Protein AF-K0KM14-F1 (afdb_monomer_lite)

Organism: Wickerhamomyces ciferrii (strain ATCC 14091 / BCRC 22168 / CBS 111 / JCM 3599 / NBRC 0793 / NRRL Y-1031 F-60-10) (NCBI:txid1206466)

InterPro domains:
  IPR007751 Domain of unknown function DUF676, lipase-like [PF05057] (347-532)
  IPR029058 Alpha/Beta hydrolase fold [G3DSA:3.40.50.1820] (356-553)
  IPR029058 Alpha/Beta hydrolase fold [SSF53474] (406-535)
  IPR032675 Leucine-rich repeat domain superfamily [G3DSA:3.80.10.10] (2-355)
  IPR044294 Lipase-like [PTHR12482] (131-798)

Radius of gyration: 39.97 Å; chains: 1; bounding box: 88×56×120 Å

Secondary structure (DSSP, 8-state):
--GGGS-HHHHHHHHHS-TTTTHHHHHHHHH-HHHHHHHHHHEEEEESSS-GGGS-TTTGGGTTSEEEEGGG--HHHHHHHHHH-SEEEEEEE-TT--HHHHHHHHHHHHHHHHHHHHTT-EEEEEEE-S-SSS-HHHHHHGGG---TTEEEEESS--EEEEETTGGGGTT-EEEESS--EEEE--S-----EEE-TT--EEEE-HHHHHHHHHS----TT-BSHHHHHH-B-S---EEEEESB--HHHHTT-TT-SEEEEE---S-SEEE-TT-TT--EEEEES-TT--EEETTTSS-TT--EEE-TT-TT---S-----TT--EEE-TT---SS----S--EEEEEEE-SSTTTTHHHHHHHHHH--S-SSEEEEE--STTTTTGGGG-HHHHHHHHHHHHHHHHHHHHHTS---EEEEEEEEETHHHHHHHHHHHHHHHHTGGGTSEEEEEEEES--TT-----SGGGHHHHHHHHHHSHHHHHHHTT-STT-HHHHTTSHHHHHHHHTSSEEEEEEESSS--SS-HHHHTT-SB-HHHH-GGGEE-----TT--SPPEEETTEEE---B--TTT-EEPPTT--PPPPPHHHHHHHHHHHHIIIIIHHHHHHHHHHHHHHHHHHHHHHHHHPPPPPHHHHHHHHTT-S-HHHHHHHH----------TTHHHHHHHHHHHHHHHHHHTT--GGG--SPPPHHHHHHHHHHTT---------EE---TTSHHHHHHHHHHHHBS--GGGSHHHHTSPBP---HHHHHHHHHHTTS--EEEEE---SSSHHHHTTTTT-TTTS-HHHHHHHHHHHHHHHHHHHHTT-

pLDDT: mean 72.98, std 17.27, range [27.62, 97.75]

Sequence (828 aa):
MKLTDLPTEILVDGIFNRFDSLHTYKALSQTCHKFKDLLSESLLVIHNDDSKSTVSQRLFDLNNLNHVNICKISLESLLQMIQKYHFFIFNLNIDDLETQVLHNQIKMLKIILKCLQTHQVHHTVYVNAKDFSSNPLIRFLLPKLNSSFTEFYFPLVSKIEGFDDLRLLDNTNCYFSQLKEMTIGSLSFQLFNLKAPKLKILNQSEVILKRVITESVSTTRITSTKFLDNLKCSKLEVLEVIGGIEKSTLDRFKSLQVLRIYADNNSQSINIEQLSSLKELVISKCSKLEHIVGLGNSNSTLEHIDISNNKNYNKTTMGNFPSLKRLNLSNTKISTYPEIQSSERLLVNVEGCASHLHAIEETIHDTIQDSAEKIVTIRPKSSALFKTYDGIEIVGQRMLLEVLHEVQRLLQDDGIAVSKISFVGYSLGGLISRYMIGELEKLGFFDTVEPQYFTTFASPHLGVFFFKPWFSLLNFLGSSILGLVGKELFIKDQGKILVRLSEGEYFKGLERFQKRYIFANIRHDRSVNFYTAFLTNKNPFDKHWDQLDLKFEFDEDLLSTYTVRGIDVKPKIVNLETSTFREKDYKPPKTSWTSRFKYAGVLVLVCFILPIWIPLIFTASTIGSITSYFIVRTYKGPDIDALRELANNKKRVIDYEEAHGADDITEEHEPLQERLEDATGEALENVINVGHYSPSTDSTPPTACESVKEKLLGKTKAVVKEAPKILILKSKVDQLYKYLNAKFLDPDVEQYEIFQKTDALPLNHERIGILNNLNQLTWNKFAVYVNVLNAHDGIIARKGLKKSTVKGVATVYFWGELINREIRESYK

Foldseek 3Di:
DPPVPDPPCCVCCQLPNDVPPNPPCVCVLVPPPPVLVVCQQAEEEEEADPPPPLCPPSCVSNPSHHYDYLVPDDPVNLVVVLVGYQEYEYAYEQPDDDPVSLVVSLVSVLSSLVVCQVVLGAYEYEYADQDQQPGVSNVSCLQRNQDLRYEYEAERHQEAPQRLVLLSQQNYEYEYARHAEYEHNYQNNAHYQYAYANHAYYHYDPVVVCCQAVHPDDSAPGDCARVLVSYHYNAHAEDADEEDHDPVSVLVHLNYQEDAYEQHQDDCEAECLSNQNHQEYHYALHANHAYYHNQQPRNQNHQYYAHEQHANHEDQERHDHNNHNAYHHHNYDYPDDYPDQEAAAEEEEFELALLQLVQLVVLLVVQQPPFSYHYDYDRQHLSPDLSPLLALQSSLLSSLLVVLQVCLCCCPVVVHHHAEYEYEAAASRLSSVLNSLLLCLVLCLCVRHQYAEYEYELYQLLADDDQDPVCVVVLVCQLPLSAVHSCQSSLNDPVVSSLVSLDDSSLVSVQRYPAYAFEAALDLAQSRHRCRRQLHLFRLCPPQVQFKPWDQDDPPNLFFFWQAVNDTDTARFTQLAPIATHDPPDDQPDDDPVVVVVVVVVVCCCVPVCVVLVVVLSVVSNVSNVVSVVCSVPDDRDDSVVSSCSSSSNDHPVRRCVVPDVPDPDPDDDPPSSVVVCVSVVVVLLVSLSVPDDPSNVPPDDDPVVVVVVVVVVPDPDDDPDDTDRPDPVPCNVVSVVVQCVRQKLHPSCVGNSRVPTDGHPDDPSSVSSSVSVSVHIHRGTHGHQPDSNVSSQLSQSVHSNPHDPNNSNNSSSVSNVVSVSSVVVVD

Structure (mmCIF, N/CA/C/O backbone):
data_AF-K0KM14-F1
#
_entry.id   AF-K0KM14-F1
#
loop_
_atom_site.group_PDB
_atom_site.id
_atom_site.type_symbol
_atom_site.label_atom_id
_atom_site.label_alt_id
_atom_site.label_comp_id
_atom_site.label_asym_id
_atom_site.label_entity_id
_atom_site.label_seq_id
_atom_site.pdbx_PDB_ins_code
_atom_site.Cartn_x
_atom_site.Cartn_y
_atom_site.Cartn_z
_atom_site.occupancy
_atom_site.B_iso_or_equiv
_atom_site.auth_seq_id
_atom_site.auth_comp_id
_atom_site.auth_asym_id
_atom_site.auth_atom_id
_atom_site.pdbx_PDB_model_num
ATOM 1 N N . MET A 1 1 ? -41.895 -17.163 62.015 1.00 36.69 1 MET A N 1
ATOM 2 C CA . MET A 1 1 ? -40.926 -16.096 61.697 1.00 36.69 1 MET A CA 1
ATOM 3 C C . MET A 1 1 ? -41.531 -14.784 62.141 1.00 36.69 1 MET A C 1
ATOM 5 O O . MET A 1 1 ? -42.667 -14.523 61.756 1.00 36.69 1 MET A O 1
ATOM 9 N N . LYS A 1 2 ? -40.841 -14.000 62.976 1.00 35.16 2 LYS A N 1
ATOM 10 C CA . LYS A 1 2 ? -41.211 -12.587 63.124 1.00 35.16 2 LYS A CA 1
ATOM 11 C C . LYS A 1 2 ? -40.915 -11.904 61.784 1.00 35.16 2 LYS A C 1
ATOM 13 O O . LYS A 1 2 ? -40.019 -12.345 61.068 1.00 35.16 2 LYS A O 1
ATOM 18 N N . LEU A 1 3 ? -41.664 -10.862 61.414 1.00 39.75 3 LEU A N 1
ATOM 19 C CA . LEU A 1 3 ? -41.417 -10.142 60.152 1.00 39.75 3 LEU A CA 1
ATOM 20 C C . LEU A 1 3 ? -39.990 -9.564 60.092 1.00 39.75 3 LEU A C 1
ATOM 22 O O . LEU A 1 3 ? -39.422 -9.441 59.017 1.00 39.75 3 LEU A O 1
ATOM 26 N N . THR A 1 4 ? -39.409 -9.294 61.263 1.00 37.28 4 THR A N 1
ATOM 27 C CA . THR A 1 4 ? -38.016 -8.882 61.483 1.00 37.28 4 THR A CA 1
ATOM 28 C C . THR A 1 4 ? -36.977 -9.932 61.086 1.00 37.28 4 THR A C 1
ATOM 30 O O . THR A 1 4 ? -35.810 -9.591 60.946 1.00 37.28 4 THR A O 1
ATOM 33 N N . ASP A 1 5 ? -37.384 -11.195 60.924 1.00 37.03 5 ASP A N 1
ATOM 34 C CA . ASP A 1 5 ? -36.493 -12.321 60.613 1.00 37.03 5 ASP A CA 1
ATOM 35 C C . ASP A 1 5 ? -36.514 -12.678 59.114 1.00 37.03 5 ASP A C 1
ATOM 37 O O . ASP A 1 5 ? -35.754 -13.537 58.666 1.00 37.03 5 ASP A O 1
ATOM 41 N N . LEU A 1 6 ? -37.415 -12.067 58.334 1.00 41.00 6 LEU A N 1
ATOM 42 C CA . LEU A 1 6 ? -37.431 -12.203 56.881 1.00 41.00 6 LEU A CA 1
ATOM 43 C C . LEU A 1 6 ? -36.361 -11.265 56.304 1.00 41.00 6 LEU A C 1
ATOM 45 O O . LEU A 1 6 ? -36.401 -10.071 56.600 1.00 41.00 6 LEU A O 1
ATOM 49 N N . PRO A 1 7 ? -35.428 -11.762 55.468 1.00 40.25 7 PRO A N 1
ATOM 50 C CA . PRO A 1 7 ? -34.504 -10.901 54.739 1.00 40.25 7 PRO A CA 1
ATOM 51 C C . PRO A 1 7 ? -35.288 -9.791 54.032 1.00 40.25 7 PRO A C 1
ATOM 53 O O . PRO A 1 7 ? -36.333 -10.073 53.439 1.00 40.25 7 PRO A O 1
ATOM 56 N N . THR A 1 8 ? -34.794 -8.550 54.057 1.00 42.72 8 THR A N 1
ATOM 57 C CA . THR A 1 8 ? -35.383 -7.417 53.314 1.00 42.72 8 THR A CA 1
ATOM 58 C C . THR A 1 8 ? -35.615 -7.789 51.846 1.00 42.72 8 THR A C 1
ATOM 60 O O . THR A 1 8 ? -36.647 -7.452 51.274 1.00 42.72 8 THR A O 1
ATOM 63 N N . GLU A 1 9 ? -34.736 -8.629 51.292 1.00 39.75 9 GLU A N 1
ATOM 64 C CA . GLU A 1 9 ? -34.871 -9.250 49.975 1.00 39.75 9 GLU A CA 1
ATOM 65 C C . GLU A 1 9 ? -36.171 -10.044 49.791 1.00 39.75 9 GLU A C 1
ATOM 67 O O . GLU A 1 9 ? -36.697 -10.031 48.697 1.00 39.75 9 GLU A O 1
ATOM 72 N N . ILE A 1 10 ? -36.740 -10.705 50.805 1.00 41.72 10 ILE A N 1
ATOM 73 C CA . ILE A 1 10 ? -38.002 -11.465 50.694 1.00 41.72 10 ILE A CA 1
ATOM 74 C C . ILE A 1 10 ? -39.228 -10.554 50.844 1.00 41.72 10 ILE A C 1
ATOM 76 O O . ILE A 1 10 ? -40.222 -10.748 50.143 1.00 41.72 10 ILE A O 1
ATOM 80 N N . LEU A 1 11 ? -39.165 -9.544 51.717 1.00 47.75 11 LEU A N 1
ATOM 81 C CA . LEU A 1 11 ? -40.222 -8.532 51.853 1.00 47.75 11 LEU A CA 1
ATOM 82 C C . LEU A 1 11 ? -40.317 -7.661 50.591 1.00 47.75 11 LEU A C 1
ATOM 84 O O . LEU A 1 11 ? -41.416 -7.383 50.120 1.00 47.75 11 LEU A O 1
ATOM 88 N N . VAL A 1 12 ? -39.178 -7.307 49.992 1.00 45.66 12 VAL A N 1
ATOM 89 C CA . VAL A 1 12 ? -39.095 -6.491 48.776 1.00 45.66 12 VAL A CA 1
ATOM 90 C C . VAL A 1 12 ? -39.169 -7.342 47.499 1.00 45.66 12 VAL A C 1
ATOM 92 O O . VAL A 1 12 ? -39.902 -6.950 46.600 1.00 45.66 12 VAL A O 1
ATOM 95 N N . ASP A 1 13 ? -38.555 -8.533 47.383 1.00 42.00 13 ASP A N 1
ATOM 96 C CA . ASP A 1 13 ? -38.775 -9.424 46.215 1.00 42.00 13 ASP A CA 1
ATOM 97 C C . ASP A 1 13 ? -40.209 -9.987 46.199 1.00 42.00 13 ASP A C 1
ATOM 99 O O . ASP A 1 13 ? -40.751 -10.217 45.117 1.00 42.00 13 ASP A O 1
ATOM 103 N N . GLY A 1 14 ? -40.857 -10.166 47.358 1.00 45.12 14 GLY A N 1
ATOM 104 C CA . GLY A 1 14 ? -42.267 -10.562 47.459 1.00 45.12 14 GLY A CA 1
ATOM 105 C C . GLY A 1 14 ? -43.248 -9.465 47.029 1.00 45.12 14 GLY A C 1
ATOM 106 O O . GLY A 1 14 ? -44.286 -9.777 46.445 1.00 45.12 14 GLY A O 1
ATOM 107 N N . ILE A 1 15 ? -42.906 -8.192 47.268 1.00 47.69 15 ILE A N 1
ATOM 108 C CA . ILE A 1 15 ? -43.714 -7.028 46.866 1.00 47.69 15 ILE A CA 1
ATOM 109 C C . ILE A 1 15 ? -43.354 -6.542 45.446 1.00 47.69 15 ILE A C 1
ATOM 111 O O . ILE A 1 15 ? -44.234 -6.089 44.716 1.00 47.69 15 ILE A O 1
ATOM 115 N N . PHE A 1 16 ? -42.097 -6.675 45.010 1.00 48.31 16 PHE A N 1
ATOM 116 C CA . PHE A 1 16 ? -41.593 -6.052 43.780 1.00 48.31 16 PHE A CA 1
ATOM 117 C C . PHE A 1 16 ? -40.904 -6.985 42.767 1.00 48.31 16 PHE A C 1
ATOM 119 O O . PHE A 1 16 ? -40.764 -6.550 41.625 1.00 48.31 16 PHE A O 1
ATOM 126 N N . ASN A 1 17 ? -40.489 -8.231 43.074 1.00 37.66 17 ASN A N 1
ATOM 127 C CA . ASN A 1 17 ? -39.576 -8.971 42.175 1.00 37.66 17 ASN A CA 1
ATOM 128 C C . ASN A 1 17 ? -39.643 -10.519 42.145 1.00 37.66 17 ASN A C 1
ATOM 130 O O . ASN A 1 17 ? -38.647 -11.214 42.349 1.00 37.66 17 ASN A O 1
ATOM 134 N N . ARG A 1 18 ? -40.779 -11.061 41.682 1.00 37.12 18 ARG A N 1
ATOM 135 C CA . ARG A 1 18 ? -40.884 -12.370 40.985 1.00 37.12 18 ARG A CA 1
ATOM 136 C C . ARG A 1 18 ? -42.172 -12.446 40.143 1.00 37.12 18 ARG A C 1
ATOM 138 O O . ARG A 1 18 ? -42.988 -13.340 40.328 1.00 37.12 18 ARG A O 1
ATOM 145 N N . PHE A 1 19 ? -42.406 -11.533 39.202 1.00 43.47 19 PHE A N 1
ATOM 146 C CA . PHE A 1 19 ? -43.684 -11.545 38.464 1.00 43.47 19 PHE A CA 1
ATOM 147 C C . PHE A 1 19 ? -43.863 -12.625 37.383 1.00 43.47 19 PHE A C 1
ATOM 149 O O . PHE A 1 19 ? -44.911 -12.634 36.755 1.00 43.47 19 PHE A O 1
ATOM 156 N N . ASP A 1 20 ? -42.954 -13.603 37.288 1.00 34.31 20 ASP A N 1
ATOM 157 C CA . ASP A 1 20 ? -43.219 -14.872 36.582 1.00 34.31 20 ASP A CA 1
ATOM 158 C C . ASP A 1 20 ? -43.201 -16.115 37.506 1.00 34.31 20 ASP A C 1
ATOM 160 O O . ASP A 1 20 ? -43.510 -17.213 37.059 1.00 34.31 20 ASP A O 1
ATOM 164 N N . SER A 1 21 ? -42.884 -15.988 38.811 1.00 34.34 21 SER A N 1
ATOM 165 C CA . SER A 1 21 ? -42.892 -17.143 39.746 1.00 34.34 21 SER A CA 1
ATOM 166 C C . SER A 1 21 ? -43.533 -16.899 41.123 1.00 34.34 21 SER A C 1
ATOM 168 O O . SER A 1 21 ? -43.406 -17.732 42.016 1.00 34.34 21 SER A O 1
ATOM 170 N N . LEU A 1 22 ? -44.287 -15.807 41.306 1.00 36.41 22 LEU A N 1
ATOM 171 C CA . LEU A 1 22 ? -45.042 -15.495 42.534 1.00 36.41 22 LEU A CA 1
ATOM 172 C C . LEU A 1 22 ? -46.498 -15.989 42.540 1.00 36.41 22 LEU A C 1
ATOM 174 O O . LEU A 1 22 ? -47.352 -15.404 43.211 1.00 36.41 22 LEU A O 1
ATOM 178 N N . HIS A 1 23 ? -46.790 -17.120 41.892 1.00 39.62 23 HIS A N 1
ATOM 179 C CA . HIS A 1 23 ? -48.065 -17.808 42.135 1.00 39.62 23 HIS A CA 1
ATOM 180 C C . HIS A 1 23 ? -48.260 -18.127 43.636 1.00 39.62 23 HIS A C 1
ATOM 182 O O . HIS A 1 23 ? -49.387 -18.140 44.123 1.00 39.62 23 HIS A O 1
ATOM 188 N N . THR A 1 24 ? -47.164 -18.285 44.389 1.00 37.06 24 THR A N 1
ATOM 189 C CA . THR A 1 24 ? -47.169 -18.707 45.796 1.00 37.06 24 THR A CA 1
ATOM 190 C C . THR A 1 24 ? -47.498 -17.598 46.810 1.00 37.06 24 THR A C 1
ATOM 192 O O . THR A 1 24 ? -48.103 -17.907 47.832 1.00 37.06 24 THR A O 1
ATOM 195 N N . TYR A 1 25 ? -47.174 -16.316 46.562 1.00 42.03 25 TYR A N 1
ATOM 196 C CA . TYR A 1 25 ? -47.447 -15.236 47.543 1.00 42.03 25 TYR A CA 1
ATOM 197 C C . TYR A 1 25 ? -48.511 -14.218 47.125 1.00 42.03 25 TYR A C 1
ATOM 199 O O . TYR A 1 25 ? -49.064 -13.544 47.995 1.00 42.03 25 TYR A O 1
ATOM 207 N N . LYS A 1 26 ? -48.883 -14.155 45.838 1.00 42.16 26 LYS A N 1
ATOM 208 C CA . LYS A 1 26 ? -50.104 -13.447 45.423 1.00 42.16 26 LYS A CA 1
ATOM 209 C C . LYS A 1 26 ? -51.330 -14.059 46.113 1.00 42.16 26 LYS A C 1
ATOM 211 O O . LYS A 1 26 ? -52.177 -13.330 46.615 1.00 42.16 26 LYS A O 1
ATOM 216 N N . ALA A 1 27 ? -51.322 -15.386 46.272 1.00 43.28 27 ALA A N 1
ATOM 217 C CA . ALA A 1 27 ? -52.250 -16.111 47.129 1.00 43.28 27 ALA A CA 1
ATOM 218 C C . ALA A 1 27 ? -52.143 -15.674 48.605 1.00 43.28 27 ALA A C 1
ATOM 220 O O . ALA A 1 27 ? -53.150 -15.312 49.193 1.00 43.28 27 ALA A O 1
ATOM 221 N N . LEU A 1 28 ? -50.955 -15.610 49.220 1.00 44.66 28 LEU A N 1
ATOM 222 C CA . LEU A 1 28 ? -50.823 -15.219 50.639 1.00 44.66 28 LEU A CA 1
ATOM 223 C C . LEU A 1 28 ? -51.323 -13.792 50.945 1.00 44.66 28 LEU A C 1
ATOM 225 O O . LEU A 1 28 ? -52.019 -13.596 51.937 1.00 44.66 28 LEU A O 1
ATOM 229 N N . SER A 1 29 ? -50.994 -12.814 50.093 1.00 49.03 29 SER A N 1
ATOM 230 C CA . SER A 1 29 ? -51.419 -11.409 50.239 1.00 49.03 29 SER A CA 1
ATOM 231 C C . SER A 1 29 ? -52.930 -11.234 50.047 1.00 49.03 29 SER A C 1
ATOM 233 O O . SER A 1 29 ? -53.578 -10.511 50.802 1.00 49.03 29 SER A O 1
ATOM 235 N N . GLN A 1 30 ? -53.514 -11.951 49.079 1.00 50.41 30 GLN A N 1
ATOM 236 C CA . GLN A 1 30 ? -54.956 -11.922 48.823 1.00 50.41 30 GLN A CA 1
ATOM 237 C C . GLN A 1 30 ? -55.769 -12.718 49.859 1.00 50.41 30 GLN A C 1
ATOM 239 O O . GLN A 1 30 ? -56.950 -12.436 50.033 1.00 50.41 30 GLN A O 1
ATOM 244 N N . THR A 1 31 ? -55.156 -13.676 50.567 1.00 46.78 31 THR A N 1
ATOM 245 C CA . THR A 1 31 ? -55.880 -14.610 51.455 1.00 46.78 31 THR A CA 1
ATOM 246 C C . THR A 1 31 ? -55.653 -14.347 52.954 1.00 46.78 31 THR A C 1
ATOM 248 O O . THR A 1 31 ? -56.410 -14.856 53.776 1.00 46.78 31 THR A O 1
ATOM 251 N N . CYS A 1 32 ? -54.647 -13.556 53.357 1.00 54.69 32 CYS A N 1
ATOM 252 C CA . CYS A 1 32 ? -54.275 -13.394 54.769 1.00 54.69 32 CYS A CA 1
ATOM 253 C C . CYS A 1 32 ? -54.325 -11.930 55.244 1.00 54.69 32 CYS A C 1
ATOM 255 O O . CYS A 1 32 ? -53.323 -11.216 55.215 1.00 54.69 32 CYS A O 1
ATOM 257 N N . HIS A 1 33 ? -55.483 -11.494 55.759 1.00 59.41 33 HIS A N 1
ATOM 258 C CA . HIS A 1 33 ? -55.679 -10.149 56.331 1.00 59.41 33 HIS A CA 1
ATOM 259 C C . HIS A 1 33 ? -54.610 -9.761 57.369 1.00 59.41 33 HIS A C 1
ATOM 261 O O . HIS A 1 33 ? -54.078 -8.658 57.308 1.00 59.41 33 HIS A O 1
ATOM 267 N N . LYS A 1 34 ? -54.186 -10.704 58.227 1.00 57.66 34 LYS A N 1
ATOM 268 C CA . LYS A 1 34 ? -53.115 -10.485 59.219 1.00 57.66 34 LYS A CA 1
ATOM 269 C C . LYS A 1 34 ? -51.776 -10.071 58.605 1.00 57.66 34 LYS A C 1
ATOM 271 O O . LYS A 1 34 ? -51.034 -9.324 59.225 1.00 57.66 34 LYS A O 1
ATOM 276 N N . PHE A 1 35 ? -51.443 -10.563 57.412 1.00 59.97 35 PHE A N 1
ATOM 277 C CA . PHE A 1 35 ? -50.210 -10.176 56.721 1.00 59.97 35 PHE A CA 1
ATOM 278 C C . PHE A 1 35 ? -50.312 -8.750 56.161 1.00 59.97 35 PHE A C 1
ATOM 280 O O . PHE A 1 35 ? -49.341 -7.998 56.195 1.00 59.97 35 PHE A O 1
ATOM 287 N N . LYS A 1 36 ? -51.508 -8.358 55.703 1.00 60.81 36 LYS A N 1
ATOM 288 C CA . LYS A 1 36 ? -51.795 -7.013 55.193 1.00 60.81 36 LYS A CA 1
ATOM 289 C C . LYS A 1 36 ? -51.735 -5.953 56.298 1.00 60.81 36 LYS A C 1
ATOM 291 O O . LYS A 1 36 ? -51.109 -4.914 56.097 1.00 60.81 36 LYS A O 1
ATOM 296 N N . ASP A 1 37 ? -52.320 -6.243 57.459 1.00 65.50 37 ASP A N 1
ATOM 297 C CA . ASP A 1 37 ? -52.296 -5.345 58.620 1.00 65.50 37 ASP A CA 1
ATOM 298 C C . ASP A 1 37 ? -50.857 -5.143 59.113 1.00 65.50 37 ASP A C 1
ATOM 300 O O . ASP A 1 37 ? -50.393 -4.013 59.252 1.00 65.50 37 ASP A O 1
ATOM 304 N N . LEU A 1 38 ? -50.094 -6.232 59.223 1.00 65.00 38 LEU A N 1
ATOM 305 C CA . LEU A 1 38 ? -48.693 -6.208 59.642 1.00 65.00 38 LEU A CA 1
ATOM 306 C C . LEU A 1 38 ? -47.789 -5.398 58.691 1.00 65.00 38 LEU A C 1
ATOM 308 O O . LEU A 1 38 ? -46.889 -4.687 59.144 1.00 65.00 38 LEU A O 1
ATOM 312 N N . LEU A 1 39 ? -48.036 -5.472 57.375 1.00 65.12 39 LEU A N 1
ATOM 313 C CA . LEU A 1 39 ? -47.364 -4.622 56.386 1.00 65.12 39 LEU A CA 1
ATOM 314 C C . LEU A 1 39 ? -47.727 -3.144 56.579 1.00 65.12 39 LEU A C 1
ATOM 316 O O . LEU A 1 39 ? -46.837 -2.299 56.539 1.00 65.12 39 LEU A O 1
ATOM 320 N N . SER A 1 40 ? -48.999 -2.824 56.831 1.00 67.69 40 SER A N 1
ATOM 321 C CA . SER A 1 40 ? -49.443 -1.440 57.065 1.00 67.69 40 SER A CA 1
ATOM 322 C C . SER A 1 40 ? -48.898 -0.834 58.365 1.00 67.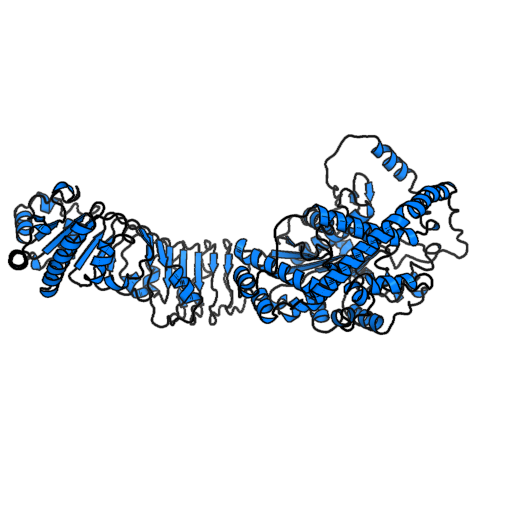69 40 SER A C 1
ATOM 324 O O . SER A 1 40 ? -48.667 0.375 58.433 1.00 67.69 40 SER A O 1
ATOM 326 N N . GLU A 1 41 ? -48.647 -1.668 59.377 1.00 72.62 41 GLU A N 1
ATOM 327 C CA . GLU A 1 41 ? -48.050 -1.271 60.655 1.00 72.62 41 GLU A CA 1
ATOM 328 C C . GLU A 1 41 ? -46.529 -1.095 60.564 1.00 72.62 41 GLU A C 1
ATOM 330 O O . GLU A 1 41 ? -45.966 -0.273 61.284 1.00 72.62 41 GLU A O 1
ATOM 335 N N . SER A 1 42 ? -45.862 -1.827 59.665 1.00 69.50 42 SER A N 1
ATOM 336 C CA . SER A 1 42 ? -44.394 -1.879 59.590 1.00 69.50 42 SER A CA 1
ATOM 337 C C . SER A 1 42 ? -43.788 -1.072 58.440 1.00 69.50 42 SER A C 1
ATOM 339 O O . SER A 1 42 ? -42.594 -0.773 58.493 1.00 69.50 42 SER A O 1
ATOM 341 N N . LEU A 1 43 ? -44.570 -0.723 57.413 1.00 72.81 43 LEU A N 1
ATOM 342 C CA . LEU A 1 43 ? -44.087 -0.086 56.189 1.00 72.81 43 LEU A CA 1
ATOM 343 C C . LEU A 1 43 ? -44.805 1.235 55.895 1.00 72.81 43 LEU A C 1
ATOM 345 O O . LEU A 1 43 ? -46.032 1.327 55.949 1.00 72.81 43 LEU A O 1
ATOM 349 N N . LEU A 1 44 ? -44.025 2.247 55.513 1.00 80.69 44 LEU A N 1
ATOM 350 C CA . LEU A 1 44 ? -44.526 3.557 55.111 1.00 80.69 44 LEU A CA 1
ATOM 351 C C . LEU A 1 44 ? -44.097 3.914 53.685 1.00 80.69 44 LEU A C 1
ATOM 353 O O . LEU A 1 44 ? -42.926 3.786 53.329 1.00 80.69 44 LEU A O 1
ATOM 357 N N . VAL A 1 45 ? -45.029 4.455 52.897 1.00 76.56 45 VAL A N 1
ATOM 358 C CA . VAL A 1 45 ? -44.750 5.004 51.566 1.00 76.56 45 VAL A CA 1
ATOM 359 C C . VAL A 1 45 ? -44.684 6.534 51.616 1.00 76.56 45 VAL A C 1
ATOM 361 O O . VAL A 1 45 ? -45.646 7.206 51.988 1.00 76.56 45 VAL A O 1
ATOM 364 N N . ILE A 1 46 ? -43.560 7.102 51.191 1.00 80.25 46 ILE A N 1
ATOM 365 C CA . ILE A 1 46 ? -43.348 8.544 51.055 1.00 80.25 46 ILE A CA 1
ATOM 366 C C . ILE A 1 46 ? -43.371 8.902 49.569 1.00 80.25 46 ILE A C 1
ATOM 368 O O . ILE A 1 46 ? -42.652 8.298 48.778 1.00 80.25 46 ILE A O 1
ATOM 372 N N . HIS A 1 47 ? -44.181 9.885 49.183 1.00 79.00 47 HIS A N 1
ATOM 373 C CA . HIS A 1 47 ? -44.322 10.324 47.790 1.00 79.00 47 HIS A CA 1
ATOM 374 C C . HIS A 1 47 ? -44.068 11.830 47.641 1.00 79.00 47 HIS A C 1
ATOM 376 O O . HIS A 1 47 ? -44.211 12.583 48.604 1.00 79.00 47 HIS A O 1
ATOM 382 N N . ASN A 1 48 ? -43.659 12.279 46.453 1.00 74.44 48 ASN A N 1
ATOM 383 C CA . ASN A 1 48 ? -43.308 13.683 46.180 1.00 74.44 48 ASN A CA 1
ATOM 384 C C . ASN A 1 48 ? -44.352 14.466 45.362 1.00 74.44 48 ASN A C 1
ATOM 386 O O . ASN A 1 48 ? -44.156 15.651 45.107 1.00 74.44 48 ASN A O 1
ATOM 390 N N . ASP A 1 49 ? -45.459 13.832 44.991 1.00 70.88 49 ASP A N 1
ATOM 391 C CA . ASP A 1 49 ? -46.592 14.440 44.286 1.00 70.88 49 ASP A CA 1
ATOM 392 C C . ASP A 1 49 ? -47.881 14.204 45.096 1.00 70.88 49 ASP A C 1
ATOM 394 O O . ASP A 1 49 ? -48.022 13.165 45.733 1.00 70.88 49 ASP A O 1
ATOM 398 N N . ASP A 1 50 ? -48.822 15.149 45.117 1.00 60.53 50 ASP A N 1
ATOM 399 C CA . ASP A 1 50 ? -50.135 14.970 45.758 1.00 60.53 50 ASP A CA 1
ATOM 400 C C . ASP A 1 50 ? -51.042 13.986 44.994 1.00 60.53 50 ASP A C 1
ATOM 402 O O . ASP A 1 50 ? -52.038 13.502 45.545 1.00 60.53 50 ASP A O 1
ATOM 406 N N . SER A 1 51 ? -50.687 13.629 43.756 1.00 54.78 51 SER A N 1
ATOM 407 C CA . SER A 1 51 ? -51.384 12.594 43.003 1.00 54.78 51 SER A CA 1
ATOM 408 C C . SER A 1 51 ? -51.142 11.202 43.619 1.00 54.78 51 SER A C 1
ATOM 410 O O . SER A 1 51 ? -50.118 10.550 43.427 1.00 54.78 51 SER A O 1
ATOM 412 N N . LYS A 1 52 ? -52.140 10.667 44.340 1.00 51.00 52 LYS A N 1
ATOM 413 C CA . LYS A 1 52 ? -52.154 9.234 44.717 1.00 51.00 52 LYS A CA 1
ATOM 414 C C . LYS A 1 52 ? -52.068 8.307 43.487 1.00 51.00 52 LYS A C 1
ATOM 416 O O . LYS A 1 52 ? -51.762 7.129 43.634 1.00 51.00 52 LYS A O 1
ATOM 421 N N . SER A 1 53 ? -52.337 8.828 42.284 1.00 43.38 53 SER A N 1
ATOM 422 C CA . SER A 1 53 ? -52.435 8.099 41.014 1.00 43.38 53 SER A CA 1
ATOM 423 C C . SER A 1 53 ? -51.105 7.747 40.343 1.00 43.38 53 SER A C 1
ATOM 425 O O . SER A 1 53 ? -51.113 6.944 39.414 1.00 43.38 53 SER A O 1
ATOM 427 N N . THR A 1 54 ? -49.974 8.325 40.763 1.00 45.31 54 THR A N 1
ATOM 428 C CA . THR A 1 54 ? -48.643 8.023 40.185 1.00 45.31 54 THR A CA 1
ATOM 429 C C . THR A 1 54 ? -47.898 6.912 40.925 1.00 45.31 54 THR A C 1
ATOM 431 O O . THR A 1 54 ? -46.858 6.430 40.471 1.00 45.31 54 THR A O 1
ATOM 434 N N . VAL A 1 55 ? -48.459 6.421 42.032 1.00 49.00 55 VAL A N 1
ATOM 435 C CA . VAL A 1 55 ? -48.151 5.089 42.558 1.00 49.00 55 VAL A CA 1
ATOM 436 C C . VAL A 1 55 ? -48.533 4.103 41.455 1.00 49.00 55 VAL A C 1
ATOM 438 O O . VAL A 1 55 ? -49.710 4.000 41.123 1.00 49.00 55 VAL A O 1
ATOM 441 N N . SER A 1 56 ? -47.540 3.475 40.808 1.00 48.56 56 SER A N 1
ATOM 442 C CA . SER A 1 56 ? -47.763 2.693 39.582 1.00 48.56 56 SER A CA 1
ATOM 443 C C . SER A 1 56 ? -49.000 1.792 39.707 1.00 48.56 56 SER A C 1
ATOM 445 O O . SER A 1 56 ? -49.250 1.245 40.781 1.00 48.56 56 SER A O 1
ATOM 447 N N . GLN A 1 57 ? -49.738 1.553 38.617 1.00 46.16 57 GLN A N 1
ATOM 448 C CA . GLN A 1 57 ? -50.866 0.600 38.598 1.00 46.16 57 GLN A CA 1
ATOM 449 C C . GLN A 1 57 ? -50.513 -0.801 39.160 1.00 46.16 57 GLN A C 1
ATOM 451 O O . GLN A 1 57 ? -51.412 -1.585 39.437 1.00 46.16 57 GLN A O 1
ATOM 456 N N . ARG A 1 58 ? -49.224 -1.128 39.365 1.00 44.97 58 ARG A N 1
ATOM 457 C CA . ARG A 1 58 ? -48.743 -2.360 40.019 1.00 44.97 58 ARG A CA 1
ATOM 458 C C . ARG A 1 58 ? -48.639 -2.279 41.550 1.00 44.97 58 ARG A C 1
ATOM 460 O O . ARG A 1 58 ? -48.668 -3.314 42.198 1.00 44.97 58 ARG A O 1
ATOM 467 N N . LEU A 1 59 ? -48.539 -1.081 42.127 1.00 47.47 59 LEU A N 1
ATOM 468 C CA . LEU A 1 59 ? -48.621 -0.822 43.573 1.00 47.47 59 LEU A CA 1
ATOM 469 C C . LEU A 1 59 ? -50.075 -0.634 44.055 1.00 47.47 59 LEU A C 1
ATOM 471 O O . LEU A 1 59 ? -50.318 -0.551 45.254 1.00 47.47 59 LEU A O 1
ATOM 475 N N . PHE A 1 60 ? -51.043 -0.597 43.133 1.00 41.94 60 PHE A N 1
ATOM 476 C CA . PHE A 1 60 ? -52.472 -0.374 43.400 1.00 41.94 60 PHE A CA 1
ATOM 477 C C . PHE A 1 60 ? -53.106 -1.434 44.324 1.00 41.94 60 PHE A C 1
ATOM 479 O O . PHE A 1 60 ? -54.060 -1.136 45.042 1.00 41.94 60 PHE A O 1
ATOM 486 N N . ASP A 1 61 ? -52.533 -2.642 44.386 1.00 49.16 61 ASP A N 1
ATOM 487 C CA . ASP A 1 61 ? -52.960 -3.702 45.316 1.00 49.16 61 ASP A CA 1
ATOM 488 C C . ASP A 1 61 ? -52.622 -3.381 46.795 1.00 49.16 61 ASP A C 1
ATOM 490 O O . ASP A 1 61 ? -53.105 -4.050 47.715 1.00 49.16 61 ASP A O 1
ATOM 494 N N . LEU A 1 62 ? -51.839 -2.321 47.046 1.00 50.25 62 LEU A N 1
ATOM 495 C CA . LEU A 1 62 ? -51.371 -1.876 48.363 1.00 50.25 62 LEU A CA 1
ATOM 496 C C . LEU A 1 62 ? -51.986 -0.546 48.841 1.00 50.25 62 LEU A C 1
ATOM 498 O O . LEU A 1 62 ? -51.456 0.062 49.766 1.00 50.25 62 LEU A O 1
ATOM 502 N N . ASN A 1 63 ? -53.144 -0.131 48.312 1.00 52.31 63 ASN A N 1
ATOM 503 C CA . ASN A 1 63 ? -53.894 1.071 48.747 1.00 52.31 63 ASN A CA 1
ATOM 504 C C . ASN A 1 63 ? -54.192 1.171 50.266 1.00 52.31 63 ASN A C 1
ATOM 506 O O . ASN A 1 63 ? -54.659 2.208 50.731 1.00 52.31 63 ASN A O 1
ATOM 510 N N . ASN A 1 64 ? -53.938 0.108 51.035 1.00 57.06 64 ASN A N 1
ATOM 511 C CA . ASN A 1 64 ? -54.097 0.061 52.490 1.00 57.06 64 ASN A CA 1
ATOM 512 C C . ASN A 1 64 ? -52.812 0.421 53.263 1.00 57.06 64 ASN A C 1
ATOM 514 O O . ASN A 1 64 ? -52.831 0.404 54.491 1.00 57.06 64 ASN A O 1
ATOM 518 N N . LEU A 1 65 ? -51.691 0.688 52.585 1.00 66.25 65 LEU A N 1
ATOM 519 C CA . LEU A 1 65 ? -50.468 1.147 53.241 1.00 66.25 65 LEU A CA 1
ATOM 520 C C . LEU A 1 65 ? -50.590 2.612 53.666 1.00 66.25 65 LEU A C 1
ATOM 522 O O . LEU A 1 65 ? -51.356 3.391 53.103 1.00 66.25 65 LEU A O 1
ATOM 526 N N . ASN A 1 66 ? -49.806 3.003 54.667 1.00 75.69 66 ASN A N 1
ATOM 527 C CA . ASN A 1 66 ? -49.747 4.393 55.097 1.00 75.69 66 ASN A CA 1
ATOM 528 C C . ASN A 1 66 ? -48.928 5.219 54.088 1.00 75.69 66 ASN A C 1
ATOM 530 O O . ASN A 1 66 ? -47.799 4.855 53.752 1.00 75.69 66 ASN A O 1
ATOM 534 N N . HIS A 1 67 ? -49.495 6.337 53.622 1.00 78.38 67 HIS A N 1
ATOM 535 C CA . HIS A 1 67 ? -48.877 7.242 52.647 1.00 78.38 67 HIS A CA 1
ATOM 536 C C . HIS A 1 67 ? -48.702 8.645 53.222 1.00 78.38 67 HIS A C 1
ATOM 538 O O . HIS A 1 67 ? -49.623 9.179 53.844 1.00 78.38 67 HIS A O 1
ATOM 544 N N . VAL A 1 68 ? -47.549 9.266 52.971 1.00 82.75 68 VAL A N 1
ATOM 545 C CA . VAL A 1 68 ? -47.286 10.658 53.356 1.00 82.75 68 VAL A CA 1
ATOM 546 C C . VAL A 1 68 ? -46.580 11.405 52.224 1.00 82.75 68 VAL A C 1
ATOM 548 O O . VAL A 1 68 ? -45.596 10.922 51.663 1.00 82.75 68 VAL A O 1
ATOM 551 N N . ASN A 1 69 ? -47.057 12.613 51.912 1.00 80.12 69 ASN A N 1
ATOM 552 C CA . ASN A 1 69 ? -46.366 13.507 50.984 1.00 80.12 69 ASN A CA 1
ATOM 553 C C . ASN A 1 69 ? -45.129 14.103 51.673 1.00 80.12 69 ASN A C 1
ATOM 555 O O . ASN A 1 69 ? -45.241 14.661 52.766 1.00 80.12 69 ASN A O 1
ATOM 559 N N . ILE A 1 70 ? -43.971 14.039 51.016 1.00 80.62 70 ILE A N 1
ATOM 560 C CA . ILE A 1 70 ? -42.689 14.537 51.522 1.00 80.62 70 ILE A CA 1
ATOM 561 C C . ILE A 1 70 ? -42.732 16.008 51.962 1.00 80.62 70 ILE A C 1
ATOM 563 O O . ILE A 1 70 ? -42.082 16.373 52.938 1.00 80.62 70 ILE A O 1
ATOM 567 N N . CYS A 1 71 ? -43.538 16.843 51.299 1.00 75.50 71 CYS A N 1
ATOM 568 C CA . CYS A 1 71 ? -43.695 18.261 51.629 1.00 75.50 71 CYS A CA 1
ATOM 569 C C . CYS A 1 71 ? -44.465 18.499 52.939 1.00 75.50 71 CYS A C 1
ATOM 571 O O . CYS A 1 71 ? -44.424 19.603 53.473 1.00 75.50 71 CYS A O 1
ATOM 573 N N . LYS A 1 72 ? -45.179 17.488 53.451 1.00 80.50 72 LYS A N 1
ATOM 574 C CA . LYS A 1 72 ? -46.009 17.575 54.666 1.00 80.50 72 LYS A CA 1
ATOM 575 C C . LYS A 1 72 ? -45.298 17.025 55.910 1.00 80.50 72 LYS A C 1
ATOM 577 O O . LYS A 1 72 ? -45.878 17.027 56.990 1.00 80.50 72 LYS A O 1
ATOM 582 N N . ILE A 1 73 ? -44.059 16.548 55.773 1.00 82.88 73 ILE A N 1
ATOM 583 C CA . ILE A 1 73 ? -43.294 15.942 56.868 1.00 82.88 73 ILE A CA 1
ATOM 584 C C . ILE A 1 73 ? -42.546 17.037 57.639 1.00 82.88 73 ILE A C 1
ATOM 586 O O . ILE A 1 73 ? -41.649 17.677 57.095 1.00 82.88 73 ILE A O 1
ATOM 590 N N . SER A 1 74 ? -42.873 17.230 58.920 1.00 81.75 74 SER A N 1
ATOM 591 C CA . SER A 1 74 ? -42.044 18.023 59.840 1.00 81.75 74 SER A CA 1
ATOM 592 C C . SER A 1 74 ? -40.903 17.180 60.427 1.00 81.75 74 SER A C 1
ATOM 594 O O . SER A 1 74 ? -40.968 15.950 60.431 1.00 81.75 74 SER A O 1
ATOM 596 N N . LEU A 1 75 ? -39.858 17.828 60.959 1.00 75.12 75 LEU A N 1
ATOM 597 C CA . LEU A 1 75 ? -38.725 17.132 61.591 1.00 75.12 75 LEU A CA 1
ATOM 598 C C . LEU A 1 75 ? -39.165 16.270 62.792 1.00 75.12 75 LEU A C 1
ATOM 600 O O . LEU A 1 75 ? -38.662 15.169 62.994 1.00 75.12 75 LEU A O 1
ATOM 604 N N . GLU A 1 76 ? -40.131 16.764 63.564 1.00 79.50 76 GLU A N 1
ATOM 605 C CA . GLU A 1 76 ? -40.707 16.062 64.714 1.00 79.50 76 GLU A CA 1
ATOM 606 C C . GLU A 1 76 ? -41.546 14.852 64.276 1.00 79.50 76 GLU A C 1
ATOM 608 O O . GLU A 1 76 ? -41.384 13.756 64.813 1.00 79.50 76 GLU A O 1
ATOM 613 N N . SER A 1 77 ? -42.360 15.016 63.223 1.00 83.19 77 SER A N 1
ATOM 614 C CA . SER A 1 77 ? -43.135 13.914 62.632 1.00 83.19 77 SER A CA 1
ATOM 615 C C . SER A 1 77 ? -42.219 12.817 62.091 1.00 83.19 77 SER A C 1
ATOM 617 O O . SER A 1 77 ? -42.495 11.635 62.271 1.00 83.19 77 SER A O 1
ATOM 619 N N . LEU A 1 78 ? -41.095 13.193 61.472 1.00 81.81 78 LEU A N 1
ATOM 620 C CA . LEU A 1 78 ? -40.107 12.251 60.950 1.00 81.81 78 LEU A CA 1
ATOM 621 C C . LEU A 1 78 ? -39.536 11.340 62.048 1.00 81.81 78 LEU A C 1
ATOM 623 O O . LEU A 1 78 ? -39.436 10.134 61.836 1.00 81.81 78 LEU A O 1
ATOM 627 N N . LEU A 1 79 ? -39.188 11.887 63.217 1.00 80.56 79 LEU A N 1
ATOM 628 C CA . LEU A 1 79 ? -38.655 11.090 64.330 1.00 80.56 79 LEU A CA 1
ATOM 629 C C . LEU A 1 79 ? -39.688 10.082 64.852 1.00 80.56 79 LEU A C 1
ATOM 631 O O . LEU A 1 79 ? -39.349 8.920 65.070 1.00 80.56 79 LEU A O 1
ATOM 635 N N . GLN A 1 80 ? -40.953 10.491 64.973 1.00 83.25 80 GLN A N 1
ATOM 636 C CA . GLN A 1 80 ? -42.046 9.588 65.355 1.00 83.25 80 GLN A CA 1
ATOM 637 C C . GLN A 1 80 ? -42.275 8.494 64.302 1.00 83.25 80 GLN A C 1
ATOM 639 O O . GLN A 1 80 ? -42.493 7.331 64.640 1.00 83.25 80 GLN A O 1
ATOM 644 N N . MET A 1 81 ? -42.190 8.843 63.015 1.00 84.31 81 MET A N 1
ATOM 645 C CA . MET A 1 81 ? -42.340 7.892 61.912 1.00 84.31 81 MET A CA 1
ATOM 646 C C . MET A 1 81 ? -41.216 6.849 61.908 1.00 84.31 81 MET A C 1
ATOM 648 O O . MET A 1 81 ? -41.506 5.672 61.723 1.00 84.31 81 MET A O 1
ATOM 652 N N . ILE A 1 82 ? -39.964 7.251 62.159 1.00 81.88 82 ILE A N 1
ATOM 653 C CA . ILE A 1 82 ? -38.804 6.342 62.249 1.00 81.88 82 ILE A CA 1
ATOM 654 C C . ILE A 1 82 ? -38.927 5.375 63.433 1.00 81.88 82 ILE A C 1
ATOM 656 O O . ILE A 1 82 ? -38.512 4.228 63.325 1.00 81.88 82 ILE A O 1
ATOM 660 N N . GLN A 1 83 ? -39.519 5.807 64.549 1.00 81.25 83 GLN A N 1
ATOM 661 C CA . GLN A 1 83 ? -39.782 4.923 65.691 1.00 81.25 83 GLN A CA 1
ATOM 662 C C . GLN A 1 83 ? -40.935 3.943 65.433 1.00 81.25 83 GLN A C 1
ATOM 664 O O . GLN A 1 83 ? -40.971 2.869 66.029 1.00 81.25 83 GLN A O 1
ATOM 669 N N . LYS A 1 84 ? -41.889 4.315 64.569 1.00 82.56 84 LYS A N 1
ATOM 670 C CA . LYS A 1 84 ? -43.092 3.525 64.282 1.00 82.56 84 LYS A CA 1
ATOM 671 C C . LYS A 1 84 ? -42.880 2.477 63.186 1.00 82.56 84 LYS A C 1
ATOM 673 O O . LYS A 1 84 ? -43.352 1.353 63.330 1.00 82.56 84 LYS A O 1
ATOM 678 N N . TYR A 1 85 ? -42.228 2.844 62.085 1.00 80.69 85 TYR A N 1
ATOM 679 C CA . TYR A 1 85 ? -42.099 1.994 60.899 1.00 80.69 85 TYR A CA 1
ATOM 680 C C . TYR A 1 85 ? -40.688 1.420 60.766 1.00 80.69 85 TYR A C 1
ATOM 682 O O . TYR A 1 85 ? -39.699 2.099 61.022 1.00 80.69 85 TYR A O 1
ATOM 690 N N . HIS A 1 86 ? -40.603 0.175 60.302 1.00 71.12 86 HIS A N 1
ATOM 691 C CA . HIS A 1 86 ? -39.345 -0.552 60.111 1.00 71.12 86 HIS A CA 1
ATOM 692 C C . HIS A 1 86 ? -38.826 -0.462 58.668 1.00 71.12 86 HIS A C 1
ATOM 694 O O . HIS A 1 86 ? -37.633 -0.646 58.436 1.00 71.12 86 HIS A O 1
ATOM 700 N N . PHE A 1 87 ? -39.708 -0.178 57.703 1.00 70.19 87 PHE A N 1
ATOM 701 C CA . PHE A 1 87 ? -39.378 -0.081 56.281 1.00 70.19 87 PHE A CA 1
ATOM 702 C C . PHE A 1 87 ? -39.989 1.171 55.653 1.00 70.19 87 PHE A C 1
ATOM 704 O O . PHE A 1 87 ? -41.138 1.527 55.923 1.00 70.19 87 PHE A O 1
ATOM 711 N N . PHE A 1 88 ? -39.235 1.811 54.761 1.00 75.88 88 PHE A N 1
ATOM 712 C CA . PHE A 1 88 ? -39.674 3.013 54.053 1.00 75.88 88 PHE A CA 1
ATOM 713 C C . PHE A 1 88 ? -39.544 2.829 52.543 1.00 75.88 88 PHE A C 1
ATOM 715 O O . PHE A 1 88 ? -38.490 2.421 52.059 1.00 75.88 88 PHE A O 1
ATOM 722 N N . ILE A 1 89 ? -40.595 3.166 51.794 1.00 73.88 89 ILE A N 1
ATOM 723 C CA . ILE A 1 89 ? -40.580 3.209 50.328 1.00 73.88 89 ILE A CA 1
ATOM 724 C C . ILE A 1 89 ? -40.720 4.658 49.880 1.00 73.88 89 ILE A C 1
ATOM 726 O O . ILE A 1 89 ? -41.741 5.290 50.133 1.00 73.88 89 ILE A O 1
ATOM 730 N N . PHE A 1 90 ? -39.731 5.176 49.163 1.00 75.81 90 PHE A N 1
ATOM 731 C CA . PHE A 1 90 ? -39.808 6.488 48.527 1.00 75.81 90 PHE A CA 1
ATOM 732 C C . PHE A 1 90 ? -40.275 6.313 47.088 1.00 75.81 90 PHE A C 1
ATOM 734 O O . PHE A 1 90 ? -39.511 5.813 46.274 1.00 75.81 90 PHE A O 1
ATOM 741 N N . ASN A 1 91 ? -41.506 6.706 46.768 1.00 74.88 91 ASN A N 1
ATOM 742 C CA . ASN A 1 91 ? -42.012 6.735 45.398 1.00 74.88 91 ASN A CA 1
ATOM 743 C C . ASN A 1 91 ? -41.822 8.137 44.811 1.00 74.88 91 ASN A C 1
ATOM 745 O O . ASN A 1 91 ? -42.603 9.045 45.100 1.00 74.88 91 ASN A O 1
ATOM 749 N N . LEU A 1 92 ? -40.763 8.310 44.024 1.00 75.44 92 LEU A N 1
ATOM 750 C CA . LEU A 1 92 ? -40.384 9.594 43.447 1.00 75.44 92 LEU A CA 1
ATOM 751 C C . LEU A 1 92 ? -40.772 9.636 41.968 1.00 75.44 92 LEU A C 1
ATOM 753 O O . LEU A 1 92 ? -40.211 8.892 41.162 1.00 75.44 92 LEU A O 1
ATOM 757 N N . ASN A 1 93 ? -41.702 10.522 41.611 1.00 73.25 93 ASN A N 1
ATOM 758 C CA . ASN A 1 93 ? -42.007 10.868 40.223 1.00 73.25 93 ASN A CA 1
ATOM 759 C C . ASN A 1 93 ? -41.202 12.108 39.820 1.00 73.25 93 ASN A C 1
ATOM 761 O O . ASN A 1 93 ? -41.263 13.109 40.533 1.00 73.25 93 ASN A O 1
ATOM 765 N N . ILE A 1 94 ? -40.408 12.036 38.746 1.00 68.00 94 ILE A N 1
ATOM 766 C CA . ILE A 1 94 ? -39.376 13.054 38.463 1.00 68.00 94 ILE A CA 1
ATOM 767 C C . ILE A 1 94 ? -39.531 13.715 37.087 1.00 68.00 94 ILE A C 1
ATOM 769 O O . ILE A 1 94 ? -38.965 14.782 36.871 1.00 68.00 94 ILE A O 1
ATOM 773 N N . ASP A 1 95 ? -40.318 13.141 36.178 1.00 60.31 95 ASP A N 1
ATOM 774 C CA . ASP A 1 95 ? -40.371 13.607 34.786 1.00 60.31 95 ASP A CA 1
ATOM 775 C C . ASP A 1 95 ? -41.073 14.989 34.611 1.00 60.31 95 ASP A C 1
ATOM 777 O O . ASP A 1 95 ? -40.898 15.599 33.562 1.00 60.31 95 ASP A O 1
ATOM 781 N N . ASP A 1 96 ? -41.759 15.540 35.635 1.00 55.78 96 ASP A N 1
ATOM 782 C CA . ASP A 1 96 ? -42.616 16.751 35.527 1.00 55.78 96 ASP A CA 1
ATOM 783 C C . ASP A 1 96 ? -42.400 17.851 36.613 1.00 55.78 96 ASP A C 1
ATOM 785 O O . ASP A 1 96 ? -43.292 18.657 36.878 1.00 55.78 96 ASP A O 1
ATOM 789 N N . LEU A 1 97 ? -41.250 17.911 37.303 1.00 58.41 97 LEU A N 1
ATOM 790 C CA . LEU A 1 97 ? -41.046 18.852 38.431 1.00 58.41 97 LEU A CA 1
ATOM 791 C C . LEU A 1 97 ? -40.369 20.183 38.047 1.00 58.41 97 LEU A C 1
ATOM 793 O O . LEU A 1 97 ? -39.259 20.196 37.519 1.00 58.41 97 LEU A O 1
ATOM 797 N N . GLU A 1 98 ? -40.974 21.315 38.435 1.00 57.34 98 GLU A N 1
ATOM 798 C CA . GLU A 1 98 ? -40.347 22.647 38.371 1.00 57.34 98 GLU A CA 1
ATOM 799 C C . GLU A 1 98 ? -39.110 22.756 39.294 1.00 57.34 98 GLU A C 1
ATOM 801 O O . GLU A 1 98 ? -39.115 22.318 40.451 1.00 57.34 98 GLU A O 1
ATOM 806 N N . THR A 1 99 ? -38.050 23.418 38.813 1.00 57.69 99 THR A N 1
ATOM 807 C CA . THR A 1 99 ? -36.707 23.481 39.431 1.00 57.69 99 THR A CA 1
ATOM 808 C C . THR A 1 99 ? -36.697 23.937 40.900 1.00 57.69 99 THR A C 1
ATOM 810 O O . THR A 1 99 ? -35.871 23.483 41.695 1.00 57.69 99 THR A O 1
ATOM 813 N N . GLN A 1 100 ? -37.611 24.828 41.296 1.00 56.31 100 GLN A N 1
ATOM 814 C CA . GLN A 1 100 ? -37.658 25.392 42.651 1.00 56.31 100 GLN A CA 1
ATOM 815 C C . GLN A 1 100 ? -38.368 24.473 43.661 1.00 56.31 100 GLN A C 1
ATOM 817 O O . GLN A 1 100 ? -37.912 24.344 44.801 1.00 56.31 100 GLN A O 1
ATOM 822 N N . VAL A 1 101 ? -39.433 23.782 43.237 1.00 61.91 101 VAL A N 1
ATOM 823 C CA . VAL A 1 101 ? -40.125 22.752 44.036 1.00 61.91 101 VAL A CA 1
ATOM 824 C C . VAL A 1 101 ? -39.186 21.573 44.283 1.00 61.91 101 VAL A C 1
ATOM 826 O O . VAL A 1 101 ? -39.059 21.097 45.417 1.00 61.91 101 VAL A O 1
ATOM 829 N N . LEU A 1 102 ? -38.434 21.191 43.246 1.00 66.00 102 LEU A N 1
ATOM 830 C CA . LEU A 1 102 ? -37.430 20.138 43.305 1.00 66.00 102 LEU A CA 1
ATOM 831 C C . LEU A 1 102 ? -36.393 20.401 44.409 1.00 66.00 102 LEU A C 1
ATOM 833 O O . LEU A 1 102 ? -36.083 19.490 45.169 1.00 66.00 102 LEU A O 1
ATOM 837 N N . HIS A 1 103 ? -35.910 21.642 44.577 1.00 67.38 103 HIS A N 1
ATOM 838 C CA . HIS A 1 103 ? -34.879 21.992 45.573 1.00 67.38 103 HIS A CA 1
ATOM 839 C C . HIS A 1 103 ? -35.324 21.818 47.034 1.00 67.38 103 HIS A C 1
ATOM 841 O O . HIS A 1 103 ? -34.543 21.360 47.875 1.00 67.38 103 HIS A O 1
ATOM 847 N N . ASN A 1 104 ? -36.572 22.160 47.363 1.00 69.62 104 ASN A N 1
ATOM 848 C CA . ASN A 1 104 ? -37.092 22.014 48.728 1.00 69.62 104 ASN A CA 1
ATOM 849 C C . ASN A 1 104 ? -37.391 20.550 49.067 1.00 69.62 104 ASN A C 1
ATOM 851 O O . ASN A 1 104 ? -37.002 20.077 50.139 1.00 69.62 104 ASN A O 1
ATOM 855 N N . GLN A 1 105 ? -37.992 19.813 48.130 1.00 72.25 105 GLN A N 1
ATOM 856 C CA . GLN A 1 105 ? -38.200 18.369 48.260 1.00 72.25 105 GLN A CA 1
ATOM 857 C C . GLN A 1 105 ? -36.870 17.632 48.417 1.00 72.25 105 GLN A C 1
ATOM 859 O O . GLN A 1 105 ? -36.720 16.796 49.302 1.00 72.25 105 GLN A O 1
ATOM 864 N N . ILE A 1 106 ? -35.863 18.026 47.639 1.00 71.69 106 ILE A N 1
ATOM 865 C CA . ILE A 1 106 ? -34.481 17.568 47.753 1.00 71.69 106 ILE A CA 1
ATOM 866 C C . ILE A 1 106 ? -33.917 17.774 49.169 1.00 71.69 106 ILE A C 1
ATOM 868 O O . ILE A 1 106 ? -33.273 16.874 49.714 1.00 71.69 106 ILE A O 1
ATOM 872 N N . LYS A 1 107 ? -34.098 18.959 49.770 1.00 74.75 107 LYS A N 1
ATOM 873 C CA . LYS A 1 107 ? -33.583 19.252 51.120 1.00 74.75 107 LYS A CA 1
ATOM 874 C C . LYS A 1 107 ? -34.239 18.357 52.167 1.00 74.75 107 LYS A C 1
ATOM 876 O O . LYS A 1 107 ? -33.526 17.795 52.992 1.00 74.75 107 LYS A O 1
ATOM 881 N N . MET A 1 108 ? -35.556 18.191 52.098 1.00 76.62 108 MET A N 1
ATOM 882 C CA . MET A 1 108 ? -36.285 17.304 53.006 1.00 76.62 108 MET A CA 1
ATOM 883 C C . MET A 1 108 ? -35.880 15.845 52.819 1.00 76.62 108 MET A C 1
ATOM 885 O O . MET A 1 108 ? -35.573 15.164 53.794 1.00 76.62 108 MET A O 1
ATOM 889 N N . LEU A 1 109 ? -35.768 15.390 51.572 1.00 76.56 109 LEU A N 1
ATOM 890 C CA . LEU A 1 109 ? -35.344 14.036 51.237 1.00 76.56 109 LEU A CA 1
ATOM 891 C C . LEU A 1 109 ? -33.951 13.719 51.802 1.00 76.56 109 LEU A C 1
ATOM 893 O O . LEU A 1 109 ? -33.753 12.640 52.351 1.00 76.56 109 LEU A O 1
ATOM 897 N N . LYS A 1 110 ? -33.009 14.676 51.784 1.00 75.19 110 LYS A N 1
ATOM 898 C CA . LYS A 1 110 ? -31.711 14.507 52.467 1.00 75.19 110 LYS A CA 1
ATOM 899 C C . LYS A 1 110 ? -31.851 14.268 53.959 1.00 75.19 110 LYS A C 1
ATOM 901 O O . LYS A 1 110 ? -31.156 13.412 54.491 1.00 75.19 110 LYS A O 1
ATOM 906 N N . ILE A 1 111 ? -32.655 15.090 54.631 1.00 79.88 111 ILE A N 1
ATOM 907 C CA . ILE A 1 111 ? -32.805 15.034 56.086 1.00 79.88 111 ILE A CA 1
ATOM 908 C C . ILE A 1 111 ? -33.388 13.674 56.460 1.00 79.88 111 ILE A C 1
ATOM 910 O O . ILE A 1 111 ? -32.819 12.972 57.291 1.00 79.88 111 ILE A O 1
ATOM 914 N N . ILE A 1 112 ? -34.450 13.267 55.762 1.00 80.19 112 ILE A N 1
ATOM 915 C CA . ILE A 1 112 ? -35.112 11.977 55.956 1.00 80.19 112 ILE A CA 1
ATOM 916 C C . ILE A 1 112 ? -34.125 10.825 55.754 1.00 80.19 112 ILE A C 1
ATOM 918 O O . ILE A 1 112 ? -33.958 9.993 56.643 1.00 80.19 112 ILE A O 1
ATOM 922 N N . LEU A 1 113 ? -33.427 10.794 54.617 1.00 77.38 113 LEU A N 1
ATOM 923 C CA . LEU A 1 113 ? -32.519 9.695 54.291 1.00 77.38 113 LEU A CA 1
ATOM 924 C C . LEU A 1 113 ? -31.312 9.648 55.236 1.00 77.38 113 LEU A C 1
ATOM 926 O O . LEU A 1 113 ? -30.916 8.568 55.670 1.00 77.38 113 LEU A O 1
ATOM 930 N N . LYS A 1 114 ? -30.776 10.803 55.650 1.00 78.69 114 LYS A N 1
ATOM 931 C CA . LYS A 1 114 ? -29.691 10.857 56.637 1.00 78.69 114 LYS A CA 1
ATOM 932 C C . LYS A 1 114 ? -30.142 10.372 58.016 1.00 78.69 114 LYS A C 1
ATOM 934 O O . LYS A 1 114 ? -29.369 9.700 58.703 1.00 78.69 114 LYS A O 1
ATOM 939 N N . CYS A 1 115 ? -31.376 10.677 58.414 1.00 80.12 115 CYS A N 1
ATOM 940 C CA . CYS A 1 115 ? -31.962 10.160 59.646 1.00 80.12 115 CYS A CA 1
ATOM 941 C C . CYS A 1 115 ? -32.139 8.636 59.584 1.00 80.12 115 CYS A C 1
ATOM 943 O O . CYS A 1 115 ? -31.702 7.959 60.513 1.00 80.12 115 CYS A O 1
ATOM 945 N N . LEU A 1 116 ? -32.690 8.095 58.491 1.00 79.88 116 LEU A N 1
ATOM 946 C CA . LEU A 1 116 ? -32.870 6.647 58.303 1.00 79.88 116 LEU A CA 1
ATOM 947 C C . LEU A 1 116 ? -31.539 5.890 58.331 1.00 79.88 116 LEU A C 1
ATOM 949 O O . LEU A 1 116 ? -31.416 4.888 59.031 1.00 79.88 116 LEU A O 1
ATOM 953 N N . GLN A 1 117 ? -30.518 6.406 57.642 1.00 78.12 117 GLN A N 1
ATOM 954 C CA . GLN A 1 117 ? -29.176 5.817 57.640 1.00 78.12 117 GLN A CA 1
ATOM 955 C C . GLN A 1 117 ? -28.526 5.828 59.029 1.00 78.12 117 GLN A C 1
ATOM 957 O O . GLN A 1 117 ? -27.941 4.828 59.433 1.00 78.12 117 GLN A O 1
ATOM 962 N N . THR A 1 118 ? -28.640 6.936 59.774 1.00 81.88 118 THR A N 1
ATOM 963 C CA . THR A 1 118 ? -28.113 7.033 61.151 1.00 81.88 118 THR A CA 1
ATOM 964 C C . THR A 1 118 ? -28.746 5.987 62.076 1.00 81.88 118 THR A C 1
ATOM 966 O O . THR A 1 118 ? -28.071 5.472 62.960 1.00 81.88 118 THR A O 1
ATOM 969 N N . HIS A 1 119 ? -30.011 5.634 61.838 1.00 79.00 119 HIS A N 1
ATOM 970 C CA . HIS A 1 119 ? -30.747 4.626 62.606 1.00 79.00 119 HIS A CA 1
ATOM 971 C C . HIS A 1 119 ? -30.700 3.217 61.985 1.00 79.00 119 HIS A C 1
ATOM 973 O O . HIS A 1 119 ? -31.392 2.332 62.474 1.00 79.00 119 HIS A O 1
ATOM 979 N N . GLN A 1 120 ? -29.903 2.996 60.928 1.00 78.69 120 GLN A N 1
ATOM 980 C CA . GLN A 1 120 ? -29.771 1.701 60.236 1.00 78.69 120 GLN A CA 1
ATOM 981 C C . GLN A 1 120 ? -31.109 1.117 59.740 1.00 78.69 120 GLN A C 1
ATOM 983 O O . GLN A 1 120 ? -31.305 -0.096 59.699 1.00 78.69 120 GLN A O 1
ATOM 988 N N . VAL A 1 121 ? -32.049 1.985 59.357 1.00 75.06 121 VAL A N 1
ATOM 989 C CA . VAL A 1 121 ? -33.376 1.572 58.889 1.00 75.06 121 VAL A CA 1
ATOM 990 C C . VAL A 1 121 ? -33.336 1.265 57.394 1.00 75.06 121 VAL A C 1
ATOM 992 O O . VAL A 1 121 ? -32.907 2.098 56.585 1.00 75.06 121 VAL A O 1
ATOM 995 N N . HIS A 1 122 ? -33.825 0.081 57.019 1.00 70.50 122 HIS A N 1
ATOM 996 C CA . HIS A 1 122 ? -33.925 -0.334 55.623 1.00 70.50 122 HIS A CA 1
ATOM 997 C C . HIS A 1 122 ? -34.934 0.521 54.856 1.00 70.50 122 HIS A C 1
ATOM 999 O O . HIS A 1 122 ? -36.064 0.749 55.298 1.00 70.50 122 HIS A O 1
ATOM 1005 N N . HIS A 1 123 ? -34.535 0.979 53.674 1.00 74.69 123 HIS A N 1
ATOM 1006 C CA . HIS A 1 123 ? -35.400 1.779 52.823 1.00 74.69 123 HIS A CA 1
ATOM 1007 C C . HIS A 1 123 ? -35.140 1.539 51.339 1.00 74.69 123 HIS A C 1
ATOM 1009 O O . HIS A 1 123 ? -34.002 1.394 50.890 1.00 74.69 123 HIS A O 1
ATOM 1015 N N . THR A 1 124 ? -36.226 1.553 50.574 1.00 74.44 124 THR A N 1
ATOM 1016 C CA . THR A 1 124 ? -36.221 1.373 49.127 1.00 74.44 124 THR A CA 1
ATOM 1017 C C . THR A 1 124 ? -36.622 2.679 48.459 1.00 74.44 124 THR A C 1
ATOM 1019 O O . THR A 1 124 ? -37.645 3.279 48.788 1.00 74.44 124 THR A O 1
ATOM 1022 N N . VAL A 1 125 ? -35.836 3.128 47.491 1.00 74.94 125 VAL A N 1
ATOM 1023 C CA . VAL A 1 125 ? -36.123 4.309 46.682 1.00 74.94 125 VAL A CA 1
ATOM 1024 C C . VAL A 1 125 ? -36.590 3.847 45.307 1.00 74.94 125 VAL A C 1
ATOM 1026 O O . VAL A 1 125 ? -35.807 3.388 44.478 1.00 74.94 125 VAL A O 1
ATOM 1029 N N . TYR A 1 126 ? -37.894 3.954 45.081 1.00 74.62 126 TYR A N 1
ATOM 1030 C CA . TYR A 1 126 ? -38.542 3.733 43.798 1.00 74.62 126 TYR A CA 1
ATOM 1031 C C . TYR A 1 126 ? -38.487 5.026 42.985 1.00 74.62 126 TYR A C 1
ATOM 1033 O O . TYR A 1 126 ? -39.085 6.041 43.347 1.00 74.62 126 TYR A O 1
ATOM 1041 N N . VAL A 1 127 ? -37.761 4.988 41.874 1.00 74.81 127 VAL A N 1
ATOM 1042 C CA . VAL A 1 127 ? -37.523 6.162 41.038 1.00 74.81 127 VAL A CA 1
ATOM 1043 C C . VAL A 1 127 ? -38.236 5.994 39.707 1.00 74.81 127 VAL A C 1
ATOM 1045 O O . VAL A 1 127 ? -37.785 5.249 38.839 1.00 74.81 127 VAL A O 1
ATOM 1048 N N . ASN A 1 128 ? -39.344 6.708 39.527 1.00 73.44 128 ASN A N 1
ATOM 1049 C CA . ASN A 1 128 ? -40.059 6.755 38.261 1.00 73.44 128 ASN A CA 1
ATOM 1050 C C . ASN A 1 128 ? -39.421 7.806 37.342 1.00 73.44 128 ASN A C 1
ATOM 1052 O O . ASN A 1 128 ? -39.889 8.939 37.260 1.00 73.44 128 ASN A O 1
ATOM 1056 N N . ALA A 1 129 ? -38.319 7.424 36.699 1.00 73.38 129 ALA A N 1
ATOM 1057 C CA . ALA A 1 129 ? -37.627 8.239 35.707 1.00 73.38 129 ALA A CA 1
ATOM 1058 C C . ALA A 1 129 ? -37.298 7.398 34.473 1.00 73.38 129 ALA A C 1
ATOM 1060 O O . ALA A 1 129 ? -36.871 6.243 34.597 1.00 73.38 129 ALA A O 1
ATOM 1061 N N . LYS A 1 130 ? -37.487 7.979 33.286 1.00 74.94 130 LYS A N 1
ATOM 1062 C CA . LYS A 1 130 ? -37.086 7.350 32.015 1.00 74.94 130 LYS A CA 1
ATOM 1063 C C . LYS A 1 130 ? -35.603 7.547 31.717 1.00 74.94 130 LYS A C 1
ATOM 1065 O O . LYS A 1 130 ? -34.953 6.615 31.245 1.00 74.94 130 LYS A O 1
ATOM 1070 N N . ASP A 1 131 ? -35.086 8.736 32.010 1.00 76.00 131 ASP A N 1
ATOM 1071 C CA . ASP A 1 131 ? -33.690 9.100 31.785 1.00 76.00 131 ASP A CA 1
ATOM 1072 C C . ASP A 1 131 ? -32.905 9.039 33.100 1.00 76.00 131 ASP A C 1
ATOM 1074 O O . ASP A 1 131 ? -33.216 9.740 34.061 1.00 76.00 131 ASP A O 1
ATOM 1078 N N . PHE A 1 132 ? -31.902 8.163 33.155 1.00 76.62 132 PHE A N 1
ATOM 1079 C CA . PHE A 1 132 ? -31.044 8.002 34.327 1.00 76.62 132 PHE A CA 1
ATOM 1080 C C . PHE A 1 132 ? -29.880 9.000 34.339 1.00 76.62 132 PHE A C 1
ATOM 1082 O O . PHE A 1 132 ? -29.537 9.539 35.391 1.00 76.62 132 PHE A O 1
ATOM 1089 N N . SER A 1 133 ? -29.267 9.253 33.179 1.00 71.44 133 SER A N 1
ATOM 1090 C CA . SER A 1 133 ? -27.996 9.979 33.081 1.00 71.44 133 SER A CA 1
ATOM 1091 C C . SER A 1 133 ? -28.174 11.497 33.139 1.00 71.44 133 SER A C 1
ATOM 1093 O O . SER A 1 133 ? -27.308 12.190 33.687 1.00 71.44 133 SER A O 1
ATOM 1095 N N . SER A 1 134 ? -29.270 12.035 32.594 1.00 68.75 134 SER A N 1
ATOM 1096 C CA . SER A 1 134 ? -29.518 13.486 32.562 1.00 68.75 134 SER A CA 1
ATOM 1097 C C . SER A 1 134 ? -30.316 14.002 33.766 1.00 68.75 134 SER A C 1
ATOM 1099 O O . SER A 1 134 ? -30.331 15.205 34.024 1.00 68.75 134 SER A O 1
ATOM 1101 N N . ASN A 1 135 ? -30.935 13.110 34.547 1.00 70.69 135 ASN A N 1
ATOM 1102 C CA . ASN A 1 135 ? -31.867 13.502 35.597 1.00 70.69 135 ASN A CA 1
ATOM 1103 C C . ASN A 1 135 ? -31.148 14.160 36.801 1.00 70.69 135 ASN A C 1
ATOM 1105 O O . ASN A 1 135 ? -30.363 13.499 37.497 1.00 70.69 135 ASN A O 1
ATOM 1109 N N . PRO A 1 136 ? -31.428 15.446 37.107 1.00 67.06 136 PRO A N 1
ATOM 1110 C CA . PRO A 1 136 ? -30.752 16.181 38.178 1.00 67.06 136 PRO A CA 1
ATOM 1111 C C . PRO A 1 136 ? -30.982 15.582 39.566 1.00 67.06 136 PRO A C 1
ATOM 1113 O O . PRO A 1 136 ? -30.089 15.628 40.412 1.00 67.06 136 PRO A O 1
ATOM 1116 N N . LEU A 1 137 ? -32.163 15.003 39.810 1.00 66.38 137 LEU A N 1
ATOM 1117 C CA . LEU A 1 137 ? -32.486 14.377 41.088 1.00 66.38 137 LEU A CA 1
ATOM 1118 C C . LEU A 1 137 ? -31.695 13.079 41.263 1.00 66.38 137 LEU A C 1
ATOM 1120 O O . LEU A 1 137 ? -31.157 12.851 42.339 1.00 66.38 137 LEU A O 1
ATOM 1124 N N . ILE A 1 138 ? -31.552 12.267 40.214 1.00 70.50 138 ILE A N 1
ATOM 1125 C CA . ILE A 1 138 ? -30.713 11.059 40.244 1.00 70.50 138 ILE A CA 1
ATOM 1126 C C . ILE A 1 138 ? -29.249 11.443 40.490 1.00 70.50 138 ILE A C 1
ATOM 1128 O O . ILE A 1 138 ? -28.648 10.959 41.450 1.00 70.50 138 ILE A O 1
ATOM 1132 N N . ARG A 1 139 ? -28.707 12.408 39.728 1.00 68.50 139 ARG A N 1
ATOM 1133 C CA . ARG A 1 139 ? -27.352 12.958 39.950 1.00 68.50 139 ARG A CA 1
ATOM 1134 C C . ARG A 1 139 ? -27.125 13.443 41.373 1.00 68.50 139 ARG A C 1
ATOM 1136 O O . ARG A 1 139 ? -26.019 13.374 41.893 1.00 68.50 139 ARG A O 1
ATOM 1143 N N . PHE A 1 140 ? -28.176 13.934 42.007 1.00 66.69 140 PHE A N 1
ATOM 1144 C CA . PHE A 1 140 ? -28.117 14.446 43.356 1.00 66.69 140 PHE A CA 1
ATOM 1145 C C . PHE A 1 140 ? -28.280 13.387 44.452 1.00 66.69 140 PHE A C 1
ATOM 1147 O O . PHE A 1 140 ? -27.653 13.494 45.512 1.00 66.69 140 PHE A O 1
ATOM 1154 N N . LEU A 1 141 ? -29.157 12.410 44.224 1.00 65.25 141 LEU A N 1
ATOM 1155 C CA . LEU A 1 141 ? -29.519 11.372 45.182 1.00 65.25 141 LEU A CA 1
ATOM 1156 C C . LEU A 1 141 ? -28.417 10.327 45.309 1.00 65.25 141 LEU A C 1
ATOM 1158 O O . LEU A 1 141 ? -28.021 10.017 46.431 1.00 65.25 141 LEU A O 1
ATOM 1162 N N . LEU A 1 142 ? -27.879 9.843 44.186 1.00 67.81 142 LEU A N 1
ATOM 1163 C CA . LEU A 1 142 ? -26.860 8.790 44.181 1.00 67.81 142 LEU A CA 1
ATOM 1164 C C . LEU A 1 142 ? -25.644 9.130 45.079 1.00 67.81 142 LEU A C 1
ATOM 1166 O O . LEU A 1 142 ? -25.300 8.292 45.912 1.00 67.81 142 LEU A O 1
ATOM 1170 N N . PRO A 1 143 ? -25.061 10.355 45.061 1.00 60.34 143 PRO A N 1
ATOM 1171 C CA . PRO A 1 143 ? -23.941 10.710 45.939 1.00 60.34 143 PRO A CA 1
ATOM 1172 C C . PRO A 1 143 ? -24.183 10.606 47.441 1.00 60.34 143 PRO A C 1
ATOM 1174 O O . PRO A 1 143 ? -23.231 10.500 48.211 1.00 60.34 143 PRO A O 1
ATOM 1177 N N . LYS A 1 144 ? -25.436 10.716 47.885 1.00 61.66 144 LYS A N 1
ATOM 1178 C CA . LYS A 1 144 ? -25.779 10.891 49.306 1.00 61.66 144 LYS A CA 1
ATOM 1179 C C . LYS A 1 144 ? -26.362 9.631 49.928 1.00 61.66 144 LYS A C 1
ATOM 1181 O O . LYS A 1 144 ? -26.669 9.631 51.118 1.00 61.66 144 LYS A O 1
ATOM 1186 N N . LEU A 1 145 ? -26.515 8.575 49.131 1.00 63.84 145 LEU A N 1
ATOM 1187 C CA . LEU A 1 145 ? -27.303 7.392 49.471 1.00 63.84 145 LEU A CA 1
ATOM 1188 C C . LEU A 1 145 ? -26.518 6.088 49.420 1.00 63.84 145 LEU A C 1
ATOM 1190 O O . LEU A 1 145 ? -27.107 5.015 49.431 1.00 63.84 145 LEU A O 1
ATOM 1194 N N . ASN A 1 146 ? -25.191 6.186 49.448 1.00 68.31 146 ASN A N 1
ATOM 1195 C CA . ASN A 1 146 ? -24.314 5.035 49.570 1.00 68.31 146 ASN A CA 1
ATOM 1196 C C . ASN A 1 146 ? -24.438 4.399 50.971 1.00 68.31 146 ASN A C 1
ATOM 1198 O O . ASN A 1 146 ? -23.794 4.843 51.923 1.00 68.31 146 ASN A O 1
ATOM 1202 N N . SER A 1 147 ? -25.305 3.396 51.115 1.00 71.38 147 SER A N 1
ATOM 1203 C CA . SER A 1 147 ? -25.542 2.679 52.370 1.00 71.38 147 SER A CA 1
ATOM 1204 C C . SER A 1 147 ? -26.040 1.262 52.102 1.00 71.38 147 SER A C 1
ATOM 1206 O O . SER A 1 147 ? -26.915 1.067 51.264 1.00 71.38 147 SER A O 1
ATOM 1208 N N . SER A 1 148 ? -25.569 0.298 52.899 1.00 70.56 148 SER A N 1
ATOM 1209 C CA . SER A 1 148 ? -26.036 -1.097 52.882 1.00 70.56 148 SER A CA 1
ATOM 1210 C C . SER A 1 148 ? -27.517 -1.263 53.244 1.00 70.56 148 SER A C 1
ATOM 1212 O O . SER A 1 148 ? -28.082 -2.335 53.046 1.00 70.56 148 SER A O 1
ATOM 1214 N N . PHE A 1 149 ? -28.143 -0.222 53.798 1.00 72.94 149 PHE A N 1
ATOM 1215 C CA . PHE A 1 149 ? -29.564 -0.197 54.153 1.00 72.94 149 PHE A CA 1
ATOM 1216 C C . PHE A 1 149 ? -30.438 0.434 53.057 1.00 72.94 149 PHE A C 1
ATOM 1218 O O . PHE A 1 149 ? -31.656 0.510 53.225 1.00 72.94 149 PHE A O 1
ATOM 1225 N N . THR A 1 150 ? -29.837 0.892 51.953 1.00 74.69 150 THR A N 1
ATOM 1226 C CA . THR A 1 150 ? -30.527 1.553 50.843 1.00 74.69 150 THR A CA 1
ATOM 1227 C C . THR A 1 150 ? -30.611 0.643 49.621 1.00 74.69 150 THR A C 1
ATOM 1229 O O . THR A 1 150 ? -29.604 0.130 49.128 1.00 74.69 150 THR A O 1
ATOM 1232 N N . GLU A 1 151 ? -31.818 0.520 49.075 1.00 76.12 151 GLU A N 1
ATOM 1233 C CA . GLU A 1 151 ? -32.072 -0.165 47.809 1.00 76.12 151 GLU A CA 1
ATOM 1234 C C . GLU A 1 151 ? -32.699 0.795 46.799 1.00 76.12 151 GLU A C 1
ATOM 1236 O O . GLU A 1 151 ? -33.590 1.566 47.146 1.00 76.12 151 GLU A O 1
ATOM 1241 N N . PHE A 1 152 ? -32.281 0.739 45.538 1.00 77.75 152 PHE A N 1
ATOM 1242 C CA . PHE A 1 152 ? -32.878 1.519 44.459 1.00 77.75 152 PHE A CA 1
ATOM 1243 C C . PHE A 1 152 ? -33.631 0.635 43.478 1.00 77.75 152 PHE A C 1
ATOM 1245 O O . PHE A 1 152 ? -33.137 -0.408 43.048 1.00 77.75 152 PHE A O 1
ATOM 1252 N N . TYR A 1 153 ? -34.802 1.104 43.058 1.00 77.31 153 TYR A N 1
ATOM 1253 C CA . TYR A 1 153 ? -35.615 0.459 42.041 1.00 77.31 153 TYR A CA 1
ATOM 1254 C C . TYR A 1 153 ? -35.901 1.426 40.892 1.00 77.31 153 TYR A C 1
ATOM 1256 O O . TYR A 1 153 ? -36.571 2.445 41.068 1.00 77.31 153 TYR A O 1
ATOM 1264 N N . PHE A 1 154 ? -35.423 1.068 39.702 1.00 78.75 154 PHE A N 1
ATOM 1265 C CA . PHE A 1 154 ? -35.586 1.818 38.460 1.00 78.75 154 PHE A CA 1
ATOM 1266 C C . PHE A 1 154 ? -36.425 0.990 37.465 1.00 78.75 154 PHE A C 1
ATOM 1268 O O . PHE A 1 154 ? -35.906 0.120 36.753 1.00 78.75 154 PHE A O 1
ATOM 1275 N N . PRO A 1 155 ? -37.749 1.213 37.404 1.00 73.19 155 PRO A N 1
ATOM 1276 C CA . PRO A 1 155 ? -38.654 0.450 36.557 1.00 73.19 155 PRO A CA 1
ATOM 1277 C C . PRO A 1 155 ? -38.534 0.806 35.086 1.00 73.19 155 PRO A C 1
ATOM 1279 O O . PRO A 1 155 ? -38.703 -0.088 34.272 1.00 73.19 155 PRO A O 1
ATOM 1282 N N . LEU A 1 156 ? -38.313 2.078 34.742 1.00 80.12 156 LEU A N 1
ATOM 1283 C CA . LEU A 1 156 ? -38.460 2.576 33.368 1.00 80.12 156 LEU A CA 1
ATOM 1284 C C . LEU A 1 156 ? -37.131 2.784 32.638 1.00 80.12 156 LEU A C 1
ATOM 1286 O O . LEU A 1 156 ? -37.121 2.863 31.410 1.00 80.12 156 LEU A O 1
ATOM 1290 N N . VAL A 1 157 ? -36.020 2.840 33.374 1.00 83.75 157 VAL A N 1
ATOM 1291 C CA . VAL A 1 157 ? -34.689 3.053 32.801 1.00 83.75 157 VAL A CA 1
ATOM 1292 C C . VAL A 1 157 ? -34.331 1.875 31.900 1.00 83.75 157 VAL A C 1
ATOM 1294 O O . VAL A 1 157 ? -34.242 0.730 32.350 1.00 83.75 157 VAL A O 1
ATOM 1297 N N . SER A 1 158 ? -34.129 2.172 30.617 1.00 88.12 158 SER A N 1
ATOM 1298 C CA . SER A 1 158 ? -33.782 1.183 29.592 1.00 88.12 158 SER A CA 1
ATOM 1299 C C . SER A 1 158 ? -32.326 1.260 29.135 1.00 88.12 158 SER A C 1
ATOM 1301 O O . SER A 1 158 ? -31.790 0.255 28.661 1.00 88.12 158 SER A O 1
ATOM 1303 N N . LYS A 1 159 ? -31.674 2.409 29.335 1.00 88.75 159 LYS A N 1
ATOM 1304 C CA . LYS A 1 159 ? -30.288 2.678 28.952 1.00 88.75 159 LYS A CA 1
ATOM 1305 C C . LYS A 1 159 ? -29.602 3.563 29.996 1.00 88.75 159 LYS A C 1
ATOM 1307 O O . LYS A 1 159 ? -30.236 4.469 30.534 1.00 88.75 159 LYS A O 1
ATOM 1312 N N . ILE A 1 160 ? -28.324 3.299 30.272 1.00 84.44 160 ILE A N 1
ATOM 1313 C CA . ILE A 1 160 ? -27.444 4.154 31.084 1.00 84.44 160 ILE A CA 1
ATOM 1314 C C . ILE A 1 160 ? -26.217 4.502 30.244 1.00 84.44 160 ILE A C 1
ATOM 1316 O O . ILE A 1 160 ? -25.463 3.612 29.857 1.00 84.44 160 ILE A O 1
ATOM 1320 N N . GLU A 1 161 ? -25.998 5.789 29.992 1.00 78.38 161 GLU A N 1
ATOM 1321 C CA . GLU A 1 161 ? -24.858 6.281 29.216 1.00 78.38 161 GLU A CA 1
ATOM 1322 C C . GLU A 1 161 ? -23.844 6.957 30.143 1.00 78.38 161 GLU A C 1
ATOM 1324 O O . GLU A 1 161 ? -24.148 7.992 30.736 1.00 78.38 161 GLU A O 1
ATOM 1329 N N . GLY A 1 162 ? -22.663 6.343 30.286 1.00 65.81 162 GLY A N 1
ATOM 1330 C CA . GLY A 1 162 ? -21.405 6.997 30.664 1.00 65.81 162 GLY A CA 1
ATOM 1331 C C . GLY A 1 162 ? -21.469 7.910 31.885 1.00 65.81 162 GLY A C 1
ATOM 1332 O O . GLY A 1 162 ? -21.035 9.053 31.819 1.00 65.81 162 GLY A O 1
ATOM 1333 N N . PHE A 1 163 ? -22.025 7.434 32.997 1.00 64.00 163 PHE A N 1
ATOM 1334 C CA . PHE A 1 163 ? -22.128 8.238 34.210 1.00 64.00 163 PHE A CA 1
ATOM 1335 C C . PHE A 1 163 ? -20.780 8.229 34.961 1.00 64.00 163 PHE A C 1
ATOM 1337 O O . PHE A 1 163 ? -20.420 7.240 35.604 1.00 64.00 163 PHE A O 1
ATOM 1344 N N . ASP A 1 164 ? -20.010 9.317 34.854 1.00 55.34 164 ASP A N 1
ATOM 1345 C CA . ASP A 1 164 ? -18.638 9.433 35.397 1.00 55.34 164 ASP A CA 1
ATOM 1346 C C . ASP A 1 164 ? -18.559 9.211 36.926 1.00 55.34 164 ASP A C 1
ATOM 1348 O O . ASP A 1 164 ? -17.552 8.724 37.463 1.00 55.34 164 ASP A O 1
ATOM 1352 N N . ASP A 1 165 ? -19.672 9.486 37.610 1.00 55.66 165 ASP A N 1
ATOM 1353 C CA . ASP A 1 165 ? -19.845 9.485 39.064 1.00 55.66 165 ASP A CA 1
ATOM 1354 C C . ASP A 1 165 ? -20.436 8.175 39.637 1.00 55.66 165 ASP A C 1
ATOM 1356 O O . ASP A 1 165 ? -20.866 8.123 40.790 1.00 55.66 165 ASP A O 1
ATOM 1360 N N . LEU A 1 166 ? -20.428 7.066 38.882 1.00 55.69 166 LEU A N 1
ATOM 1361 C CA . LEU A 1 166 ? -20.950 5.762 39.346 1.00 55.69 166 LEU A CA 1
ATOM 1362 C C . LEU A 1 166 ? -20.277 5.212 40.622 1.00 55.69 166 LEU A C 1
ATOM 1364 O O . LEU A 1 166 ? -20.823 4.309 41.255 1.00 55.69 166 LEU A O 1
ATOM 1368 N N . ARG A 1 167 ? -19.138 5.784 41.042 1.00 55.50 167 ARG A N 1
ATOM 1369 C CA . ARG A 1 167 ? -18.430 5.488 42.310 1.00 55.50 167 ARG A CA 1
ATOM 1370 C C . ARG A 1 167 ? -19.330 5.590 43.546 1.00 55.50 167 ARG A C 1
ATOM 1372 O O . ARG A 1 167 ? -19.014 5.085 44.615 1.00 55.50 167 ARG A O 1
ATOM 1379 N N . LEU A 1 168 ? -20.441 6.304 43.425 1.00 55.59 168 LEU A N 1
ATOM 1380 C CA . LEU A 1 168 ? -21.318 6.644 44.535 1.00 55.59 168 LEU A CA 1
ATOM 1381 C C . LEU A 1 168 ? -22.334 5.547 44.880 1.00 55.59 168 LEU A C 1
ATOM 1383 O O . LEU A 1 168 ? -23.015 5.665 45.895 1.00 55.59 168 LEU A O 1
ATOM 1387 N N . LEU A 1 169 ? -22.418 4.476 44.085 1.00 60.56 169 LEU A N 1
ATOM 1388 C CA . LEU A 1 169 ? -23.348 3.366 44.322 1.00 60.56 169 LEU A CA 1
ATOM 1389 C C . LEU A 1 169 ? -22.725 2.158 45.017 1.00 60.56 169 LEU A C 1
ATOM 1391 O O . LEU A 1 169 ? -23.441 1.203 45.303 1.00 60.56 169 LEU A O 1
ATOM 1395 N N . ASP A 1 170 ? -21.432 2.211 45.324 1.00 59.69 170 ASP A N 1
ATOM 1396 C CA . ASP A 1 170 ? -20.599 1.081 45.740 1.00 59.69 170 ASP A CA 1
ATOM 1397 C C . ASP A 1 170 ? -21.116 0.237 46.931 1.00 59.69 170 ASP A C 1
ATOM 1399 O O . ASP A 1 170 ? -20.654 -0.877 47.091 1.00 59.69 170 ASP A O 1
ATOM 1403 N N . ASN A 1 171 ? -22.082 0.672 47.749 1.00 60.22 171 ASN A N 1
ATOM 1404 C CA . ASN A 1 171 ? -22.709 -0.184 48.777 1.00 60.22 171 ASN A CA 1
ATOM 1405 C C . ASN A 1 171 ? -24.238 -0.245 48.685 1.00 60.22 171 ASN A C 1
ATOM 1407 O O . ASN A 1 171 ? -24.902 -0.446 49.699 1.00 60.22 171 ASN A O 1
ATOM 1411 N N . THR A 1 172 ? -24.811 -0.048 47.499 1.00 69.31 172 THR A N 1
ATOM 1412 C CA . THR A 1 172 ? -26.269 -0.029 47.302 1.00 69.31 172 THR A CA 1
ATOM 1413 C C . THR A 1 172 ? -26.733 -1.176 46.414 1.00 69.31 172 THR A C 1
ATOM 1415 O O . THR A 1 172 ? -26.090 -1.519 45.417 1.00 69.31 172 THR A O 1
ATOM 1418 N N . ASN A 1 173 ? -27.877 -1.764 46.761 1.00 75.25 173 ASN A N 1
ATOM 1419 C CA . ASN A 1 173 ? -28.554 -2.723 45.894 1.00 75.25 173 ASN A CA 1
ATOM 1420 C C . ASN A 1 173 ? -29.365 -1.948 44.856 1.00 75.25 173 ASN A C 1
ATOM 1422 O O . ASN A 1 173 ? -30.271 -1.198 45.214 1.00 75.25 173 ASN A O 1
ATOM 1426 N N . CYS A 1 174 ? -29.067 -2.133 43.574 1.00 78.69 174 CYS A N 1
ATOM 1427 C CA . CYS A 1 174 ? -29.792 -1.481 42.492 1.00 78.69 174 CYS A CA 1
ATOM 1428 C C . CYS A 1 174 ? -30.522 -2.512 41.631 1.00 78.69 174 CYS A C 1
ATOM 1430 O O . CYS A 1 174 ? -29.924 -3.456 41.108 1.00 78.69 174 CYS A O 1
ATOM 1432 N N . TYR A 1 175 ? -31.818 -2.295 41.430 1.00 80.56 175 TYR A N 1
ATOM 1433 C CA . TYR A 1 175 ? -32.642 -3.102 40.547 1.00 80.56 175 TYR A CA 1
ATOM 1434 C C . TYR A 1 175 ? -33.139 -2.289 39.356 1.00 80.56 175 TYR A C 1
ATOM 1436 O O . TYR A 1 175 ? -33.835 -1.286 39.519 1.00 80.56 175 TYR A O 1
ATOM 1444 N N . PHE A 1 176 ? -32.854 -2.780 38.153 1.00 83.62 176 PHE A N 1
ATOM 1445 C CA . PHE A 1 176 ? -33.301 -2.171 36.908 1.00 83.62 176 PHE A CA 1
ATOM 1446 C C . PHE A 1 176 ? -34.137 -3.156 36.092 1.00 83.62 176 PHE A C 1
ATOM 1448 O O . PHE A 1 176 ? -33.619 -4.125 35.538 1.00 83.62 176 PHE A O 1
ATOM 1455 N N . SER A 1 177 ? -35.442 -2.901 35.975 1.00 80.06 177 SER A N 1
ATOM 1456 C CA . SER A 1 177 ? -36.367 -3.880 35.379 1.00 80.06 177 SER A CA 1
ATOM 1457 C C . SER A 1 177 ? -36.320 -3.929 33.843 1.00 80.06 177 SER A C 1
ATOM 1459 O O . SER A 1 177 ? -36.583 -4.977 33.245 1.00 80.06 177 SER A O 1
ATOM 1461 N N . GLN A 1 178 ? -36.001 -2.797 33.200 1.00 85.88 178 GLN A N 1
ATOM 1462 C CA . GLN A 1 178 ? -35.999 -2.638 31.738 1.00 85.88 178 GLN A CA 1
ATOM 1463 C C . GLN A 1 178 ? -34.624 -2.324 31.146 1.00 85.88 178 GLN A C 1
ATOM 1465 O O . GLN A 1 178 ? -34.543 -2.144 29.932 1.00 85.88 178 GLN A O 1
ATOM 1470 N N . LEU A 1 179 ? -33.564 -2.275 31.958 1.00 89.88 179 LEU A N 1
ATOM 1471 C CA . LEU A 1 179 ? -32.227 -1.919 31.488 1.00 89.88 179 LEU A CA 1
ATOM 1472 C C . LEU A 1 179 ? -31.725 -2.956 30.485 1.00 89.88 179 LEU A C 1
ATOM 1474 O O . LEU A 1 179 ? -31.631 -4.138 30.810 1.00 89.88 179 LEU A O 1
ATOM 1478 N N . LYS A 1 180 ? -31.430 -2.494 29.269 1.00 93.31 180 LYS A N 1
ATOM 1479 C CA . LYS A 1 180 ? -30.900 -3.286 28.154 1.00 93.31 180 LYS A CA 1
ATOM 1480 C C . LYS A 1 180 ? -29.432 -2.980 27.891 1.00 93.31 180 LYS A C 1
ATOM 1482 O O . LYS A 1 180 ? -28.690 -3.889 27.526 1.00 93.31 180 LYS A O 1
ATOM 1487 N N . GLU A 1 181 ? -29.033 -1.729 28.100 1.00 92.94 181 GLU A N 1
ATOM 1488 C CA . GLU A 1 181 ? -27.712 -1.213 27.749 1.00 92.94 181 GLU A CA 1
ATOM 1489 C C . GLU A 1 181 ? -27.143 -0.368 28.889 1.00 92.94 181 GLU A C 1
ATOM 1491 O O . GLU A 1 181 ? -27.822 0.517 29.413 1.00 92.94 181 GLU A O 1
ATOM 1496 N N . MET A 1 182 ? -25.896 -0.625 29.269 1.00 89.25 182 MET A N 1
ATOM 1497 C CA . MET A 1 182 ? -25.201 0.118 30.313 1.00 89.25 182 MET A CA 1
ATOM 1498 C C . MET A 1 182 ? -23.768 0.420 29.888 1.00 89.25 182 MET A C 1
ATOM 1500 O O . MET A 1 182 ? -23.033 -0.495 29.539 1.00 89.25 182 MET A O 1
ATOM 1504 N N . THR A 1 183 ? -23.360 1.684 29.982 1.00 88.31 183 THR A N 1
ATOM 1505 C CA . THR A 1 183 ? -21.981 2.122 29.738 1.00 88.31 183 THR A CA 1
ATOM 1506 C C . THR A 1 183 ? -21.349 2.628 31.034 1.00 88.31 183 THR A C 1
ATOM 1508 O O . THR A 1 183 ? -21.849 3.574 31.647 1.00 88.31 183 THR A O 1
ATOM 1511 N N . ILE A 1 184 ? -20.234 2.026 31.448 1.00 82.06 184 ILE A N 1
ATOM 1512 C CA . ILE A 1 184 ? -19.502 2.377 32.670 1.00 82.06 184 ILE A CA 1
ATOM 1513 C C . ILE A 1 184 ? -18.551 3.555 32.393 1.00 82.06 184 ILE A C 1
ATOM 1515 O O . ILE A 1 184 ? -17.637 3.460 31.577 1.00 82.06 184 ILE A O 1
ATOM 1519 N N . GLY A 1 185 ? -18.742 4.673 33.101 1.00 75.94 185 GLY A N 1
ATOM 1520 C CA . GLY A 1 185 ? -17.938 5.899 32.961 1.00 75.94 185 GLY A CA 1
ATOM 1521 C C . GLY A 1 185 ? -16.716 6.016 33.883 1.00 75.94 185 GLY A C 1
ATOM 1522 O O . GLY A 1 185 ? -16.009 7.013 33.831 1.00 75.94 185 GLY A O 1
ATOM 1523 N N . SER A 1 186 ? -16.443 5.037 34.754 1.00 73.62 186 SER A N 1
ATOM 1524 C CA . SER A 1 186 ? -15.420 5.165 35.807 1.00 73.62 186 SER A CA 1
ATOM 1525 C C . SER A 1 186 ? -14.470 3.969 35.869 1.00 73.62 186 SER A C 1
ATOM 1527 O O . SER A 1 186 ? -14.871 2.833 35.640 1.00 73.62 186 SER A O 1
ATOM 1529 N N . LEU A 1 187 ? -13.213 4.227 36.248 1.00 68.88 187 LEU A N 1
ATOM 1530 C CA . LEU A 1 187 ? -12.181 3.202 36.483 1.00 68.88 187 LEU A CA 1
ATOM 1531 C C . LEU A 1 187 ? -12.254 2.558 37.878 1.00 68.88 187 LEU A C 1
ATOM 1533 O O . LEU A 1 187 ? -11.644 1.520 38.114 1.00 68.88 187 LEU A O 1
ATOM 1537 N N . SER A 1 188 ? -12.973 3.181 38.813 1.00 63.25 188 SER A N 1
ATOM 1538 C CA . SER A 1 188 ? -13.079 2.752 40.214 1.00 63.25 188 SER A CA 1
ATOM 1539 C C . SER A 1 188 ? -14.468 2.208 40.553 1.00 63.25 188 SER A C 1
ATOM 1541 O O . SER A 1 188 ? -14.961 2.409 41.655 1.00 63.25 188 SER A O 1
ATOM 1543 N N . PHE A 1 189 ? -15.134 1.593 39.584 1.00 66.19 189 PHE A N 1
ATOM 1544 C CA . PHE A 1 189 ? -16.462 1.021 39.746 1.00 66.19 189 PHE A CA 1
ATOM 1545 C C . PHE A 1 189 ? -16.321 -0.419 40.230 1.00 66.19 189 PHE A C 1
ATOM 1547 O O . PHE A 1 189 ? -15.983 -1.292 39.434 1.00 66.19 189 PHE A O 1
ATOM 1554 N N . GLN A 1 190 ? -16.452 -0.661 41.538 1.00 55.69 190 GLN A N 1
ATOM 1555 C CA . GLN A 1 190 ? -16.007 -1.944 42.094 1.00 55.69 190 GLN A CA 1
ATOM 1556 C C . GLN A 1 190 ? -17.011 -2.665 42.996 1.00 55.69 190 GLN A C 1
ATOM 1558 O O . GLN A 1 190 ? -16.774 -3.846 43.261 1.00 55.69 190 GLN A O 1
ATOM 1563 N N . LEU A 1 191 ? -18.092 -2.038 43.492 1.00 52.97 191 LEU A N 1
ATOM 1564 C CA . LEU A 1 191 ? -18.785 -2.629 44.653 1.00 52.97 191 LEU A CA 1
ATOM 1565 C C . LEU A 1 191 ? -20.328 -2.641 44.679 1.00 52.97 191 LEU A C 1
ATOM 1567 O O . LEU A 1 191 ? -20.875 -3.249 45.592 1.00 52.97 191 LEU A O 1
ATOM 1571 N N . PHE A 1 192 ? -21.065 -2.095 43.711 1.00 68.19 192 PHE A N 1
ATOM 1572 C CA . PHE A 1 192 ? -22.543 -2.121 43.777 1.00 68.19 192 PHE A CA 1
ATOM 1573 C C . PHE A 1 192 ? -23.166 -3.427 43.233 1.00 68.19 192 PHE A C 1
ATOM 1575 O O . PHE A 1 192 ? -22.674 -4.039 42.282 1.00 68.19 192 PHE A O 1
ATOM 1582 N N . ASN A 1 193 ? -24.267 -3.865 43.850 1.00 73.44 193 ASN A N 1
ATOM 1583 C CA . ASN A 1 193 ? -24.993 -5.083 43.484 1.00 73.44 193 ASN A CA 1
ATOM 1584 C C . ASN A 1 193 ? -26.083 -4.737 42.463 1.00 73.44 193 ASN A C 1
ATOM 1586 O O . ASN A 1 193 ? -27.059 -4.057 42.794 1.00 73.44 193 ASN A O 1
ATOM 1590 N N . LEU A 1 194 ? -25.905 -5.179 41.215 1.00 81.81 194 LEU A N 1
ATOM 1591 C CA . LEU A 1 194 ? -26.782 -4.830 40.099 1.00 81.81 194 LEU A CA 1
ATOM 1592 C C . LEU A 1 194 ? -27.630 -6.023 39.667 1.00 81.81 194 LEU A C 1
ATOM 1594 O O . LEU A 1 194 ? -27.132 -7.003 39.115 1.00 81.81 194 LEU A O 1
ATOM 1598 N N . LYS A 1 195 ? -28.947 -5.901 39.826 1.00 85.06 195 LYS A N 1
ATOM 1599 C CA . LYS A 1 195 ? -29.921 -6.862 39.299 1.00 85.06 195 LYS A CA 1
ATOM 1600 C C . LYS A 1 195 ? -30.627 -6.237 38.093 1.00 85.06 195 LYS A C 1
ATOM 1602 O O . LYS A 1 195 ? -31.508 -5.393 38.239 1.00 85.06 195 LYS A O 1
ATOM 1607 N N . ALA A 1 196 ? -30.214 -6.655 36.897 1.00 88.19 196 ALA A N 1
ATOM 1608 C CA . ALA A 1 196 ? -30.682 -6.144 35.610 1.00 88.19 196 ALA A CA 1
ATOM 1609 C C . ALA A 1 196 ? -30.996 -7.320 34.660 1.00 88.19 196 ALA A C 1
ATOM 1611 O O . ALA A 1 196 ? -30.182 -7.686 33.810 1.00 88.19 196 ALA A O 1
ATOM 1612 N N . PRO A 1 197 ? -32.171 -7.966 34.794 1.00 85.88 197 PRO A N 1
ATOM 1613 C CA . PRO A 1 197 ? -32.469 -9.217 34.096 1.00 85.88 197 PRO A CA 1
ATOM 1614 C C . PRO A 1 197 ? -32.488 -9.088 32.568 1.00 85.88 197 PRO A C 1
ATOM 1616 O O . PRO A 1 197 ? -32.203 -10.074 31.892 1.00 85.88 197 PRO A O 1
ATOM 1619 N N . LYS A 1 198 ? -32.802 -7.904 32.025 1.00 90.19 198 LYS A N 1
ATOM 1620 C CA . LYS A 1 198 ? -32.883 -7.637 30.576 1.00 90.19 198 LYS A CA 1
ATOM 1621 C C . LYS A 1 198 ? -31.596 -7.065 29.971 1.00 90.19 198 LYS A C 1
ATOM 1623 O O . LYS A 1 198 ? -31.600 -6.747 28.781 1.00 90.19 198 LYS A O 1
ATOM 1628 N N . LEU A 1 199 ? -30.531 -6.932 30.766 1.00 93.50 199 LEU A N 1
ATOM 1629 C CA . LEU A 1 199 ? -29.271 -6.360 30.308 1.00 93.50 199 LEU A CA 1
ATOM 1630 C C . LEU A 1 199 ? -28.648 -7.269 29.246 1.00 93.50 199 LEU A C 1
ATOM 1632 O O . LEU A 1 199 ? -28.433 -8.457 29.493 1.00 93.50 199 LEU A O 1
ATOM 1636 N N . LYS A 1 200 ? -28.372 -6.688 28.079 1.00 95.62 200 LYS A N 1
ATOM 1637 C CA . LYS A 1 200 ? -27.747 -7.347 26.927 1.00 95.62 200 LYS A CA 1
ATOM 1638 C C . LYS A 1 200 ? -26.372 -6.773 26.616 1.00 95.62 200 LYS A C 1
ATOM 1640 O O . LYS A 1 200 ? -25.503 -7.523 26.183 1.00 95.62 200 LYS A O 1
ATOM 1645 N N . ILE A 1 201 ? -26.188 -5.472 26.833 1.00 95.62 201 ILE A N 1
ATOM 1646 C CA . ILE A 1 201 ? -24.975 -4.746 26.459 1.00 95.62 201 ILE A CA 1
ATOM 1647 C C . ILE A 1 201 ? -24.393 -4.071 27.694 1.00 95.62 201 ILE A C 1
ATOM 1649 O O . ILE A 1 201 ? -25.059 -3.250 28.328 1.00 95.62 201 ILE A O 1
ATOM 1653 N N . LEU A 1 202 ? -23.149 -4.413 28.011 1.00 93.06 202 LEU A N 1
ATOM 1654 C CA . LEU A 1 202 ? -22.346 -3.753 29.027 1.00 93.06 202 LEU A CA 1
ATOM 1655 C C . LEU A 1 202 ? -21.068 -3.224 28.372 1.00 93.06 202 LEU A C 1
ATOM 1657 O O . LEU A 1 202 ? -20.219 -4.017 27.975 1.00 93.06 202 LEU A O 1
ATOM 1661 N N . ASN A 1 203 ? -20.955 -1.902 28.270 1.00 91.81 203 ASN A N 1
ATOM 1662 C CA . ASN A 1 203 ? -19.853 -1.204 27.615 1.00 91.81 203 ASN A CA 1
ATOM 1663 C C . ASN A 1 203 ? -19.017 -0.382 28.595 1.00 91.81 203 ASN A C 1
ATOM 1665 O O . ASN A 1 203 ? -19.461 -0.066 29.704 1.00 91.81 203 ASN A O 1
ATOM 1669 N N . GLN A 1 204 ? -17.846 0.056 28.139 1.00 88.12 204 GLN A N 1
ATOM 1670 C CA . GLN A 1 204 ? -17.033 1.045 28.836 1.00 88.12 204 GLN A CA 1
ATOM 1671 C C . GLN A 1 204 ? -17.112 2.393 28.105 1.00 88.12 204 GLN A C 1
ATOM 1673 O O . GLN A 1 204 ? -17.283 2.456 26.892 1.00 88.12 204 GLN A O 1
ATOM 1678 N N . SER A 1 205 ? -17.011 3.501 28.840 1.00 85.25 205 SER A N 1
ATOM 1679 C CA . SER A 1 205 ? -16.972 4.838 28.243 1.00 85.25 205 SER A CA 1
ATOM 1680 C C . SER A 1 205 ? -15.793 4.971 27.284 1.00 85.25 205 SER A C 1
ATOM 1682 O O . SER A 1 205 ? -14.646 4.724 27.663 1.00 85.25 205 SER A O 1
ATOM 1684 N N . GLU A 1 206 ? -16.074 5.432 26.067 1.00 84.12 206 GLU A N 1
ATOM 1685 C CA . GLU A 1 206 ? -15.069 5.682 25.034 1.00 84.12 206 GLU A CA 1
ATOM 1686 C C . GLU A 1 206 ? -14.007 6.687 25.502 1.00 84.12 206 GLU A C 1
ATOM 1688 O O . GLU A 1 206 ? -12.820 6.504 25.245 1.00 84.12 206 GLU A O 1
ATOM 1693 N N . VAL A 1 207 ? -14.406 7.694 26.286 1.00 83.00 207 VAL A N 1
ATOM 1694 C CA . VAL A 1 207 ? -13.486 8.673 26.888 1.00 83.00 207 VAL A CA 1
ATOM 1695 C C . VAL A 1 207 ? -12.485 7.974 27.811 1.00 83.00 207 VAL A C 1
ATOM 1697 O O . VAL A 1 207 ? -11.286 8.251 27.768 1.00 83.00 207 VAL A O 1
ATOM 1700 N N . ILE A 1 208 ? -12.963 7.030 28.626 1.00 81.94 208 ILE A N 1
ATOM 1701 C CA . ILE A 1 208 ? -12.119 6.261 29.545 1.00 81.94 208 ILE A CA 1
ATOM 1702 C C . ILE A 1 208 ? -11.255 5.254 28.788 1.00 81.94 208 ILE A C 1
ATOM 1704 O O . ILE A 1 208 ? -10.081 5.108 29.121 1.00 81.94 208 ILE A O 1
ATOM 1708 N N . LEU A 1 209 ? -11.802 4.585 27.771 1.00 84.75 209 LEU A N 1
ATOM 1709 C CA . LEU A 1 209 ? -11.049 3.673 26.913 1.00 84.75 209 LEU A CA 1
ATOM 1710 C C . LEU A 1 209 ? -9.918 4.406 26.199 1.00 84.75 209 LEU A C 1
ATOM 1712 O O . LEU A 1 209 ? -8.777 3.965 26.298 1.00 84.75 209 LEU A O 1
ATOM 1716 N N . LYS A 1 210 ? -10.195 5.557 25.571 1.00 82.69 210 LYS A N 1
ATOM 1717 C CA . LYS A 1 210 ? -9.178 6.401 24.933 1.00 82.69 210 LYS A CA 1
ATOM 1718 C C . LYS A 1 210 ? -8.089 6.742 25.940 1.00 82.69 210 LYS A C 1
ATOM 1720 O O . LYS A 1 210 ? -6.935 6.422 25.699 1.00 82.69 210 LYS A O 1
ATOM 1725 N N . ARG A 1 211 ? -8.464 7.234 27.124 1.00 81.81 211 ARG A N 1
ATOM 1726 C CA . ARG A 1 211 ? -7.521 7.551 28.202 1.00 81.81 211 ARG A CA 1
ATOM 1727 C C . ARG A 1 211 ? -6.657 6.357 28.617 1.00 81.81 211 ARG A C 1
ATOM 1729 O O . ARG A 1 211 ? -5.446 6.479 28.740 1.00 81.81 211 ARG A O 1
ATOM 1736 N N . VAL A 1 212 ? -7.257 5.188 28.827 1.00 80.81 212 VAL A N 1
ATOM 1737 C CA . VAL A 1 212 ? -6.530 3.984 29.250 1.00 80.81 212 VAL A CA 1
ATOM 1738 C C . VAL A 1 212 ? -5.673 3.406 28.133 1.00 80.81 212 VAL A C 1
ATOM 1740 O O . VAL A 1 212 ? -4.628 2.835 28.430 1.00 80.81 212 VAL A O 1
ATOM 1743 N N . ILE A 1 213 ? -6.062 3.551 26.869 1.00 73.62 213 ILE A N 1
ATOM 1744 C CA . ILE A 1 213 ? -5.315 3.039 25.718 1.00 73.62 213 ILE A CA 1
ATOM 1745 C C . ILE A 1 213 ? -4.167 3.991 25.350 1.00 73.62 213 ILE A C 1
ATOM 1747 O O . ILE A 1 213 ? -3.035 3.519 25.219 1.00 73.62 213 ILE A O 1
ATOM 1751 N N . THR A 1 214 ? -4.402 5.306 25.274 1.00 70.75 214 THR A N 1
ATOM 1752 C CA . THR A 1 214 ? -3.418 6.305 24.816 1.00 70.75 214 THR A CA 1
ATOM 1753 C C . THR A 1 214 ? -2.541 6.874 25.931 1.00 70.75 214 THR A C 1
ATOM 1755 O O . THR A 1 214 ? -1.366 7.134 25.697 1.00 70.75 214 THR A O 1
ATOM 1758 N N . GLU A 1 215 ? -3.054 7.042 27.153 1.00 60.28 215 GLU A N 1
ATOM 1759 C CA . GLU A 1 215 ? -2.283 7.596 28.275 1.00 60.28 215 GLU A CA 1
ATOM 1760 C C . GLU A 1 215 ? -1.665 6.480 29.146 1.00 60.28 215 GLU A C 1
ATOM 1762 O O . GLU A 1 215 ? -2.122 5.330 29.188 1.00 60.28 215 GLU A O 1
ATOM 1767 N N . SER A 1 216 ? -0.594 6.801 29.877 1.00 59.56 216 SER A N 1
ATOM 1768 C CA . SER A 1 216 ? 0.104 5.909 30.818 1.00 59.56 216 SER A CA 1
ATOM 1769 C C . SER A 1 216 ? -0.607 5.812 32.179 1.00 59.56 216 SER A C 1
ATOM 1771 O O . SER A 1 216 ? 0.011 5.892 33.241 1.00 59.56 216 SER A O 1
ATOM 1773 N N . VAL A 1 217 ? -1.931 5.625 32.169 1.00 68.12 217 VAL A N 1
ATOM 1774 C CA . VAL A 1 217 ? -2.718 5.422 33.396 1.00 68.12 217 VAL A CA 1
ATOM 1775 C C . VAL A 1 217 ? -2.436 4.029 33.964 1.00 68.12 217 VAL A C 1
ATOM 1777 O O . VAL A 1 217 ? -2.575 3.019 33.274 1.00 68.12 217 VAL A O 1
ATOM 1780 N N . SER A 1 218 ? -2.056 3.952 35.242 1.00 70.94 218 SER A N 1
ATOM 1781 C CA . SER A 1 218 ? -1.834 2.666 35.916 1.00 70.94 218 SER A CA 1
ATOM 1782 C C . SER A 1 218 ? -3.160 1.937 36.144 1.00 70.94 218 SER A C 1
ATOM 1784 O O . SER A 1 218 ? -3.955 2.333 36.994 1.00 70.94 218 SER A O 1
ATOM 1786 N N . THR A 1 219 ? -3.381 0.836 35.422 1.00 75.81 219 THR A N 1
ATOM 1787 C CA . THR A 1 219 ? -4.539 -0.062 35.606 1.00 75.81 219 THR A CA 1
ATOM 1788 C C . THR A 1 219 ? -4.207 -1.307 36.436 1.00 75.81 219 THR A C 1
ATOM 1790 O O . THR A 1 219 ? -5.017 -2.220 36.543 1.00 75.81 219 THR A O 1
ATOM 1793 N N . THR A 1 220 ? -3.021 -1.358 37.056 1.00 73.12 220 THR A N 1
ATOM 1794 C CA . THR A 1 220 ? -2.506 -2.540 37.785 1.00 73.12 220 THR A CA 1
ATOM 1795 C C . THR A 1 220 ? -3.452 -3.078 38.864 1.00 73.12 220 THR A C 1
ATOM 1797 O O . THR A 1 220 ? -3.493 -4.280 39.099 1.00 73.12 220 THR A O 1
ATOM 1800 N N . ARG A 1 221 ? -4.245 -2.209 39.501 1.00 75.12 221 ARG A N 1
ATOM 1801 C CA . ARG A 1 221 ? -5.199 -2.581 40.563 1.00 75.12 221 ARG A CA 1
ATOM 1802 C C . ARG A 1 221 ? -6.653 -2.697 40.089 1.00 75.12 221 ARG A C 1
ATOM 1804 O O . ARG A 1 221 ? -7.539 -2.900 40.915 1.00 75.12 221 ARG A O 1
ATOM 1811 N N . ILE A 1 222 ? -6.918 -2.527 38.795 1.00 80.06 222 ILE A N 1
ATOM 1812 C CA . ILE A 1 222 ? -8.280 -2.546 38.254 1.00 80.06 222 ILE A CA 1
ATOM 1813 C C . ILE A 1 222 ? -8.661 -3.987 37.905 1.00 80.06 222 ILE A C 1
ATOM 1815 O O . ILE A 1 222 ? -7.961 -4.673 37.160 1.00 80.06 222 ILE A O 1
ATOM 1819 N N . THR A 1 223 ? -9.790 -4.437 38.445 1.00 83.00 223 THR A N 1
ATOM 1820 C CA . THR A 1 223 ? -10.427 -5.714 38.116 1.00 83.00 223 THR A CA 1
ATOM 1821 C C . THR A 1 223 ? -11.926 -5.504 37.971 1.00 83.00 223 THR A C 1
ATOM 1823 O O . THR A 1 223 ? -12.530 -4.762 38.748 1.00 83.00 223 THR A O 1
ATOM 1826 N N . SER A 1 224 ? -12.511 -6.168 36.976 1.00 86.62 224 SER A N 1
ATOM 1827 C CA . SER A 1 224 ? -13.957 -6.171 36.747 1.00 86.62 224 SER A CA 1
ATOM 1828 C C . SER A 1 224 ? -14.650 -7.381 37.386 1.00 86.62 224 SER A C 1
ATOM 1830 O O . SER A 1 224 ? -15.876 -7.398 37.480 1.00 86.62 224 SER A O 1
ATOM 1832 N N . THR A 1 225 ? -13.885 -8.363 37.884 1.00 87.56 225 THR A N 1
ATOM 1833 C CA . THR A 1 225 ? -14.380 -9.617 38.478 1.00 87.56 225 THR A CA 1
ATOM 1834 C C . THR A 1 225 ? -15.453 -9.374 39.534 1.00 87.56 225 THR A C 1
ATOM 1836 O O . THR A 1 225 ? -16.566 -9.872 39.407 1.00 87.56 225 THR A O 1
ATOM 1839 N N . LYS A 1 226 ? -15.159 -8.543 40.541 1.00 84.25 226 LYS A N 1
ATOM 1840 C CA . LYS A 1 226 ? -16.055 -8.339 41.688 1.00 84.25 226 LYS A CA 1
ATOM 1841 C C . LYS A 1 226 ? -17.410 -7.751 41.292 1.00 84.25 226 LYS A C 1
ATOM 1843 O O . LYS A 1 226 ? -18.443 -8.172 41.806 1.00 84.25 226 LYS A O 1
ATOM 1848 N N . PHE A 1 227 ? -17.406 -6.783 40.376 1.00 84.94 227 PHE A N 1
ATOM 1849 C CA . PHE A 1 227 ? -18.641 -6.209 39.855 1.00 84.94 227 PHE A CA 1
ATOM 1850 C C . PHE A 1 227 ? -19.424 -7.250 39.054 1.00 84.94 227 PHE A C 1
ATOM 1852 O O . PHE A 1 227 ? -20.614 -7.452 39.296 1.00 84.94 227 PHE A O 1
ATOM 1859 N N . LEU A 1 228 ? -18.748 -7.934 38.129 1.00 89.12 228 LEU A N 1
ATOM 1860 C CA . LEU A 1 228 ? -19.381 -8.940 37.293 1.00 89.12 228 LEU A CA 1
ATOM 1861 C C . LEU A 1 228 ? -19.970 -10.066 38.144 1.00 89.12 228 LEU A C 1
ATOM 1863 O O . LEU A 1 228 ? -21.097 -10.466 37.878 1.00 89.12 228 LEU A O 1
ATOM 1867 N N . ASP A 1 229 ? -19.299 -10.531 39.198 1.00 88.00 229 ASP A N 1
ATOM 1868 C CA . ASP A 1 229 ? -19.823 -11.556 40.109 1.00 88.00 229 ASP A CA 1
ATOM 1869 C C . ASP A 1 229 ? -21.162 -11.165 40.739 1.00 88.00 229 ASP A C 1
ATOM 1871 O O . ASP A 1 229 ? -22.077 -11.993 40.795 1.00 88.00 229 ASP A O 1
ATOM 1875 N N . ASN A 1 230 ? -21.309 -9.890 41.102 1.00 84.31 230 ASN A N 1
ATOM 1876 C CA . ASN A 1 230 ? -22.538 -9.324 41.651 1.00 84.31 230 ASN A CA 1
ATOM 1877 C C . ASN A 1 230 ? -23.586 -8.958 40.581 1.00 84.31 230 ASN A C 1
ATOM 1879 O O . ASN A 1 230 ? -24.737 -8.682 40.920 1.00 84.31 230 ASN A O 1
ATOM 1883 N N . LEU A 1 231 ? -23.230 -8.968 39.292 1.00 87.56 231 LEU A N 1
ATOM 1884 C CA . LEU A 1 231 ? -24.152 -8.678 38.199 1.00 87.56 231 LEU A CA 1
ATOM 1885 C C . LEU A 1 231 ? -25.112 -9.852 37.965 1.00 87.56 231 LEU A C 1
ATOM 1887 O O . LEU A 1 231 ? -24.734 -10.910 37.460 1.00 87.56 231 LEU A O 1
ATOM 1891 N N . LYS A 1 232 ? -26.396 -9.636 38.253 1.00 86.25 232 LYS A N 1
ATOM 1892 C CA . LYS A 1 232 ? -27.476 -10.588 37.959 1.00 86.25 232 LYS A CA 1
ATOM 1893 C C . LYS A 1 232 ? -28.191 -10.184 36.667 1.00 86.25 232 LYS A C 1
ATOM 1895 O O . LYS A 1 232 ? -29.065 -9.314 36.684 1.00 86.25 232 LYS A O 1
ATOM 1900 N N . CYS A 1 233 ? -27.856 -10.844 35.559 1.00 88.62 233 CYS A N 1
ATOM 1901 C CA . CYS A 1 233 ? -28.525 -10.708 34.258 1.00 88.62 233 CYS A CA 1
ATOM 1902 C C . CYS A 1 233 ? -28.826 -12.087 33.642 1.00 88.62 233 CYS A C 1
ATOM 1904 O O . CYS A 1 233 ? -28.252 -13.089 34.062 1.00 88.62 233 CYS A O 1
ATOM 1906 N N . SER A 1 234 ? -29.768 -12.156 32.691 1.00 79.25 234 SER A N 1
ATOM 1907 C CA . SER A 1 234 ? -30.203 -13.439 32.108 1.00 79.25 234 SER A CA 1
ATOM 1908 C C . SER A 1 234 ? -29.431 -13.848 30.850 1.00 79.25 234 SER A C 1
ATOM 1910 O O . SER A 1 234 ? -29.193 -15.036 30.647 1.00 79.25 234 SER A O 1
ATOM 1912 N N . LYS A 1 235 ? -29.058 -12.886 29.996 1.00 88.56 235 LYS A N 1
ATOM 1913 C CA . LYS A 1 235 ? -28.432 -13.152 28.696 1.00 88.56 235 LYS A CA 1
ATOM 1914 C C . LYS A 1 235 ? -27.616 -11.950 28.213 1.00 88.56 235 LYS A C 1
ATOM 1916 O O . LYS A 1 235 ? -28.113 -11.124 27.451 1.00 88.56 235 LYS A O 1
ATOM 1921 N N . LEU A 1 236 ? -26.367 -11.866 28.661 1.00 94.50 236 LEU A N 1
ATOM 1922 C CA . LEU A 1 236 ? -25.433 -10.838 28.205 1.00 94.50 236 LEU A CA 1
ATOM 1923 C C . LEU A 1 236 ? -24.894 -11.205 26.811 1.00 94.50 236 LEU A C 1
ATOM 1925 O O . LEU A 1 236 ? -24.443 -12.332 26.602 1.00 94.50 236 LEU A O 1
ATOM 1929 N N . GLU A 1 237 ? -24.981 -10.276 25.861 1.00 96.12 237 GLU A N 1
ATOM 1930 C CA . GLU A 1 237 ? -24.564 -10.442 24.459 1.00 96.12 237 GLU A CA 1
ATOM 1931 C C . GLU A 1 237 ? -23.247 -9.696 24.177 1.00 96.12 237 GLU A C 1
ATOM 1933 O O . GLU A 1 237 ? -22.406 -10.206 23.437 1.00 96.12 237 GLU A O 1
ATOM 1938 N N . VAL A 1 238 ? -23.041 -8.534 24.807 1.00 97.00 238 VAL A N 1
ATOM 1939 C CA . VAL A 1 238 ? -21.834 -7.701 24.675 1.00 97.00 238 VAL A CA 1
ATOM 1940 C C . VAL A 1 238 ? -21.256 -7.403 26.055 1.00 97.00 238 VAL A C 1
ATOM 1942 O O . VAL A 1 238 ? -21.977 -6.931 26.939 1.00 97.00 238 VAL A O 1
ATOM 1945 N N . LEU A 1 239 ? -19.958 -7.658 26.218 1.00 95.94 239 LEU A N 1
ATOM 1946 C CA . LEU A 1 239 ? -19.188 -7.333 27.415 1.00 95.94 239 LEU A CA 1
ATOM 1947 C C . LEU A 1 239 ? -17.898 -6.609 27.026 1.00 95.94 239 LEU A C 1
ATOM 1949 O O . LEU A 1 239 ? -17.006 -7.210 26.431 1.00 95.94 239 LEU A O 1
ATOM 1953 N N . GLU A 1 240 ? -17.787 -5.342 27.406 1.00 93.94 240 GLU A N 1
ATOM 1954 C CA . GLU A 1 240 ? -16.593 -4.521 27.237 1.00 93.94 240 GLU A CA 1
ATOM 1955 C C . GLU A 1 240 ? -16.170 -3.915 28.577 1.00 93.94 240 GLU A C 1
ATOM 1957 O O . GLU A 1 240 ? -16.940 -3.204 29.224 1.00 93.94 240 GLU A O 1
ATOM 1962 N N . VAL A 1 241 ? -14.946 -4.229 29.009 1.00 91.50 241 VAL A N 1
ATOM 1963 C CA . VAL A 1 241 ? -14.442 -3.867 30.339 1.00 91.50 241 VAL A CA 1
ATOM 1964 C C . VAL A 1 241 ? -12.948 -3.546 30.352 1.00 91.50 241 VAL A C 1
ATOM 1966 O O . VAL A 1 241 ? -12.192 -3.894 29.442 1.00 91.50 241 VAL A O 1
ATOM 1969 N N . ILE A 1 242 ? -12.517 -2.897 31.437 1.00 89.19 242 ILE A N 1
ATOM 1970 C CA . ILE A 1 242 ? -11.112 -2.613 31.741 1.00 89.19 242 ILE A CA 1
ATOM 1971 C C . ILE A 1 242 ? -10.663 -3.454 32.943 1.00 89.19 242 ILE A C 1
ATOM 1973 O O . ILE A 1 242 ? -11.385 -3.591 33.935 1.00 89.19 242 ILE A O 1
ATOM 1977 N N . GLY A 1 243 ? -9.437 -3.968 32.878 1.00 88.56 243 GLY A N 1
ATOM 1978 C CA . GLY A 1 243 ? -8.826 -4.756 33.944 1.00 88.56 243 GLY A CA 1
ATOM 1979 C C . GLY A 1 243 ? -9.197 -6.239 33.902 1.00 88.56 243 GLY A C 1
ATOM 1980 O O . GLY A 1 243 ? -9.942 -6.695 33.037 1.00 88.56 243 GLY A O 1
ATOM 1981 N N . GLY A 1 244 ? -8.639 -7.003 34.843 1.00 86.69 244 GLY A N 1
ATOM 1982 C CA . GLY A 1 244 ? -8.727 -8.464 34.814 1.00 86.69 244 GLY A CA 1
ATOM 1983 C C . GLY A 1 244 ? -10.091 -9.033 35.193 1.00 86.69 244 GLY A C 1
ATOM 1984 O O . GLY A 1 244 ? -10.799 -8.464 36.036 1.00 86.69 244 GLY A O 1
ATOM 1985 N N . ILE A 1 245 ? -10.415 -10.175 34.578 1.00 90.00 245 ILE A N 1
ATOM 1986 C CA . ILE A 1 245 ? -11.617 -10.981 34.817 1.00 90.00 245 ILE A CA 1
ATOM 1987 C C . ILE A 1 245 ? -11.187 -12.409 35.159 1.00 90.00 245 ILE A C 1
ATOM 1989 O O . ILE A 1 245 ? -10.435 -13.031 34.409 1.00 90.00 245 ILE A O 1
ATOM 1993 N N . GLU A 1 246 ? -11.687 -12.952 36.266 1.00 89.94 246 GLU A N 1
ATOM 1994 C CA . GLU A 1 246 ? -11.455 -14.356 36.603 1.00 89.94 246 GLU A CA 1
ATOM 1995 C C . GLU A 1 246 ? -12.238 -15.299 35.681 1.00 89.94 246 GLU A C 1
ATOM 1997 O O . GLU A 1 246 ? -13.358 -15.013 35.246 1.00 89.94 246 GLU A O 1
ATOM 2002 N N . LYS A 1 247 ? -11.662 -16.477 35.419 1.00 89.38 247 LYS A N 1
ATOM 2003 C CA . LYS A 1 247 ? -12.279 -17.510 34.575 1.00 89.38 247 LYS A CA 1
ATOM 2004 C C . LYS A 1 247 ? -13.683 -17.900 35.058 1.00 89.38 247 LYS A C 1
ATOM 2006 O O . LYS A 1 247 ? -14.610 -17.958 34.256 1.00 89.38 247 LYS A O 1
ATOM 2011 N N . SER A 1 248 ? -13.842 -18.133 36.361 1.00 90.38 248 SER A N 1
ATOM 2012 C CA . SER A 1 248 ? -15.118 -18.497 37.001 1.00 90.38 248 SER A CA 1
ATOM 2013 C C . SER A 1 248 ? -16.230 -17.492 36.694 1.00 90.38 248 SER A C 1
ATOM 2015 O O . SER A 1 248 ? -17.368 -17.883 36.432 1.00 90.38 248 SER A O 1
ATOM 2017 N N . THR A 1 249 ? -15.898 -16.203 36.692 1.00 90.88 249 THR A N 1
ATOM 2018 C CA . THR A 1 249 ? -16.825 -15.113 36.396 1.00 90.88 249 THR A CA 1
ATOM 2019 C C . THR A 1 249 ? -17.214 -15.091 34.923 1.00 90.88 249 THR A C 1
ATOM 2021 O O . THR A 1 249 ? -18.405 -14.968 34.619 1.00 90.88 249 THR A O 1
ATOM 2024 N N . LEU A 1 250 ? -16.235 -15.230 34.019 1.00 91.06 250 LEU A N 1
ATOM 2025 C CA . LEU A 1 250 ? -16.443 -15.195 32.568 1.00 91.06 250 LEU A CA 1
ATOM 2026 C C . LEU A 1 250 ? -17.262 -16.400 32.071 1.00 91.06 250 LEU A C 1
ATOM 2028 O O . LEU A 1 250 ? -18.160 -16.229 31.246 1.00 91.06 250 LEU A O 1
ATOM 2032 N N . ASP A 1 251 ? -17.040 -17.588 32.646 1.00 90.12 251 ASP A N 1
ATOM 2033 C CA . ASP A 1 251 ? -17.733 -18.842 32.301 1.00 90.12 251 ASP A CA 1
ATOM 2034 C C . ASP A 1 251 ? -19.262 -18.788 32.523 1.00 90.12 251 ASP A C 1
ATOM 2036 O O . ASP A 1 251 ? -20.012 -19.603 31.973 1.00 90.12 251 ASP A O 1
ATOM 2040 N N . ARG A 1 252 ? -19.759 -17.812 33.299 1.00 91.12 252 ARG A N 1
ATOM 2041 C CA . ARG A 1 252 ? -21.201 -17.583 33.505 1.00 91.12 252 ARG A CA 1
ATOM 2042 C C . ARG A 1 252 ? -21.883 -16.939 32.295 1.00 91.12 252 ARG A C 1
ATOM 2044 O O . ARG A 1 252 ? -23.094 -17.083 32.141 1.00 91.12 252 ARG A O 1
ATOM 2051 N N . PHE A 1 253 ? -21.138 -16.263 31.420 1.00 91.81 253 PHE A N 1
ATOM 2052 C CA . PHE A 1 253 ? -21.678 -15.473 30.308 1.00 91.81 253 PHE A CA 1
ATOM 2053 C C . PHE A 1 253 ? -21.583 -16.204 28.957 1.00 91.81 253 PHE A C 1
ATOM 2055 O O . PHE A 1 253 ? -21.071 -15.682 27.971 1.00 91.81 253 PHE A O 1
ATOM 2062 N N . LYS A 1 254 ? -22.130 -17.423 28.878 1.00 89.50 254 LYS A N 1
ATOM 2063 C CA . LYS A 1 254 ? -22.043 -18.288 27.679 1.00 89.50 254 LYS A CA 1
ATOM 2064 C C . LYS A 1 254 ? -22.721 -17.727 26.420 1.00 89.50 254 LYS A C 1
ATOM 2066 O O . LYS A 1 254 ? -22.456 -18.201 25.321 1.00 89.50 254 LYS A O 1
ATOM 2071 N N . SER A 1 255 ? -23.613 -16.748 26.574 1.00 91.38 255 SER A N 1
ATOM 2072 C CA . SER A 1 255 ? -24.340 -16.101 25.474 1.00 91.38 255 SER A CA 1
ATOM 2073 C C . SER A 1 255 ? -23.583 -14.953 24.801 1.00 91.38 255 SER A C 1
ATOM 2075 O O . SER A 1 255 ? -24.152 -14.323 23.906 1.00 91.38 255 SER A O 1
ATOM 2077 N N . LEU A 1 256 ? -22.353 -14.656 25.234 1.00 94.56 256 LEU A N 1
ATOM 2078 C CA . LEU A 1 256 ? -21.567 -13.555 24.685 1.00 94.56 256 LEU A CA 1
ATOM 2079 C C . LEU A 1 256 ? -21.283 -13.756 23.196 1.00 94.56 256 LEU A C 1
ATOM 2081 O O . LEU A 1 256 ? -20.820 -14.810 22.764 1.00 94.56 256 LEU A O 1
ATOM 2085 N N . GLN A 1 257 ? -21.543 -12.697 22.436 1.00 94.94 257 GLN A N 1
ATOM 2086 C CA . GLN A 1 257 ? -21.198 -12.560 21.024 1.00 94.94 257 GLN A CA 1
ATOM 2087 C C . GLN A 1 257 ? -20.010 -11.614 20.838 1.00 94.94 257 GLN A C 1
ATOM 2089 O O . GLN A 1 257 ? -19.227 -11.801 19.910 1.00 94.94 257 GLN A O 1
ATOM 2094 N N . VAL A 1 258 ? -19.854 -10.632 21.730 1.00 96.12 258 VAL A N 1
ATOM 2095 C CA . VAL A 1 258 ? -18.760 -9.655 21.716 1.00 96.12 258 VAL A CA 1
ATOM 2096 C C . VAL A 1 258 ? -18.104 -9.623 23.092 1.00 96.12 258 VAL A C 1
ATOM 2098 O O . VAL A 1 258 ? -18.777 -9.379 24.095 1.00 96.12 258 VAL A O 1
ATOM 2101 N N . LEU A 1 259 ? -16.792 -9.850 23.131 1.00 96.12 259 LEU A N 1
ATOM 2102 C CA . LEU A 1 259 ? -15.975 -9.738 24.336 1.00 96.12 259 LEU A CA 1
ATOM 2103 C C . LEU A 1 259 ? -14.815 -8.782 24.077 1.00 96.12 259 LEU A C 1
ATOM 2105 O O . LEU A 1 259 ? -14.000 -9.031 23.191 1.00 96.12 259 LEU A O 1
ATOM 2109 N N . ARG A 1 260 ? -14.716 -7.720 24.876 1.00 96.06 260 ARG A N 1
ATOM 2110 C CA . ARG A 1 260 ? -13.633 -6.740 24.801 1.00 96.06 260 ARG A CA 1
ATOM 2111 C C . ARG A 1 260 ? -13.016 -6.516 26.177 1.00 96.06 260 ARG A C 1
ATOM 2113 O O . ARG A 1 260 ? -13.702 -6.119 27.117 1.00 96.06 260 ARG A O 1
ATOM 2120 N N . ILE A 1 261 ? -11.724 -6.781 26.304 1.00 93.75 261 ILE A N 1
ATOM 2121 C CA . ILE A 1 261 ? -10.962 -6.644 27.544 1.00 93.75 261 ILE A CA 1
ATOM 2122 C C . ILE A 1 261 ? -9.762 -5.748 27.262 1.00 93.75 261 ILE A C 1
ATOM 2124 O O . ILE A 1 261 ? -8.939 -6.038 26.394 1.00 93.75 261 ILE A O 1
ATOM 2128 N N . TYR A 1 262 ? -9.647 -4.660 28.016 1.00 91.94 262 TYR A N 1
ATOM 2129 C CA . TYR A 1 262 ? -8.556 -3.707 27.860 1.00 91.94 262 TYR A CA 1
ATOM 2130 C C . TYR A 1 262 ? -7.728 -3.587 29.137 1.00 91.94 262 TYR A C 1
ATOM 2132 O O . TYR A 1 262 ? -8.259 -3.557 30.248 1.00 91.94 262 TYR A O 1
ATOM 2140 N N . ALA A 1 263 ? -6.415 -3.434 28.972 1.00 88.44 263 ALA A N 1
ATOM 2141 C CA . ALA A 1 263 ? -5.479 -3.080 30.037 1.00 88.44 263 ALA A CA 1
ATOM 2142 C C . ALA A 1 263 ? -5.494 -4.014 31.267 1.00 88.44 263 ALA A C 1
ATOM 2144 O O . ALA A 1 263 ? -5.315 -3.554 32.403 1.00 88.44 263 ALA A O 1
ATOM 2145 N N . ASP A 1 264 ? -5.677 -5.320 31.047 1.00 88.56 264 ASP A N 1
ATOM 2146 C CA . ASP A 1 264 ? -5.494 -6.344 32.077 1.00 88.56 264 ASP A CA 1
ATOM 2147 C C . ASP A 1 264 ? -3.999 -6.586 32.344 1.00 88.56 264 ASP A C 1
ATOM 2149 O O . ASP A 1 264 ? -3.265 -7.164 31.543 1.00 88.56 264 ASP A O 1
ATOM 2153 N N . ASN A 1 265 ? -3.538 -6.130 33.506 1.00 83.12 265 ASN A N 1
ATOM 2154 C CA . ASN A 1 265 ? -2.148 -6.264 33.944 1.00 83.12 265 ASN A CA 1
ATOM 2155 C C . ASN A 1 265 ? -1.954 -7.357 35.007 1.00 83.12 265 ASN A C 1
ATOM 2157 O O . ASN A 1 265 ? -0.902 -7.415 35.654 1.00 83.12 265 ASN A O 1
ATOM 2161 N N . ASN A 1 266 ? -2.966 -8.201 35.211 1.00 82.06 266 ASN A N 1
ATOM 2162 C CA . ASN A 1 266 ? -2.989 -9.214 36.259 1.00 82.06 266 ASN A CA 1
ATOM 2163 C C . ASN A 1 266 ? -3.029 -10.630 35.688 1.00 82.06 266 ASN A C 1
ATOM 2165 O O . ASN A 1 266 ? -2.304 -11.488 36.191 1.00 82.06 266 ASN A O 1
ATOM 2169 N N . SER A 1 267 ? -3.804 -10.864 34.630 1.00 88.75 267 SER A N 1
ATOM 2170 C CA . SER A 1 267 ? -3.987 -12.210 34.086 1.00 88.75 267 SER A CA 1
ATOM 2171 C C . SER A 1 267 ? -2.860 -12.605 33.130 1.00 88.75 267 SER A C 1
ATOM 2173 O O . SER A 1 267 ? -2.572 -11.904 32.162 1.00 88.75 267 SER A O 1
ATOM 2175 N N . GLN A 1 268 ? -2.252 -13.769 33.377 1.00 90.00 268 GLN A N 1
ATOM 2176 C CA . GLN A 1 268 ? -1.329 -14.405 32.425 1.00 90.00 268 GLN A CA 1
ATOM 2177 C C . GLN A 1 268 ? -2.063 -15.129 31.297 1.00 90.00 268 GLN A C 1
ATOM 2179 O O . GLN A 1 268 ? -1.534 -15.286 30.199 1.00 90.00 268 GLN A O 1
ATOM 2184 N N . SER A 1 269 ? -3.294 -15.566 31.556 1.00 89.38 269 SER A N 1
ATOM 2185 C CA . SER A 1 269 ? -4.131 -16.207 30.554 1.00 89.38 269 SER A CA 1
ATOM 2186 C C . SER A 1 269 ? -5.579 -15.773 30.679 1.00 89.38 269 SER A C 1
ATOM 2188 O O . SER A 1 269 ? -6.063 -15.482 31.772 1.00 89.38 269 SER A O 1
ATOM 2190 N N . ILE A 1 270 ? -6.266 -15.744 29.542 1.00 90.38 270 ILE A N 1
ATOM 2191 C CA . ILE A 1 270 ? -7.709 -15.519 29.459 1.00 90.38 270 ILE A CA 1
ATOM 2192 C C . ILE A 1 270 ? -8.313 -16.759 28.805 1.00 90.38 270 ILE A C 1
ATOM 2194 O O . ILE A 1 270 ? -7.846 -17.195 27.752 1.00 90.38 270 ILE A O 1
ATOM 2198 N N . ASN A 1 271 ? -9.320 -17.361 29.439 1.00 89.75 271 ASN A N 1
ATOM 2199 C CA . ASN A 1 271 ? -9.975 -18.567 28.938 1.00 89.75 271 ASN A CA 1
ATOM 2200 C C . ASN A 1 271 ? -11.324 -18.211 28.304 1.00 89.75 271 ASN A C 1
ATOM 2202 O O . ASN A 1 271 ? -12.195 -17.672 28.977 1.00 89.75 271 ASN A O 1
ATOM 2206 N N . ILE A 1 272 ? -11.474 -18.524 27.016 1.00 90.06 272 ILE A N 1
ATOM 2207 C CA . ILE A 1 272 ? -12.690 -18.280 26.227 1.00 90.06 272 ILE A CA 1
ATOM 2208 C C . ILE A 1 272 ? -13.341 -19.578 25.726 1.00 90.06 272 ILE A C 1
ATOM 2210 O O . ILE A 1 272 ? -14.226 -19.540 24.878 1.00 90.06 272 ILE A O 1
ATOM 2214 N N . GLU A 1 273 ? -12.912 -20.734 26.228 1.00 86.56 273 GLU A N 1
ATOM 2215 C CA . GLU A 1 273 ? -13.313 -22.062 25.745 1.00 86.56 273 GLU A CA 1
ATOM 2216 C C . GLU A 1 273 ? -14.822 -22.322 25.886 1.00 86.56 273 GLU A C 1
ATOM 2218 O O . GLU A 1 273 ? -15.424 -23.012 25.069 1.00 86.56 273 GLU A O 1
ATOM 2223 N N . GLN A 1 274 ? -15.463 -21.730 26.897 1.00 86.25 274 GLN A N 1
ATOM 2224 C CA . GLN A 1 274 ? -16.907 -21.855 27.124 1.00 86.25 274 GLN A CA 1
ATOM 2225 C C . GLN A 1 274 ? -17.749 -20.870 26.285 1.00 86.25 274 GLN A C 1
ATOM 2227 O O . GLN A 1 274 ? -18.980 -20.961 26.291 1.00 86.25 274 GLN A O 1
ATOM 2232 N N . LEU A 1 275 ? -17.118 -19.937 25.558 1.00 89.25 275 LEU A N 1
ATOM 2233 C CA . LEU A 1 275 ? -17.777 -18.859 24.806 1.00 89.25 275 LEU A CA 1
ATOM 2234 C C . LEU A 1 275 ? -17.992 -19.241 23.332 1.00 89.25 275 LEU A C 1
ATOM 2236 O O . LEU A 1 275 ? -17.466 -18.615 22.417 1.00 89.25 275 LEU A O 1
ATOM 2240 N N . SER A 1 276 ? -18.799 -20.274 23.097 1.00 85.56 276 SER A N 1
ATOM 2241 C CA . SER A 1 276 ? -19.034 -20.842 21.755 1.00 85.56 276 SER A CA 1
ATOM 2242 C C . SER A 1 276 ? -19.798 -19.934 20.777 1.00 85.56 276 SER A C 1
ATOM 2244 O O . SER A 1 276 ? -19.778 -20.178 19.577 1.00 85.56 276 SER A O 1
ATOM 2246 N N . SER A 1 277 ? -20.491 -18.900 21.267 1.00 88.75 277 SER A N 1
ATOM 2247 C CA . SER A 1 277 ? -21.263 -17.953 20.437 1.00 88.75 277 SER A CA 1
ATOM 2248 C C . SER A 1 277 ? -20.473 -16.702 20.034 1.00 88.75 277 SER A C 1
ATOM 2250 O O . SER A 1 277 ? -21.046 -15.775 19.456 1.00 88.75 277 SER A O 1
ATOM 2252 N N . LEU A 1 278 ? -19.178 -16.653 20.362 1.00 91.69 278 LEU A N 1
ATOM 2253 C CA . LEU A 1 278 ? -18.357 -15.461 20.210 1.00 91.69 278 LEU A CA 1
ATOM 2254 C C . LEU A 1 278 ? -18.073 -15.169 18.729 1.00 91.69 278 LEU A C 1
ATOM 2256 O O . LEU A 1 278 ? -17.614 -16.036 17.982 1.00 91.69 278 LEU A O 1
ATOM 2260 N N . LYS A 1 279 ? -1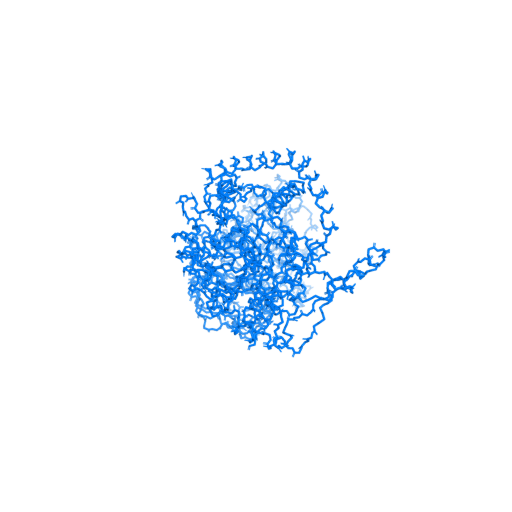8.345 -13.930 18.318 1.00 92.69 279 LYS A N 1
ATOM 2261 C CA . LYS A 1 279 ? -18.087 -13.392 16.975 1.00 92.69 279 LYS A CA 1
ATOM 2262 C C . LYS A 1 279 ? -16.967 -12.362 16.975 1.00 92.69 279 LYS A C 1
ATOM 2264 O O . LYS A 1 279 ? -16.211 -12.286 16.013 1.00 92.69 279 LYS A O 1
ATOM 2269 N N . GLU A 1 280 ? -16.848 -11.592 18.051 1.00 94.06 280 GLU A N 1
ATOM 2270 C CA . GLU A 1 280 ? -15.819 -10.571 18.208 1.00 94.06 280 GLU A CA 1
ATOM 2271 C C . GLU A 1 280 ? -15.071 -10.752 19.527 1.00 94.06 280 GLU A C 1
ATOM 2273 O O . GLU A 1 280 ? -15.678 -10.875 20.594 1.00 94.06 280 GLU A O 1
ATOM 2278 N N . LEU A 1 281 ? -13.743 -10.743 19.432 1.00 93.81 281 LEU A N 1
ATOM 2279 C CA . LEU A 1 281 ? -12.825 -10.807 20.555 1.00 93.81 281 LEU A CA 1
ATOM 2280 C C . LEU A 1 281 ? -11.809 -9.669 20.452 1.00 93.81 281 LEU A C 1
ATOM 2282 O O . LEU A 1 281 ? -11.010 -9.645 19.522 1.00 93.81 281 LEU A O 1
ATOM 2286 N N . VAL A 1 282 ? -11.794 -8.777 21.438 1.00 93.69 282 VAL A N 1
ATOM 2287 C CA . VAL A 1 282 ? -10.764 -7.745 21.598 1.00 93.69 282 VAL A CA 1
ATOM 2288 C C . VAL A 1 282 ? -10.078 -7.951 22.941 1.00 93.69 282 VAL A C 1
ATOM 2290 O O . VAL A 1 282 ? -10.724 -7.938 23.983 1.00 93.69 282 VAL A O 1
ATOM 2293 N N . ILE A 1 283 ? -8.768 -8.151 22.941 1.00 92.12 283 ILE A N 1
ATOM 2294 C CA . ILE A 1 283 ? -7.936 -8.221 24.139 1.00 92.12 283 ILE A CA 1
ATOM 2295 C C . ILE A 1 283 ? -6.718 -7.345 23.877 1.00 92.12 283 ILE A C 1
ATOM 2297 O O . ILE A 1 283 ? -5.804 -7.767 23.180 1.00 92.12 283 ILE A O 1
ATOM 2301 N N . SER A 1 284 ? -6.685 -6.126 24.414 1.00 90.75 284 SER A N 1
ATOM 2302 C CA . SER A 1 284 ? -5.626 -5.162 24.082 1.00 90.75 284 SER A CA 1
ATOM 2303 C C . SER A 1 284 ? -4.962 -4.544 25.310 1.00 90.75 284 SER A C 1
ATOM 2305 O O . SER A 1 284 ? -5.579 -4.387 26.366 1.00 90.75 284 SER A O 1
ATOM 2307 N N . LYS A 1 285 ? -3.678 -4.185 25.179 1.00 87.69 285 LYS A N 1
ATOM 2308 C CA . LYS A 1 285 ? -2.852 -3.556 26.233 1.00 87.69 285 LYS A CA 1
ATOM 2309 C C . LYS A 1 285 ? -2.725 -4.408 27.512 1.00 87.69 285 LYS A C 1
ATOM 2311 O O . LYS A 1 285 ? -2.517 -3.872 28.598 1.00 87.69 285 LYS A O 1
ATOM 2316 N N . CYS A 1 286 ? -2.828 -5.731 27.412 1.00 88.31 286 CYS A N 1
ATOM 2317 C CA . CYS A 1 286 ? -2.742 -6.640 28.555 1.00 88.31 286 CYS A CA 1
ATOM 2318 C C . CYS A 1 286 ? -1.284 -7.068 28.786 1.00 88.31 286 CYS A C 1
ATOM 2320 O O . CYS A 1 286 ? -0.780 -8.007 28.170 1.00 88.31 286 CYS A O 1
ATOM 2322 N N . SER A 1 287 ? -0.558 -6.347 29.650 1.00 82.31 287 SER A N 1
ATOM 2323 C CA . SER A 1 287 ? 0.911 -6.455 29.722 1.00 82.31 287 SER A CA 1
ATOM 2324 C C . SER A 1 287 ? 1.443 -7.816 30.171 1.00 82.31 287 SER A C 1
ATOM 2326 O O . SER A 1 287 ? 2.566 -8.158 29.814 1.00 82.31 287 SER A O 1
ATOM 2328 N N . LYS A 1 288 ? 0.673 -8.594 30.939 1.00 87.69 288 LYS A N 1
ATOM 2329 C CA . LYS A 1 288 ? 1.076 -9.925 31.425 1.00 87.69 288 LYS A CA 1
ATOM 2330 C C . LYS A 1 288 ? 0.489 -11.079 30.623 1.00 87.69 288 LYS A C 1
ATOM 2332 O O . LYS A 1 288 ? 0.802 -12.219 30.934 1.00 87.69 288 LYS A O 1
ATOM 2337 N N . LEU A 1 289 ? -0.352 -10.800 29.630 1.00 89.69 289 LEU A N 1
ATOM 2338 C CA . LEU A 1 289 ? -1.017 -11.847 28.871 1.00 89.69 289 LEU A CA 1
ATOM 2339 C C . LEU A 1 289 ? 0.015 -12.649 28.074 1.00 89.69 289 LEU A C 1
ATOM 2341 O O . LEU A 1 289 ? 0.677 -12.102 27.198 1.00 89.69 289 LEU A O 1
ATOM 2345 N N . GLU A 1 290 ? 0.104 -13.942 28.359 1.00 88.00 290 GLU A N 1
ATOM 2346 C CA . GLU A 1 290 ? 0.992 -14.887 27.684 1.00 88.00 290 GLU A CA 1
ATOM 2347 C C . GLU A 1 290 ? 0.227 -15.706 26.638 1.00 88.00 290 GLU A C 1
ATOM 2349 O O . GLU A 1 290 ? 0.727 -15.926 25.538 1.00 88.00 290 GLU A O 1
ATOM 2354 N N . HIS A 1 291 ? -1.001 -16.139 26.940 1.00 85.06 291 HIS A N 1
ATOM 2355 C CA . HIS A 1 291 ? -1.802 -16.956 26.025 1.00 85.06 291 HIS A CA 1
ATOM 2356 C C . HIS A 1 291 ? -3.314 -16.823 26.264 1.00 85.06 291 HIS A C 1
ATOM 2358 O O . HIS A 1 291 ? -3.770 -16.493 27.356 1.00 85.06 291 HIS A O 1
ATOM 2364 N N . ILE A 1 292 ? -4.114 -17.118 25.234 1.00 88.31 292 ILE A N 1
ATOM 2365 C CA . ILE A 1 292 ? -5.583 -17.182 25.325 1.00 88.31 292 ILE A CA 1
ATOM 2366 C C . ILE A 1 292 ? -6.011 -18.639 25.130 1.00 88.31 292 ILE A C 1
ATOM 2368 O O . ILE A 1 292 ? -5.776 -19.234 24.071 1.00 88.31 292 ILE A O 1
ATOM 2372 N N . VAL A 1 293 ? -6.619 -19.221 26.162 1.00 86.75 293 VAL A N 1
ATOM 2373 C CA . VAL A 1 293 ? -7.080 -20.615 26.174 1.00 86.75 293 VAL A CA 1
ATOM 2374 C C . VAL A 1 293 ? -8.398 -20.720 25.408 1.00 86.75 293 VAL A C 1
ATOM 2376 O O . VAL A 1 293 ? -9.300 -19.914 25.620 1.00 86.75 293 VAL A O 1
ATOM 2379 N N . GLY A 1 294 ? -8.508 -21.702 24.512 1.00 81.38 294 GLY A N 1
ATOM 2380 C CA . GLY A 1 294 ? -9.669 -21.881 23.627 1.00 81.38 294 GLY A CA 1
ATOM 2381 C C . GLY A 1 294 ? -9.589 -21.098 22.309 1.00 81.38 294 GLY A C 1
ATOM 2382 O O . GLY A 1 294 ? -10.353 -21.362 21.387 1.00 81.38 294 GLY A O 1
ATOM 2383 N N . LEU A 1 295 ? -8.625 -20.184 22.150 1.00 81.69 295 LEU A N 1
ATOM 2384 C CA . LEU A 1 295 ? -8.447 -19.449 20.896 1.00 81.69 295 LEU A CA 1
ATOM 2385 C C . LEU A 1 295 ? -7.934 -20.375 19.780 1.00 81.69 295 LEU A C 1
ATOM 2387 O O . LEU A 1 295 ? -6.807 -20.868 19.852 1.00 81.69 295 LEU A O 1
ATOM 2391 N N . GLY A 1 296 ? -8.748 -20.591 18.747 1.00 67.88 296 GLY A N 1
ATOM 2392 C CA . GLY A 1 296 ? -8.437 -21.475 17.615 1.00 67.88 296 GLY A CA 1
ATOM 2393 C C . GLY A 1 296 ? -8.880 -22.935 17.790 1.00 67.88 296 GLY A C 1
ATOM 2394 O O . GLY A 1 296 ? -8.802 -23.695 16.832 1.00 67.88 296 GLY A O 1
ATOM 2395 N N . ASN A 1 297 ? -9.395 -23.316 18.966 1.00 64.31 297 ASN A N 1
ATOM 2396 C CA . ASN A 1 297 ? -10.046 -24.607 19.189 1.00 64.31 297 ASN A CA 1
ATOM 2397 C C . ASN A 1 297 ? -11.559 -24.361 19.285 1.00 64.31 297 ASN A C 1
ATOM 2399 O O . ASN A 1 297 ? -12.027 -23.743 20.236 1.00 64.31 297 ASN A O 1
ATOM 2403 N N . SER A 1 298 ? -12.329 -24.835 18.302 1.00 51.94 298 SER A N 1
ATOM 2404 C CA . SER A 1 298 ? -13.810 -24.847 18.271 1.00 51.94 298 SER A CA 1
ATOM 2405 C C . SER A 1 298 ? -14.594 -23.521 18.148 1.00 51.94 298 SER A C 1
ATOM 2407 O O . SER A 1 298 ? -15.815 -23.581 18.036 1.00 51.94 298 SER A O 1
ATOM 2409 N N . ASN A 1 299 ? -13.958 -22.349 18.021 1.00 57.78 299 ASN A N 1
ATOM 2410 C CA . ASN A 1 299 ? -14.669 -21.081 17.758 1.00 57.78 299 ASN A CA 1
ATOM 2411 C C . ASN A 1 299 ? -14.745 -20.739 16.258 1.00 57.78 299 ASN A C 1
ATOM 2413 O O . ASN A 1 299 ? -14.221 -19.719 15.807 1.00 57.78 299 ASN A O 1
ATOM 2417 N N . SER A 1 300 ? -15.425 -21.583 15.474 1.00 59.97 300 SER A N 1
ATOM 2418 C CA . SER A 1 300 ? -15.614 -21.383 14.026 1.00 59.97 300 SER A CA 1
ATOM 2419 C C . SER A 1 300 ? -16.411 -20.123 13.661 1.00 59.97 300 SER A C 1
ATOM 2421 O O . SER A 1 300 ? -16.501 -19.786 12.485 1.00 59.97 300 SER A O 1
ATOM 2423 N N . THR A 1 301 ? -17.012 -19.446 14.641 1.00 78.75 301 THR A N 1
ATOM 2424 C CA . THR A 1 301 ? -17.860 -18.257 14.472 1.00 78.75 301 THR A CA 1
ATOM 2425 C C . THR A 1 301 ? -17.125 -16.934 14.656 1.00 78.75 301 THR A C 1
ATOM 2427 O O . THR A 1 301 ? -17.745 -15.893 14.462 1.00 78.75 301 THR A O 1
ATOM 2430 N N . LEU A 1 302 ? -15.848 -16.940 15.058 1.00 86.06 302 LEU A N 1
ATOM 2431 C CA . LEU A 1 302 ? -15.092 -15.702 15.249 1.00 86.06 302 LEU A CA 1
ATOM 2432 C C . LEU A 1 302 ? -14.873 -14.996 13.907 1.00 86.06 302 LEU A C 1
ATOM 2434 O O . LEU A 1 302 ? -14.216 -15.526 13.014 1.00 86.06 302 LEU A O 1
ATOM 2438 N N . GLU A 1 303 ? -15.414 -13.786 13.800 1.00 88.00 303 GLU A N 1
ATOM 2439 C CA . GLU A 1 303 ? -15.309 -12.901 12.640 1.00 88.00 303 GLU A CA 1
ATOM 2440 C C . GLU A 1 303 ? -14.264 -11.799 12.867 1.00 88.00 303 GLU A C 1
ATOM 2442 O O . GLU A 1 303 ? -13.641 -11.317 11.919 1.00 88.00 303 GLU A O 1
ATOM 2447 N N . HIS A 1 304 ? -14.044 -11.393 14.119 1.00 87.88 304 HIS A N 1
ATOM 2448 C CA . HIS A 1 304 ? -13.159 -10.286 14.471 1.00 87.88 304 HIS A CA 1
ATOM 2449 C C . HIS A 1 304 ? -12.283 -10.640 15.668 1.00 87.88 304 HIS A C 1
ATOM 2451 O O . HIS A 1 304 ? -12.790 -11.005 16.729 1.00 87.88 304 HIS A O 1
ATOM 2457 N N . ILE A 1 305 ? -10.969 -10.516 15.494 1.00 88.88 305 ILE A N 1
ATOM 2458 C CA . ILE A 1 305 ? -9.980 -10.756 16.543 1.00 88.88 305 ILE A CA 1
ATOM 2459 C C . ILE A 1 305 ? -9.034 -9.556 16.608 1.00 88.88 305 ILE A C 1
ATOM 2461 O O . ILE A 1 305 ? -8.357 -9.244 15.636 1.00 88.88 305 ILE A O 1
ATOM 2465 N N . ASP A 1 306 ? -8.945 -8.909 17.761 1.00 88.56 306 ASP A N 1
ATOM 2466 C CA . ASP A 1 306 ? -7.948 -7.885 18.063 1.00 88.56 306 ASP A CA 1
ATOM 2467 C C . ASP A 1 306 ? -7.178 -8.314 19.312 1.00 88.56 306 ASP A C 1
ATOM 2469 O O . ASP A 1 306 ? -7.739 -8.399 20.400 1.00 88.56 306 ASP A O 1
ATOM 2473 N N . ILE A 1 307 ? -5.896 -8.630 19.151 1.00 88.50 307 ILE A N 1
ATOM 2474 C CA . ILE A 1 307 ? -4.981 -8.983 20.242 1.00 88.50 307 ILE A CA 1
ATOM 2475 C C . ILE A 1 307 ? -3.824 -7.979 20.245 1.00 88.50 307 ILE A C 1
ATOM 2477 O O . ILE A 1 307 ? -2.674 -8.350 20.468 1.00 88.50 307 ILE A O 1
ATOM 2481 N N . SER A 1 308 ? -4.087 -6.708 19.944 1.00 84.88 308 SER A N 1
ATOM 2482 C CA . SER A 1 308 ? -3.057 -5.671 19.831 1.00 84.88 308 SER A CA 1
ATOM 2483 C C . SER A 1 308 ? -2.413 -5.286 21.172 1.00 84.88 308 SER A C 1
ATOM 2485 O O . SER A 1 308 ? -2.995 -5.417 22.245 1.00 84.88 308 SER A O 1
ATOM 2487 N N . ASN A 1 309 ? -1.199 -4.738 21.128 1.00 83.69 309 ASN A N 1
ATOM 2488 C CA . ASN A 1 309 ? -0.486 -4.169 22.276 1.00 83.69 309 ASN A CA 1
ATOM 2489 C C . ASN A 1 309 ? -0.222 -5.157 23.435 1.00 83.69 309 ASN A C 1
ATOM 2491 O O . ASN A 1 309 ? -0.094 -4.736 24.589 1.00 83.69 309 ASN A O 1
ATOM 2495 N N . ASN A 1 310 ? -0.101 -6.458 23.152 1.00 86.12 310 ASN A N 1
ATOM 2496 C CA . ASN A 1 310 ? 0.192 -7.496 24.145 1.00 86.12 310 ASN A CA 1
ATOM 2497 C C . ASN A 1 310 ? 1.645 -7.975 24.013 1.00 86.12 310 ASN A C 1
ATOM 2499 O O . ASN A 1 310 ? 1.956 -8.961 23.348 1.00 86.12 310 ASN A O 1
ATOM 2503 N N . LYS A 1 311 ? 2.571 -7.266 24.665 1.00 80.81 311 LYS A N 1
ATOM 2504 C CA . LYS A 1 311 ? 4.024 -7.464 24.486 1.00 80.81 311 LYS A CA 1
ATOM 2505 C C . LYS A 1 311 ? 4.538 -8.861 24.860 1.00 80.81 311 LYS A C 1
ATOM 2507 O O . LYS A 1 311 ? 5.531 -9.301 24.286 1.00 80.81 311 LYS A O 1
ATOM 2512 N N . ASN A 1 312 ? 3.888 -9.519 25.819 1.00 80.94 312 ASN A N 1
ATOM 2513 C CA . ASN A 1 312 ? 4.305 -10.813 26.369 1.00 80.94 312 ASN A CA 1
ATOM 2514 C C . ASN A 1 312 ? 3.496 -11.998 25.830 1.00 80.94 312 ASN A C 1
ATOM 2516 O O . ASN A 1 312 ? 3.738 -13.131 26.243 1.00 80.94 312 ASN A O 1
ATOM 2520 N N . TYR A 1 313 ? 2.567 -11.753 24.903 1.00 80.94 313 TYR A N 1
ATOM 2521 C CA . TYR A 1 313 ? 1.811 -12.825 24.274 1.00 80.94 313 TYR A CA 1
ATOM 2522 C C . TYR A 1 313 ? 2.779 -13.720 23.500 1.00 80.94 313 TYR A C 1
ATOM 2524 O O . TYR A 1 313 ? 3.641 -13.220 22.785 1.00 80.94 313 TYR A O 1
ATOM 2532 N N . ASN A 1 314 ? 2.683 -15.035 23.669 1.00 65.62 314 ASN A N 1
ATOM 2533 C CA . ASN A 1 314 ? 3.543 -15.992 22.988 1.00 65.62 314 ASN A CA 1
ATOM 2534 C C . ASN A 1 314 ? 2.736 -17.248 22.665 1.00 65.62 314 ASN A C 1
ATOM 2536 O O . ASN A 1 314 ? 2.562 -18.134 23.502 1.00 65.62 314 ASN A O 1
ATOM 2540 N N . LYS A 1 315 ? 2.238 -17.324 21.429 1.00 65.12 315 LYS A N 1
ATOM 2541 C CA . LYS A 1 315 ? 1.624 -18.535 20.889 1.00 65.12 315 LYS A CA 1
ATOM 2542 C C . LYS A 1 315 ? 2.296 -18.896 19.571 1.00 65.12 315 LYS A C 1
ATOM 2544 O O . LYS A 1 315 ? 2.427 -18.055 18.691 1.00 65.12 315 LYS A O 1
ATOM 2549 N N . THR A 1 316 ? 2.693 -20.159 19.460 1.00 47.47 316 THR A N 1
ATOM 2550 C CA . THR A 1 316 ? 3.397 -20.763 18.317 1.00 47.47 316 THR A CA 1
ATOM 2551 C C . THR A 1 316 ? 2.467 -21.238 17.199 1.00 47.47 316 THR A C 1
ATOM 2553 O O . THR A 1 316 ? 2.937 -21.769 16.195 1.00 47.47 316 THR A O 1
ATOM 2556 N N . THR A 1 317 ? 1.149 -21.094 17.357 1.00 50.47 317 THR A N 1
ATOM 2557 C CA . THR A 1 317 ? 0.148 -21.387 16.317 1.00 50.47 317 THR A CA 1
ATOM 2558 C C . THR A 1 317 ? -1.193 -20.783 16.736 1.00 50.47 317 THR A C 1
ATOM 2560 O O . THR A 1 317 ? -1.870 -21.270 17.646 1.00 50.47 317 THR A O 1
ATOM 2563 N N . MET A 1 318 ? -1.581 -19.674 16.112 1.00 59.22 318 MET A N 1
ATOM 2564 C CA . MET A 1 318 ? -2.983 -19.250 16.072 1.00 59.22 318 MET A CA 1
ATOM 2565 C C . MET A 1 318 ? -3.725 -20.302 15.225 1.00 59.22 318 MET A C 1
ATOM 2567 O O . MET A 1 318 ? -3.269 -20.611 14.132 1.00 59.22 318 MET A O 1
ATOM 2571 N N . GLY A 1 319 ? -4.767 -20.947 15.767 1.00 64.12 319 GLY A N 1
ATOM 2572 C CA . GLY A 1 319 ? -5.461 -22.065 15.102 1.00 64.12 319 GLY A CA 1
ATOM 2573 C C . GLY A 1 319 ? -6.182 -21.671 13.802 1.00 64.12 319 GLY A C 1
ATOM 2574 O O . GLY A 1 319 ? -6.009 -20.570 13.294 1.00 64.12 319 GLY A O 1
ATOM 2575 N N . ASN A 1 320 ? -7.018 -22.561 13.262 1.00 65.19 320 ASN A N 1
ATOM 2576 C CA . ASN A 1 320 ? -7.780 -22.288 12.037 1.00 65.19 320 ASN A CA 1
ATOM 2577 C C . ASN A 1 320 ? -9.030 -21.430 12.334 1.00 65.19 320 ASN A C 1
ATOM 2579 O O . ASN A 1 320 ? -9.805 -21.766 13.234 1.00 65.19 320 ASN A O 1
ATOM 2583 N N . PHE A 1 321 ? -9.250 -20.358 11.565 1.00 76.69 321 PHE A N 1
ATOM 2584 C CA . 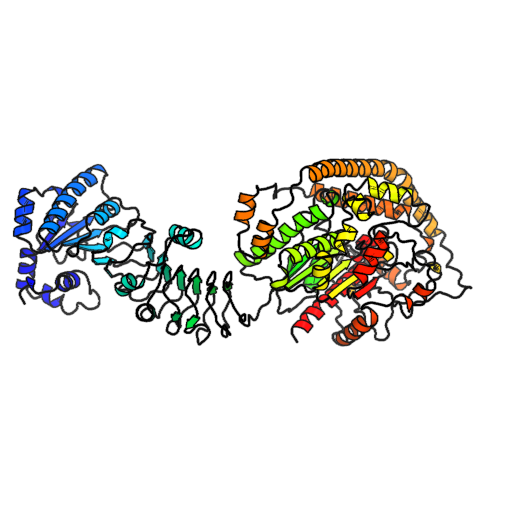PHE A 1 321 ? -10.395 -19.452 11.716 1.00 76.69 321 PHE A CA 1
ATOM 2585 C C . PHE A 1 321 ? -11.161 -19.272 10.389 1.00 76.69 321 PHE A C 1
ATOM 2587 O O . PHE A 1 321 ? -10.931 -18.301 9.670 1.00 76.69 321 PHE A O 1
ATOM 2594 N N . PRO A 1 322 ? -12.115 -20.160 10.061 1.00 70.56 322 PRO A N 1
ATOM 2595 C CA . PRO A 1 322 ? -12.788 -20.151 8.757 1.00 70.56 322 PRO A CA 1
ATOM 2596 C C . PRO A 1 322 ? -13.718 -18.949 8.520 1.00 70.56 322 PRO A C 1
ATOM 2598 O O . PRO A 1 322 ? -14.035 -18.649 7.375 1.00 70.56 322 PRO A O 1
ATOM 2601 N N . SER A 1 323 ? -14.171 -18.266 9.577 1.00 78.75 323 SER A N 1
ATOM 2602 C CA . SER A 1 323 ? -15.087 -17.115 9.477 1.00 78.75 323 SER A CA 1
ATOM 2603 C C . SER A 1 323 ? -14.399 -15.765 9.712 1.00 78.75 323 SER A C 1
ATOM 2605 O O . SER A 1 323 ? -15.086 -14.746 9.797 1.00 78.75 323 SER A O 1
ATOM 2607 N N . LEU A 1 324 ? -13.068 -15.742 9.855 1.00 79.06 324 LEU A N 1
ATOM 2608 C CA . LEU A 1 324 ? -12.326 -14.548 10.255 1.00 79.06 324 LEU A CA 1
ATOM 2609 C C . LEU A 1 324 ? -12.327 -13.499 9.142 1.00 79.06 324 LEU A C 1
ATOM 2611 O O . LEU A 1 324 ? -11.886 -13.759 8.030 1.00 79.06 324 LEU A O 1
ATOM 2615 N N . LYS A 1 325 ? -12.797 -12.297 9.471 1.00 79.88 325 LYS A N 1
ATOM 2616 C CA . LYS A 1 325 ? -12.857 -11.135 8.572 1.00 79.88 325 LYS A CA 1
ATOM 2617 C C . LYS A 1 325 ? -11.867 -10.042 8.952 1.00 79.88 325 LYS A C 1
ATOM 2619 O O . LYS A 1 325 ? -11.420 -9.308 8.087 1.00 79.88 325 LYS A O 1
ATOM 2624 N N . ARG A 1 326 ? -11.570 -9.878 10.246 1.00 75.69 326 ARG A N 1
ATOM 2625 C CA . ARG A 1 326 ? -10.612 -8.873 10.739 1.00 75.69 326 ARG A CA 1
ATOM 2626 C C . ARG A 1 326 ? -9.691 -9.479 11.782 1.00 75.69 326 ARG A C 1
ATOM 2628 O O . ARG A 1 326 ? -10.167 -10.128 12.715 1.00 75.69 326 ARG A O 1
ATOM 2635 N N . LEU A 1 327 ? -8.398 -9.210 11.638 1.00 82.00 327 LEU A N 1
ATOM 2636 C CA . LEU A 1 327 ? -7.361 -9.630 12.568 1.00 82.00 327 LEU A CA 1
ATOM 2637 C C . LEU A 1 327 ? -6.403 -8.467 12.846 1.00 82.00 327 LEU A C 1
ATOM 2639 O O . LEU A 1 327 ? -5.682 -8.034 11.954 1.00 82.00 327 LEU A O 1
ATOM 2643 N N . ASN A 1 328 ? -6.366 -7.982 14.085 1.00 78.25 328 ASN A N 1
ATOM 2644 C CA . ASN A 1 328 ? -5.414 -6.971 14.535 1.00 78.25 328 ASN A CA 1
ATOM 2645 C C . ASN A 1 328 ? -4.436 -7.588 15.540 1.00 78.25 328 ASN A C 1
ATOM 2647 O O . ASN A 1 328 ? -4.823 -8.006 16.628 1.00 78.25 328 ASN A O 1
ATOM 2651 N N . LEU A 1 329 ? -3.157 -7.632 15.172 1.00 80.62 329 LEU A N 1
ATOM 2652 C CA . LEU A 1 329 ? -2.066 -8.162 15.998 1.00 80.62 329 LEU A CA 1
ATOM 2653 C C . LEU A 1 329 ? -0.953 -7.124 16.218 1.00 80.62 329 LEU A C 1
ATOM 2655 O O . LEU A 1 329 ? 0.165 -7.469 16.597 1.00 80.62 329 LEU A O 1
ATOM 2659 N N . SER A 1 330 ? -1.245 -5.846 15.964 1.00 75.69 330 SER A N 1
ATOM 2660 C CA . SER A 1 330 ? -0.275 -4.754 16.086 1.00 75.69 330 SER A CA 1
ATOM 2661 C C . SER A 1 330 ? 0.351 -4.701 17.485 1.00 75.69 330 SER A C 1
ATOM 2663 O O . SER A 1 330 ? -0.328 -4.887 18.491 1.00 75.69 330 SER A O 1
ATOM 2665 N N . ASN A 1 331 ? 1.660 -4.441 17.574 1.00 72.62 331 ASN A N 1
ATOM 2666 C CA . ASN A 1 331 ? 2.404 -4.347 18.843 1.00 72.62 331 ASN A CA 1
ATOM 2667 C C . ASN A 1 331 ? 2.307 -5.587 19.763 1.00 72.62 331 ASN A C 1
ATOM 2669 O O . ASN A 1 331 ? 2.459 -5.470 20.985 1.00 72.62 331 ASN A O 1
ATOM 2673 N N . THR A 1 332 ? 2.098 -6.768 19.183 1.00 75.19 332 THR A N 1
ATOM 2674 C CA . THR A 1 332 ? 2.076 -8.059 19.882 1.00 75.19 332 THR A CA 1
ATOM 2675 C C . THR A 1 332 ? 3.170 -8.955 19.317 1.00 75.19 332 THR A C 1
ATOM 2677 O O . THR A 1 332 ? 3.358 -9.032 18.105 1.00 75.19 332 THR A O 1
ATOM 2680 N N . LYS A 1 333 ? 3.945 -9.609 20.189 1.00 68.19 333 LYS A N 1
ATOM 2681 C CA . LYS A 1 333 ? 5.050 -10.471 19.755 1.00 68.19 333 LYS A CA 1
ATOM 2682 C C . LYS A 1 333 ? 4.478 -11.820 19.328 1.00 68.19 333 LYS A C 1
ATOM 2684 O O . LYS A 1 333 ? 3.971 -12.560 20.156 1.00 68.19 333 LYS A O 1
ATOM 2689 N N . ILE A 1 334 ? 4.530 -12.150 18.044 1.00 65.44 334 ILE A N 1
ATOM 2690 C CA . ILE A 1 334 ? 3.998 -13.421 17.538 1.00 65.44 334 ILE A CA 1
ATOM 2691 C C . ILE A 1 334 ? 5.108 -14.130 16.777 1.00 65.44 334 ILE A C 1
ATOM 2693 O O . ILE A 1 334 ? 5.811 -13.513 15.983 1.00 65.44 334 ILE A O 1
ATOM 2697 N N . SER A 1 335 ? 5.311 -15.412 17.082 1.00 57.19 335 SER A N 1
ATOM 2698 C CA . SER A 1 335 ? 6.343 -16.238 16.448 1.00 57.19 335 SER A CA 1
ATOM 2699 C C . SER A 1 335 ? 5.890 -16.818 15.106 1.00 57.19 335 SER A C 1
ATOM 2701 O O . SER A 1 335 ? 6.731 -17.052 14.245 1.00 57.19 335 SER A O 1
ATOM 2703 N N . THR A 1 336 ? 4.583 -17.006 14.907 1.00 52.19 336 THR A N 1
ATOM 2704 C CA . THR A 1 336 ? 3.975 -17.512 13.667 1.00 52.19 336 THR A CA 1
ATOM 2705 C C . THR A 1 336 ? 2.589 -16.896 13.452 1.00 52.19 336 THR A C 1
ATOM 2707 O O . THR A 1 336 ? 1.727 -16.926 14.334 1.00 52.19 336 THR A O 1
ATOM 2710 N N . TYR A 1 337 ? 2.366 -16.311 12.274 1.00 52.78 337 TYR A N 1
ATOM 2711 C CA . TYR A 1 337 ? 1.065 -15.755 11.896 1.00 52.78 337 TYR A CA 1
ATOM 2712 C C . TYR A 1 337 ? 0.054 -16.883 11.614 1.00 52.78 337 TYR A C 1
ATOM 2714 O O . TYR A 1 337 ? 0.466 -17.954 11.163 1.00 52.78 337 TYR A O 1
ATOM 2722 N N . PRO A 1 338 ? -1.253 -16.689 11.885 1.00 50.00 338 PRO A N 1
ATOM 2723 C CA . PRO A 1 338 ? -2.270 -17.633 11.427 1.00 50.00 338 PRO A CA 1
ATOM 2724 C C . PRO A 1 338 ? -2.235 -17.758 9.901 1.00 50.00 338 PRO A C 1
ATOM 2726 O O . PRO A 1 338 ? -1.950 -16.782 9.208 1.00 50.00 338 PRO A O 1
ATOM 2729 N N . GLU A 1 339 ? -2.570 -18.937 9.379 1.00 40.06 339 GLU A N 1
ATOM 2730 C CA . GLU A 1 339 ? -2.868 -19.112 7.955 1.00 40.06 339 GLU A CA 1
ATOM 2731 C C . GLU A 1 339 ? -4.153 -18.338 7.625 1.00 40.06 339 GLU A C 1
ATOM 2733 O O . GLU A 1 339 ? -5.270 -18.839 7.755 1.00 40.06 339 GLU A O 1
ATOM 2738 N N . ILE A 1 340 ? -4.000 -17.065 7.266 1.00 44.03 340 ILE A N 1
ATOM 2739 C CA . ILE A 1 340 ? -5.085 -16.229 6.758 1.00 44.03 340 ILE A CA 1
ATOM 2740 C C . ILE A 1 340 ? -5.217 -16.572 5.277 1.00 44.03 340 ILE A C 1
ATOM 2742 O O . ILE A 1 340 ? -4.303 -16.315 4.498 1.00 44.03 340 ILE A O 1
ATOM 2746 N N . GLN A 1 341 ? -6.348 -17.152 4.875 1.00 37.84 341 GLN A N 1
ATOM 2747 C CA . GLN A 1 341 ? -6.596 -17.563 3.485 1.00 37.84 341 GLN A CA 1
ATOM 2748 C C . GLN A 1 341 ? -6.761 -16.396 2.485 1.00 37.84 341 GLN A C 1
ATOM 2750 O O . GLN A 1 341 ? -7.140 -16.630 1.342 1.00 37.84 341 GLN A O 1
ATOM 2755 N N . SER A 1 342 ? -6.458 -15.152 2.864 1.00 42.31 342 SER A N 1
ATOM 2756 C CA . SER A 1 342 ? -6.465 -14.010 1.946 1.00 42.31 342 SER A CA 1
ATOM 2757 C C . SER A 1 342 ? -5.288 -13.073 2.220 1.00 42.31 342 SER A C 1
ATOM 2759 O O . SER A 1 342 ? -5.338 -12.235 3.123 1.00 42.31 342 SER A O 1
ATOM 2761 N N . SER A 1 343 ? -4.226 -13.209 1.429 1.00 47.16 343 SER A N 1
ATOM 2762 C CA . SER A 1 343 ? -3.243 -12.149 1.216 1.00 47.16 343 SER A CA 1
ATOM 2763 C C . SER A 1 343 ? -3.852 -11.118 0.262 1.00 47.16 343 SER A C 1
ATOM 2765 O O . SER A 1 343 ? -4.414 -11.485 -0.766 1.00 47.16 343 SER A O 1
ATOM 2767 N N . GLU A 1 344 ? -3.782 -9.826 0.581 1.00 64.75 344 GLU A N 1
ATOM 2768 C CA . GLU A 1 344 ? -4.117 -8.760 -0.374 1.00 64.75 344 GLU A CA 1
ATOM 2769 C C . GLU A 1 344 ? -2.841 -8.070 -0.867 1.00 64.75 344 GLU A C 1
ATOM 2771 O O . GLU A 1 344 ? -1.841 -7.963 -0.140 1.00 64.75 344 GLU A O 1
ATOM 2776 N N . ARG A 1 345 ? -2.864 -7.631 -2.128 1.00 63.75 345 ARG A N 1
ATOM 2777 C CA . ARG A 1 345 ? -1.708 -7.120 -2.866 1.00 63.75 345 ARG A CA 1
ATOM 2778 C C . ARG A 1 345 ? -1.957 -5.688 -3.328 1.00 63.75 345 ARG A C 1
ATOM 2780 O O . ARG A 1 345 ? -2.898 -5.418 -4.069 1.00 63.75 345 ARG A O 1
ATOM 2787 N N . LEU A 1 346 ? -1.069 -4.775 -2.954 1.00 65.12 346 LEU A N 1
ATOM 2788 C CA . LEU A 1 346 ? -1.086 -3.397 -3.433 1.00 65.12 346 LEU A CA 1
ATOM 2789 C C . LEU A 1 346 ? -0.172 -3.252 -4.652 1.00 65.12 346 LEU A C 1
ATOM 2791 O O . LEU A 1 346 ? 1.005 -3.613 -4.628 1.00 65.12 346 LEU A O 1
ATOM 2795 N N . LEU A 1 347 ? -0.700 -2.687 -5.728 1.00 63.41 347 LEU A N 1
ATOM 2796 C CA . LEU A 1 347 ? 0.071 -2.257 -6.880 1.00 63.41 347 LEU A CA 1
ATOM 2797 C C . LEU A 1 347 ? 0.125 -0.729 -6.920 1.00 63.41 347 LEU A C 1
ATOM 2799 O O . LEU A 1 347 ? -0.891 -0.045 -7.017 1.00 63.41 347 LEU A O 1
ATOM 2803 N N . VAL A 1 348 ? 1.340 -0.202 -6.903 1.00 69.12 348 VAL A N 1
ATOM 2804 C CA . VAL A 1 348 ? 1.628 1.223 -6.979 1.00 69.12 348 VAL A CA 1
ATOM 2805 C C . VAL A 1 348 ? 2.006 1.582 -8.414 1.00 69.12 348 VAL A C 1
ATOM 2807 O O . VAL A 1 348 ? 3.062 1.194 -8.918 1.00 69.12 348 VAL A O 1
ATOM 2810 N N . ASN A 1 349 ? 1.137 2.340 -9.078 1.00 66.00 349 ASN A N 1
ATOM 2811 C CA . ASN A 1 349 ? 1.355 2.856 -10.425 1.00 66.00 349 ASN A CA 1
ATOM 2812 C C . ASN A 1 349 ? 1.935 4.271 -10.323 1.00 66.00 349 ASN A C 1
ATOM 2814 O O . ASN A 1 349 ? 1.230 5.202 -9.953 1.00 66.00 349 ASN A O 1
ATOM 2818 N N . VAL A 1 350 ? 3.214 4.444 -10.657 1.00 59.84 350 VAL A N 1
ATOM 2819 C CA . VAL A 1 350 ? 3.968 5.687 -10.444 1.00 59.84 350 VAL A CA 1
ATOM 2820 C C . VAL A 1 350 ? 4.280 6.376 -11.767 1.00 59.84 350 VAL A C 1
ATOM 2822 O O . VAL A 1 350 ? 5.079 5.892 -12.575 1.00 59.84 350 VAL A O 1
ATOM 2825 N N . GLU A 1 351 ? 3.715 7.565 -11.961 1.00 63.81 351 GLU A N 1
ATOM 2826 C CA . GLU A 1 351 ? 4.014 8.408 -13.114 1.00 63.81 351 GLU A CA 1
ATOM 2827 C C . GLU A 1 351 ? 4.017 9.908 -12.776 1.00 63.81 351 GLU A C 1
ATOM 2829 O O . GLU A 1 351 ? 3.404 10.362 -11.811 1.00 63.81 351 GLU A O 1
ATOM 2834 N N . GLY A 1 352 ? 4.711 10.691 -13.611 1.00 46.03 352 GLY A N 1
ATOM 2835 C CA . GLY A 1 352 ? 4.677 12.153 -13.607 1.00 46.03 352 GLY A CA 1
ATOM 2836 C C . GLY A 1 352 ? 3.314 12.796 -13.925 1.00 46.03 352 GLY A C 1
ATOM 2837 O O . GLY A 1 352 ? 3.221 14.008 -13.810 1.00 46.03 352 GLY A O 1
ATOM 2838 N N . CYS A 1 353 ? 2.281 12.026 -14.293 1.00 51.59 353 CYS A N 1
ATOM 2839 C CA . CYS A 1 353 ? 0.875 12.442 -14.368 1.00 51.59 353 CYS A CA 1
ATOM 2840 C C . CYS A 1 353 ? -0.037 11.215 -14.151 1.00 51.59 353 CYS A C 1
ATOM 2842 O O . CYS A 1 353 ? 0.181 10.159 -14.750 1.00 51.59 353 CYS A O 1
ATOM 2844 N N . ALA A 1 354 ? -1.058 11.332 -13.295 1.00 54.78 354 ALA A N 1
ATOM 2845 C CA . ALA A 1 354 ? -1.921 10.215 -12.885 1.00 54.78 354 ALA A CA 1
ATOM 2846 C C . ALA A 1 354 ? -2.852 9.691 -14.004 1.00 54.78 354 ALA A C 1
ATOM 2848 O O . ALA A 1 354 ? -3.390 8.580 -13.906 1.00 54.78 354 ALA A O 1
ATOM 2849 N N . SER A 1 355 ? -3.062 10.465 -15.073 1.00 57.34 355 SER A N 1
ATOM 2850 C CA . SER A 1 355 ? -3.922 10.107 -16.211 1.00 57.34 355 SER A CA 1
ATOM 2851 C C . SER A 1 355 ? -3.279 9.069 -17.146 1.00 57.34 355 SER A C 1
ATOM 2853 O O . SER A 1 355 ? -3.965 8.267 -17.785 1.00 57.34 355 SER A O 1
ATOM 2855 N N . HIS A 1 356 ? -1.953 9.045 -17.200 1.00 65.00 356 HIS A N 1
ATOM 2856 C CA . HIS A 1 356 ? -1.182 8.347 -18.220 1.00 65.00 356 HIS A CA 1
ATOM 2857 C C . HIS A 1 356 ? -1.008 6.831 -17.973 1.00 65.00 356 HIS A C 1
ATOM 2859 O O . HIS A 1 356 ? -0.981 6.061 -18.938 1.00 65.00 356 HIS A O 1
ATOM 2865 N N . LEU A 1 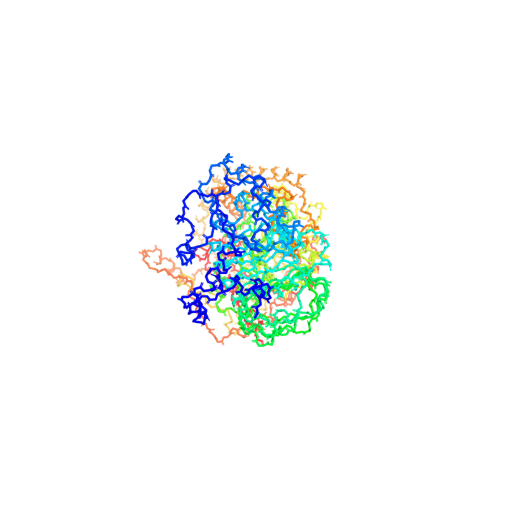357 ? -1.005 6.373 -16.711 1.00 71.25 357 LEU A N 1
ATOM 2866 C CA . LEU A 1 357 ? -1.016 4.940 -16.355 1.00 71.25 357 LEU A CA 1
ATOM 2867 C C . LEU A 1 357 ? -2.421 4.320 -16.337 1.00 71.25 357 LEU A C 1
ATOM 2869 O O . LEU A 1 357 ? -2.584 3.170 -15.930 1.00 71.25 357 LEU A O 1
ATOM 2873 N N . HIS A 1 358 ? -3.451 5.030 -16.803 1.00 77.81 358 HIS A N 1
ATOM 2874 C CA . HIS A 1 358 ? -4.809 4.483 -16.838 1.00 77.81 358 HIS A CA 1
ATOM 2875 C C . HIS A 1 358 ? -4.909 3.209 -17.694 1.00 77.81 358 HIS A C 1
ATOM 2877 O O . HIS A 1 358 ? -5.622 2.278 -17.335 1.00 77.81 358 HIS A O 1
ATOM 2883 N N . ALA A 1 359 ? -4.144 3.126 -18.788 1.00 80.50 359 ALA A N 1
ATOM 2884 C CA . ALA A 1 359 ? -4.088 1.926 -19.623 1.00 80.50 359 ALA A CA 1
ATOM 2885 C C . ALA A 1 359 ? -3.494 0.711 -18.887 1.00 80.50 359 ALA A C 1
ATOM 2887 O O . ALA A 1 359 ? -3.910 -0.415 -19.148 1.00 80.50 359 ALA A O 1
ATOM 2888 N N . ILE A 1 360 ? -2.543 0.930 -17.973 1.00 84.56 360 ILE A N 1
ATOM 2889 C CA . ILE A 1 360 ? -1.951 -0.124 -17.136 1.00 84.56 360 ILE A CA 1
ATOM 2890 C C . ILE A 1 360 ? -2.995 -0.653 -16.162 1.00 84.56 360 ILE A C 1
ATOM 2892 O O . ILE A 1 360 ? -3.211 -1.859 -16.113 1.00 84.56 360 ILE A O 1
ATOM 2896 N N . GLU A 1 361 ? -3.681 0.246 -15.454 1.00 82.50 361 GLU A N 1
ATOM 2897 C CA . GLU A 1 361 ? -4.779 -0.090 -14.541 1.00 82.50 361 GLU A CA 1
ATOM 2898 C C . GLU A 1 361 ? -5.908 -0.853 -15.254 1.00 82.50 361 GLU A C 1
ATOM 2900 O O . GLU A 1 361 ? -6.298 -1.927 -14.803 1.00 82.50 361 GLU A O 1
ATOM 2905 N N . GLU A 1 362 ? -6.374 -0.365 -16.410 1.00 81.56 362 GLU A N 1
ATOM 2906 C CA . GLU A 1 362 ? -7.397 -1.042 -17.225 1.00 81.56 362 GLU A CA 1
ATOM 2907 C C . GLU A 1 362 ? -6.914 -2.435 -17.670 1.00 81.56 362 GLU A C 1
ATOM 2909 O O . GLU A 1 362 ? -7.641 -3.416 -17.540 1.00 81.56 362 GLU A O 1
ATOM 2914 N N . THR A 1 363 ? -5.652 -2.555 -18.098 1.00 81.00 363 THR A N 1
ATOM 2915 C CA . THR A 1 363 ? -5.074 -3.847 -18.504 1.00 81.00 363 THR A CA 1
ATOM 2916 C C . THR A 1 363 ? -4.998 -4.834 -17.344 1.00 81.00 363 THR A C 1
ATOM 2918 O O . THR A 1 363 ? -5.292 -6.005 -17.539 1.00 81.00 363 THR A O 1
ATOM 2921 N N . ILE A 1 364 ? -4.631 -4.392 -16.140 1.00 80.12 364 ILE A N 1
ATOM 2922 C CA . ILE A 1 364 ? -4.600 -5.244 -14.942 1.00 80.12 364 ILE A CA 1
ATOM 2923 C C . ILE A 1 364 ? -5.984 -5.804 -14.636 1.00 80.12 364 ILE A C 1
ATOM 2925 O O . ILE A 1 364 ? -6.117 -7.004 -14.406 1.00 80.12 364 ILE A O 1
ATOM 2929 N N . HIS A 1 365 ? -7.008 -4.948 -14.645 1.00 79.56 365 HIS A N 1
ATOM 2930 C CA . HIS A 1 365 ? -8.383 -5.382 -14.414 1.00 79.56 365 HIS A CA 1
ATOM 2931 C C . HIS A 1 365 ? -8.865 -6.358 -15.493 1.00 79.56 365 HIS A C 1
ATOM 2933 O O . HIS A 1 365 ? -9.586 -7.306 -15.185 1.00 79.56 365 HIS A O 1
ATOM 2939 N N . ASP A 1 366 ? -8.433 -6.162 -16.738 1.00 78.69 366 ASP A N 1
ATOM 2940 C CA . ASP A 1 366 ? -8.781 -7.043 -17.847 1.00 78.69 366 ASP A CA 1
ATOM 2941 C C . ASP A 1 366 ? -8.057 -8.396 -17.783 1.00 78.69 366 ASP A C 1
ATOM 2943 O O . ASP A 1 366 ? -8.676 -9.432 -18.042 1.00 78.69 366 ASP A O 1
ATOM 2947 N N . THR A 1 367 ? -6.754 -8.412 -17.476 1.00 73.62 367 THR A N 1
ATOM 2948 C CA . THR A 1 367 ? -5.927 -9.627 -17.539 1.00 73.62 367 THR A CA 1
ATOM 2949 C C . THR A 1 367 ? -5.982 -10.447 -16.259 1.00 73.62 367 THR A C 1
ATOM 2951 O O . THR A 1 367 ? -5.949 -11.678 -16.332 1.00 73.62 367 THR A O 1
ATOM 2954 N N . ILE A 1 368 ? -6.073 -9.807 -15.092 1.00 73.12 368 ILE A N 1
ATOM 2955 C CA . ILE A 1 368 ? -6.042 -10.480 -13.792 1.00 73.12 368 ILE A CA 1
ATOM 2956 C C . ILE A 1 368 ? -7.468 -10.794 -13.339 1.00 73.12 368 ILE A C 1
ATOM 2958 O O . ILE A 1 368 ? -8.077 -10.086 -12.543 1.00 73.12 368 ILE A O 1
ATOM 2962 N N . GLN A 1 369 ? -7.995 -11.896 -13.872 1.00 60.72 369 GLN A N 1
ATOM 2963 C CA . GLN A 1 369 ? -9.294 -12.460 -13.499 1.00 60.72 369 GLN A CA 1
ATOM 2964 C C . GLN A 1 369 ? -9.097 -13.673 -12.580 1.00 60.72 369 GLN A C 1
ATOM 2966 O O . GLN A 1 369 ? -8.196 -14.490 -12.820 1.00 60.72 369 GLN A O 1
ATOM 2971 N N . ASP A 1 370 ? -9.948 -13.790 -11.557 1.00 58.19 370 ASP A N 1
ATOM 2972 C CA . ASP A 1 370 ? -9.991 -14.905 -10.597 1.00 58.19 370 ASP A CA 1
ATOM 2973 C C . ASP A 1 370 ? -8.687 -15.116 -9.797 1.00 58.19 370 ASP A C 1
ATOM 2975 O O . ASP A 1 370 ? -8.227 -16.242 -9.604 1.00 58.19 370 ASP A O 1
ATOM 2979 N N . SER A 1 371 ? -8.061 -14.026 -9.345 1.00 60.22 371 SER A N 1
ATOM 2980 C CA . SER A 1 371 ? -6.941 -14.078 -8.396 1.00 60.22 371 SER A CA 1
ATOM 2981 C C . SER A 1 371 ? -7.453 -14.334 -6.973 1.00 60.22 371 SER A C 1
ATOM 2983 O O . SER A 1 371 ? -8.453 -13.746 -6.563 1.00 60.22 371 SER A O 1
ATOM 2985 N N . ALA A 1 372 ? -6.758 -15.183 -6.208 1.00 58.88 372 ALA A N 1
ATOM 2986 C CA . ALA A 1 372 ? -7.018 -15.341 -4.773 1.00 58.88 372 ALA A CA 1
ATOM 2987 C C . ALA A 1 372 ? -6.582 -14.097 -3.964 1.00 58.88 372 ALA A C 1
ATOM 2989 O O . ALA A 1 372 ? -7.083 -13.870 -2.867 1.00 58.88 372 ALA A O 1
ATOM 2990 N N . GLU A 1 373 ? -5.694 -13.269 -4.527 1.00 67.25 373 GLU A N 1
ATOM 2991 C CA . GLU A 1 373 ? -5.293 -11.955 -4.015 1.00 67.25 373 GLU A CA 1
ATOM 2992 C C . GLU A 1 373 ? -6.202 -10.881 -4.596 1.00 67.25 373 GLU A C 1
ATOM 2994 O O . GLU A 1 373 ? -6.337 -10.769 -5.821 1.00 67.25 373 GLU A O 1
ATOM 2999 N N . LYS A 1 374 ? -6.742 -10.025 -3.727 1.00 72.38 374 LYS A N 1
ATOM 3000 C CA . LYS A 1 374 ? -7.334 -8.758 -4.146 1.00 72.38 374 LYS A CA 1
ATOM 3001 C C . LYS A 1 374 ? -6.216 -7.780 -4.498 1.00 72.38 374 LYS A C 1
ATOM 3003 O O . LYS A 1 374 ? -5.298 -7.572 -3.706 1.00 72.38 374 LYS A O 1
ATOM 3008 N N . ILE A 1 375 ? -6.301 -7.201 -5.695 1.00 77.69 375 ILE A N 1
ATOM 3009 C CA . ILE A 1 375 ? -5.347 -6.206 -6.187 1.00 77.69 375 ILE A CA 1
ATOM 3010 C C . ILE A 1 375 ? -5.957 -4.823 -6.026 1.00 77.69 375 ILE A C 1
ATOM 3012 O O . ILE A 1 375 ? -7.023 -4.546 -6.576 1.00 77.69 375 ILE A O 1
ATOM 3016 N N . VAL A 1 376 ? -5.260 -3.960 -5.295 1.00 80.12 376 VAL A N 1
ATOM 3017 C CA . VAL A 1 376 ? -5.586 -2.535 -5.194 1.00 80.12 376 VAL A CA 1
ATOM 3018 C C . VAL A 1 376 ? -4.582 -1.748 -6.023 1.00 80.12 376 VAL A C 1
ATOM 3020 O O . VAL A 1 376 ? -3.384 -2.007 -5.937 1.00 80.12 376 VAL A O 1
ATOM 3023 N N . THR A 1 377 ? -5.051 -0.804 -6.835 1.00 80.94 377 THR A N 1
ATOM 3024 C CA . THR A 1 377 ? -4.203 0.101 -7.616 1.00 80.94 377 THR A CA 1
ATOM 3025 C C . THR A 1 377 ? -4.226 1.499 -7.012 1.00 80.94 377 THR A C 1
ATOM 3027 O O . THR A 1 377 ? -5.291 2.048 -6.743 1.00 80.94 377 THR A O 1
ATOM 3030 N N . ILE A 1 378 ? -3.051 2.103 -6.834 1.00 81.31 378 ILE A N 1
ATOM 3031 C CA . ILE A 1 378 ? -2.924 3.531 -6.513 1.00 81.31 378 ILE A CA 1
ATOM 3032 C C . ILE A 1 378 ? -2.232 4.258 -7.662 1.00 81.31 378 ILE A C 1
ATOM 3034 O O . ILE A 1 378 ? -1.227 3.785 -8.195 1.00 81.31 378 ILE A O 1
ATOM 3038 N N . ARG A 1 379 ? -2.775 5.421 -8.028 1.00 77.00 379 ARG A N 1
ATOM 3039 C CA . ARG A 1 379 ? -2.168 6.393 -8.942 1.00 77.00 379 ARG A CA 1
ATOM 3040 C C . ARG A 1 379 ? -1.903 7.674 -8.147 1.00 77.00 379 ARG A C 1
ATOM 3042 O O . ARG A 1 379 ? -2.852 8.438 -7.958 1.00 77.00 379 ARG A O 1
ATOM 3049 N N . PRO A 1 380 ? -0.673 7.887 -7.642 1.00 68.31 380 PRO A N 1
ATOM 3050 C CA . PRO A 1 380 ? -0.355 9.053 -6.832 1.00 68.31 380 PRO A CA 1
ATOM 3051 C C . PRO A 1 380 ? -0.678 10.350 -7.578 1.00 68.31 380 PRO A C 1
ATOM 3053 O O . PRO A 1 380 ? -0.336 10.501 -8.753 1.00 68.31 380 PRO A O 1
ATOM 3056 N N . LYS A 1 381 ? -1.352 11.276 -6.898 1.00 66.50 381 LYS A N 1
ATOM 3057 C CA . LYS A 1 381 ? -1.808 12.563 -7.440 1.00 66.50 381 LYS A CA 1
ATOM 3058 C C . LYS A 1 381 ? -0.795 13.689 -7.208 1.00 66.50 381 LYS A C 1
ATOM 3060 O O . LYS A 1 381 ? -0.889 14.732 -7.853 1.00 66.50 381 LYS A O 1
ATOM 3065 N N . SER A 1 382 ? 0.213 13.490 -6.354 1.00 58.34 382 SER A N 1
ATOM 3066 C CA . SER A 1 382 ? 1.219 14.508 -6.002 1.00 58.34 382 SER A CA 1
ATOM 3067 C C . SER A 1 382 ? 2.188 14.884 -7.127 1.00 58.34 382 SER A C 1
ATOM 3069 O O . SER A 1 382 ? 3.041 15.752 -6.924 1.00 58.34 382 SER A O 1
ATOM 3071 N N . SER A 1 383 ? 2.082 14.266 -8.308 1.00 53.72 383 SER A N 1
ATOM 3072 C CA . SER A 1 383 ? 2.793 14.690 -9.520 1.00 53.72 383 SER A CA 1
ATOM 3073 C C . SER A 1 383 ? 2.080 15.777 -10.330 1.00 53.72 383 SER A C 1
ATOM 3075 O O . SER A 1 383 ? 2.695 16.316 -11.248 1.00 53.72 383 SER A O 1
ATOM 3077 N N . ALA A 1 384 ? 0.836 16.137 -10.000 1.00 50.31 384 ALA A N 1
ATOM 3078 C CA . ALA A 1 384 ? 0.101 17.178 -10.717 1.00 50.31 384 ALA A CA 1
ATOM 3079 C C . ALA A 1 384 ? 0.710 18.579 -10.504 1.00 50.31 384 ALA A C 1
ATOM 3081 O O . ALA A 1 384 ? 1.187 18.889 -9.412 1.00 50.31 384 ALA A O 1
ATOM 3082 N N . LEU A 1 385 ? 0.611 19.450 -11.514 1.00 49.41 385 LEU A N 1
ATOM 3083 C CA . LEU A 1 385 ? 0.841 20.896 -11.427 1.00 49.41 385 LEU A CA 1
ATOM 3084 C C . LEU A 1 385 ? 2.301 21.385 -11.440 1.00 49.41 385 LEU A C 1
ATOM 3086 O O . LEU A 1 385 ? 2.767 21.946 -10.451 1.00 49.41 385 LEU A O 1
ATOM 3090 N N . PHE A 1 386 ? 3.068 21.163 -12.516 1.00 51.59 386 PHE A N 1
ATOM 3091 C CA . PHE A 1 386 ? 4.521 21.473 -12.611 1.00 51.59 386 PHE A CA 1
ATOM 3092 C C . PHE A 1 386 ? 5.402 20.912 -11.464 1.00 51.59 386 PHE A C 1
ATOM 3094 O O . PHE A 1 386 ? 6.622 21.080 -11.487 1.00 51.59 386 PHE A O 1
ATOM 3101 N N . LYS A 1 387 ? 4.829 20.191 -10.490 1.00 56.25 387 LYS A N 1
ATOM 3102 C CA . LYS A 1 387 ? 5.486 19.649 -9.290 1.00 56.25 387 LYS A CA 1
ATOM 3103 C C . LYS A 1 387 ? 6.566 18.624 -9.628 1.00 56.25 387 LYS A C 1
ATOM 3105 O O . LYS A 1 387 ? 7.468 18.405 -8.830 1.00 56.25 387 LYS A O 1
ATOM 3110 N N . THR A 1 388 ? 6.542 18.042 -10.828 1.00 56.38 388 THR A N 1
ATOM 3111 C CA . THR A 1 388 ? 7.615 17.175 -11.346 1.00 56.38 388 THR A CA 1
ATOM 3112 C C . THR A 1 388 ? 8.949 17.902 -11.544 1.00 56.38 388 THR A C 1
ATOM 3114 O O . THR A 1 388 ? 9.995 17.254 -11.577 1.00 56.38 388 THR A O 1
ATOM 3117 N N . TYR A 1 389 ? 8.942 19.238 -11.627 1.00 63.50 389 TYR A N 1
ATOM 3118 C CA . TYR A 1 389 ? 10.151 20.055 -11.746 1.00 63.50 389 TYR A CA 1
ATOM 3119 C C . TYR A 1 389 ? 10.924 20.160 -10.421 1.00 63.50 389 TYR A C 1
ATOM 3121 O O . TYR A 1 389 ? 12.123 20.462 -10.456 1.00 63.50 389 TYR A O 1
ATOM 3129 N N . ASP A 1 390 ? 10.268 19.842 -9.293 1.00 70.81 390 ASP A N 1
ATOM 3130 C CA . ASP A 1 390 ? 10.807 19.917 -7.924 1.00 70.81 390 ASP A CA 1
ATOM 3131 C C . ASP A 1 390 ? 11.902 18.881 -7.643 1.00 70.81 390 ASP A C 1
ATOM 3133 O O . ASP A 1 390 ? 12.551 18.938 -6.604 1.00 70.81 390 ASP A O 1
ATOM 3137 N N . GLY A 1 391 ? 12.146 17.962 -8.579 1.00 80.50 391 GLY A N 1
ATOM 3138 C CA . GLY A 1 391 ? 13.186 16.944 -8.486 1.00 80.50 391 GLY A CA 1
ATOM 3139 C C . GLY A 1 391 ? 12.680 15.601 -7.963 1.00 80.50 391 GLY A C 1
ATOM 3140 O O . GLY A 1 391 ? 11.612 15.488 -7.360 1.00 80.50 391 GLY A O 1
ATOM 3141 N N . ILE A 1 392 ? 13.463 14.557 -8.224 1.00 86.81 392 ILE A N 1
ATOM 3142 C CA . ILE A 1 392 ? 13.109 13.156 -7.959 1.00 86.81 392 ILE A CA 1
ATOM 3143 C C . ILE A 1 392 ? 12.852 12.920 -6.468 1.00 86.81 392 ILE A C 1
ATOM 3145 O O . ILE A 1 392 ? 11.918 12.203 -6.115 1.00 86.81 392 ILE A O 1
ATOM 3149 N N . GLU A 1 393 ? 13.660 13.534 -5.603 1.00 87.75 393 GLU A N 1
ATOM 3150 C CA . GLU A 1 393 ? 13.572 13.372 -4.149 1.00 87.75 393 GLU A CA 1
ATOM 3151 C C . GLU A 1 393 ? 12.270 13.965 -3.589 1.00 87.75 393 GLU A C 1
ATOM 3153 O O . GLU A 1 393 ? 11.520 13.265 -2.914 1.00 87.75 393 GLU A O 1
ATOM 3158 N N . ILE A 1 394 ? 11.942 15.215 -3.932 1.00 84.19 394 ILE A N 1
ATOM 3159 C CA . ILE A 1 394 ? 10.738 15.895 -3.423 1.00 84.19 394 ILE A CA 1
ATOM 3160 C C . ILE A 1 394 ? 9.468 15.208 -3.929 1.00 84.19 394 ILE A C 1
ATOM 3162 O O . ILE A 1 394 ? 8.552 14.931 -3.154 1.00 84.19 394 ILE A O 1
ATOM 3166 N N . VAL A 1 395 ? 9.410 14.896 -5.227 1.00 81.88 395 VAL A N 1
ATOM 3167 C CA . VAL A 1 395 ? 8.253 14.197 -5.806 1.00 81.88 395 VAL A CA 1
ATOM 3168 C C . VAL A 1 395 ? 8.111 12.808 -5.190 1.00 81.88 395 VAL A C 1
ATOM 3170 O O . VAL A 1 395 ? 7.005 12.400 -4.839 1.00 81.88 395 VAL A O 1
ATOM 3173 N N . GLY A 1 396 ? 9.227 12.102 -5.001 1.00 86.19 396 GLY A N 1
ATOM 3174 C CA . GLY A 1 396 ? 9.246 10.794 -4.365 1.00 86.19 396 GLY A CA 1
ATOM 3175 C C . GLY A 1 396 ? 8.779 10.817 -2.914 1.00 86.19 396 GLY A C 1
ATOM 3176 O O . GLY A 1 396 ? 8.031 9.929 -2.528 1.00 86.19 396 GLY A O 1
ATOM 3177 N N . GLN A 1 397 ? 9.131 11.835 -2.128 1.00 85.50 397 GLN A N 1
ATOM 3178 C CA . GLN A 1 397 ? 8.651 11.977 -0.748 1.00 85.50 397 GLN A CA 1
ATOM 3179 C C . GLN A 1 397 ? 7.139 12.217 -0.679 1.00 85.50 397 GLN A C 1
ATOM 3181 O O . GLN A 1 397 ? 6.458 11.592 0.132 1.00 85.50 397 GLN A O 1
ATOM 3186 N N . ARG A 1 398 ? 6.592 13.067 -1.558 1.00 82.69 398 ARG A N 1
ATOM 3187 C CA . ARG A 1 398 ? 5.139 13.304 -1.620 1.00 82.69 398 ARG A CA 1
ATOM 3188 C C . ARG A 1 398 ? 4.374 12.040 -2.022 1.00 82.69 398 ARG A C 1
ATOM 3190 O O . ARG A 1 398 ? 3.388 11.688 -1.386 1.00 82.69 398 ARG A O 1
ATOM 3197 N N . MET A 1 399 ? 4.859 11.321 -3.034 1.00 83.50 399 MET A N 1
ATOM 3198 C CA . MET A 1 399 ? 4.238 10.061 -3.455 1.00 83.50 399 MET A CA 1
ATOM 3199 C C . MET A 1 399 ? 4.391 8.950 -2.414 1.00 83.50 399 MET A C 1
ATOM 3201 O O . MET A 1 399 ? 3.476 8.152 -2.244 1.00 83.50 399 MET A O 1
ATOM 3205 N N . LEU A 1 400 ? 5.520 8.898 -1.701 1.00 86.56 400 LEU A N 1
ATOM 3206 C CA . LEU A 1 400 ? 5.727 7.954 -0.605 1.00 86.56 400 LEU A CA 1
ATOM 3207 C C . LEU A 1 400 ? 4.666 8.144 0.482 1.00 86.56 400 LEU A C 1
ATOM 3209 O O . LEU A 1 400 ? 4.100 7.159 0.947 1.00 86.56 400 LEU A O 1
ATOM 3213 N N . LEU A 1 401 ? 4.376 9.396 0.848 1.00 84.69 401 LEU A N 1
ATOM 3214 C CA . LEU A 1 401 ? 3.312 9.721 1.797 1.00 84.69 401 LEU A CA 1
ATOM 3215 C C . LEU A 1 401 ? 1.955 9.215 1.307 1.00 84.69 401 LEU A C 1
ATOM 3217 O O . LEU A 1 401 ? 1.280 8.520 2.055 1.00 84.69 401 LEU A O 1
ATOM 3221 N N . GLU A 1 402 ? 1.589 9.466 0.047 1.00 83.50 402 GLU A N 1
ATOM 3222 C CA . GLU A 1 402 ? 0.339 8.939 -0.523 1.00 83.50 402 GLU A CA 1
ATOM 3223 C C . GLU A 1 402 ? 0.261 7.409 -0.476 1.00 83.50 402 GLU A C 1
ATOM 3225 O O . GLU A 1 402 ? -0.779 6.854 -0.130 1.00 83.50 402 GLU A O 1
ATOM 3230 N N . VAL A 1 403 ? 1.357 6.715 -0.801 1.00 86.44 403 VAL A N 1
ATOM 3231 C CA . VAL A 1 403 ? 1.409 5.247 -0.747 1.00 86.44 403 VAL A CA 1
ATOM 3232 C C . VAL A 1 403 ? 1.205 4.755 0.681 1.00 86.44 403 VAL A C 1
ATOM 3234 O O . VAL A 1 403 ? 0.405 3.850 0.903 1.00 86.44 403 VAL A O 1
ATOM 3237 N N . LEU A 1 404 ? 1.901 5.344 1.655 1.00 86.00 404 LEU A N 1
ATOM 3238 C CA . LEU A 1 404 ? 1.765 4.947 3.055 1.00 86.00 404 LEU A CA 1
ATOM 3239 C C . LEU A 1 404 ? 0.379 5.301 3.620 1.00 86.00 404 LEU A C 1
ATOM 3241 O O . LEU A 1 404 ? -0.186 4.507 4.371 1.00 86.00 404 LEU A O 1
ATOM 3245 N N . HIS A 1 405 ? -0.198 6.439 3.220 1.00 83.25 405 HIS A N 1
ATOM 3246 C CA . HIS A 1 405 ? -1.571 6.817 3.559 1.00 83.25 405 HIS A CA 1
ATOM 3247 C C . HIS A 1 405 ? -2.573 5.805 3.011 1.00 83.25 405 HIS A C 1
ATOM 3249 O O . HIS A 1 405 ? -3.453 5.370 3.746 1.00 83.25 405 HIS A O 1
ATOM 3255 N N . GLU A 1 406 ? -2.425 5.375 1.758 1.00 82.38 406 GLU A N 1
ATOM 3256 C CA . GLU A 1 406 ? -3.335 4.396 1.166 1.00 82.38 406 GLU A CA 1
ATOM 3257 C C . GLU A 1 406 ? -3.192 3.017 1.814 1.00 82.38 406 GLU A C 1
ATOM 3259 O O . GLU A 1 406 ? -4.199 2.386 2.127 1.00 82.38 406 GLU A O 1
ATOM 3264 N N . VAL A 1 407 ? -1.964 2.564 2.099 1.00 83.50 407 VAL A N 1
ATOM 3265 C CA . VAL A 1 407 ? -1.728 1.326 2.869 1.00 83.50 407 VAL A CA 1
ATOM 3266 C C . VAL A 1 407 ? -2.462 1.381 4.209 1.00 83.50 407 VAL A C 1
ATOM 3268 O O . VAL A 1 407 ? -3.099 0.409 4.619 1.00 83.50 407 VAL A O 1
ATOM 3271 N N . GLN A 1 408 ? -2.404 2.525 4.885 1.00 79.88 408 GLN A N 1
ATOM 3272 C CA . GLN A 1 408 ? -3.059 2.710 6.166 1.00 79.88 408 GLN A CA 1
ATOM 3273 C C . GLN A 1 408 ? -4.585 2.804 6.056 1.00 79.88 408 GLN A C 1
ATOM 3275 O O . GLN A 1 408 ? -5.281 2.186 6.862 1.00 79.88 408 GLN A O 1
ATOM 3280 N N . ARG A 1 409 ? -5.106 3.543 5.073 1.00 81.81 409 ARG A N 1
ATOM 3281 C CA . ARG A 1 409 ? -6.542 3.672 4.789 1.00 81.81 409 ARG A CA 1
ATOM 3282 C C . ARG A 1 409 ? -7.156 2.307 4.496 1.00 81.81 409 ARG A C 1
ATOM 3284 O O . ARG A 1 409 ? -8.167 1.949 5.094 1.00 81.81 409 ARG A O 1
ATOM 3291 N N . LEU A 1 410 ? -6.499 1.511 3.650 1.00 76.38 410 LEU A N 1
ATOM 3292 C CA . LEU A 1 410 ? -6.893 0.132 3.362 1.00 76.38 410 LEU A CA 1
ATOM 3293 C C . LEU A 1 410 ? -6.995 -0.688 4.650 1.00 76.38 410 LEU A C 1
ATOM 3295 O O . LEU A 1 410 ? -8.003 -1.353 4.878 1.00 76.38 410 LEU A O 1
ATOM 3299 N N . LEU A 1 411 ? -6.002 -0.588 5.533 1.00 73.81 411 LEU A N 1
ATOM 3300 C CA . LEU A 1 411 ? -6.008 -1.327 6.792 1.00 73.81 411 LEU A CA 1
ATOM 3301 C C . LEU A 1 411 ? -7.097 -0.855 7.767 1.00 73.81 411 LEU A C 1
ATOM 3303 O O . LEU A 1 411 ? -7.729 -1.684 8.420 1.00 73.81 411 LEU A O 1
ATOM 3307 N N . GLN A 1 412 ? -7.299 0.455 7.902 1.00 72.12 412 GLN A N 1
ATOM 3308 C CA . GLN A 1 412 ? -8.170 1.043 8.925 1.00 72.12 412 GLN A CA 1
ATOM 3309 C C . GLN A 1 412 ? -9.640 1.070 8.518 1.00 72.12 412 GLN A C 1
ATOM 3311 O O . GLN A 1 412 ? -10.493 0.673 9.315 1.00 72.12 412 GLN A O 1
ATOM 3316 N N . ASP A 1 413 ? -9.920 1.509 7.295 1.00 73.50 413 ASP A N 1
ATOM 3317 C CA . ASP A 1 413 ? -11.281 1.749 6.821 1.00 73.50 413 ASP A CA 1
ATOM 3318 C C . ASP A 1 413 ? -11.858 0.487 6.178 1.00 73.50 413 ASP A C 1
ATOM 3320 O O . ASP A 1 413 ? -12.986 0.089 6.475 1.00 73.50 413 ASP A O 1
ATOM 3324 N N . ASP A 1 414 ? -11.052 -0.184 5.349 1.00 65.81 414 ASP A N 1
ATOM 3325 C CA . ASP A 1 414 ? -11.490 -1.356 4.586 1.00 65.81 414 ASP A CA 1
ATOM 3326 C C . ASP A 1 414 ? -11.146 -2.687 5.285 1.00 65.81 414 ASP A C 1
ATOM 3328 O O . ASP A 1 414 ? -11.634 -3.745 4.883 1.00 65.81 414 ASP A O 1
ATOM 3332 N N . GLY A 1 415 ? -10.335 -2.659 6.352 1.00 64.44 415 GLY A N 1
ATOM 3333 C CA . GLY A 1 415 ? -9.880 -3.857 7.071 1.00 64.44 415 GLY A CA 1
ATOM 3334 C C . GLY A 1 415 ? -8.867 -4.707 6.293 1.00 64.44 415 GLY A C 1
ATOM 3335 O O . GLY A 1 415 ? -8.699 -5.888 6.597 1.00 64.44 415 GLY A O 1
ATOM 3336 N N . ILE A 1 416 ? -8.216 -4.118 5.290 1.00 70.88 416 ILE A N 1
ATOM 3337 C CA . ILE A 1 416 ? -7.334 -4.765 4.318 1.00 70.88 416 ILE A CA 1
ATOM 3338 C C . ILE A 1 416 ? -5.873 -4.606 4.737 1.00 70.88 416 ILE A C 1
ATOM 3340 O O . ILE A 1 416 ? -5.300 -3.519 4.672 1.00 70.88 416 ILE A O 1
ATOM 3344 N N . ALA A 1 417 ? -5.230 -5.708 5.118 1.00 77.12 417 ALA A N 1
ATOM 3345 C CA . ALA A 1 417 ? -3.792 -5.718 5.358 1.00 77.12 417 ALA A CA 1
ATOM 3346 C C . ALA A 1 417 ? -3.028 -5.928 4.043 1.00 77.12 417 ALA A C 1
ATOM 3348 O O . ALA A 1 417 ? -3.094 -6.998 3.434 1.00 77.12 417 ALA A O 1
ATOM 3349 N N . VAL A 1 418 ? -2.265 -4.916 3.625 1.00 82.94 418 VAL A N 1
ATOM 3350 C CA . VAL A 1 418 ? -1.364 -5.027 2.472 1.00 82.94 418 VAL A CA 1
ATOM 3351 C C . VAL A 1 418 ? -0.213 -5.963 2.830 1.00 82.94 418 VAL A C 1
ATOM 3353 O O . VAL A 1 418 ? 0.610 -5.645 3.681 1.00 82.94 418 VAL A O 1
ATOM 3356 N N . SER A 1 419 ? -0.157 -7.119 2.173 1.00 83.00 419 SER A N 1
ATOM 3357 C CA . SER A 1 419 ? 0.877 -8.142 2.403 1.00 83.00 419 SER A CA 1
ATOM 3358 C C . SER A 1 419 ? 1.972 -8.135 1.339 1.00 83.00 419 SER A C 1
ATOM 3360 O O . SER A 1 419 ? 3.098 -8.556 1.591 1.00 83.00 419 SER A O 1
ATOM 3362 N N . LYS A 1 420 ? 1.644 -7.632 0.146 1.00 88.00 420 LYS A N 1
ATOM 3363 C CA . LYS A 1 420 ? 2.520 -7.592 -1.023 1.00 88.00 420 LYS A CA 1
ATOM 3364 C C . LYS A 1 420 ? 2.448 -6.228 -1.682 1.00 88.00 420 LYS A C 1
ATOM 3366 O O . LYS A 1 420 ? 1.364 -5.652 -1.771 1.00 88.00 420 LYS A O 1
ATOM 3371 N N . ILE A 1 421 ? 3.576 -5.751 -2.203 1.00 92.19 421 ILE A N 1
ATOM 3372 C CA . ILE A 1 421 ? 3.647 -4.482 -2.934 1.00 92.19 421 ILE A CA 1
ATOM 3373 C C . ILE A 1 421 ? 4.360 -4.631 -4.276 1.00 92.19 421 ILE A C 1
ATOM 3375 O O . ILE A 1 421 ? 5.228 -5.482 -4.472 1.00 92.19 421 ILE A O 1
ATOM 3379 N N . SER A 1 422 ? 3.967 -3.835 -5.263 1.00 93.12 422 SER A N 1
ATOM 3380 C CA . SER A 1 422 ? 4.602 -3.788 -6.582 1.00 93.12 422 SER A CA 1
ATOM 3381 C C . SER A 1 422 ? 4.617 -2.375 -7.126 1.00 93.12 422 SER A C 1
ATOM 3383 O O . SER A 1 422 ? 3.730 -1.596 -6.805 1.00 93.12 422 SER A O 1
ATOM 3385 N N . PHE A 1 423 ? 5.605 -2.062 -7.957 1.00 94.19 423 PHE A N 1
ATOM 3386 C CA . PHE A 1 423 ? 5.800 -0.733 -8.528 1.00 94.19 423 PHE A CA 1
ATOM 3387 C C . PHE A 1 423 ? 5.853 -0.809 -10.052 1.00 94.19 423 PHE A C 1
ATOM 3389 O O . PHE A 1 423 ? 6.588 -1.623 -10.618 1.00 94.19 423 PHE A O 1
ATOM 3396 N N . VAL A 1 424 ? 5.102 0.067 -10.714 1.00 92.88 424 VAL A N 1
ATOM 3397 C CA . VAL A 1 424 ? 5.156 0.270 -12.166 1.00 92.88 424 VAL A CA 1
ATOM 3398 C C . VAL A 1 424 ? 5.518 1.719 -12.431 1.00 92.88 424 VAL A C 1
ATOM 3400 O O . VAL A 1 424 ? 4.738 2.615 -12.130 1.00 92.88 424 VAL A O 1
ATOM 3403 N N . GLY A 1 425 ? 6.706 1.949 -12.981 1.00 90.88 425 GLY A N 1
ATOM 3404 C CA . GLY A 1 425 ? 7.192 3.275 -13.335 1.00 90.88 425 GLY A CA 1
ATOM 3405 C C . GLY A 1 425 ? 7.197 3.500 -14.842 1.00 90.88 425 GLY A C 1
ATOM 3406 O O . GLY A 1 425 ? 7.694 2.664 -15.594 1.00 90.88 425 GLY A O 1
ATOM 3407 N N . TYR A 1 426 ? 6.719 4.654 -15.297 1.00 89.31 426 TYR A N 1
ATOM 3408 C CA . TYR A 1 426 ? 6.917 5.106 -16.677 1.00 89.31 426 TYR A CA 1
ATOM 3409 C C . TYR A 1 426 ? 7.755 6.380 -16.716 1.00 89.31 426 TYR A C 1
ATOM 3411 O O . TYR A 1 426 ? 7.532 7.304 -15.931 1.00 89.31 426 TYR A O 1
ATOM 3419 N N . SER A 1 427 ? 8.732 6.434 -17.628 1.00 87.75 427 SER A N 1
ATOM 3420 C CA . SER A 1 427 ? 9.604 7.600 -17.801 1.00 87.75 427 SER A CA 1
ATOM 3421 C C . SER A 1 427 ? 10.259 8.006 -16.469 1.00 87.75 427 SER A C 1
ATOM 3423 O O . SER A 1 427 ? 10.839 7.146 -15.792 1.00 87.75 427 SER A O 1
ATOM 3425 N N . LEU A 1 428 ? 10.145 9.274 -16.055 1.00 85.81 428 LEU A N 1
ATOM 3426 C CA . LEU A 1 428 ? 10.598 9.777 -14.750 1.00 85.81 428 LEU A CA 1
ATOM 3427 C C . LEU A 1 428 ? 10.042 8.968 -13.560 1.00 85.81 428 LEU A C 1
ATOM 3429 O O . LEU A 1 428 ? 10.740 8.792 -12.561 1.00 85.81 428 LEU A O 1
ATOM 3433 N N . GLY A 1 429 ? 8.834 8.410 -13.678 1.00 86.19 429 GLY A N 1
ATOM 3434 C CA . GLY A 1 429 ? 8.182 7.605 -12.642 1.00 86.19 429 GLY A CA 1
ATOM 3435 C C . GLY A 1 429 ? 8.982 6.371 -12.216 1.00 86.19 429 GLY A C 1
ATOM 3436 O O . GLY A 1 429 ? 8.925 5.977 -11.054 1.00 86.19 429 GLY A O 1
ATOM 3437 N N . GLY A 1 430 ? 9.807 5.799 -13.101 1.00 91.38 430 GLY A N 1
ATOM 3438 C CA . GLY A 1 430 ? 10.718 4.707 -12.731 1.00 91.38 430 GLY A CA 1
ATOM 3439 C C . GLY A 1 430 ? 11.844 5.146 -11.791 1.00 91.38 430 GLY A C 1
ATOM 3440 O O . GLY A 1 430 ? 12.238 4.391 -10.905 1.00 91.38 430 GLY A O 1
ATOM 3441 N N . LEU A 1 431 ? 12.332 6.382 -11.934 1.00 93.44 431 LEU A N 1
ATOM 3442 C CA . LEU A 1 431 ? 13.344 6.956 -11.042 1.00 93.44 431 LEU A CA 1
ATOM 3443 C C . LEU A 1 431 ? 12.735 7.356 -9.695 1.00 93.44 431 LEU A C 1
ATOM 3445 O O . LEU A 1 431 ? 13.317 7.070 -8.652 1.00 93.44 431 LEU A O 1
ATOM 3449 N N . ILE A 1 432 ? 11.535 7.941 -9.721 1.00 91.44 432 ILE A N 1
ATOM 3450 C CA . ILE A 1 432 ? 10.764 8.263 -8.513 1.00 91.44 432 ILE A CA 1
ATOM 3451 C C . ILE A 1 432 ? 10.423 6.982 -7.735 1.00 91.44 432 ILE A C 1
ATOM 3453 O O . ILE A 1 432 ? 10.583 6.931 -6.519 1.00 91.44 432 ILE A O 1
ATOM 3457 N N . SER A 1 433 ? 10.046 5.905 -8.430 1.00 93.81 433 SER A N 1
ATOM 3458 C CA . SER A 1 433 ? 9.817 4.596 -7.806 1.00 93.81 433 SER A CA 1
ATOM 3459 C C . SER A 1 433 ? 11.070 4.064 -7.115 1.00 93.81 433 SER A C 1
ATOM 3461 O O . SER A 1 433 ? 10.987 3.616 -5.980 1.00 93.81 433 SER A O 1
ATOM 3463 N N . ARG A 1 434 ? 12.247 4.153 -7.754 1.00 96.00 434 ARG A N 1
ATOM 3464 C CA . ARG A 1 434 ? 13.523 3.749 -7.133 1.00 96.00 434 ARG A CA 1
ATOM 3465 C C . ARG A 1 434 ? 13.834 4.556 -5.875 1.00 96.00 434 ARG A C 1
ATOM 3467 O O . ARG A 1 434 ? 14.339 3.986 -4.912 1.00 96.00 434 ARG A O 1
ATOM 3474 N N . TYR A 1 435 ? 13.515 5.851 -5.873 1.00 94.75 435 TYR A N 1
ATOM 3475 C CA . TYR A 1 435 ? 13.626 6.681 -4.676 1.00 94.75 435 TYR A CA 1
ATOM 3476 C C . TYR A 1 435 ? 12.724 6.156 -3.551 1.00 94.75 435 TYR A C 1
ATOM 3478 O O . TYR A 1 435 ? 13.224 5.825 -2.479 1.00 94.75 435 TYR A O 1
ATOM 3486 N N . MET A 1 436 ? 11.423 5.992 -3.819 1.00 93.88 436 MET A N 1
ATOM 3487 C CA . MET A 1 436 ? 10.465 5.488 -2.827 1.00 93.88 436 MET A CA 1
ATOM 3488 C C . MET A 1 436 ? 10.841 4.106 -2.299 1.00 93.88 436 MET A C 1
ATOM 3490 O O . MET A 1 436 ? 10.760 3.873 -1.102 1.00 93.88 436 MET A O 1
ATOM 3494 N N . ILE A 1 437 ? 11.292 3.204 -3.171 1.00 96.69 437 ILE A N 1
ATOM 3495 C CA . ILE A 1 437 ? 11.746 1.861 -2.798 1.00 96.69 437 ILE A CA 1
ATOM 3496 C C . ILE A 1 437 ? 12.882 1.929 -1.771 1.00 96.69 437 ILE A C 1
ATOM 3498 O O . ILE A 1 437 ? 12.846 1.209 -0.777 1.00 96.69 437 ILE A O 1
ATOM 3502 N N . GLY A 1 438 ? 13.868 2.805 -1.971 1.00 96.19 438 GLY A N 1
ATOM 3503 C CA . GLY A 1 438 ? 14.950 2.958 -0.999 1.00 96.19 438 GLY A CA 1
ATOM 3504 C C . GLY A 1 438 ? 14.511 3.604 0.309 1.00 96.19 438 GLY A C 1
ATOM 3505 O O . GLY A 1 438 ? 15.025 3.240 1.361 1.00 96.19 438 GLY A O 1
ATOM 3506 N N . GLU A 1 439 ? 13.555 4.535 0.276 1.00 94.19 439 GLU A N 1
ATOM 3507 C CA . GLU A 1 439 ? 12.970 5.073 1.509 1.00 94.19 439 GLU A CA 1
ATOM 3508 C C . GLU A 1 439 ? 12.165 4.007 2.264 1.00 94.19 439 GLU A C 1
ATOM 3510 O O . GLU A 1 439 ? 12.348 3.846 3.466 1.00 94.19 439 GLU A O 1
ATOM 3515 N N . LEU A 1 440 ? 11.346 3.207 1.577 1.00 93.56 440 LEU A N 1
ATOM 3516 C CA . LEU A 1 440 ? 10.606 2.097 2.188 1.00 93.56 440 LEU A CA 1
ATOM 3517 C C . LEU A 1 440 ? 11.541 1.071 2.843 1.00 93.56 440 LEU A C 1
ATOM 3519 O O . LEU A 1 440 ? 11.253 0.605 3.947 1.00 93.56 440 LEU A O 1
ATOM 3523 N N . GLU A 1 441 ? 12.681 0.774 2.214 1.00 94.00 441 GLU A N 1
ATOM 3524 C CA . GLU A 1 441 ? 13.717 -0.075 2.810 1.00 94.00 441 GLU A CA 1
ATOM 3525 C C . GLU A 1 441 ? 14.295 0.552 4.091 1.00 94.00 441 GLU A C 1
ATOM 3527 O O . GLU A 1 441 ? 14.318 -0.098 5.135 1.00 94.00 441 GLU A O 1
ATOM 3532 N N . LYS A 1 442 ? 14.657 1.845 4.083 1.00 92.00 442 LYS A N 1
ATOM 3533 C CA . LYS A 1 442 ? 15.138 2.556 5.293 1.00 92.00 442 LYS A CA 1
ATOM 3534 C C . LYS A 1 442 ? 14.122 2.552 6.439 1.00 92.00 442 LYS A C 1
ATOM 3536 O O . LYS A 1 442 ? 14.496 2.565 7.621 1.00 92.00 442 LYS A O 1
ATOM 3541 N N . LEU A 1 443 ? 12.834 2.588 6.102 1.00 88.56 443 LEU A N 1
ATOM 3542 C CA . LEU A 1 443 ? 11.737 2.579 7.066 1.00 88.56 443 LEU A CA 1
ATOM 3543 C C . LEU A 1 443 ? 11.471 1.181 7.653 1.00 88.56 443 LEU A C 1
ATOM 3545 O O . LEU A 1 443 ? 10.774 1.095 8.665 1.00 88.56 443 LEU A O 1
ATOM 3549 N N . GLY A 1 444 ? 12.047 0.116 7.080 1.00 87.50 444 GLY A N 1
ATOM 3550 C CA . GLY A 1 444 ? 11.776 -1.276 7.459 1.00 87.50 444 GLY A CA 1
ATOM 3551 C C . GLY A 1 444 ? 10.428 -1.789 6.942 1.00 87.50 444 GLY A C 1
ATOM 3552 O O . GLY A 1 444 ? 9.908 -2.787 7.433 1.00 87.50 444 GLY A O 1
ATOM 3553 N N . PHE A 1 445 ? 9.830 -1.110 5.957 1.00 87.50 445 PHE A N 1
ATOM 3554 C CA . PHE A 1 445 ? 8.505 -1.461 5.436 1.00 87.50 445 PHE A CA 1
ATOM 3555 C C . PHE A 1 445 ? 8.494 -2.853 4.788 1.00 87.50 445 PHE A C 1
ATOM 3557 O O . PHE A 1 445 ? 7.562 -3.635 4.982 1.00 87.50 445 PHE A O 1
ATOM 3564 N N . PHE A 1 446 ? 9.569 -3.201 4.076 1.00 89.12 446 PHE A N 1
ATOM 3565 C CA . PHE A 1 446 ? 9.697 -4.496 3.403 1.00 89.12 446 PHE A CA 1
ATOM 3566 C C . PHE A 1 446 ? 9.938 -5.684 4.351 1.00 89.12 446 PHE A C 1
ATOM 3568 O O . PHE A 1 446 ? 10.025 -6.824 3.898 1.00 89.12 446 PHE A O 1
ATOM 3575 N N . ASP A 1 447 ? 10.015 -5.452 5.666 1.00 87.19 447 ASP A N 1
ATOM 3576 C CA . ASP A 1 447 ? 10.079 -6.528 6.662 1.00 87.19 447 ASP A CA 1
ATOM 3577 C C . ASP A 1 447 ? 8.699 -7.121 6.969 1.00 87.19 447 ASP A C 1
ATOM 3579 O O . ASP A 1 447 ? 8.602 -8.237 7.481 1.00 87.19 447 ASP A O 1
ATOM 3583 N N . THR A 1 448 ? 7.630 -6.385 6.652 1.00 81.19 448 THR A N 1
ATOM 3584 C CA . THR A 1 448 ? 6.240 -6.831 6.833 1.00 81.19 448 THR A CA 1
ATOM 3585 C C . THR A 1 448 ? 5.482 -6.959 5.516 1.00 81.19 448 THR A C 1
ATOM 3587 O O . THR A 1 448 ? 4.579 -7.788 5.424 1.00 81.19 448 THR A O 1
ATOM 3590 N N . VAL A 1 449 ? 5.862 -6.184 4.496 1.00 86.19 449 VAL A N 1
ATOM 3591 C CA . VAL A 1 449 ? 5.235 -6.198 3.170 1.00 86.19 449 VAL A CA 1
ATOM 3592 C C . VAL A 1 449 ? 6.210 -6.734 2.134 1.00 86.19 449 VAL A C 1
ATOM 3594 O O . VAL A 1 449 ? 7.277 -6.170 1.920 1.00 86.19 449 VAL A O 1
ATOM 3597 N N . GLU A 1 450 ? 5.835 -7.800 1.437 1.00 89.50 450 GLU A N 1
ATOM 3598 C CA . GLU A 1 450 ? 6.715 -8.471 0.488 1.00 89.50 450 GLU A CA 1
ATOM 3599 C C . GLU A 1 450 ? 6.770 -7.729 -0.870 1.00 89.50 450 GLU A C 1
ATOM 3601 O O . GLU A 1 450 ? 5.751 -7.625 -1.568 1.00 89.50 450 GLU A O 1
ATOM 3606 N N . PRO A 1 451 ? 7.938 -7.225 -1.309 1.00 94.06 451 PRO A N 1
ATOM 3607 C CA . PRO A 1 451 ? 8.082 -6.611 -2.626 1.00 94.06 451 PRO A CA 1
ATOM 3608 C C . PRO A 1 451 ? 8.094 -7.673 -3.738 1.00 94.06 451 PRO A C 1
ATOM 3610 O O . PRO A 1 451 ? 8.957 -8.545 -3.798 1.00 94.06 451 PRO A O 1
ATOM 3613 N N . GLN A 1 452 ? 7.135 -7.593 -4.659 1.00 90.69 452 GLN A N 1
ATOM 3614 C CA . GLN A 1 452 ? 6.939 -8.597 -5.711 1.00 90.69 452 GLN A CA 1
ATOM 3615 C C . GLN A 1 452 ? 7.568 -8.165 -7.042 1.00 90.69 452 GLN A C 1
ATOM 3617 O O . GLN A 1 452 ? 8.594 -8.709 -7.448 1.00 90.69 452 GLN A O 1
ATOM 3622 N N . TYR A 1 453 ? 6.974 -7.181 -7.733 1.00 92.06 453 TYR A N 1
ATOM 3623 C CA . TYR A 1 453 ? 7.404 -6.781 -9.078 1.00 92.06 453 TYR A CA 1
ATOM 3624 C C . TYR A 1 453 ? 7.771 -5.301 -9.153 1.00 92.06 453 TYR A C 1
ATOM 3626 O O . TYR A 1 453 ? 7.013 -4.441 -8.703 1.00 92.06 453 TYR A O 1
ATOM 3634 N N . PHE A 1 454 ? 8.907 -5.012 -9.784 1.00 96.06 454 PHE A N 1
ATOM 3635 C CA . PHE A 1 454 ? 9.300 -3.668 -10.199 1.00 96.06 454 PHE A CA 1
ATOM 3636 C C . PHE A 1 454 ? 9.365 -3.610 -11.726 1.00 96.06 454 PHE A C 1
ATOM 3638 O O . PHE A 1 454 ? 10.247 -4.211 -12.334 1.00 96.06 454 PHE A O 1
ATOM 3645 N N . THR A 1 455 ? 8.430 -2.911 -12.367 1.00 95.56 455 THR A N 1
ATOM 3646 C CA . THR A 1 455 ? 8.400 -2.751 -13.829 1.00 95.56 455 THR A CA 1
ATOM 3647 C C . THR A 1 455 ? 8.727 -1.320 -14.216 1.00 95.56 455 THR A C 1
ATOM 3649 O O . THR A 1 455 ? 8.191 -0.385 -13.628 1.00 95.56 455 THR A O 1
ATOM 3652 N N . THR A 1 456 ? 9.544 -1.142 -15.254 1.00 95.88 456 THR A N 1
ATOM 3653 C CA . THR A 1 456 ? 9.760 0.169 -15.872 1.00 95.88 456 THR A CA 1
ATOM 3654 C C . THR A 1 456 ? 9.499 0.177 -17.370 1.00 95.88 456 THR A C 1
ATOM 3656 O O . THR A 1 456 ? 9.959 -0.703 -18.098 1.00 95.88 456 THR A O 1
ATOM 3659 N N . PHE A 1 457 ? 8.793 1.209 -17.827 1.00 94.00 457 PHE A N 1
ATOM 3660 C CA . PHE A 1 457 ? 8.548 1.507 -19.234 1.00 94.00 457 PHE A CA 1
ATOM 3661 C C . PHE A 1 457 ? 9.269 2.796 -19.608 1.00 94.00 457 PHE A C 1
ATOM 3663 O O . PHE A 1 457 ? 8.998 3.847 -19.030 1.00 94.00 457 PHE A O 1
ATOM 3670 N N . ALA A 1 458 ? 10.186 2.718 -20.575 1.00 92.69 458 ALA A N 1
ATOM 3671 C CA . ALA A 1 458 ? 10.918 3.880 -21.082 1.00 92.69 458 ALA A CA 1
ATOM 3672 C C . ALA A 1 458 ? 11.509 4.779 -19.972 1.00 92.69 458 ALA A C 1
ATOM 3674 O O . ALA A 1 458 ? 11.464 5.999 -20.076 1.00 92.69 458 ALA A O 1
ATOM 3675 N N . SER A 1 459 ? 12.045 4.201 -18.891 1.00 94.38 459 SER A N 1
ATOM 3676 C CA . SER A 1 459 ? 12.624 4.970 -17.778 1.00 94.38 459 SER A CA 1
ATOM 3677 C C . SER A 1 459 ? 14.118 5.244 -17.985 1.00 94.38 459 SER A C 1
ATOM 3679 O O . SER A 1 459 ? 14.863 4.308 -18.268 1.00 94.38 459 SER A O 1
ATOM 3681 N N . PRO A 1 460 ? 14.606 6.489 -17.823 1.00 94.69 460 PRO A N 1
ATOM 3682 C CA . PRO A 1 460 ? 16.001 6.840 -18.085 1.00 94.69 460 PRO A CA 1
ATOM 3683 C C . PRO A 1 460 ? 16.910 6.456 -16.905 1.00 94.69 460 PRO A C 1
ATOM 3685 O O . PRO A 1 460 ? 17.390 7.321 -16.174 1.00 94.69 460 PRO A O 1
ATOM 3688 N N . HIS A 1 461 ? 17.162 5.159 -16.700 1.00 96.19 461 HIS A N 1
ATOM 3689 C CA . HIS A 1 461 ? 17.915 4.659 -15.538 1.00 96.19 461 HIS A CA 1
ATOM 3690 C C . HIS A 1 461 ? 19.349 5.195 -15.432 1.00 96.19 461 HIS A C 1
ATOM 3692 O O . HIS A 1 461 ? 19.843 5.352 -14.318 1.00 96.19 461 HIS A O 1
ATOM 3698 N N . LEU A 1 462 ? 19.993 5.506 -16.564 1.00 95.56 462 LEU A N 1
ATOM 3699 C CA . LEU A 1 462 ? 21.329 6.125 -16.660 1.00 95.56 462 LEU A CA 1
ATOM 3700 C C . LEU A 1 462 ? 21.255 7.650 -16.884 1.00 95.56 462 LEU A C 1
ATOM 3702 O O . LEU A 1 462 ? 22.219 8.278 -17.341 1.00 95.56 462 LEU A O 1
ATOM 3706 N N . GLY A 1 463 ? 20.086 8.247 -16.654 1.00 91.38 463 GLY A N 1
ATOM 3707 C CA . GLY A 1 463 ? 19.789 9.624 -17.024 1.00 91.38 463 GLY A CA 1
ATOM 3708 C C . GLY A 1 463 ? 19.668 9.827 -18.536 1.00 91.38 463 GLY A C 1
ATOM 3709 O O . GLY A 1 463 ? 19.634 8.877 -19.326 1.00 91.38 463 GLY A O 1
ATOM 3710 N N . VAL A 1 464 ? 19.615 11.093 -18.944 1.00 86.94 464 VAL A N 1
ATOM 3711 C CA . VAL A 1 464 ? 19.486 11.525 -20.339 1.00 86.94 464 VAL A CA 1
ATOM 3712 C C . VAL A 1 464 ? 20.811 12.112 -20.816 1.00 86.94 464 VAL A C 1
ATOM 3714 O O . VAL A 1 464 ? 21.458 12.895 -20.116 1.00 86.94 464 VAL A O 1
ATOM 3717 N N . PHE A 1 465 ? 21.247 11.702 -22.006 1.00 83.88 465 PHE A N 1
ATOM 3718 C CA . PHE A 1 465 ? 22.345 12.334 -22.729 1.00 83.88 465 PHE A CA 1
ATOM 3719 C C . PHE A 1 465 ? 22.241 12.040 -24.228 1.00 83.88 465 PHE A C 1
ATOM 3721 O O . PHE A 1 465 ? 22.010 10.900 -24.640 1.00 83.88 465 PHE A O 1
ATOM 3728 N N . PHE A 1 466 ? 22.442 13.063 -25.058 1.00 81.38 466 PH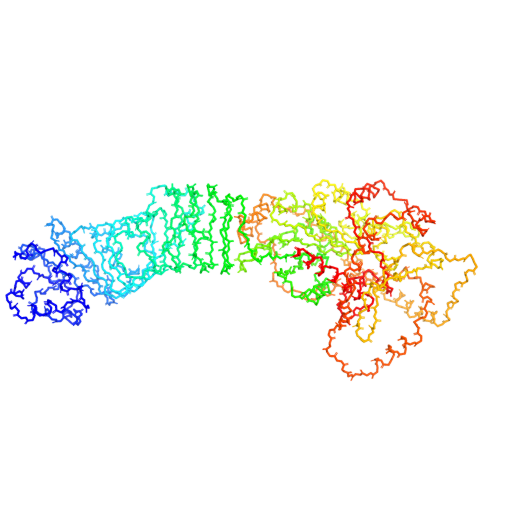E A N 1
ATOM 3729 C CA . PHE A 1 466 ? 22.480 12.924 -26.509 1.00 81.38 466 PHE A CA 1
ATOM 3730 C C . PHE A 1 466 ? 23.929 12.935 -27.003 1.00 81.38 466 PHE A C 1
ATOM 3732 O O . PHE A 1 466 ? 24.601 13.963 -26.962 1.00 81.38 466 PHE A O 1
ATOM 3739 N N . PHE A 1 467 ? 24.405 11.796 -27.510 1.00 79.00 467 PHE A N 1
ATOM 3740 C CA . PHE A 1 467 ? 25.800 11.620 -27.944 1.00 79.00 467 PHE A CA 1
ATOM 3741 C C . PHE A 1 467 ? 26.123 12.195 -29.333 1.00 79.00 467 PHE A C 1
ATOM 3743 O O . PHE A 1 467 ? 27.286 12.246 -29.726 1.00 79.00 467 PHE A O 1
ATOM 3750 N N . LYS A 1 468 ? 25.118 12.625 -30.105 1.00 76.56 468 LYS A N 1
ATOM 3751 C CA . LYS A 1 468 ? 25.332 13.169 -31.455 1.00 76.56 468 LYS A CA 1
ATOM 3752 C C . LYS A 1 468 ? 25.736 14.656 -31.382 1.00 76.56 468 LYS A C 1
ATOM 3754 O O . LYS A 1 468 ? 25.023 15.423 -30.733 1.00 76.56 468 LYS A O 1
ATOM 3759 N N . PRO A 1 469 ? 26.800 15.099 -32.090 1.00 67.12 469 PRO A N 1
ATOM 3760 C CA . PRO A 1 469 ? 27.327 16.468 -31.989 1.00 67.12 469 PRO A CA 1
ATOM 3761 C C . PRO A 1 469 ? 26.300 17.586 -32.236 1.00 67.12 469 PRO A C 1
ATOM 3763 O O . PRO A 1 469 ? 26.289 18.586 -31.522 1.00 67.12 469 PRO A O 1
ATOM 3766 N N . TRP A 1 470 ? 25.382 17.396 -33.191 1.00 66.50 470 TRP A N 1
ATOM 3767 C CA . TRP A 1 470 ? 24.336 18.379 -33.520 1.00 66.50 470 TRP A CA 1
ATOM 3768 C C . TRP A 1 470 ? 23.252 18.546 -32.437 1.00 66.50 470 TRP A C 1
ATOM 3770 O O . TRP A 1 470 ? 22.434 19.456 -32.536 1.00 66.50 470 TRP A O 1
ATOM 3780 N N . PHE A 1 471 ? 23.250 17.717 -31.385 1.00 69.31 471 PHE A N 1
ATOM 3781 C CA . PHE A 1 471 ? 22.311 17.803 -30.256 1.00 69.31 471 PHE A CA 1
ATOM 3782 C C . PHE A 1 471 ? 22.920 18.431 -28.996 1.00 69.31 471 PHE A C 1
ATOM 3784 O O . PHE A 1 471 ? 22.294 18.425 -27.938 1.00 69.31 471 PHE A O 1
ATOM 3791 N N . SER A 1 472 ? 24.109 19.033 -29.099 1.00 66.56 472 SER A N 1
ATOM 3792 C CA . SER A 1 472 ? 24.759 19.738 -27.984 1.00 66.56 472 SER A CA 1
ATOM 3793 C C . SER A 1 472 ? 23.861 20.818 -27.355 1.00 66.56 472 SER A C 1
ATOM 3795 O O . SER A 1 472 ? 23.774 20.926 -26.132 1.00 66.56 472 SER A O 1
ATOM 3797 N N . LEU A 1 473 ? 23.092 21.543 -28.179 1.00 63.69 473 LEU A N 1
ATOM 3798 C CA . LEU A 1 473 ? 22.128 22.537 -27.700 1.00 63.69 473 LEU A CA 1
ATOM 3799 C C . LEU A 1 473 ? 21.002 21.901 -26.867 1.00 63.69 473 LEU A C 1
ATOM 3801 O O . LEU A 1 473 ? 20.609 22.465 -25.854 1.00 63.69 473 LEU A O 1
ATOM 3805 N N . LEU A 1 474 ? 20.530 20.703 -27.221 1.00 69.06 474 LEU A N 1
ATOM 3806 C CA . LEU A 1 474 ? 19.506 19.987 -26.448 1.00 69.06 474 LEU A CA 1
ATOM 3807 C C . LEU A 1 474 ? 20.050 19.487 -25.107 1.00 69.06 474 LEU A C 1
ATOM 3809 O O . LEU A 1 474 ? 19.351 19.570 -24.102 1.00 69.06 474 LEU A O 1
ATOM 3813 N N . ASN A 1 475 ? 21.313 19.047 -25.063 1.00 75.62 475 ASN A N 1
ATOM 3814 C CA . ASN A 1 475 ? 21.984 18.699 -23.806 1.00 75.62 475 ASN A CA 1
ATOM 3815 C C . ASN A 1 475 ? 22.139 19.911 -22.871 1.00 75.62 475 ASN A C 1
ATOM 3817 O O . ASN A 1 475 ? 22.135 19.765 -21.648 1.00 75.62 475 ASN A O 1
ATOM 3821 N N . PHE A 1 476 ? 22.309 21.109 -23.435 1.00 69.81 476 PHE A N 1
ATOM 3822 C CA . PHE A 1 476 ? 22.369 22.350 -22.669 1.00 69.81 476 PHE A CA 1
ATOM 3823 C C . PHE A 1 476 ? 20.978 22.779 -22.181 1.00 69.81 476 PHE A C 1
ATOM 3825 O O . PHE A 1 476 ? 20.783 22.972 -20.977 1.00 69.81 476 PHE A O 1
ATOM 3832 N N . LEU A 1 477 ? 20.008 22.863 -23.097 1.00 65.19 477 LEU A N 1
ATOM 3833 C CA . LEU A 1 477 ? 18.637 23.294 -22.819 1.00 65.19 477 LEU A CA 1
ATOM 3834 C C . LEU A 1 477 ? 17.927 22.342 -21.844 1.00 65.19 477 LEU A C 1
ATOM 3836 O O . LEU A 1 477 ? 17.378 22.802 -20.846 1.00 65.19 477 LEU A O 1
ATOM 3840 N N . GLY A 1 478 ? 18.018 21.026 -22.058 1.00 67.38 478 GLY A N 1
ATOM 3841 C CA . GLY A 1 478 ? 17.390 20.018 -21.196 1.00 67.38 478 GLY A CA 1
ATOM 3842 C C . GLY A 1 478 ? 17.881 20.063 -19.747 1.00 67.38 478 GLY A C 1
ATOM 3843 O O . GLY A 1 478 ? 17.087 19.917 -18.823 1.00 67.38 478 GLY A O 1
ATOM 3844 N N . SER A 1 479 ? 19.164 20.367 -19.527 1.00 70.94 479 SER A N 1
ATOM 3845 C CA . SER A 1 479 ? 19.714 20.505 -18.171 1.00 70.94 479 SER A CA 1
ATOM 3846 C C . SER A 1 479 ? 19.415 21.841 -17.479 1.00 70.94 479 SER A C 1
ATOM 3848 O O . SER A 1 479 ? 19.703 21.978 -16.292 1.00 70.94 479 SER A O 1
ATOM 3850 N N . SER A 1 480 ? 18.893 22.831 -18.212 1.00 62.78 480 SER A N 1
ATOM 3851 C CA . SER A 1 480 ? 18.777 24.217 -17.730 1.00 62.78 480 SER A CA 1
ATOM 3852 C C . SER A 1 480 ? 17.335 24.731 -17.659 1.00 62.78 480 SER A C 1
ATOM 3854 O O . SER A 1 480 ? 17.081 25.669 -16.913 1.00 62.78 480 SER A O 1
ATOM 3856 N N . ILE A 1 481 ? 16.404 24.145 -18.424 1.00 60.38 481 ILE A N 1
ATOM 3857 C CA . ILE A 1 481 ? 15.022 24.648 -18.595 1.00 60.38 481 ILE A CA 1
ATOM 3858 C C . ILE A 1 481 ? 13.968 23.754 -17.919 1.00 60.38 481 ILE A C 1
ATOM 3860 O O . ILE A 1 481 ? 12.822 24.166 -17.756 1.00 60.38 481 ILE A O 1
ATOM 3864 N N . LEU A 1 482 ? 14.353 22.553 -17.482 1.00 65.06 482 LEU A N 1
ATOM 3865 C CA . LEU A 1 482 ? 13.474 21.596 -16.800 1.00 65.06 482 LEU A CA 1
ATOM 3866 C C . LEU A 1 482 ? 13.661 21.619 -15.270 1.00 65.06 482 LEU A C 1
ATOM 3868 O O . LEU A 1 482 ? 13.690 20.569 -14.641 1.00 65.06 482 LEU A O 1
ATOM 3872 N N . GLY A 1 483 ? 13.864 22.791 -14.657 1.00 73.69 483 GLY A N 1
ATOM 3873 C CA . GLY A 1 483 ? 13.991 22.906 -13.194 1.00 73.69 483 GLY A CA 1
ATOM 3874 C C . GLY A 1 483 ? 15.117 22.061 -12.570 1.00 73.69 483 GLY A C 1
ATOM 3875 O O . GLY A 1 483 ? 16.210 21.935 -13.137 1.00 73.69 483 GLY A O 1
ATOM 3876 N N . LEU A 1 484 ? 14.872 21.506 -11.374 1.00 78.25 484 LEU A N 1
ATOM 3877 C CA . LEU A 1 484 ? 15.821 20.618 -10.690 1.00 78.25 484 LEU A CA 1
ATOM 3878 C C . LEU A 1 484 ? 15.898 19.252 -11.384 1.00 78.25 484 LEU A C 1
ATOM 3880 O O . LEU A 1 484 ? 17.003 18.761 -11.619 1.00 78.25 484 LEU A O 1
ATOM 3884 N N . VAL A 1 485 ? 14.760 18.696 -11.810 1.00 79.62 485 VAL A N 1
ATOM 3885 C CA . VAL A 1 485 ? 14.712 17.380 -12.471 1.00 79.62 485 VAL A CA 1
ATOM 3886 C C . VAL A 1 485 ? 15.550 17.331 -13.752 1.00 79.62 485 VAL A C 1
ATOM 3888 O O . VAL A 1 485 ? 16.214 16.334 -14.024 1.00 79.62 485 VAL A O 1
ATOM 3891 N N . GLY A 1 486 ? 15.623 18.425 -14.515 1.00 80.69 486 GLY A N 1
ATOM 3892 C CA . GLY A 1 486 ? 16.522 18.538 -15.665 1.00 80.69 486 GLY A CA 1
ATOM 3893 C C . GLY A 1 486 ? 17.994 18.408 -15.280 1.00 80.69 486 GLY A C 1
ATOM 3894 O O . GLY A 1 486 ? 18.765 17.726 -15.955 1.00 80.69 486 GLY A O 1
ATOM 3895 N N . LYS A 1 487 ? 18.407 19.023 -14.169 1.00 83.88 487 LYS A N 1
ATOM 3896 C CA . LYS A 1 487 ? 19.781 18.887 -13.666 1.00 83.88 487 LYS A CA 1
ATOM 3897 C C . LYS A 1 487 ? 20.049 17.457 -13.210 1.00 83.88 487 LYS A C 1
ATOM 3899 O O . LYS A 1 487 ? 21.094 16.918 -13.560 1.00 83.88 487 LYS A O 1
ATOM 3904 N N . GLU A 1 488 ? 19.109 16.837 -12.508 1.00 88.00 488 GLU A N 1
ATOM 3905 C CA . GLU A 1 488 ? 19.215 15.459 -12.016 1.00 88.00 488 GLU A CA 1
ATOM 3906 C C . GLU A 1 488 ? 19.274 14.432 -13.158 1.00 88.00 488 GLU A C 1
ATOM 3908 O O . GLU A 1 488 ? 20.187 13.608 -13.203 1.00 88.00 488 GLU A O 1
ATOM 3913 N N . LEU A 1 489 ? 18.377 14.529 -14.149 1.00 87.94 489 LEU A N 1
ATOM 3914 C CA . LEU A 1 489 ? 18.345 13.648 -15.325 1.00 87.94 489 LEU A CA 1
ATOM 3915 C C . LEU A 1 489 ? 19.639 13.716 -16.141 1.00 87.94 489 LEU A C 1
ATOM 3917 O O . LEU A 1 489 ? 20.087 12.704 -16.681 1.00 87.94 489 LEU A O 1
ATOM 3921 N N . PHE A 1 490 ? 20.259 14.892 -16.238 1.00 89.19 490 PHE A N 1
ATOM 3922 C CA . PHE A 1 490 ? 21.541 15.059 -16.924 1.00 89.19 490 PHE A CA 1
ATOM 3923 C C . PHE A 1 490 ? 22.761 14.794 -16.021 1.00 89.19 490 PHE A C 1
ATOM 3925 O O . PHE A 1 490 ? 23.889 14.845 -16.524 1.00 89.19 490 PHE A O 1
ATOM 3932 N N . ILE A 1 491 ? 22.556 14.461 -14.738 1.00 90.06 491 ILE A N 1
ATOM 3933 C CA . ILE A 1 491 ? 23.594 14.230 -13.714 1.00 90.06 491 ILE A CA 1
ATOM 3934 C C . ILE A 1 491 ? 24.473 15.481 -13.517 1.00 90.06 491 ILE A C 1
ATOM 3936 O O . ILE A 1 491 ? 25.700 15.424 -13.422 1.00 90.06 491 ILE A O 1
ATOM 3940 N N . LYS A 1 492 ? 23.846 16.658 -13.505 1.00 86.94 492 LYS A N 1
ATOM 3941 C CA . LYS A 1 492 ? 24.471 17.966 -13.242 1.00 86.94 492 LYS A CA 1
ATOM 3942 C C . LYS A 1 492 ? 24.060 18.560 -11.893 1.00 86.94 492 LYS A C 1
ATOM 3944 O O . LYS A 1 492 ? 24.510 19.651 -11.549 1.00 86.94 492 LYS A O 1
ATOM 3949 N N . ASP A 1 493 ? 23.202 17.878 -11.147 1.00 89.38 493 ASP A N 1
ATOM 3950 C CA . ASP A 1 493 ? 22.844 18.237 -9.783 1.00 89.38 493 ASP A CA 1
ATOM 3951 C C . ASP A 1 493 ? 24.019 17.992 -8.818 1.00 89.38 493 ASP A C 1
ATOM 3953 O O . ASP A 1 493 ? 24.882 17.142 -9.051 1.00 89.38 493 ASP A O 1
ATOM 3957 N N . GLN A 1 494 ? 24.069 18.761 -7.727 1.00 82.38 494 GLN A N 1
ATOM 3958 C CA . GLN A 1 494 ? 25.132 18.628 -6.723 1.00 82.38 494 GLN A CA 1
ATOM 3959 C C . GLN A 1 494 ? 25.006 17.327 -5.919 1.00 82.38 494 GLN A C 1
ATOM 3961 O O . GLN A 1 494 ? 26.018 16.717 -5.591 1.00 82.38 494 GLN A O 1
ATOM 3966 N N . GLY A 1 495 ? 23.773 16.896 -5.628 1.00 83.25 495 GLY A N 1
ATOM 3967 C CA . GLY A 1 495 ? 23.485 15.700 -4.831 1.00 83.25 495 GLY A CA 1
ATOM 3968 C C . GLY A 1 495 ? 23.622 14.376 -5.587 1.00 83.25 495 GLY A C 1
ATOM 3969 O O . GLY A 1 495 ? 23.440 13.322 -4.975 1.00 83.25 495 GLY A O 1
ATOM 3970 N N . LYS A 1 496 ? 23.905 14.428 -6.897 1.00 92.00 496 LYS A N 1
ATOM 3971 C CA . LYS A 1 496 ? 24.042 13.296 -7.824 1.00 92.00 496 LYS A CA 1
ATOM 3972 C C . LYS A 1 496 ? 22.998 12.207 -7.568 1.00 92.00 496 LYS A C 1
ATOM 3974 O O . LYS A 1 496 ? 23.342 11.032 -7.441 1.00 92.00 496 LYS A O 1
ATOM 3979 N N . ILE A 1 497 ? 21.722 12.591 -7.467 1.00 93.88 497 ILE A N 1
ATOM 3980 C CA . ILE A 1 497 ? 20.643 11.691 -7.022 1.00 93.88 497 ILE A CA 1
ATOM 3981 C C . ILE A 1 497 ? 20.611 10.382 -7.820 1.00 93.88 497 ILE A C 1
ATOM 3983 O O . ILE A 1 497 ? 20.486 9.323 -7.219 1.00 93.88 497 ILE A O 1
ATOM 3987 N N . LEU A 1 498 ? 20.824 10.406 -9.141 1.00 94.69 498 LEU A N 1
ATOM 3988 C CA . LEU A 1 498 ? 20.816 9.179 -9.952 1.00 94.69 498 LEU A CA 1
ATOM 3989 C C . LEU A 1 498 ? 21.904 8.172 -9.557 1.00 94.69 498 LEU A C 1
ATOM 3991 O O . LEU A 1 498 ? 21.668 6.968 -9.646 1.00 94.69 498 LEU A O 1
ATOM 3995 N N . VAL A 1 499 ? 23.063 8.657 -9.100 1.00 96.19 499 VAL A N 1
ATOM 3996 C CA . VAL A 1 499 ? 24.130 7.807 -8.553 1.00 96.19 499 VAL A CA 1
ATOM 3997 C C . VAL A 1 499 ? 23.679 7.226 -7.215 1.00 96.19 499 VAL A C 1
ATOM 3999 O O . VAL A 1 499 ? 23.701 6.007 -7.055 1.00 96.19 499 VAL A O 1
ATOM 4002 N N . ARG A 1 500 ? 23.141 8.066 -6.313 1.00 96.12 500 ARG A N 1
ATOM 4003 C CA . ARG A 1 500 ? 22.597 7.626 -5.012 1.00 96.12 500 ARG A CA 1
ATOM 4004 C C . ARG A 1 500 ? 21.523 6.547 -5.163 1.00 96.12 500 ARG A C 1
ATOM 4006 O O . ARG A 1 500 ? 21.537 5.572 -4.425 1.00 96.12 500 ARG A O 1
ATOM 4013 N N . LEU A 1 501 ? 20.633 6.675 -6.150 1.00 96.94 501 LEU A N 1
ATOM 4014 C CA . LEU A 1 501 ? 19.578 5.692 -6.431 1.00 96.94 501 LEU A CA 1
ATOM 4015 C C . LEU A 1 501 ? 20.108 4.329 -6.905 1.00 96.94 501 LEU A C 1
ATOM 4017 O O . LEU A 1 501 ? 19.316 3.405 -7.093 1.00 96.94 501 LEU A O 1
ATOM 4021 N N . SER A 1 502 ? 21.401 4.206 -7.206 1.00 97.06 502 SER A N 1
ATOM 4022 C CA . SER A 1 502 ? 22.047 2.943 -7.587 1.00 97.06 502 SER A CA 1
ATOM 4023 C C . SER A 1 502 ? 22.840 2.300 -6.447 1.00 97.06 502 SER A C 1
ATOM 4025 O O . SER A 1 502 ? 23.449 1.261 -6.660 1.00 97.06 502 SER A O 1
ATOM 4027 N N . GLU A 1 503 ? 22.839 2.897 -5.253 1.00 95.88 503 GLU A N 1
ATOM 4028 C CA . GLU A 1 503 ? 23.705 2.516 -4.134 1.00 95.88 503 GLU A CA 1
ATOM 4029 C C . GLU A 1 503 ? 22.919 2.409 -2.815 1.00 95.88 503 GLU A C 1
ATOM 4031 O O . GLU A 1 503 ? 21.791 2.894 -2.685 1.00 95.88 503 GLU A O 1
ATOM 4036 N N . GLY A 1 504 ? 23.531 1.775 -1.808 1.00 96.44 504 GLY A N 1
ATOM 4037 C CA . GLY A 1 504 ? 23.015 1.730 -0.437 1.00 96.44 504 GLY A CA 1
ATOM 4038 C C . GLY A 1 504 ? 21.603 1.147 -0.327 1.00 96.44 504 GLY A C 1
ATOM 4039 O O . GLY A 1 504 ? 21.289 0.132 -0.941 1.00 96.44 504 GLY A O 1
ATOM 4040 N N . GLU A 1 505 ? 20.746 1.794 0.462 1.00 95.38 505 GLU A N 1
ATOM 4041 C CA . GLU A 1 505 ? 19.374 1.328 0.723 1.00 95.38 505 GLU A CA 1
ATOM 4042 C C . GLU A 1 505 ? 18.471 1.373 -0.519 1.00 95.38 505 GLU A C 1
ATOM 4044 O O . GLU A 1 505 ? 17.566 0.557 -0.650 1.00 95.38 505 GLU A O 1
ATOM 4049 N N . TYR A 1 506 ? 18.745 2.259 -1.484 1.00 96.62 506 TYR A N 1
ATOM 4050 C CA . TYR A 1 506 ? 18.009 2.275 -2.755 1.00 96.62 506 TYR A CA 1
ATOM 4051 C C . TYR A 1 506 ? 18.314 1.036 -3.596 1.00 96.62 506 TYR A C 1
ATOM 4053 O O . TYR A 1 506 ? 17.413 0.467 -4.210 1.00 96.62 506 TYR A O 1
ATOM 4061 N N . PHE A 1 507 ? 19.576 0.598 -3.596 1.00 97.56 507 PHE A N 1
ATOM 4062 C CA . PHE A 1 507 ? 19.976 -0.652 -4.231 1.00 97.56 507 PHE A CA 1
ATOM 4063 C C . PHE A 1 507 ? 19.388 -1.863 -3.499 1.00 97.56 507 PHE A C 1
ATOM 4065 O O . PHE A 1 507 ? 18.748 -2.696 -4.134 1.00 97.56 507 PHE A O 1
ATOM 4072 N N . LYS A 1 508 ? 19.541 -1.929 -2.169 1.00 97.38 508 LYS A N 1
ATOM 4073 C CA . LYS A 1 508 ? 19.026 -3.037 -1.345 1.00 97.38 508 LYS A CA 1
ATOM 4074 C C . LYS A 1 508 ? 17.512 -3.186 -1.458 1.00 97.38 508 LYS A C 1
ATOM 4076 O O . LYS A 1 508 ? 17.025 -4.274 -1.737 1.00 97.38 508 LYS A O 1
ATOM 4081 N N . GLY A 1 509 ? 16.760 -2.093 -1.330 1.00 97.06 509 GLY A N 1
ATOM 4082 C CA . GLY A 1 509 ? 15.308 -2.124 -1.495 1.00 97.06 509 GLY A CA 1
ATOM 4083 C C . GLY A 1 509 ? 14.904 -2.647 -2.874 1.00 97.06 509 GLY A C 1
ATOM 4084 O O . GLY A 1 509 ? 13.976 -3.444 -2.994 1.00 97.06 509 GLY A O 1
ATOM 4085 N N . LEU A 1 510 ? 15.637 -2.255 -3.924 1.00 97.31 510 LEU A N 1
ATOM 4086 C CA . LEU A 1 510 ? 15.398 -2.733 -5.283 1.00 97.31 510 LEU A CA 1
ATOM 4087 C C . LEU A 1 510 ? 15.760 -4.216 -5.459 1.00 97.31 510 LEU A C 1
ATOM 4089 O O . LEU A 1 510 ? 15.078 -4.910 -6.212 1.00 97.31 510 LEU A O 1
ATOM 4093 N N . GLU A 1 511 ? 16.791 -4.704 -4.766 1.00 97.44 511 GLU A N 1
ATOM 4094 C CA . GLU A 1 511 ? 17.214 -6.110 -4.731 1.00 97.44 511 GLU A CA 1
ATOM 4095 C C . GLU A 1 511 ? 16.128 -7.027 -4.151 1.00 97.44 511 GLU A C 1
ATOM 4097 O O . GLU A 1 511 ? 15.907 -8.113 -4.690 1.00 97.44 511 GLU A O 1
ATOM 4102 N N . ARG A 1 512 ? 15.376 -6.566 -3.137 1.00 96.19 512 ARG A N 1
ATOM 4103 C CA . ARG A 1 512 ? 14.330 -7.368 -2.471 1.00 96.19 512 ARG A CA 1
ATOM 4104 C C . ARG A 1 512 ? 13.171 -7.771 -3.382 1.00 96.19 512 ARG A C 1
ATOM 4106 O O . ARG A 1 512 ? 12.502 -8.757 -3.090 1.00 96.19 512 ARG A O 1
ATOM 4113 N N . PHE A 1 513 ? 12.923 -7.046 -4.475 1.00 95.94 513 PHE A N 1
ATOM 4114 C CA . PHE A 1 513 ? 11.858 -7.404 -5.415 1.00 95.94 513 PHE A CA 1
ATOM 4115 C C . PHE A 1 513 ? 12.107 -8.785 -6.024 1.00 95.94 513 PHE A C 1
ATOM 4117 O O . PHE A 1 513 ? 13.186 -9.047 -6.558 1.00 95.94 513 PHE A O 1
ATOM 4124 N N . GLN A 1 514 ? 11.093 -9.650 -6.014 1.00 91.19 514 GLN A N 1
ATOM 4125 C CA . GLN A 1 514 ? 11.207 -10.974 -6.627 1.00 91.19 514 GLN A CA 1
ATOM 4126 C C . GLN A 1 514 ? 11.583 -10.885 -8.111 1.00 91.19 514 GLN A C 1
ATOM 4128 O O . GLN A 1 514 ? 12.439 -11.632 -8.587 1.00 91.19 514 GLN A O 1
ATOM 4133 N N . LYS A 1 515 ? 10.947 -9.967 -8.855 1.00 91.38 515 LYS A N 1
ATOM 4134 C CA . LYS A 1 515 ? 11.220 -9.764 -10.283 1.00 91.38 515 LYS A CA 1
ATOM 4135 C C . LYS A 1 515 ? 11.274 -8.293 -10.661 1.00 91.38 515 LYS A C 1
ATOM 4137 O O . LYS A 1 515 ? 10.491 -7.465 -10.196 1.00 91.38 515 LYS A O 1
ATOM 4142 N N . ARG A 1 516 ? 12.197 -7.985 -11.569 1.00 95.06 516 ARG A N 1
ATOM 4143 C CA . ARG A 1 516 ? 12.379 -6.661 -12.159 1.00 95.06 516 ARG A CA 1
ATOM 4144 C C . ARG A 1 516 ? 12.228 -6.754 -13.675 1.00 95.06 516 ARG A C 1
ATOM 4146 O O . ARG A 1 516 ? 12.866 -7.603 -14.295 1.00 95.06 516 ARG A O 1
ATOM 4153 N N . TYR A 1 517 ? 11.401 -5.896 -14.266 1.00 94.88 517 TYR A N 1
ATOM 4154 C CA . TYR A 1 517 ? 11.096 -5.885 -15.697 1.00 94.88 517 TYR A CA 1
ATOM 4155 C C . TYR A 1 517 ? 11.427 -4.527 -16.322 1.00 94.88 517 TYR A C 1
ATOM 4157 O O . TYR A 1 517 ? 11.094 -3.471 -15.780 1.00 94.88 517 TYR A O 1
ATOM 4165 N N . ILE A 1 518 ? 12.054 -4.553 -17.494 1.00 96.44 518 ILE A N 1
ATOM 4166 C CA . ILE A 1 518 ? 12.381 -3.374 -18.296 1.00 96.44 518 ILE A CA 1
ATOM 4167 C C . ILE A 1 518 ? 11.733 -3.509 -19.665 1.00 96.44 518 ILE A C 1
ATOM 4169 O O . ILE A 1 518 ? 11.959 -4.490 -20.367 1.00 96.44 518 ILE A O 1
ATOM 4173 N N . PHE A 1 519 ? 11.006 -2.478 -20.078 1.00 95.75 519 PHE A N 1
ATOM 4174 C CA . PHE A 1 519 ? 10.506 -2.318 -21.436 1.00 95.75 519 PHE A CA 1
ATOM 4175 C C . PHE A 1 519 ? 11.170 -1.091 -22.058 1.00 95.75 519 PHE A C 1
ATOM 4177 O O . PHE A 1 519 ? 10.854 0.053 -21.719 1.00 95.75 519 PHE A O 1
ATOM 4184 N N . ALA A 1 520 ? 12.111 -1.338 -22.969 1.00 95.25 520 ALA A N 1
ATOM 4185 C CA . ALA A 1 520 ? 12.857 -0.301 -23.667 1.00 95.25 520 ALA A CA 1
ATOM 4186 C C . ALA A 1 520 ? 12.476 -0.294 -25.143 1.00 95.25 520 ALA A C 1
ATOM 4188 O O . ALA A 1 520 ? 12.650 -1.286 -25.857 1.00 95.25 520 ALA A O 1
ATOM 4189 N N . ASN A 1 521 ? 11.969 0.839 -25.618 1.00 93.38 521 ASN A N 1
ATOM 4190 C CA . ASN A 1 521 ? 11.629 0.972 -27.019 1.00 93.38 521 ASN A CA 1
ATOM 4191 C C . ASN A 1 521 ? 12.903 1.174 -27.858 1.00 93.38 521 ASN A C 1
ATOM 4193 O O . ASN A 1 521 ? 13.722 2.049 -27.579 1.00 93.38 521 ASN A O 1
ATOM 4197 N N . ILE A 1 522 ? 13.079 0.359 -28.896 1.00 90.88 522 ILE A N 1
ATOM 4198 C CA . ILE A 1 522 ? 14.321 0.316 -29.681 1.00 90.88 522 ILE A CA 1
ATOM 4199 C C . ILE A 1 522 ? 14.479 1.509 -30.626 1.00 90.88 522 ILE A C 1
ATOM 4201 O O . ILE A 1 522 ? 15.577 1.786 -31.107 1.00 90.88 522 ILE A O 1
ATOM 4205 N N . ARG A 1 523 ? 13.380 2.201 -30.956 1.00 84.38 523 ARG A N 1
ATOM 4206 C CA . ARG A 1 523 ? 13.382 3.226 -32.001 1.00 84.38 523 ARG A CA 1
ATOM 4207 C C . ARG A 1 523 ? 12.289 4.267 -31.803 1.00 84.38 523 ARG A C 1
ATOM 4209 O O . ARG A 1 523 ? 11.172 3.932 -31.440 1.00 84.38 523 ARG A O 1
ATOM 4216 N N . HIS A 1 524 ? 12.603 5.519 -32.132 1.00 76.62 524 HIS A N 1
ATOM 4217 C CA . HIS A 1 524 ? 11.701 6.679 -32.055 1.00 76.62 524 HIS A CA 1
ATOM 4218 C C . HIS A 1 524 ? 11.293 7.114 -30.640 1.00 76.62 524 HIS A C 1
ATOM 4220 O O . HIS A 1 524 ? 10.575 8.105 -30.522 1.00 76.62 524 HIS A O 1
ATOM 4226 N N . ASP A 1 525 ? 11.788 6.462 -29.584 1.00 82.56 525 ASP A N 1
ATOM 4227 C CA . ASP A 1 525 ? 11.812 7.074 -28.255 1.00 82.56 525 ASP A CA 1
ATOM 4228 C C . ASP A 1 525 ? 13.019 8.010 -28.172 1.00 82.56 525 ASP A C 1
ATOM 4230 O O . ASP A 1 525 ? 14.172 7.583 -28.253 1.00 82.56 525 ASP A O 1
ATOM 4234 N N . ARG A 1 526 ? 12.731 9.309 -28.133 1.00 73.31 526 ARG A N 1
ATOM 4235 C CA . ARG A 1 526 ? 13.736 10.374 -28.194 1.00 73.31 526 ARG A CA 1
ATOM 4236 C C . ARG A 1 526 ? 13.927 11.075 -26.863 1.00 73.31 526 ARG A C 1
ATOM 4238 O O . ARG A 1 526 ? 14.958 11.710 -26.669 1.00 73.31 526 ARG A O 1
ATOM 4245 N N . SER A 1 527 ? 12.951 10.952 -25.971 1.00 74.88 527 SER A N 1
ATOM 4246 C CA . SER A 1 527 ? 13.043 11.437 -24.600 1.00 74.88 527 SER A CA 1
ATOM 4247 C C . SER A 1 527 ? 13.920 10.491 -23.786 1.00 74.88 527 SER A C 1
ATOM 4249 O O . SER A 1 527 ? 14.792 10.936 -23.040 1.00 74.88 527 SER A O 1
ATOM 4251 N N . VAL A 1 528 ? 13.753 9.180 -23.996 1.00 86.50 528 VAL A N 1
ATOM 4252 C CA . VAL A 1 528 ? 14.503 8.142 -23.296 1.00 86.50 528 VAL A CA 1
ATOM 4253 C C . VAL A 1 528 ? 15.085 7.157 -24.304 1.00 86.50 528 VAL A C 1
ATOM 4255 O O . VAL A 1 528 ? 14.448 6.211 -24.758 1.00 86.50 528 VAL A O 1
ATOM 4258 N N . ASN A 1 529 ? 16.350 7.386 -24.657 1.00 89.31 529 ASN A N 1
ATOM 4259 C CA . ASN A 1 529 ? 17.065 6.532 -25.600 1.00 89.31 529 ASN A CA 1
ATOM 4260 C C . ASN A 1 529 ? 17.183 5.084 -25.089 1.00 89.31 529 ASN A C 1
ATOM 4262 O O . ASN A 1 529 ? 17.381 4.840 -23.898 1.00 89.31 529 ASN A O 1
ATOM 4266 N N . PHE A 1 530 ? 17.193 4.129 -26.022 1.00 92.69 530 PHE A N 1
ATOM 4267 C CA . PHE A 1 530 ? 17.270 2.694 -25.729 1.00 92.69 530 PHE A CA 1
ATOM 4268 C C . PHE A 1 530 ? 18.349 2.320 -24.696 1.00 92.69 530 PHE A C 1
ATOM 4270 O O . PHE A 1 530 ? 18.057 1.583 -23.765 1.00 92.69 530 PHE A O 1
ATOM 4277 N N . TYR A 1 531 ? 19.570 2.860 -24.806 1.00 93.25 531 TYR A N 1
ATOM 4278 C CA . TYR A 1 531 ? 20.686 2.476 -23.927 1.00 93.25 531 TYR A CA 1
ATOM 4279 C C . TYR A 1 531 ? 20.403 2.727 -22.434 1.00 93.25 531 TYR A C 1
ATOM 4281 O O . TYR A 1 531 ? 20.773 1.921 -21.582 1.00 93.25 531 TYR A O 1
ATOM 4289 N N . THR A 1 532 ? 19.723 3.837 -22.120 1.00 94.62 532 THR A N 1
ATOM 4290 C CA . THR A 1 532 ? 19.427 4.232 -20.738 1.00 94.62 532 THR A CA 1
ATOM 4291 C C . THR A 1 532 ? 18.221 3.469 -20.196 1.00 94.62 532 THR A C 1
ATOM 4293 O O . THR A 1 532 ? 18.262 3.018 -19.055 1.00 94.62 532 THR A O 1
ATOM 4296 N N . ALA A 1 533 ? 17.203 3.220 -21.029 1.00 94.88 533 ALA A N 1
ATOM 4297 C CA . ALA A 1 533 ? 16.058 2.391 -20.653 1.00 94.88 533 ALA A CA 1
ATOM 4298 C C . ALA A 1 533 ? 16.426 0.914 -20.483 1.00 94.88 533 ALA A C 1
ATOM 4300 O O . ALA A 1 533 ? 15.946 0.271 -19.558 1.00 94.88 533 ALA A O 1
ATOM 4301 N N . PHE A 1 534 ? 17.292 0.383 -21.348 1.00 96.12 534 PHE A N 1
ATOM 4302 C CA . PHE A 1 534 ? 17.668 -1.032 -21.386 1.00 96.12 534 PHE A CA 1
ATOM 4303 C C . PHE A 1 534 ? 18.861 -1.385 -20.478 1.00 96.12 534 PHE A C 1
ATOM 4305 O O . PHE A 1 534 ? 19.244 -2.551 -20.400 1.00 96.12 534 PHE A O 1
ATOM 4312 N N . LEU A 1 535 ? 19.462 -0.408 -19.784 1.00 96.00 535 LEU A N 1
ATOM 4313 C CA . LEU A 1 535 ? 20.666 -0.603 -18.962 1.00 96.00 535 LEU A CA 1
ATOM 4314 C C . LEU A 1 535 ? 21.812 -1.265 -19.748 1.00 96.00 535 LEU A C 1
ATOM 4316 O O . LEU A 1 535 ? 22.287 -2.352 -19.410 1.00 96.00 535 LEU A O 1
ATOM 4320 N N . THR A 1 536 ? 22.253 -0.603 -20.817 1.00 94.38 536 THR A N 1
ATOM 4321 C CA . THR A 1 536 ? 23.394 -1.029 -21.641 1.00 94.38 536 THR A CA 1
ATOM 4322 C C . THR A 1 536 ? 24.257 0.168 -22.037 1.00 94.38 536 THR A C 1
ATOM 4324 O O . THR A 1 536 ? 23.794 1.307 -22.107 1.00 94.38 536 THR A O 1
ATOM 4327 N N . ASN A 1 537 ? 25.534 -0.082 -22.317 1.00 94.06 537 ASN A N 1
ATOM 4328 C CA . ASN A 1 537 ? 26.452 0.908 -22.874 1.00 94.06 537 ASN A CA 1
ATOM 4329 C C . ASN A 1 537 ? 26.425 0.954 -24.411 1.00 94.06 537 ASN A C 1
ATOM 4331 O O . ASN A 1 537 ? 27.151 1.757 -24.987 1.00 94.06 537 ASN A O 1
ATOM 4335 N N . LYS A 1 538 ? 25.614 0.137 -25.091 1.00 92.56 538 LYS A N 1
ATOM 4336 C CA . LYS A 1 538 ? 25.550 0.063 -26.559 1.00 92.56 538 LYS A CA 1
ATOM 4337 C C . LYS A 1 538 ? 24.149 0.369 -27.077 1.00 92.56 538 LYS A C 1
ATOM 4339 O O . LYS A 1 538 ? 23.148 0.080 -26.433 1.00 92.56 538 LYS A O 1
ATOM 4344 N N . ASN A 1 539 ? 24.063 0.947 -28.274 1.00 91.38 539 ASN A N 1
ATOM 4345 C CA . ASN A 1 539 ? 22.782 1.181 -28.942 1.00 91.38 539 ASN A CA 1
ATOM 4346 C C . ASN A 1 539 ? 22.850 0.754 -30.418 1.00 91.38 539 ASN A C 1
ATOM 4348 O O . ASN A 1 539 ? 23.189 1.583 -31.271 1.00 91.38 539 ASN A O 1
ATOM 4352 N N . PRO A 1 540 ? 22.527 -0.515 -30.735 1.00 89.69 540 PRO A N 1
ATOM 4353 C CA . PRO A 1 540 ? 22.625 -1.025 -32.104 1.00 89.69 540 PRO A CA 1
ATOM 4354 C C . PRO A 1 540 ? 21.613 -0.374 -33.056 1.00 89.69 540 PRO A C 1
ATOM 4356 O O . PRO A 1 540 ? 21.821 -0.337 -34.267 1.00 89.69 540 PRO A O 1
ATOM 4359 N N . PHE A 1 541 ? 20.542 0.215 -32.521 1.00 87.81 541 PHE A N 1
ATOM 4360 C CA . PHE A 1 541 ? 19.405 0.713 -33.294 1.00 87.81 541 PHE A CA 1
ATOM 4361 C C . PHE A 1 541 ? 19.560 2.154 -33.810 1.00 87.81 541 PHE A C 1
ATOM 4363 O O . PHE A 1 541 ? 18.667 2.653 -34.500 1.00 87.81 541 PHE A O 1
ATOM 4370 N N . ASP A 1 542 ? 20.660 2.851 -33.490 1.00 78.50 542 ASP A N 1
ATOM 4371 C CA . ASP A 1 542 ? 20.808 4.277 -33.824 1.00 78.50 542 ASP A CA 1
ATOM 4372 C C . ASP A 1 542 ? 21.665 4.559 -35.072 1.00 78.50 542 ASP A C 1
ATOM 4374 O O . ASP A 1 542 ? 21.257 5.359 -35.916 1.00 78.50 542 ASP A O 1
ATOM 4378 N N . LYS A 1 543 ? 22.837 3.919 -35.225 1.00 72.81 543 LYS A N 1
ATOM 4379 C CA . LYS A 1 543 ? 23.753 4.173 -36.362 1.00 72.81 543 LYS A CA 1
ATOM 4380 C C . LYS A 1 543 ? 23.411 3.368 -37.623 1.00 72.81 543 LYS A C 1
ATOM 4382 O O . LYS A 1 543 ? 23.564 3.887 -38.724 1.00 72.81 543 LYS A O 1
ATOM 4387 N N . HIS A 1 544 ? 22.946 2.127 -37.473 1.00 71.69 544 HIS A N 1
ATOM 4388 C CA . HIS A 1 544 ? 22.874 1.149 -38.569 1.00 71.69 544 HIS A CA 1
ATOM 4389 C C . HIS A 1 544 ? 21.456 0.651 -38.871 1.00 71.69 544 HIS A C 1
ATOM 4391 O O . HIS A 1 544 ? 21.292 -0.433 -39.416 1.00 71.69 544 HIS A O 1
ATOM 4397 N N . TRP A 1 545 ? 20.424 1.436 -38.548 1.00 80.06 545 TRP A N 1
ATOM 4398 C CA . TRP A 1 545 ? 19.021 1.012 -38.652 1.00 80.06 545 TRP A CA 1
ATOM 4399 C C . TRP A 1 545 ? 18.655 0.342 -39.988 1.00 80.06 545 TRP A C 1
ATOM 4401 O O . TRP A 1 545 ? 18.083 -0.743 -39.996 1.00 80.06 545 TRP A O 1
ATOM 4411 N N . ASP A 1 546 ? 19.026 0.951 -41.118 1.00 79.31 546 ASP A N 1
ATOM 4412 C CA . ASP A 1 546 ? 18.668 0.439 -42.451 1.00 79.31 546 ASP A CA 1
ATOM 4413 C C . ASP A 1 546 ? 19.357 -0.897 -42.795 1.00 79.31 546 ASP A C 1
ATOM 4415 O O . ASP A 1 546 ? 18.895 -1.636 -43.672 1.00 79.31 546 ASP A O 1
ATOM 4419 N N . GLN A 1 547 ? 20.448 -1.203 -42.090 1.00 79.81 547 GLN A N 1
ATOM 4420 C CA . GLN A 1 547 ? 21.240 -2.422 -42.224 1.00 79.81 547 GLN A CA 1
ATOM 4421 C C . GLN A 1 547 ? 20.802 -3.506 -41.235 1.00 79.81 547 GLN A C 1
ATOM 4423 O O . GLN A 1 547 ? 21.311 -4.612 -41.330 1.00 79.81 547 GLN A O 1
ATOM 4428 N N . LEU A 1 548 ? 19.882 -3.243 -40.303 1.00 86.50 548 LEU A N 1
ATOM 4429 C CA . LEU A 1 548 ? 19.407 -4.262 -39.365 1.00 86.50 548 LEU A CA 1
ATOM 4430 C C . LEU A 1 548 ? 18.326 -5.142 -40.009 1.00 86.50 548 LEU A C 1
ATOM 4432 O O . LEU A 1 548 ? 17.356 -4.646 -40.589 1.00 86.50 548 LEU A O 1
ATOM 4436 N N . ASP A 1 549 ? 18.470 -6.456 -39.862 1.00 87.06 549 ASP A N 1
ATOM 4437 C CA . ASP A 1 549 ? 17.417 -7.439 -40.107 1.00 87.06 549 ASP A CA 1
ATOM 4438 C C . ASP A 1 549 ? 16.836 -7.894 -38.763 1.00 87.06 549 ASP A C 1
ATOM 4440 O O . ASP A 1 549 ? 17.284 -8.866 -38.157 1.00 87.06 549 ASP A O 1
ATOM 4444 N N . LEU A 1 550 ? 15.866 -7.126 -38.258 1.00 88.56 550 LEU A N 1
ATOM 4445 C CA . LEU A 1 550 ? 15.231 -7.398 -36.970 1.00 88.56 550 LEU A CA 1
ATOM 4446 C C . LEU A 1 550 ? 14.213 -8.528 -37.088 1.00 88.56 550 LEU A C 1
ATOM 4448 O O . LEU A 1 550 ? 13.266 -8.448 -37.877 1.00 88.56 550 LEU A O 1
ATOM 4452 N N . LYS A 1 551 ? 14.369 -9.540 -36.236 1.00 88.38 551 LYS A N 1
ATOM 4453 C CA . LYS A 1 551 ? 13.417 -10.637 -36.086 1.00 88.38 551 LYS A CA 1
ATOM 4454 C C . LYS A 1 551 ? 12.552 -10.420 -34.848 1.00 88.38 551 LYS A C 1
ATOM 4456 O O . LYS A 1 551 ? 13.020 -9.957 -33.811 1.00 88.38 551 LYS A O 1
ATOM 4461 N N . PHE A 1 552 ? 11.272 -10.752 -34.984 1.00 84.75 552 PHE A N 1
ATOM 4462 C CA . PHE A 1 552 ? 10.257 -10.653 -33.923 1.00 84.75 552 PHE A CA 1
ATOM 4463 C C . PHE A 1 552 ? 9.561 -11.996 -33.669 1.00 84.75 552 PHE A C 1
ATOM 4465 O O . PHE A 1 552 ? 8.677 -12.095 -32.823 1.00 84.75 552 PHE A O 1
ATOM 4472 N N . GLU A 1 553 ? 9.922 -13.010 -34.454 1.00 78.31 553 GLU A N 1
ATOM 4473 C CA . GLU A 1 553 ? 9.388 -14.360 -34.362 1.00 78.31 553 GLU A CA 1
ATOM 4474 C C . GLU A 1 553 ? 10.235 -15.175 -33.380 1.00 78.31 553 GLU A C 1
ATOM 4476 O O . GLU A 1 553 ? 11.446 -14.965 -33.238 1.00 78.31 553 GLU A O 1
ATOM 4481 N N . PHE A 1 554 ? 9.571 -16.096 -32.692 1.00 74.38 554 PHE A N 1
ATOM 4482 C CA . PHE A 1 554 ? 10.168 -17.011 -31.728 1.00 74.38 554 PHE A CA 1
ATOM 4483 C C . PHE A 1 554 ? 9.700 -18.430 -32.061 1.00 74.38 554 PHE A C 1
ATOM 4485 O O . PHE A 1 554 ? 8.557 -18.601 -32.493 1.00 74.38 554 PHE A O 1
ATOM 4492 N N . ASP A 1 555 ? 10.559 -19.426 -31.838 1.00 64.12 555 ASP A N 1
ATOM 4493 C CA . ASP A 1 555 ? 10.429 -20.788 -32.386 1.00 64.12 555 ASP A CA 1
ATOM 4494 C C . ASP A 1 555 ? 9.121 -21.530 -32.027 1.00 64.12 555 ASP A C 1
ATOM 4496 O O . ASP A 1 555 ? 8.753 -22.487 -32.705 1.00 64.12 555 ASP A O 1
ATOM 4500 N N . GLU A 1 556 ? 8.370 -21.093 -31.008 1.00 60.41 556 GLU A N 1
ATOM 4501 C CA . GLU A 1 556 ? 7.164 -21.788 -30.519 1.00 60.41 556 GLU A CA 1
ATOM 4502 C C . GLU A 1 556 ? 5.815 -21.046 -30.711 1.00 60.41 556 GLU A C 1
ATOM 4504 O O . GLU A 1 556 ? 4.793 -21.493 -30.183 1.00 60.41 556 GLU A O 1
ATOM 4509 N N . ASP A 1 557 ? 5.767 -19.964 -31.497 1.00 61.88 557 ASP A N 1
ATOM 4510 C CA . ASP A 1 557 ? 4.629 -19.020 -31.564 1.00 61.88 557 ASP A CA 1
ATOM 4511 C C . ASP A 1 557 ? 4.149 -18.563 -30.171 1.00 61.88 557 ASP A C 1
ATOM 4513 O O . ASP A 1 557 ? 2.986 -18.668 -29.783 1.00 61.88 557 ASP A O 1
ATOM 4517 N N . LEU A 1 558 ? 5.133 -18.127 -29.387 1.00 61.75 558 LEU A N 1
ATOM 4518 C CA . LEU A 1 558 ? 5.052 -17.915 -27.943 1.00 61.75 558 LEU A CA 1
ATOM 4519 C C . LEU A 1 558 ? 4.217 -16.694 -27.554 1.00 61.75 558 LEU A C 1
ATOM 4521 O O . LEU A 1 558 ? 3.609 -16.670 -26.488 1.00 61.75 558 LEU A O 1
ATOM 4525 N N . LEU A 1 559 ? 4.208 -15.666 -28.401 1.00 69.81 559 LEU A N 1
ATOM 4526 C CA . LEU A 1 559 ? 3.542 -14.405 -28.108 1.00 69.81 559 LEU A CA 1
ATOM 4527 C C . LEU A 1 559 ? 2.056 -14.489 -28.450 1.00 69.81 559 LEU A C 1
ATOM 4529 O O . LEU A 1 559 ? 1.684 -14.760 -29.597 1.00 69.81 559 LEU A O 1
ATOM 4533 N N . SER A 1 560 ? 1.215 -14.178 -27.463 1.00 71.50 560 SER A N 1
ATOM 4534 C CA . SER A 1 560 ? -0.227 -14.054 -27.647 1.00 71.50 560 SER A CA 1
ATOM 4535 C C . SER A 1 560 ? -0.548 -13.078 -28.780 1.00 71.50 560 SER A C 1
ATOM 4537 O O . SER A 1 560 ? 0.085 -12.030 -28.950 1.00 71.50 560 SER A O 1
ATOM 4539 N N . THR A 1 561 ? -1.562 -13.430 -29.566 1.00 75.00 561 THR A N 1
ATOM 4540 C CA . THR A 1 561 ? -2.144 -12.520 -30.553 1.00 75.00 561 THR A CA 1
ATOM 4541 C C . THR A 1 561 ? -3.318 -11.803 -29.908 1.00 75.00 561 THR A C 1
ATOM 4543 O O . THR A 1 561 ? -4.232 -12.444 -29.395 1.00 75.00 561 THR A O 1
ATOM 4546 N N . TYR A 1 562 ? -3.307 -10.475 -29.952 1.00 75.94 562 TYR A N 1
ATOM 4547 C CA . TYR A 1 562 ? -4.359 -9.641 -29.385 1.00 75.94 562 TYR A CA 1
ATOM 4548 C C . TYR A 1 562 ? -5.226 -9.066 -30.498 1.00 75.94 562 TYR A C 1
ATOM 4550 O O . TYR A 1 562 ? -4.707 -8.464 -31.436 1.00 75.94 562 TYR A O 1
ATOM 4558 N N . THR A 1 563 ? -6.547 -9.183 -30.384 1.00 74.31 563 THR A N 1
ATOM 4559 C CA . THR A 1 563 ? -7.472 -8.523 -31.310 1.00 74.31 563 THR A CA 1
ATOM 4560 C C . THR A 1 563 ? -7.822 -7.137 -30.775 1.00 74.31 563 THR A C 1
ATOM 4562 O O . THR A 1 563 ? -8.727 -6.965 -29.957 1.00 74.31 563 THR A O 1
ATOM 4565 N N . VAL A 1 564 ? -7.118 -6.111 -31.252 1.00 74.00 564 VAL A N 1
ATOM 4566 C CA . VAL A 1 564 ? -7.352 -4.717 -30.859 1.00 74.00 564 VAL A CA 1
ATOM 4567 C C . VAL A 1 564 ? -8.130 -4.021 -31.966 1.00 74.00 564 VAL A C 1
ATOM 4569 O O . VAL A 1 564 ? -7.607 -3.778 -33.052 1.00 74.00 564 VAL A O 1
ATOM 4572 N N . ARG A 1 565 ? -9.392 -3.669 -31.695 1.00 75.50 565 ARG A N 1
ATOM 4573 C CA . ARG A 1 565 ? -10.286 -3.002 -32.666 1.00 75.50 565 ARG A CA 1
ATOM 4574 C C . ARG A 1 565 ? -10.442 -3.793 -33.980 1.00 75.50 565 ARG A C 1
ATOM 4576 O O . ARG A 1 565 ? -10.419 -3.218 -35.064 1.00 75.50 565 ARG A O 1
ATOM 4583 N N . GLY A 1 566 ? -10.578 -5.118 -33.876 1.00 68.06 566 GLY A N 1
ATOM 4584 C CA . GLY A 1 566 ? -10.737 -6.017 -35.029 1.00 68.06 566 GLY A CA 1
ATOM 4585 C C . GLY A 1 566 ? -9.455 -6.268 -35.831 1.00 68.06 566 GLY A C 1
ATOM 4586 O O . GLY A 1 566 ? -9.521 -6.841 -36.919 1.00 68.06 566 GLY A O 1
ATOM 4587 N N . ILE A 1 567 ? -8.304 -5.829 -35.314 1.00 74.44 567 ILE A N 1
ATOM 4588 C CA . ILE A 1 567 ? -6.983 -6.077 -35.891 1.00 74.44 567 ILE A CA 1
ATOM 4589 C C . ILE A 1 567 ? -6.228 -7.016 -34.958 1.00 74.44 567 ILE A C 1
ATOM 4591 O O . ILE A 1 567 ? -5.976 -6.670 -33.804 1.00 74.44 567 ILE A O 1
ATOM 4595 N N . ASP A 1 568 ? -5.849 -8.175 -35.482 1.00 77.31 568 ASP A N 1
ATOM 4596 C CA . ASP A 1 568 ? -4.989 -9.122 -34.785 1.00 77.31 568 ASP A CA 1
ATOM 4597 C C . ASP A 1 568 ? -3.547 -8.614 -34.819 1.00 77.31 568 ASP A C 1
ATOM 4599 O O . ASP A 1 568 ? -2.980 -8.360 -35.884 1.00 77.31 568 ASP A O 1
ATOM 4603 N N . VAL A 1 569 ? -2.960 -8.420 -33.642 1.00 81.06 569 VAL A N 1
ATOM 4604 C CA . VAL A 1 569 ? -1.624 -7.859 -33.469 1.00 81.06 569 VAL A CA 1
ATOM 4605 C C . VAL A 1 569 ? -0.853 -8.647 -32.415 1.00 81.06 569 VAL A C 1
ATOM 4607 O O . VAL A 1 569 ? -1.355 -8.928 -31.330 1.00 81.06 569 VAL A O 1
ATOM 4610 N N . LYS A 1 570 ? 0.398 -8.984 -32.731 1.00 82.19 570 LYS A N 1
ATOM 4611 C CA . LYS A 1 570 ? 1.364 -9.520 -31.766 1.00 82.19 570 LYS A CA 1
ATOM 4612 C C . LYS A 1 570 ? 2.241 -8.389 -31.218 1.00 82.19 570 LYS A C 1
ATOM 4614 O O . LYS A 1 570 ? 2.544 -7.445 -31.962 1.00 82.19 570 LYS A O 1
ATOM 4619 N N . PRO A 1 571 ? 2.671 -8.463 -29.947 1.00 86.06 571 PRO A N 1
ATOM 4620 C CA . PRO A 1 571 ? 3.620 -7.508 -29.395 1.00 86.06 571 PRO A CA 1
ATOM 4621 C C . PRO A 1 571 ? 4.946 -7.646 -30.153 1.00 86.06 571 PRO A C 1
ATOM 4623 O O . PRO A 1 571 ? 5.436 -8.748 -30.387 1.00 86.06 571 PRO A O 1
ATOM 4626 N N . LYS A 1 572 ? 5.529 -6.525 -30.587 1.00 88.19 572 LYS A N 1
ATOM 4627 C CA . LYS A 1 572 ? 6.787 -6.542 -31.349 1.00 88.19 572 LYS A CA 1
ATOM 4628 C C . LYS A 1 572 ? 7.982 -6.507 -30.405 1.00 88.19 572 LYS A C 1
ATOM 4630 O O . LYS A 1 572 ? 8.552 -5.442 -30.181 1.00 88.19 572 LYS A O 1
ATOM 4635 N N . ILE A 1 573 ? 8.343 -7.664 -29.866 1.00 88.94 573 ILE A N 1
ATOM 4636 C CA . ILE A 1 573 ? 9.540 -7.853 -29.037 1.00 88.94 573 ILE A CA 1
ATOM 4637 C C . ILE A 1 573 ? 10.674 -8.343 -29.936 1.00 88.94 573 ILE A C 1
ATOM 4639 O O . ILE A 1 573 ? 10.480 -9.273 -30.715 1.00 88.94 573 ILE A O 1
ATOM 4643 N N . VAL A 1 574 ? 11.838 -7.698 -29.874 1.00 89.75 574 VAL A N 1
ATOM 4644 C CA . VAL A 1 574 ? 12.995 -8.074 -30.692 1.00 89.75 574 VAL A CA 1
ATOM 4645 C C . VAL A 1 574 ? 13.592 -9.373 -30.169 1.00 89.75 574 VAL A C 1
ATOM 4647 O O . VAL A 1 574 ? 13.951 -9.474 -28.996 1.00 89.75 574 VAL A O 1
ATOM 4650 N N . ASN A 1 575 ? 13.756 -10.339 -31.064 1.00 88.25 575 ASN A N 1
ATOM 4651 C CA . ASN A 1 575 ? 14.556 -11.526 -30.821 1.00 88.25 575 ASN A CA 1
ATOM 4652 C C . ASN A 1 575 ? 16.033 -11.180 -31.079 1.00 88.25 575 ASN A C 1
ATOM 4654 O O . ASN A 1 575 ? 16.469 -11.104 -32.229 1.00 88.25 575 ASN A O 1
ATOM 4658 N N . LEU A 1 576 ? 16.786 -10.890 -30.012 1.00 88.25 576 LEU A N 1
ATOM 4659 C CA . LEU A 1 576 ? 18.179 -10.428 -30.104 1.00 88.25 576 LEU A CA 1
ATOM 4660 C C . LEU A 1 576 ? 19.139 -11.490 -30.663 1.00 88.25 576 LEU A C 1
ATOM 4662 O O . LEU A 1 576 ? 20.146 -11.131 -31.263 1.00 88.25 576 LEU A O 1
ATOM 4666 N N . GLU A 1 577 ? 18.815 -12.771 -30.495 1.00 85.75 577 GLU A N 1
ATOM 4667 C CA . GLU A 1 577 ? 19.640 -13.906 -30.922 1.00 85.75 577 GLU A CA 1
ATOM 4668 C C . GLU A 1 577 ? 19.593 -14.122 -32.435 1.00 85.75 577 GLU A C 1
ATOM 4670 O O . GLU A 1 577 ? 20.614 -14.399 -33.058 1.00 85.75 577 GLU A O 1
ATOM 4675 N N . THR A 1 578 ? 18.412 -13.963 -33.035 1.00 86.81 578 THR A N 1
ATOM 4676 C CA . THR A 1 578 ? 18.200 -14.191 -34.473 1.00 86.81 578 THR A CA 1
ATOM 4677 C C . THR A 1 578 ? 18.265 -12.914 -35.308 1.00 86.81 578 THR A C 1
ATOM 4679 O O . THR A 1 578 ? 18.269 -12.982 -36.537 1.00 86.81 578 THR A O 1
ATOM 4682 N N . SER A 1 579 ? 18.314 -11.743 -34.666 1.00 89.44 579 SER A N 1
ATOM 4683 C CA . SER A 1 579 ? 18.484 -10.461 -35.354 1.00 89.44 579 SER A CA 1
ATOM 4684 C C . SER A 1 579 ? 19.944 -10.245 -35.748 1.00 89.44 579 SER A C 1
ATOM 4686 O O . SER A 1 579 ? 20.843 -10.372 -34.920 1.00 89.44 579 SER A O 1
ATOM 4688 N N . THR A 1 580 ? 20.181 -9.856 -37.000 1.00 90.06 580 THR A N 1
ATOM 4689 C CA . THR A 1 580 ? 21.530 -9.718 -37.580 1.00 90.06 580 THR A CA 1
ATOM 4690 C C . THR A 1 580 ? 21.642 -8.462 -38.449 1.00 90.06 580 THR A C 1
ATOM 4692 O O . THR A 1 580 ? 20.702 -7.664 -38.551 1.00 90.06 580 THR A O 1
ATOM 4695 N N . PHE A 1 581 ? 22.803 -8.247 -39.073 1.00 84.81 581 PHE A N 1
ATOM 4696 C CA . PHE A 1 581 ? 22.948 -7.234 -40.121 1.00 84.81 581 PHE A CA 1
ATOM 4697 C C . PHE A 1 581 ? 22.693 -7.822 -41.512 1.00 84.81 581 PHE A C 1
ATOM 4699 O O . PHE A 1 581 ? 23.181 -8.896 -41.854 1.00 84.81 581 PHE A O 1
ATOM 4706 N N . ARG A 1 582 ? 21.984 -7.063 -42.347 1.00 81.56 582 ARG A N 1
ATOM 4707 C CA . ARG A 1 582 ? 21.780 -7.326 -43.774 1.00 81.56 582 ARG A CA 1
ATOM 4708 C C . ARG A 1 582 ? 23.112 -7.320 -44.524 1.00 81.56 582 ARG A C 1
ATOM 4710 O O . ARG A 1 582 ? 24.031 -6.573 -44.186 1.00 81.56 582 ARG A O 1
ATOM 4717 N N . GLU A 1 583 ? 23.187 -8.120 -45.585 1.00 71.88 583 GLU A N 1
ATOM 4718 C CA . GLU A 1 583 ? 24.358 -8.193 -46.462 1.00 71.88 583 GLU A CA 1
ATOM 4719 C C . GLU A 1 583 ? 24.690 -6.839 -47.119 1.00 71.88 583 GLU A C 1
ATOM 4721 O O . GLU A 1 583 ? 23.821 -5.987 -47.330 1.00 71.88 583 GLU A O 1
ATOM 4726 N N . LYS A 1 584 ? 25.971 -6.645 -47.470 1.00 59.00 584 LYS A N 1
ATOM 4727 C CA . LYS A 1 584 ? 26.539 -5.364 -47.942 1.00 59.00 584 LYS A CA 1
ATOM 4728 C C . LYS A 1 584 ? 25.866 -4.778 -49.196 1.00 59.00 584 LYS A C 1
ATOM 4730 O O . LYS A 1 584 ? 25.956 -3.570 -49.396 1.00 59.00 584 LYS A O 1
ATOM 4735 N N . ASP A 1 585 ? 25.169 -5.590 -49.992 1.00 58.19 585 ASP A N 1
ATOM 4736 C CA . ASP A 1 585 ? 24.518 -5.174 -51.245 1.00 58.19 585 ASP A CA 1
ATOM 4737 C C . ASP A 1 585 ? 23.046 -4.745 -51.080 1.00 58.19 585 ASP A C 1
ATOM 4739 O O . ASP A 1 585 ? 22.353 -4.459 -52.064 1.00 58.19 585 ASP A O 1
ATOM 4743 N N . TYR A 1 586 ? 22.547 -4.658 -49.840 1.00 57.19 586 TYR A N 1
ATOM 4744 C CA . TYR A 1 586 ? 21.186 -4.205 -49.566 1.00 57.19 586 TYR A CA 1
ATOM 4745 C C . TYR A 1 586 ? 20.980 -2.739 -49.988 1.00 57.19 586 TYR A C 1
ATOM 4747 O O . TYR A 1 586 ? 21.503 -1.802 -49.380 1.00 57.19 586 TYR A O 1
ATOM 4755 N N . LYS A 1 587 ? 20.164 -2.523 -51.028 1.00 59.03 587 LYS A N 1
ATOM 4756 C CA . LYS A 1 587 ? 19.718 -1.187 -51.445 1.00 59.03 587 LYS A CA 1
ATOM 4757 C C . LYS A 1 587 ? 18.437 -0.833 -50.688 1.00 59.03 587 LYS A C 1
ATOM 4759 O O . LYS A 1 587 ? 17.421 -1.490 -50.923 1.00 59.03 587 LYS A O 1
ATOM 4764 N N . PRO A 1 588 ? 18.435 0.200 -49.825 1.00 57.44 588 PRO A N 1
ATOM 4765 C CA . PRO A 1 588 ? 17.220 0.597 -49.131 1.00 57.44 588 PRO A CA 1
ATOM 4766 C C . PRO A 1 588 ? 16.133 0.983 -50.150 1.00 57.44 588 PRO A C 1
ATOM 4768 O O . PRO A 1 588 ? 16.444 1.568 -51.198 1.00 57.44 588 PRO A O 1
ATOM 4771 N N . PRO A 1 589 ? 14.855 0.662 -49.882 1.00 56.06 589 PRO A N 1
ATOM 4772 C CA . PRO A 1 589 ? 13.751 1.022 -50.764 1.00 56.06 589 PRO A CA 1
ATOM 4773 C C . PRO A 1 589 ? 13.736 2.534 -51.023 1.00 56.06 589 PRO A C 1
ATOM 4775 O O . PRO A 1 589 ? 13.833 3.354 -50.107 1.00 56.06 589 PRO A O 1
ATOM 4778 N N . LYS A 1 590 ? 13.619 2.915 -52.302 1.00 51.50 590 LYS A N 1
ATOM 4779 C CA . LYS A 1 590 ? 13.554 4.323 -52.710 1.00 51.50 590 LYS A CA 1
ATOM 4780 C C . LYS A 1 590 ? 12.329 4.971 -52.067 1.00 51.50 590 LYS A C 1
ATOM 4782 O O . LYS A 1 590 ? 11.203 4.515 -52.254 1.00 51.50 590 LYS A O 1
ATOM 4787 N N . THR A 1 591 ? 12.544 6.053 -51.327 1.00 51.59 591 THR A N 1
ATOM 4788 C CA . THR A 1 591 ? 11.468 6.817 -50.691 1.00 51.59 591 THR A CA 1
ATOM 4789 C C . THR A 1 591 ? 10.523 7.366 -51.765 1.00 51.59 591 THR A C 1
ATOM 4791 O O . THR A 1 591 ? 10.951 8.084 -52.670 1.00 51.59 591 THR A O 1
ATOM 4794 N N . SER A 1 592 ? 9.235 7.023 -51.675 1.00 49.12 592 SER A N 1
ATOM 4795 C CA . SER A 1 592 ? 8.200 7.484 -52.610 1.00 49.12 592 SER A CA 1
ATOM 4796 C C . SER A 1 592 ? 8.097 9.015 -52.642 1.00 49.12 592 SER A C 1
ATOM 4798 O O . SER A 1 592 ? 8.159 9.684 -51.607 1.00 49.12 592 SER A O 1
ATOM 4800 N N . TRP A 1 593 ? 7.853 9.578 -53.830 1.00 46.16 593 TRP A N 1
ATOM 4801 C CA . TRP A 1 593 ? 7.600 11.009 -54.038 1.00 46.16 593 TRP A CA 1
ATOM 4802 C C . TRP A 1 593 ? 6.385 11.515 -53.229 1.00 46.16 593 TRP A C 1
ATOM 4804 O O . TRP A 1 593 ? 6.375 12.655 -52.775 1.00 46.16 593 TRP A O 1
ATOM 4814 N N . THR A 1 594 ? 5.409 10.647 -52.924 1.00 49.59 594 THR A N 1
ATOM 4815 C CA . THR A 1 594 ? 4.242 10.976 -52.078 1.00 49.59 594 THR A CA 1
ATOM 4816 C C . THR A 1 594 ? 4.592 11.198 -50.604 1.00 49.59 594 THR A C 1
ATOM 4818 O O . THR A 1 594 ? 3.938 11.997 -49.933 1.00 49.59 594 THR A O 1
ATOM 4821 N N . SER A 1 595 ? 5.658 10.571 -50.094 1.00 51.94 595 SER A N 1
ATOM 4822 C CA . SER A 1 595 ? 6.170 10.841 -48.745 1.00 51.94 595 SER A CA 1
ATOM 4823 C C . SER A 1 595 ? 6.758 12.248 -48.655 1.00 51.94 595 SER A C 1
ATOM 4825 O O . SER A 1 595 ? 6.678 12.865 -47.600 1.00 51.94 595 SER A O 1
ATOM 4827 N N . ARG A 1 596 ? 7.276 12.794 -49.770 1.00 49.91 596 ARG A N 1
ATOM 4828 C CA . ARG A 1 596 ? 7.831 14.155 -49.827 1.00 49.91 596 ARG A CA 1
ATOM 4829 C C . ARG A 1 596 ? 6.775 15.254 -49.669 1.00 49.91 596 ARG A C 1
ATOM 4831 O O . ARG A 1 596 ? 7.053 16.268 -49.040 1.00 49.91 596 ARG A O 1
ATOM 4838 N N . PHE A 1 597 ? 5.550 15.021 -50.142 1.00 52.78 597 PHE A N 1
ATOM 4839 C CA . PHE A 1 597 ? 4.429 15.955 -49.966 1.00 52.78 597 PHE A CA 1
ATOM 4840 C C . PHE A 1 597 ? 3.827 15.941 -48.553 1.00 52.78 597 PHE A C 1
ATOM 4842 O O . PHE A 1 597 ? 3.295 16.961 -48.121 1.00 52.78 597 PHE A O 1
ATOM 4849 N N . LYS A 1 598 ? 3.981 14.851 -47.780 1.00 50.25 598 LYS A N 1
ATOM 4850 C CA . LYS A 1 598 ? 3.647 14.854 -46.341 1.00 50.25 598 LYS A CA 1
ATOM 4851 C C . LYS A 1 598 ? 4.523 15.838 -45.547 1.00 50.25 598 LYS A C 1
ATOM 4853 O O . LYS A 1 598 ? 4.061 16.358 -44.534 1.00 50.25 598 LYS A O 1
ATOM 4858 N N . TYR A 1 599 ? 5.731 16.164 -46.028 1.00 52.12 599 TYR A N 1
ATOM 4859 C CA . TYR A 1 599 ? 6.578 17.189 -45.403 1.00 52.12 599 TYR A CA 1
ATOM 4860 C C . TYR A 1 599 ? 6.097 18.600 -45.651 1.00 52.12 599 TYR A C 1
ATOM 4862 O O . TYR A 1 599 ? 6.365 19.431 -44.808 1.00 52.12 599 TYR A O 1
ATOM 4870 N N . ALA A 1 600 ? 5.374 18.897 -46.732 1.00 60.34 600 ALA A N 1
ATOM 4871 C CA . ALA A 1 600 ? 4.880 20.257 -46.941 1.00 60.34 600 ALA A CA 1
ATOM 4872 C C . ALA A 1 600 ? 3.929 20.673 -45.803 1.00 60.34 600 ALA A C 1
ATOM 4874 O O . ALA A 1 600 ? 4.066 21.759 -45.252 1.00 60.34 600 ALA A O 1
ATOM 4875 N N . GLY A 1 601 ? 3.041 19.766 -45.375 1.00 61.16 601 GLY A N 1
ATOM 4876 C CA . GLY A 1 601 ? 2.158 19.990 -44.226 1.00 61.16 601 GLY A CA 1
ATOM 4877 C C . GLY A 1 601 ? 2.907 20.096 -42.893 1.00 61.16 601 GLY A C 1
ATOM 4878 O O . GLY A 1 601 ? 2.622 20.995 -42.109 1.00 61.16 601 GLY A O 1
ATOM 4879 N N . VAL A 1 602 ? 3.903 19.233 -42.655 1.00 59.19 602 VAL A N 1
ATOM 4880 C CA . VAL A 1 602 ? 4.758 19.296 -41.451 1.00 59.19 602 VAL A CA 1
ATOM 4881 C C . VAL A 1 602 ? 5.607 20.568 -41.434 1.00 59.19 602 VAL A C 1
ATOM 4883 O O . VAL A 1 602 ? 5.759 21.177 -40.387 1.00 59.19 602 VAL A O 1
ATOM 4886 N N . LEU A 1 603 ? 6.120 21.003 -42.582 1.00 62.03 603 LEU A N 1
ATOM 4887 C CA . LEU A 1 603 ? 6.978 22.177 -42.730 1.00 62.03 603 LEU A CA 1
ATOM 4888 C C . LEU A 1 603 ? 6.165 23.469 -42.564 1.00 62.03 603 LEU A C 1
ATOM 4890 O O . LEU A 1 603 ? 6.639 24.396 -41.924 1.00 62.03 603 LEU A O 1
ATOM 4894 N N . VAL A 1 604 ? 4.899 23.495 -42.997 1.00 66.31 604 VAL A N 1
ATOM 4895 C CA . VAL A 1 604 ? 3.939 24.560 -42.646 1.00 66.31 604 VAL A CA 1
ATOM 4896 C C . VAL A 1 604 ? 3.654 24.573 -41.135 1.00 66.31 604 VAL A C 1
ATOM 4898 O O . VAL A 1 604 ? 3.714 25.627 -40.510 1.00 66.31 604 VAL A O 1
ATOM 4901 N N . LEU A 1 605 ? 3.424 23.416 -40.509 1.00 62.84 605 LEU A N 1
ATOM 4902 C CA . LEU A 1 605 ? 3.256 23.303 -39.050 1.00 62.84 605 LEU A CA 1
ATOM 4903 C C . LEU A 1 605 ? 4.499 23.822 -38.298 1.00 62.84 605 LEU A C 1
ATOM 4905 O O . LEU A 1 605 ? 4.393 24.612 -37.363 1.00 62.84 605 LEU A O 1
ATOM 4909 N N . VAL A 1 606 ? 5.688 23.448 -38.763 1.00 66.19 606 VAL A N 1
ATOM 4910 C CA . VAL A 1 606 ? 6.986 23.867 -38.220 1.00 66.19 606 VAL A CA 1
ATOM 4911 C C . VAL A 1 606 ? 7.240 25.362 -38.421 1.00 66.19 606 VAL A C 1
ATOM 4913 O O . VAL A 1 606 ? 7.764 26.003 -37.521 1.00 66.19 606 VAL A O 1
ATOM 4916 N N . CYS A 1 607 ? 6.865 25.946 -39.559 1.00 72.12 607 CYS A N 1
ATOM 4917 C CA . CYS A 1 607 ? 7.131 27.357 -39.853 1.00 72.12 607 CYS A CA 1
ATOM 4918 C C . CYS A 1 607 ? 6.100 28.327 -39.264 1.00 72.12 607 CYS A C 1
ATOM 4920 O O . CYS A 1 607 ? 6.441 29.487 -39.063 1.00 72.12 607 CYS A O 1
ATOM 4922 N N . PHE A 1 608 ? 4.865 27.891 -38.990 1.00 73.00 608 PHE A N 1
ATOM 4923 C CA . PHE A 1 608 ? 3.800 28.780 -38.502 1.00 73.00 608 PHE A CA 1
ATOM 4924 C C . PHE A 1 608 ? 3.364 28.493 -37.062 1.00 73.00 608 PHE A C 1
ATOM 4926 O O . PHE A 1 608 ? 3.064 29.431 -36.328 1.00 73.00 608 PHE A O 1
ATOM 4933 N N . ILE A 1 609 ? 3.346 27.228 -36.629 1.00 68.19 609 ILE A N 1
ATOM 4934 C CA . ILE A 1 609 ? 2.886 26.861 -35.280 1.00 68.19 609 ILE A CA 1
ATOM 4935 C C . ILE A 1 609 ? 4.049 26.886 -34.290 1.00 68.19 609 ILE A C 1
ATOM 4937 O O . ILE A 1 609 ? 3.917 27.493 -33.229 1.00 68.19 609 ILE A O 1
ATOM 4941 N N . LEU A 1 610 ? 5.210 26.314 -34.634 1.00 69.62 610 LEU A N 1
ATOM 4942 C CA . LEU A 1 610 ? 6.347 26.278 -33.705 1.00 69.62 610 LEU A CA 1
ATOM 4943 C C . LEU A 1 610 ? 6.874 27.662 -33.290 1.00 69.62 610 LEU A C 1
ATOM 4945 O O . LEU A 1 610 ? 7.171 27.803 -32.110 1.00 69.62 610 LEU A O 1
ATOM 4949 N N . PRO A 1 611 ? 6.955 28.705 -34.141 1.00 76.25 611 PRO A N 1
ATOM 4950 C CA . PRO A 1 611 ? 7.433 30.016 -33.693 1.00 76.25 611 PRO A CA 1
ATOM 4951 C C . PRO A 1 611 ? 6.499 30.709 -32.698 1.00 76.25 611 PRO A C 1
ATOM 4953 O O . PRO A 1 611 ? 6.947 31.580 -31.964 1.00 76.25 611 PRO A O 1
ATOM 4956 N N . ILE A 1 612 ? 5.219 30.325 -32.661 1.00 75.06 612 ILE A N 1
ATOM 4957 C CA . ILE A 1 612 ? 4.233 30.824 -31.691 1.00 75.06 612 ILE A CA 1
ATOM 4958 C C . ILE A 1 612 ? 4.227 29.934 -30.439 1.00 75.06 612 ILE A C 1
ATOM 4960 O O . ILE A 1 612 ? 4.181 30.427 -29.315 1.00 75.06 612 ILE A O 1
ATOM 4964 N N . TRP A 1 613 ? 4.320 28.615 -30.622 1.00 68.12 613 TRP A N 1
ATOM 4965 C CA . TRP A 1 613 ? 4.243 27.630 -29.542 1.00 68.12 613 TRP A CA 1
ATOM 4966 C C . TRP A 1 613 ? 5.534 27.481 -28.741 1.00 68.12 613 TRP A C 1
ATOM 4968 O O . TRP A 1 613 ? 5.467 27.293 -27.533 1.00 68.12 613 TRP A O 1
ATOM 4978 N N . ILE A 1 614 ? 6.705 27.571 -29.378 1.00 72.75 614 ILE A N 1
ATOM 4979 C CA . ILE A 1 614 ? 8.000 27.466 -28.695 1.00 72.75 614 ILE A CA 1
ATOM 4980 C C . ILE A 1 614 ? 8.122 28.561 -27.628 1.00 72.75 614 ILE A C 1
ATOM 4982 O O . ILE A 1 614 ? 8.353 28.198 -26.478 1.00 72.75 614 ILE A O 1
ATOM 4986 N N . PRO A 1 615 ? 7.899 29.861 -27.918 1.00 76.00 615 PRO A N 1
ATOM 4987 C CA . PRO A 1 615 ? 7.895 30.881 -26.874 1.00 76.00 615 PRO A CA 1
ATOM 4988 C C . PRO A 1 615 ? 6.910 30.563 -25.749 1.00 76.00 615 PRO A C 1
ATOM 4990 O O . PRO A 1 615 ? 7.283 30.670 -24.590 1.00 76.00 615 PRO A O 1
ATOM 4993 N N . LEU A 1 616 ? 5.702 30.090 -26.071 1.00 70.56 616 LEU A N 1
ATOM 4994 C CA . LEU A 1 616 ? 4.679 29.758 -25.077 1.00 70.56 616 LEU A CA 1
ATOM 4995 C C . LEU A 1 616 ? 5.113 28.616 -24.137 1.00 70.56 616 LEU A C 1
ATOM 4997 O O . LEU A 1 616 ? 5.004 28.749 -22.920 1.00 70.56 616 LEU A O 1
ATOM 5001 N N . ILE A 1 617 ? 5.662 27.526 -24.686 1.00 68.06 617 ILE A N 1
ATOM 5002 C CA . ILE A 1 617 ? 6.196 26.391 -23.915 1.00 68.06 617 ILE A CA 1
ATOM 5003 C C . ILE A 1 617 ? 7.392 26.834 -23.070 1.00 68.06 617 ILE A C 1
ATOM 5005 O O . ILE A 1 617 ? 7.484 26.481 -21.898 1.00 68.06 617 ILE A O 1
ATOM 5009 N N . PHE A 1 618 ? 8.303 27.629 -23.637 1.00 70.88 618 PHE A N 1
ATOM 5010 C CA . PHE A 1 618 ? 9.456 28.143 -22.901 1.00 70.88 618 PHE A CA 1
ATOM 5011 C C . PHE A 1 618 ? 9.028 29.082 -21.774 1.00 70.88 618 PHE A C 1
ATOM 5013 O O . PHE A 1 618 ? 9.579 28.985 -20.681 1.00 70.88 618 PHE A O 1
ATOM 5020 N N . THR A 1 619 ? 8.033 29.946 -21.990 1.00 74.25 619 THR A N 1
ATOM 5021 C CA . THR A 1 619 ? 7.464 30.799 -20.943 1.00 74.25 619 THR A CA 1
ATOM 5022 C C . THR A 1 619 ? 6.834 29.952 -19.839 1.00 74.25 619 THR A C 1
ATOM 5024 O O . THR A 1 619 ? 7.182 30.149 -18.678 1.00 74.25 619 THR A O 1
ATOM 5027 N N . ALA A 1 620 ? 5.998 28.964 -20.175 1.00 68.56 620 ALA A N 1
ATOM 5028 C CA . ALA A 1 620 ? 5.389 28.061 -19.195 1.00 68.56 620 ALA A CA 1
ATOM 5029 C C . ALA A 1 620 ? 6.440 27.258 -18.404 1.00 68.56 620 ALA A C 1
ATOM 5031 O O . ALA A 1 620 ? 6.409 27.245 -17.177 1.00 68.56 620 ALA A O 1
ATOM 5032 N N . SER A 1 621 ? 7.433 26.671 -19.080 1.00 67.69 621 SER A N 1
ATOM 5033 C CA . SER A 1 621 ? 8.524 25.917 -18.440 1.00 67.69 621 SER A CA 1
ATOM 5034 C C . SER A 1 621 ? 9.423 26.808 -17.577 1.00 67.69 621 SER A C 1
ATOM 5036 O O . SER A 1 621 ? 9.933 26.363 -16.549 1.00 67.69 621 SER A O 1
ATOM 5038 N N . THR A 1 622 ? 9.615 28.073 -17.966 1.00 71.62 622 THR A N 1
ATOM 5039 C CA . THR A 1 622 ? 10.359 29.059 -17.168 1.00 71.62 622 THR A CA 1
ATOM 5040 C C . THR A 1 622 ? 9.577 29.430 -15.912 1.00 71.62 622 THR A C 1
ATOM 5042 O O . THR A 1 622 ? 10.160 29.436 -14.833 1.00 71.62 622 THR A O 1
ATOM 5045 N N . ILE A 1 623 ? 8.265 29.674 -16.024 1.00 74.12 623 ILE A N 1
ATOM 5046 C CA . ILE A 1 623 ? 7.388 29.919 -14.870 1.00 74.12 623 ILE A CA 1
ATOM 5047 C C . ILE A 1 623 ? 7.425 28.713 -13.924 1.00 74.12 623 ILE A C 1
ATOM 5049 O O . ILE A 1 623 ? 7.747 28.888 -12.753 1.00 74.12 623 ILE A O 1
ATOM 5053 N N . GLY A 1 624 ? 7.207 27.497 -14.435 1.00 68.25 624 GLY A N 1
ATOM 5054 C CA . GLY A 1 624 ? 7.282 26.264 -13.645 1.00 68.25 624 GLY A CA 1
ATOM 5055 C C . GLY A 1 624 ? 8.639 26.082 -12.958 1.00 68.25 624 GLY A C 1
ATOM 5056 O O . GLY A 1 624 ? 8.695 25.779 -11.770 1.00 68.25 624 GLY A O 1
ATOM 5057 N N . SER A 1 625 ? 9.742 26.370 -13.656 1.00 68.62 625 SER A N 1
ATOM 5058 C CA . SER A 1 625 ? 11.094 26.308 -13.078 1.00 68.62 625 SER A CA 1
ATOM 5059 C C . SER A 1 625 ? 11.328 27.345 -11.976 1.00 68.62 625 SER A C 1
ATOM 5061 O O . SER A 1 625 ? 12.008 27.042 -10.998 1.00 68.62 625 SER A O 1
ATOM 5063 N N . ILE A 1 626 ? 10.786 28.561 -12.113 1.00 74.94 626 ILE A N 1
ATOM 5064 C CA . ILE A 1 626 ? 10.880 29.605 -11.082 1.00 74.94 626 ILE A CA 1
ATOM 5065 C C . ILE A 1 626 ? 10.051 29.209 -9.858 1.00 74.94 626 ILE A C 1
ATOM 5067 O O . ILE A 1 626 ? 10.558 29.271 -8.741 1.00 74.94 626 ILE A O 1
ATOM 5071 N N . THR A 1 627 ? 8.809 28.765 -10.057 1.00 73.31 627 THR A N 1
ATOM 5072 C CA . THR A 1 627 ? 7.941 28.285 -8.973 1.00 73.31 627 THR A CA 1
ATOM 5073 C C . THR A 1 627 ? 8.603 27.131 -8.225 1.00 73.31 627 THR A C 1
ATOM 5075 O O . THR A 1 627 ? 8.748 27.183 -7.005 1.00 73.31 627 THR A O 1
ATOM 5078 N N . SER A 1 628 ? 9.110 26.145 -8.965 1.00 70.88 628 SER A N 1
ATOM 5079 C CA . SER A 1 628 ? 9.838 25.005 -8.415 1.00 70.88 628 SER A CA 1
ATOM 5080 C C . SER A 1 628 ? 11.096 25.426 -7.648 1.00 70.88 628 SER A C 1
ATOM 5082 O O . SER A 1 628 ? 11.354 24.924 -6.559 1.00 70.88 628 SER A O 1
ATOM 5084 N N . TYR A 1 629 ? 11.851 26.416 -8.140 1.00 77.19 629 TYR A N 1
ATOM 5085 C CA . TYR A 1 629 ? 13.016 26.947 -7.424 1.00 77.19 629 TYR A CA 1
ATOM 5086 C C . TYR A 1 629 ? 12.661 27.477 -6.027 1.00 77.19 629 TYR A C 1
ATOM 5088 O O . TYR A 1 629 ? 13.410 27.241 -5.075 1.00 77.19 629 TYR A O 1
ATOM 5096 N N . PHE A 1 630 ? 11.530 28.175 -5.888 1.00 75.75 630 PHE A N 1
ATOM 5097 C CA . PHE A 1 630 ? 11.059 28.630 -4.580 1.00 75.75 630 PHE A CA 1
ATOM 5098 C C . PHE A 1 630 ? 10.598 27.459 -3.712 1.00 75.75 630 PHE A C 1
ATOM 5100 O O . PHE A 1 630 ? 11.054 27.372 -2.574 1.00 75.75 630 PHE A O 1
ATOM 5107 N N . ILE A 1 631 ? 9.797 26.537 -4.261 1.00 73.81 631 ILE A N 1
ATOM 5108 C CA . ILE A 1 631 ? 9.310 25.344 -3.550 1.00 73.81 631 ILE A CA 1
ATOM 5109 C C . ILE A 1 631 ? 10.479 24.530 -2.998 1.00 73.81 631 ILE A C 1
ATOM 5111 O O . ILE A 1 631 ? 10.542 24.307 -1.795 1.00 73.81 631 ILE A O 1
ATOM 5115 N N . VAL A 1 632 ? 11.444 24.155 -3.840 1.00 76.06 632 VAL A N 1
ATOM 5116 C CA . VAL A 1 632 ? 12.639 23.384 -3.454 1.00 76.06 632 VAL A CA 1
ATOM 5117 C C . VAL A 1 632 ? 13.402 24.069 -2.318 1.00 76.06 632 VAL A C 1
ATOM 5119 O O . VAL A 1 632 ? 13.919 23.405 -1.425 1.00 76.06 632 VAL A O 1
ATOM 5122 N N . ARG A 1 633 ? 13.479 25.405 -2.330 1.00 77.31 633 ARG A N 1
ATOM 5123 C CA . ARG A 1 633 ? 14.224 26.171 -1.324 1.00 77.31 633 ARG A CA 1
ATOM 5124 C C . ARG A 1 633 ? 13.491 26.280 0.013 1.00 77.31 633 ARG A C 1
ATOM 5126 O O . ARG A 1 633 ? 14.146 26.444 1.041 1.00 77.31 633 ARG A O 1
ATOM 5133 N N . THR A 1 634 ? 12.164 26.237 0.002 1.00 72.94 634 THR A N 1
ATOM 5134 C CA . THR A 1 634 ? 11.330 26.313 1.210 1.00 72.94 634 THR A CA 1
ATOM 5135 C C . THR A 1 634 ? 10.888 24.946 1.723 1.00 72.94 634 THR A C 1
ATOM 5137 O O . THR A 1 634 ? 10.388 24.864 2.842 1.00 72.94 634 THR A O 1
ATOM 5140 N N . TYR A 1 635 ? 11.062 23.889 0.929 1.00 73.88 635 TYR A N 1
ATOM 5141 C CA . TYR A 1 635 ? 10.602 22.548 1.247 1.00 73.88 635 TYR A CA 1
ATOM 5142 C C . TYR A 1 635 ? 11.358 21.973 2.446 1.00 73.88 635 TYR A C 1
ATOM 5144 O O . TYR A 1 635 ? 12.585 21.851 2.444 1.00 73.88 635 TYR A O 1
ATOM 5152 N N . LYS A 1 636 ? 10.601 21.614 3.482 1.00 71.81 636 LYS A N 1
ATOM 5153 C CA . LYS A 1 636 ? 11.083 20.821 4.608 1.00 71.81 636 LYS A CA 1
ATOM 5154 C C . LYS A 1 636 ? 10.617 19.396 4.351 1.00 71.81 636 LYS A C 1
ATOM 5156 O O . LYS A 1 636 ? 9.418 19.165 4.244 1.00 71.81 636 LYS A O 1
ATOM 5161 N N . GLY A 1 637 ? 11.564 18.475 4.190 1.00 65.69 637 GLY A N 1
ATOM 5162 C CA . GLY A 1 637 ? 11.238 17.063 4.011 1.00 65.69 637 GLY A CA 1
ATOM 5163 C C . GLY A 1 637 ? 10.400 16.522 5.181 1.00 65.69 637 GLY A C 1
ATOM 5164 O O . GLY A 1 637 ? 10.432 17.100 6.273 1.00 65.69 637 GLY A O 1
ATOM 5165 N N . PRO A 1 638 ? 9.654 15.430 4.964 1.00 71.44 638 PRO A N 1
ATOM 5166 C CA . PRO A 1 638 ? 8.853 14.797 6.002 1.00 71.44 638 PRO A CA 1
ATOM 5167 C C . PRO A 1 638 ? 9.738 14.265 7.137 1.00 71.44 638 PRO A C 1
ATOM 5169 O O . PRO A 1 638 ? 10.884 13.863 6.917 1.00 71.44 638 PRO A O 1
ATOM 5172 N N . ASP A 1 639 ? 9.199 14.253 8.357 1.00 77.38 639 ASP A N 1
ATOM 5173 C CA . ASP A 1 639 ? 9.888 13.687 9.517 1.00 77.38 639 ASP A CA 1
ATOM 5174 C C . ASP A 1 639 ? 10.023 12.163 9.351 1.00 77.38 639 ASP A C 1
ATOM 5176 O O . ASP A 1 639 ? 9.032 11.435 9.256 1.00 77.38 639 ASP A O 1
ATOM 5180 N N . ILE A 1 640 ? 11.267 11.682 9.304 1.00 75.44 640 ILE A N 1
ATOM 5181 C CA . ILE A 1 640 ? 11.604 10.268 9.104 1.00 75.44 640 ILE A CA 1
ATOM 5182 C C . ILE A 1 640 ? 11.064 9.396 10.241 1.00 75.44 640 ILE A C 1
ATOM 5184 O O . ILE A 1 640 ? 10.629 8.273 9.982 1.00 75.44 640 ILE A O 1
ATOM 5188 N N . ASP A 1 641 ? 11.060 9.887 11.482 1.00 74.44 641 ASP A N 1
ATOM 5189 C CA . ASP A 1 641 ? 10.532 9.116 12.609 1.00 74.44 641 ASP A CA 1
ATOM 5190 C C . ASP A 1 641 ? 9.009 8.991 12.501 1.00 74.44 641 ASP A C 1
ATOM 5192 O O . ASP A 1 641 ? 8.458 7.903 12.685 1.00 74.44 641 ASP A O 1
ATOM 5196 N N . ALA A 1 642 ? 8.332 10.062 12.087 1.00 73.81 642 ALA A N 1
ATOM 5197 C CA . ALA A 1 642 ? 6.894 10.044 11.846 1.00 73.81 642 ALA A CA 1
ATOM 5198 C C . ALA A 1 642 ? 6.517 9.148 10.648 1.00 73.81 642 ALA A C 1
ATOM 5200 O O . ALA A 1 642 ? 5.573 8.363 10.744 1.00 73.81 642 ALA A O 1
ATOM 5201 N N . LEU A 1 643 ? 7.289 9.182 9.556 1.00 76.12 643 LEU A N 1
ATOM 5202 C CA . LEU A 1 643 ? 7.150 8.247 8.432 1.00 76.12 643 LEU A CA 1
ATOM 5203 C C . LEU A 1 643 ? 7.358 6.795 8.865 1.00 76.12 643 LEU A C 1
ATOM 5205 O O . LEU A 1 643 ? 6.640 5.902 8.418 1.00 76.12 643 LEU A O 1
ATOM 5209 N N . ARG A 1 644 ? 8.325 6.544 9.753 1.00 78.06 644 ARG A N 1
ATOM 5210 C CA . ARG A 1 644 ? 8.587 5.207 10.291 1.00 78.06 644 ARG A CA 1
ATOM 5211 C C . ARG A 1 644 ? 7.437 4.734 11.169 1.00 78.06 644 ARG A C 1
ATOM 5213 O O . ARG A 1 644 ? 7.096 3.555 11.122 1.00 78.06 644 ARG A O 1
ATOM 5220 N N . GLU A 1 645 ? 6.820 5.608 11.955 1.00 77.75 645 GLU A N 1
ATOM 5221 C CA . GLU A 1 645 ? 5.612 5.268 12.714 1.00 77.75 645 GLU A CA 1
ATOM 5222 C C . GLU A 1 645 ? 4.422 4.951 11.804 1.00 77.75 645 GLU A C 1
ATOM 5224 O O . GLU A 1 645 ? 3.701 3.984 12.069 1.00 77.75 645 GLU A O 1
ATOM 5229 N N . LEU A 1 646 ? 4.252 5.725 10.729 1.00 75.25 646 LEU A N 1
ATOM 5230 C CA . LEU A 1 646 ? 3.206 5.537 9.727 1.00 75.25 646 LEU A CA 1
ATOM 5231 C C . LEU A 1 646 ? 3.384 4.196 8.990 1.00 75.25 646 LEU A C 1
ATOM 5233 O O . LEU A 1 646 ? 2.474 3.372 8.975 1.00 75.25 646 LEU A O 1
ATOM 5237 N N . ALA A 1 647 ? 4.593 3.921 8.489 1.00 74.44 647 ALA A N 1
ATOM 5238 C CA . ALA A 1 647 ? 4.950 2.671 7.813 1.00 74.44 647 ALA A CA 1
ATOM 5239 C C . ALA A 1 647 ? 4.815 1.433 8.716 1.00 74.44 647 ALA A C 1
ATOM 5241 O O . ALA A 1 647 ? 4.487 0.350 8.242 1.00 74.44 647 ALA A O 1
ATOM 5242 N N . ASN A 1 648 ? 5.032 1.588 10.027 1.00 73.31 648 ASN A N 1
ATOM 5243 C CA . ASN A 1 648 ? 4.868 0.517 11.013 1.00 73.31 648 ASN A CA 1
ATOM 5244 C C . ASN A 1 648 ? 3.450 0.443 11.612 1.00 73.31 648 ASN A C 1
ATOM 5246 O O . ASN A 1 648 ? 3.255 -0.227 12.630 1.00 73.31 648 ASN A O 1
ATOM 5250 N N . ASN A 1 649 ? 2.464 1.120 11.010 1.00 67.62 649 ASN A N 1
ATOM 5251 C CA . ASN A 1 649 ? 1.056 1.127 11.421 1.00 67.62 649 ASN A CA 1
ATOM 5252 C C . ASN A 1 649 ? 0.808 1.574 12.881 1.00 67.62 649 ASN A C 1
ATOM 5254 O O . ASN A 1 649 ? -0.161 1.140 13.506 1.00 67.62 649 ASN A O 1
ATOM 5258 N N . LYS A 1 650 ? 1.667 2.426 13.461 1.00 54.97 650 LYS A N 1
ATOM 5259 C CA . LYS A 1 650 ? 1.573 2.836 14.881 1.00 54.97 650 LYS A CA 1
ATOM 5260 C C . LYS A 1 650 ? 0.781 4.123 15.132 1.00 54.97 650 LYS A C 1
ATOM 5262 O O . LYS A 1 650 ? 0.324 4.314 16.257 1.00 54.97 650 LYS A O 1
ATOM 5267 N N . LYS A 1 651 ? 0.603 4.984 14.127 1.00 56.66 651 LYS A N 1
ATOM 5268 C CA . LYS A 1 651 ? -0.017 6.319 14.251 1.00 56.66 651 LYS A CA 1
ATOM 5269 C C . LYS A 1 651 ? -1.049 6.532 13.146 1.00 56.66 651 LYS A C 1
ATOM 5271 O O . LYS A 1 651 ? -0.733 6.157 12.027 1.00 56.66 651 LYS A O 1
ATOM 5276 N N . ARG A 1 652 ? -2.251 7.066 13.427 1.00 56.91 652 ARG A N 1
ATOM 5277 C CA . ARG A 1 652 ? -3.326 7.252 12.420 1.00 56.91 652 ARG A CA 1
ATOM 5278 C C . ARG A 1 652 ? -3.028 8.423 11.474 1.00 56.91 652 ARG A C 1
ATOM 5280 O O . ARG A 1 652 ? -2.399 9.387 11.899 1.00 56.91 652 ARG A O 1
ATOM 5287 N N . VAL A 1 653 ? -3.548 8.361 10.241 1.00 54.84 653 VAL A N 1
ATOM 5288 C CA . VAL A 1 653 ? -3.386 9.399 9.194 1.00 54.84 653 VAL A CA 1
ATOM 5289 C C . VAL A 1 653 ? -3.781 10.788 9.710 1.00 54.84 653 VAL A C 1
ATOM 5291 O O . VAL A 1 653 ? -3.004 11.731 9.600 1.00 54.84 653 VAL A O 1
ATOM 5294 N N . ILE A 1 654 ? -4.943 10.884 10.365 1.00 57.72 654 ILE A N 1
ATOM 5295 C CA . ILE A 1 654 ? -5.483 12.143 10.911 1.00 57.72 654 ILE A CA 1
ATOM 5296 C C . ILE A 1 654 ? -4.495 12.782 11.904 1.00 57.72 654 ILE A C 1
ATOM 5298 O O . ILE A 1 654 ? -4.267 13.988 11.878 1.00 57.72 654 ILE A O 1
ATOM 5302 N N . ASP A 1 655 ? -3.828 11.964 12.724 1.00 61.47 655 ASP A N 1
ATOM 5303 C CA . ASP A 1 655 ? -2.860 12.441 13.716 1.00 61.47 655 ASP A CA 1
ATOM 5304 C C . ASP A 1 655 ? -1.543 12.922 13.071 1.00 61.47 655 ASP A C 1
ATOM 5306 O O . ASP A 1 655 ? -0.772 13.653 13.698 1.00 61.47 655 ASP A O 1
ATOM 5310 N N . TYR A 1 656 ? -1.221 12.464 11.855 1.00 62.00 656 TYR A N 1
ATOM 5311 C CA . TYR A 1 656 ? -0.038 12.906 11.114 1.00 62.00 656 TYR A CA 1
ATOM 5312 C C . TYR A 1 656 ? -0.275 14.279 10.471 1.00 62.00 656 TYR A C 1
ATOM 5314 O O . TYR A 1 656 ? 0.567 15.166 10.636 1.00 62.00 656 TYR A O 1
ATOM 5322 N N . GLU A 1 657 ? -1.428 14.464 9.817 1.00 59.06 657 GLU A N 1
ATOM 5323 C CA . GLU A 1 657 ? -1.828 15.715 9.152 1.00 59.06 657 GLU A CA 1
ATOM 5324 C C . GLU A 1 657 ? -2.068 16.860 10.150 1.00 59.06 657 GLU A C 1
ATOM 5326 O O . GLU A 1 657 ? -1.592 17.975 9.937 1.00 59.06 657 GLU A O 1
ATOM 5331 N N . GLU A 1 658 ? -2.716 16.590 11.291 1.00 60.50 658 GLU A N 1
ATOM 5332 C CA . GLU A 1 658 ? -2.908 17.599 12.345 1.00 60.50 658 GLU A CA 1
ATOM 5333 C C . GLU A 1 658 ? -1.580 18.046 12.985 1.00 60.50 658 GLU A C 1
ATOM 5335 O O . GLU A 1 658 ? -1.421 19.215 13.342 1.00 60.50 658 GLU A O 1
ATOM 5340 N N . ALA A 1 659 ? -0.609 17.135 13.130 1.00 54.34 659 ALA A N 1
ATOM 5341 C CA . ALA A 1 659 ? 0.654 17.412 13.818 1.00 54.34 659 ALA A CA 1
ATOM 5342 C C . ALA A 1 659 ? 1.684 18.164 12.959 1.00 54.34 659 ALA A C 1
ATOM 5344 O O . ALA A 1 659 ? 2.513 18.890 13.510 1.00 54.34 659 ALA A O 1
ATOM 5345 N N . HIS A 1 660 ? 1.651 17.989 11.636 1.00 56.28 660 HIS A N 1
ATOM 5346 C CA . HIS A 1 660 ? 2.645 18.570 10.723 1.00 56.28 660 HIS A CA 1
ATOM 5347 C C . HIS A 1 660 ? 2.107 19.745 9.902 1.00 56.28 660 HIS A C 1
ATOM 5349 O O . HIS A 1 660 ? 2.845 20.313 9.101 1.00 56.28 660 HIS A O 1
ATOM 5355 N N . GLY A 1 661 ? 0.868 20.162 10.176 1.00 47.34 661 GLY A N 1
ATOM 5356 C CA . GLY A 1 661 ? 0.152 21.138 9.372 1.00 47.34 661 GLY A CA 1
ATOM 5357 C C . GLY A 1 661 ? -0.373 20.473 8.105 1.00 47.34 661 GLY A C 1
ATOM 5358 O O . GLY A 1 661 ? 0.354 19.769 7.408 1.00 47.34 661 GLY A O 1
ATOM 5359 N N . ALA A 1 662 ? -1.648 20.703 7.802 1.00 41.91 662 ALA A N 1
ATOM 5360 C CA . ALA A 1 662 ? -2.199 20.389 6.496 1.00 41.91 662 ALA A CA 1
ATOM 5361 C C . ALA A 1 662 ? -1.525 21.307 5.463 1.00 41.91 662 ALA A C 1
ATOM 5363 O O . ALA A 1 662 ? -2.033 22.385 5.155 1.00 41.91 662 ALA A O 1
ATOM 5364 N N . ASP A 1 663 ? -0.348 20.920 4.971 1.00 42.00 663 ASP A N 1
ATOM 5365 C CA . ASP A 1 663 ? 0.246 21.505 3.773 1.00 42.00 663 ASP A CA 1
ATOM 5366 C C . ASP A 1 663 ? -0.635 21.094 2.587 1.00 42.00 663 ASP A C 1
ATOM 5368 O O . ASP A 1 663 ? -0.402 20.085 1.930 1.00 42.00 663 ASP A O 1
ATOM 5372 N N . ASP A 1 664 ? -1.709 21.859 2.399 1.00 39.38 664 ASP A N 1
ATOM 5373 C CA . ASP A 1 664 ? -2.538 22.007 1.204 1.00 39.38 664 ASP A CA 1
ATOM 5374 C C . ASP A 1 664 ? -2.611 20.762 0.290 1.00 39.38 664 ASP A C 1
ATOM 5376 O O . ASP A 1 664 ? -2.239 20.787 -0.887 1.00 39.38 664 ASP A O 1
ATOM 5380 N N . ILE A 1 665 ? -3.131 19.651 0.826 1.00 41.66 665 ILE A N 1
ATOM 5381 C CA . ILE A 1 665 ? -3.811 18.638 0.010 1.00 41.66 665 ILE A CA 1
ATOM 5382 C C . ILE A 1 665 ? -5.213 19.199 -0.249 1.00 41.66 665 ILE A C 1
ATOM 5384 O O . ILE A 1 665 ? -6.206 18.743 0.312 1.00 41.66 665 ILE A O 1
ATOM 5388 N N . THR A 1 666 ? -5.301 20.275 -1.029 1.00 32.75 666 THR A N 1
ATOM 5389 C CA . THR A 1 666 ? -6.584 20.817 -1.468 1.00 32.75 666 THR A CA 1
ATOM 5390 C C . THR A 1 666 ? -7.241 19.795 -2.388 1.00 32.75 666 THR A C 1
ATOM 5392 O O . THR A 1 666 ? -6.913 19.665 -3.568 1.00 32.75 666 THR A O 1
ATOM 5395 N N . GLU A 1 667 ? -8.200 19.049 -1.846 1.00 40.41 667 GLU A N 1
ATOM 5396 C CA . GLU A 1 667 ? -9.314 18.543 -2.633 1.00 40.41 667 GLU A CA 1
ATOM 5397 C C . GLU A 1 667 ? -10.178 19.743 -3.034 1.00 40.41 667 GLU A C 1
ATOM 5399 O O . GLU A 1 667 ? -11.068 20.116 -2.287 1.00 40.41 667 GLU A O 1
ATOM 5404 N N . GLU A 1 668 ? -9.899 20.387 -4.173 1.00 34.56 668 GLU A N 1
ATOM 5405 C CA . GLU A 1 668 ? -10.936 20.923 -5.071 1.00 34.56 668 GLU A CA 1
ATOM 5406 C C . GLU A 1 668 ? -10.359 21.626 -6.313 1.00 34.56 668 GLU A C 1
ATOM 5408 O O . GLU A 1 668 ? -9.462 22.454 -6.228 1.00 34.56 668 GLU A O 1
ATOM 5413 N N . HIS A 1 669 ? -10.974 21.297 -7.459 1.00 37.97 669 HIS A N 1
ATOM 5414 C CA . HIS A 1 669 ? -10.897 21.922 -8.788 1.00 37.97 669 HIS A CA 1
ATOM 5415 C C . HIS A 1 669 ? -9.522 22.091 -9.454 1.00 37.97 669 HIS A C 1
ATOM 5417 O O . HIS A 1 669 ? -8.782 22.984 -9.090 1.00 37.97 669 HIS A O 1
ATOM 5423 N N . GLU A 1 670 ? -9.283 21.375 -10.569 1.00 46.09 670 GLU A N 1
ATOM 5424 C CA . GLU A 1 670 ? -8.843 21.989 -11.846 1.00 46.09 670 GLU A CA 1
ATOM 5425 C C . GLU A 1 670 ? -8.705 20.954 -12.999 1.00 46.09 670 GLU A C 1
ATOM 5427 O O . GLU A 1 670 ? -7.610 20.542 -13.377 1.00 46.09 670 GLU A O 1
ATOM 5432 N N . PRO A 1 671 ? -9.810 20.564 -13.671 1.00 51.38 671 PRO A N 1
ATOM 5433 C CA . PRO A 1 671 ? -9.751 19.747 -14.892 1.00 51.38 671 PRO A CA 1
ATOM 5434 C C . PRO A 1 671 ? -9.082 20.465 -16.075 1.00 51.38 671 PRO A C 1
ATOM 5436 O O . PRO A 1 671 ? -8.923 19.874 -17.140 1.00 51.38 671 PRO A O 1
ATOM 5439 N N . LEU A 1 672 ? -8.813 21.768 -15.957 1.00 43.66 672 LEU A N 1
ATOM 5440 C CA . LEU A 1 672 ? -8.400 22.634 -17.058 1.00 43.66 672 LEU A CA 1
ATOM 5441 C C . LEU A 1 672 ? -6.881 22.856 -17.058 1.00 43.66 672 LEU A C 1
ATOM 5443 O O . LEU A 1 672 ? -6.290 22.753 -18.133 1.00 43.66 672 LEU A O 1
ATOM 5447 N N . GLN A 1 673 ? -6.243 23.038 -15.894 1.00 44.12 673 GLN A N 1
ATOM 5448 C CA . GLN A 1 673 ? -4.779 23.005 -15.754 1.00 44.12 673 GLN A CA 1
ATOM 5449 C C . GLN A 1 673 ? -4.169 21.644 -16.089 1.00 44.12 673 GLN A C 1
ATOM 5451 O O . GLN A 1 673 ? -3.254 21.609 -16.904 1.00 44.12 673 GLN A O 1
ATOM 5456 N N . GLU A 1 674 ? -4.703 20.531 -15.570 1.00 48.81 674 GLU A N 1
ATOM 5457 C CA . GLU A 1 674 ? -4.195 19.180 -15.890 1.00 48.81 674 GLU A CA 1
ATOM 5458 C C . GLU A 1 674 ? -4.222 18.930 -17.410 1.00 48.81 674 GLU A C 1
ATOM 5460 O O . GLU A 1 674 ? -3.257 18.463 -18.010 1.00 48.81 674 GLU A O 1
ATOM 5465 N N . ARG A 1 675 ? -5.290 19.380 -18.085 1.00 54.84 675 ARG A N 1
ATOM 5466 C CA . ARG A 1 675 ? -5.410 19.311 -19.551 1.00 54.84 675 ARG A CA 1
ATOM 5467 C C . ARG A 1 675 ? -4.445 20.239 -20.289 1.00 54.84 675 ARG A C 1
ATOM 5469 O O . ARG A 1 675 ? -4.069 19.924 -21.417 1.00 54.84 675 ARG A O 1
ATOM 5476 N N . LEU A 1 676 ? -4.096 21.389 -19.714 1.00 48.25 676 LEU A N 1
ATOM 5477 C CA . LEU A 1 676 ? -3.134 22.331 -20.289 1.00 48.25 676 LEU A CA 1
ATOM 5478 C C . LEU A 1 676 ? -1.695 21.813 -20.131 1.00 48.25 676 LEU A C 1
ATOM 5480 O O . LEU A 1 676 ? -0.859 22.030 -21.006 1.00 48.25 676 LEU A O 1
ATOM 5484 N N . GLU A 1 677 ? -1.415 21.090 -19.052 1.00 51.66 677 GLU A N 1
ATOM 5485 C CA . GLU A 1 677 ? -0.132 20.444 -18.770 1.00 51.66 677 GLU A CA 1
ATOM 5486 C C . GLU A 1 677 ? 0.090 19.212 -19.634 1.00 51.66 677 GLU A C 1
ATOM 5488 O O . GLU A 1 677 ? 1.109 19.144 -20.319 1.00 51.66 677 GLU A O 1
ATOM 5493 N N . ASP A 1 678 ? -0.896 18.316 -19.720 1.00 55.50 678 ASP A N 1
ATOM 5494 C CA . ASP A 1 678 ? -0.865 17.197 -20.666 1.00 55.50 678 ASP A CA 1
ATOM 5495 C C . ASP A 1 678 ? -0.649 17.729 -22.091 1.00 55.50 678 ASP A C 1
ATOM 5497 O O . ASP A 1 678 ? 0.193 17.225 -22.833 1.00 55.50 678 ASP A O 1
ATOM 5501 N N . ALA A 1 679 ? -1.333 18.821 -22.458 1.00 55.22 679 ALA A N 1
ATOM 5502 C CA . ALA A 1 679 ? -1.165 19.450 -23.763 1.00 55.22 679 ALA A CA 1
ATOM 5503 C C . ALA A 1 679 ? 0.215 20.105 -23.963 1.00 55.22 679 ALA A C 1
ATOM 5505 O O . ALA A 1 679 ? 0.734 20.070 -25.078 1.00 55.22 679 ALA A O 1
ATOM 5506 N N . THR A 1 680 ? 0.825 20.706 -22.935 1.00 52.34 680 THR A N 1
ATOM 5507 C CA . THR A 1 680 ? 2.146 21.357 -23.048 1.00 52.34 680 THR A CA 1
ATOM 5508 C C . THR A 1 680 ? 3.300 20.356 -22.979 1.00 52.34 680 THR A C 1
ATOM 5510 O O . THR A 1 680 ? 4.248 20.494 -23.754 1.00 52.34 680 THR A O 1
ATOM 5513 N N . GLY A 1 681 ? 3.204 19.319 -22.142 1.00 55.72 681 GLY A N 1
ATOM 5514 C CA . GLY A 1 681 ? 4.123 18.180 -22.098 1.00 55.72 681 GLY A CA 1
ATOM 5515 C C . GLY A 1 681 ? 4.084 17.368 -23.392 1.00 55.72 681 GLY A C 1
ATOM 5516 O O . GLY A 1 681 ? 5.123 17.189 -24.029 1.00 55.72 681 GLY A O 1
ATOM 5517 N N . GLU A 1 682 ? 2.886 16.989 -23.860 1.00 56.53 682 GLU A N 1
ATOM 5518 C CA . GLU A 1 682 ? 2.705 16.330 -25.161 1.00 56.53 682 GLU A CA 1
ATOM 5519 C C . GLU A 1 682 ? 3.243 17.213 -26.296 1.00 56.53 682 GLU A C 1
ATOM 5521 O O . GLU A 1 682 ? 3.870 16.716 -27.233 1.00 56.53 682 GLU A O 1
ATOM 5526 N N . ALA A 1 683 ? 3.053 18.533 -26.230 1.00 52.66 683 ALA A N 1
ATOM 5527 C CA . ALA A 1 683 ? 3.592 19.439 -27.235 1.00 52.66 683 ALA A CA 1
ATOM 5528 C C . ALA A 1 683 ? 5.119 19.525 -27.208 1.00 52.66 683 ALA A C 1
ATOM 5530 O O . ALA A 1 683 ? 5.724 19.426 -28.272 1.00 52.66 683 ALA A O 1
ATOM 5531 N N . LEU A 1 684 ? 5.755 19.666 -26.041 1.00 53.88 684 LEU A N 1
ATOM 5532 C CA . LEU A 1 684 ? 7.215 19.690 -25.918 1.00 53.88 684 LEU A CA 1
ATOM 5533 C C . LEU A 1 684 ? 7.832 18.381 -26.430 1.00 53.88 684 LEU A C 1
ATOM 5535 O O . LEU A 1 684 ? 8.762 18.416 -27.239 1.00 53.88 684 LEU A O 1
ATOM 5539 N N . GLU A 1 685 ? 7.272 17.237 -26.032 1.00 58.38 685 GLU A N 1
ATOM 5540 C CA . GLU A 1 685 ? 7.654 15.921 -26.550 1.00 58.38 685 GLU A CA 1
ATOM 5541 C C . GLU A 1 685 ? 7.473 15.854 -28.067 1.00 58.38 685 GLU A C 1
ATOM 5543 O O . GLU A 1 685 ? 8.368 15.403 -28.778 1.00 58.38 685 GLU A O 1
ATOM 5548 N N . ASN A 1 686 ? 6.355 16.358 -28.595 1.00 56.06 686 ASN A N 1
ATOM 5549 C CA . ASN A 1 686 ? 6.105 16.410 -30.031 1.00 56.06 686 ASN A CA 1
ATOM 5550 C C . ASN A 1 686 ? 7.096 17.322 -30.769 1.00 56.06 686 ASN A C 1
ATOM 5552 O O . ASN A 1 686 ? 7.535 16.956 -31.855 1.00 56.06 686 ASN A O 1
ATOM 5556 N N . VAL A 1 687 ? 7.511 18.462 -30.207 1.00 54.78 687 VAL A N 1
ATOM 5557 C CA . VAL A 1 687 ? 8.541 19.336 -30.803 1.00 54.78 687 VAL A CA 1
ATOM 5558 C C . VAL A 1 687 ? 9.895 18.625 -30.850 1.00 54.78 687 VAL A C 1
ATOM 5560 O O . VAL A 1 687 ? 10.533 18.589 -31.908 1.00 54.78 687 VAL A O 1
ATOM 5563 N N . ILE A 1 688 ? 10.305 18.002 -29.739 1.00 51.75 688 ILE A N 1
ATOM 5564 C CA . ILE A 1 688 ? 11.514 17.164 -29.669 1.00 51.75 688 ILE A CA 1
ATOM 5565 C C . ILE A 1 688 ? 11.403 16.007 -30.675 1.00 51.75 688 ILE A C 1
ATOM 5567 O O . ILE A 1 688 ? 12.366 15.651 -31.353 1.00 51.75 688 ILE A O 1
ATOM 5571 N N . ASN A 1 689 ? 10.204 15.457 -30.859 1.00 51.66 689 ASN A N 1
ATOM 5572 C CA . ASN A 1 689 ? 9.942 14.394 -31.815 1.00 51.66 689 ASN A CA 1
ATOM 5573 C C . ASN A 1 689 ? 9.999 14.849 -33.285 1.00 51.66 689 ASN A C 1
ATOM 5575 O O . ASN A 1 689 ? 10.549 14.142 -34.134 1.00 51.66 689 ASN A O 1
ATOM 5579 N N . VAL A 1 690 ? 9.494 16.038 -33.608 1.00 49.41 690 VAL A N 1
ATOM 5580 C CA . VAL A 1 690 ? 9.458 16.575 -34.976 1.00 49.41 690 VAL A CA 1
ATOM 5581 C C . VAL A 1 690 ? 10.855 16.960 -35.468 1.00 49.41 690 VAL A C 1
ATOM 5583 O O . VAL A 1 690 ? 11.208 16.612 -36.594 1.00 49.41 690 VAL A O 1
ATOM 5586 N N . GLY A 1 691 ? 11.691 17.582 -34.626 1.00 45.97 691 GLY A N 1
ATOM 5587 C CA . GLY A 1 691 ? 13.069 17.961 -34.993 1.00 45.97 691 GLY A CA 1
ATOM 5588 C C . GLY A 1 691 ? 13.994 16.777 -35.315 1.00 45.97 691 GLY A C 1
ATOM 5589 O O . GLY A 1 691 ? 15.043 16.945 -35.930 1.00 45.97 691 GLY A O 1
ATOM 5590 N N . HIS A 1 692 ? 13.589 15.566 -34.930 1.00 46.72 692 HIS A N 1
ATOM 5591 C CA . HIS A 1 692 ? 14.374 14.334 -35.006 1.00 46.72 692 HIS A CA 1
ATOM 5592 C C . HIS A 1 692 ? 13.661 13.231 -35.812 1.00 46.72 692 HIS A C 1
ATOM 5594 O O . HIS A 1 692 ? 13.939 12.035 -35.650 1.00 46.72 692 HIS A O 1
ATOM 5600 N N . TYR A 1 693 ? 12.669 13.580 -36.636 1.00 45.09 693 TYR A N 1
ATOM 5601 C CA . TYR A 1 693 ? 11.971 12.635 -37.509 1.00 45.09 693 TYR A CA 1
ATOM 5602 C C . TYR A 1 693 ? 12.799 12.326 -38.757 1.00 45.09 693 TYR A C 1
ATOM 5604 O O . TYR A 1 693 ? 13.060 13.207 -39.570 1.00 45.09 693 TYR A O 1
ATOM 5612 N N . SER A 1 694 ? 13.216 11.058 -38.894 1.00 46.41 694 SER A N 1
ATOM 5613 C CA . SER A 1 694 ? 13.869 10.545 -40.101 1.00 46.41 694 SER A CA 1
ATOM 5614 C C . SER A 1 694 ? 12.899 9.644 -40.875 1.00 46.41 694 SER A C 1
ATOM 5616 O O . SER A 1 694 ? 12.734 8.467 -40.541 1.00 46.41 694 SER A O 1
ATOM 5618 N N . PRO A 1 695 ? 12.240 10.174 -41.909 1.00 41.06 695 PRO A N 1
ATOM 5619 C CA . PRO A 1 695 ? 11.202 9.453 -42.632 1.00 41.06 695 PRO A CA 1
ATOM 5620 C C . PRO A 1 695 ? 11.699 8.360 -43.582 1.00 41.06 695 PRO A C 1
ATOM 5622 O O . PRO A 1 695 ? 10.895 7.596 -44.113 1.00 41.06 695 PRO A O 1
ATOM 5625 N N . SER A 1 696 ? 13.007 8.282 -43.845 1.00 41.16 696 SER A N 1
ATOM 5626 C CA . SER A 1 696 ? 13.577 7.219 -44.684 1.00 41.16 696 SER A CA 1
ATOM 5627 C C . SER A 1 696 ? 13.434 5.827 -44.054 1.00 41.16 696 SER A C 1
ATOM 5629 O O . SER A 1 696 ? 13.533 4.828 -44.762 1.00 41.16 696 SER A O 1
ATOM 5631 N N . THR A 1 697 ? 13.154 5.772 -42.748 1.00 43.88 697 THR A N 1
ATOM 5632 C CA . THR A 1 697 ? 13.127 4.546 -41.938 1.00 43.88 697 THR A CA 1
ATOM 5633 C C . THR A 1 697 ? 11.759 3.847 -41.862 1.00 43.88 697 THR A C 1
ATOM 5635 O O . THR A 1 697 ? 11.709 2.681 -41.482 1.00 43.88 697 THR A O 1
ATOM 5638 N N . ASP A 1 698 ? 10.670 4.493 -42.308 1.00 41.38 698 ASP A N 1
ATOM 5639 C CA . ASP A 1 698 ? 9.284 3.963 -42.325 1.00 41.38 698 ASP A CA 1
ATOM 5640 C C . ASP A 1 698 ? 8.942 3.166 -43.606 1.00 41.38 698 ASP A C 1
ATOM 5642 O O . ASP A 1 698 ? 7.785 3.010 -43.996 1.00 41.38 698 ASP A O 1
ATOM 5646 N N . SER A 1 699 ? 9.954 2.687 -44.326 1.00 37.28 699 SER A N 1
ATOM 5647 C CA . SER A 1 699 ? 9.807 2.215 -45.706 1.00 37.28 699 SER A CA 1
ATOM 5648 C C . SER A 1 699 ? 9.215 0.812 -45.883 1.00 37.28 699 SER A C 1
ATOM 5650 O O . SER A 1 699 ? 9.046 0.387 -47.025 1.00 37.28 699 SER A O 1
ATOM 5652 N N . THR A 1 700 ? 8.823 0.109 -44.816 1.00 37.28 700 THR A N 1
ATOM 5653 C CA . THR A 1 700 ? 7.928 -1.054 -44.943 1.00 37.28 700 THR A CA 1
ATOM 5654 C C . THR A 1 700 ? 6.505 -0.571 -45.219 1.00 37.28 700 THR A C 1
ATOM 5656 O O . THR A 1 700 ? 5.884 0.004 -44.319 1.00 37.28 700 THR A O 1
ATOM 5659 N N . PRO A 1 701 ? 5.953 -0.794 -46.428 1.00 28.27 701 PRO A N 1
ATOM 5660 C CA . PRO A 1 701 ? 4.550 -0.514 -46.676 1.00 28.27 701 PRO A CA 1
ATOM 5661 C C . PRO A 1 701 ? 3.723 -1.418 -45.753 1.00 28.27 701 PRO A C 1
ATOM 5663 O O . PRO A 1 701 ? 4.078 -2.592 -45.612 1.00 28.27 701 PRO A O 1
ATOM 5666 N N . PRO A 1 702 ? 2.624 -0.934 -45.147 1.00 30.67 702 PRO A N 1
ATOM 5667 C CA . PRO A 1 702 ? 1.633 -1.846 -44.596 1.00 30.67 702 PRO A CA 1
ATOM 5668 C C . PRO A 1 702 ? 1.245 -2.815 -45.710 1.00 30.67 702 PRO A C 1
ATOM 5670 O O . PRO A 1 702 ? 1.005 -2.399 -46.851 1.00 30.67 702 PRO A O 1
ATOM 5673 N N . THR A 1 703 ? 1.239 -4.106 -45.398 1.00 33.44 703 THR A N 1
ATOM 5674 C CA . THR A 1 703 ? 0.806 -5.148 -46.329 1.00 33.44 703 THR A CA 1
ATOM 5675 C C . THR A 1 703 ? -0.529 -4.707 -46.930 1.00 33.44 703 THR A C 1
ATOM 5677 O O . THR A 1 703 ? -1.374 -4.183 -46.204 1.00 33.44 703 THR A O 1
ATOM 5680 N N . ALA A 1 704 ? -0.748 -4.862 -48.241 1.00 30.42 704 ALA A N 1
ATOM 5681 C CA . ALA A 1 704 ? -1.932 -4.312 -48.920 1.00 30.42 704 ALA A CA 1
ATOM 5682 C C . ALA A 1 704 ? -3.262 -4.651 -48.201 1.00 30.42 704 ALA A C 1
ATOM 5684 O O . ALA A 1 704 ? -4.190 -3.845 -48.202 1.00 30.42 704 ALA A O 1
ATOM 5685 N N . CYS A 1 705 ? -3.304 -5.784 -47.491 1.00 30.48 705 CYS A N 1
ATOM 5686 C CA . CYS A 1 705 ? -4.411 -6.230 -46.646 1.00 30.48 705 CYS A CA 1
ATOM 5687 C C . CYS A 1 705 ? -4.695 -5.333 -45.411 1.00 30.48 705 CYS A C 1
ATOM 5689 O O . CYS A 1 705 ? -5.858 -5.097 -45.084 1.00 30.48 705 CYS A O 1
ATOM 5691 N N . GLU A 1 706 ? -3.670 -4.776 -44.753 1.00 33.84 706 GLU A N 1
ATOM 5692 C CA . GLU A 1 706 ? -3.812 -3.887 -43.582 1.00 33.84 706 GLU A CA 1
ATOM 5693 C C . GLU A 1 706 ? -4.346 -2.506 -43.985 1.00 33.84 706 GLU A C 1
ATOM 5695 O O . GLU A 1 706 ? -5.289 -1.995 -43.384 1.00 33.84 706 GLU A O 1
ATOM 5700 N N . SER A 1 707 ? -3.813 -1.935 -45.072 1.00 30.73 707 SER A N 1
ATOM 5701 C CA . SER A 1 707 ? -4.211 -0.599 -45.549 1.00 30.73 707 SER A CA 1
ATOM 5702 C C . SER A 1 707 ? -5.654 -0.534 -46.073 1.00 30.73 707 SER A C 1
ATOM 5704 O O . SER A 1 707 ? -6.300 0.516 -46.014 1.00 30.73 707 SER A O 1
ATOM 5706 N N . VAL A 1 708 ? -6.172 -1.660 -46.579 1.00 33.97 708 VAL A N 1
ATOM 5707 C CA . VAL A 1 708 ? -7.543 -1.784 -47.090 1.00 33.97 708 VAL A CA 1
ATOM 5708 C C . VAL A 1 708 ? -8.540 -1.931 -45.937 1.00 33.97 708 VAL A C 1
ATOM 5710 O O . VAL A 1 708 ? -9.575 -1.265 -45.959 1.00 33.97 708 VAL A O 1
ATOM 5713 N N . LYS A 1 709 ? -8.213 -2.700 -44.886 1.00 39.28 709 LYS A N 1
ATOM 5714 C CA . LYS A 1 709 ? -9.059 -2.818 -43.682 1.00 39.28 709 LYS A CA 1
ATOM 5715 C C . LYS A 1 709 ? -9.170 -1.496 -42.910 1.00 39.28 709 LYS A C 1
ATOM 5717 O O . LYS A 1 709 ? -10.272 -1.118 -42.520 1.00 39.28 709 LYS A O 1
ATOM 5722 N N . GLU A 1 710 ? -8.072 -0.751 -42.768 1.00 36.44 710 GLU A N 1
ATOM 5723 C CA . GLU A 1 710 ? -8.053 0.530 -42.039 1.00 36.44 710 GLU A CA 1
ATOM 5724 C C . GLU A 1 710 ? -8.850 1.636 -42.766 1.00 36.44 710 GLU A C 1
ATOM 5726 O O . GLU A 1 710 ? -9.574 2.413 -42.140 1.00 36.44 710 GLU A O 1
ATOM 5731 N N . LYS A 1 711 ? -8.801 1.670 -44.109 1.00 33.81 711 LYS A N 1
ATOM 5732 C CA . LYS A 1 711 ? -9.596 2.608 -44.929 1.00 33.81 711 LYS A CA 1
ATOM 5733 C C . LYS A 1 711 ? -11.081 2.250 -45.023 1.00 33.81 711 LYS A C 1
ATOM 5735 O O . LYS A 1 711 ? -11.896 3.160 -45.179 1.00 33.81 711 LYS A O 1
ATOM 5740 N N . LEU A 1 712 ? -11.439 0.966 -44.958 1.00 34.19 712 LEU A N 1
ATOM 5741 C CA . LEU A 1 712 ? -12.836 0.518 -44.999 1.00 34.19 712 LEU A CA 1
ATOM 5742 C C . LEU A 1 712 ? -13.569 0.809 -43.678 1.00 34.19 712 LEU A C 1
ATOM 5744 O O . LEU A 1 712 ? -14.711 1.267 -43.721 1.00 34.19 712 LEU A O 1
ATOM 5748 N N . LEU A 1 713 ? -12.906 0.666 -42.522 1.00 40.09 713 LEU A N 1
ATOM 5749 C CA . LEU A 1 713 ? -13.509 0.974 -41.214 1.00 40.09 713 LEU A CA 1
ATOM 5750 C C . LEU A 1 713 ? -13.748 2.474 -40.973 1.00 40.09 713 LEU A C 1
ATOM 5752 O O . LEU A 1 713 ? -14.647 2.836 -40.218 1.00 40.09 713 LEU A O 1
ATOM 5756 N N . GLY A 1 714 ? -13.007 3.361 -41.645 1.00 34.25 714 GLY A N 1
ATOM 5757 C CA . GLY A 1 714 ? -13.223 4.810 -41.554 1.00 34.25 714 GLY A CA 1
ATOM 5758 C C . GLY A 1 714 ? -14.563 5.296 -42.131 1.00 34.25 714 GLY A C 1
ATOM 5759 O O . GLY A 1 714 ? -14.929 6.450 -41.915 1.00 34.25 714 GLY A O 1
ATOM 5760 N N . LYS A 1 715 ? -15.301 4.446 -42.866 1.00 31.12 715 LYS A N 1
ATOM 5761 C CA . LYS A 1 715 ? -16.559 4.817 -43.541 1.00 31.12 715 LYS A CA 1
ATOM 5762 C C . LYS A 1 715 ? -17.828 4.201 -42.947 1.00 31.12 715 LYS A C 1
ATOM 5764 O O . LYS A 1 715 ? -18.915 4.661 -43.286 1.00 31.12 715 LYS A O 1
ATOM 5769 N N . THR A 1 716 ? -17.736 3.244 -42.028 1.00 27.62 716 THR A N 1
ATOM 5770 C CA . THR A 1 716 ? -18.910 2.641 -41.378 1.00 27.62 716 THR A CA 1
ATOM 5771 C C . THR A 1 716 ? -19.054 3.142 -39.944 1.00 27.62 716 THR A C 1
ATOM 5773 O O . THR A 1 716 ? -18.504 2.578 -39.004 1.00 27.62 716 THR A O 1
ATOM 5776 N N . LYS A 1 717 ? -19.836 4.216 -39.768 1.00 33.09 717 LYS A N 1
ATOM 5777 C CA . LYS A 1 717 ? -20.417 4.602 -38.472 1.00 33.09 717 LYS A CA 1
ATOM 5778 C C . LYS A 1 717 ? -21.499 3.587 -38.085 1.00 33.09 717 LYS A C 1
ATOM 5780 O O . LYS A 1 717 ? -22.676 3.843 -38.302 1.00 33.09 717 LYS A O 1
ATOM 5785 N N . ALA A 1 718 ? -21.096 2.442 -37.548 1.00 29.67 7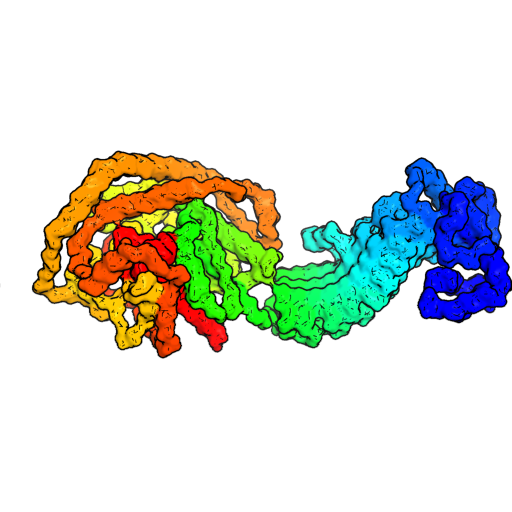18 ALA A N 1
ATOM 5786 C CA . ALA A 1 718 ? -21.957 1.510 -36.825 1.00 29.67 718 ALA A CA 1
ATOM 5787 C C . ALA A 1 718 ? -21.085 0.426 -36.161 1.00 29.67 718 ALA A C 1
ATOM 5789 O O . ALA A 1 718 ? -20.328 -0.218 -36.877 1.00 29.67 718 ALA A O 1
ATOM 5790 N N . VAL A 1 719 ? -21.294 0.181 -34.849 1.00 28.22 719 VAL A N 1
ATOM 5791 C CA . VAL A 1 719 ? -21.094 -1.135 -34.173 1.00 28.22 719 VAL A CA 1
ATOM 5792 C C . VAL A 1 719 ? -19.600 -1.454 -33.865 1.00 28.22 719 VAL A C 1
ATOM 5794 O O . VAL A 1 719 ? -18.751 -1.272 -34.719 1.00 28.22 719 VAL A O 1
ATOM 5797 N N . VAL A 1 720 ? -19.097 -1.827 -32.673 1.00 29.06 720 VAL A N 1
ATOM 5798 C CA . VAL A 1 720 ? -19.563 -2.546 -31.465 1.00 29.06 720 VAL A CA 1
ATOM 5799 C C . VAL A 1 720 ? -18.850 -1.965 -30.217 1.00 29.06 720 VAL A C 1
ATOM 5801 O O . VAL A 1 720 ? -17.683 -1.583 -30.288 1.00 29.06 720 VAL A O 1
ATOM 5804 N N . LYS A 1 721 ? -19.528 -1.941 -29.060 1.00 31.02 721 LYS A N 1
ATOM 5805 C CA . LYS A 1 721 ? -18.963 -1.682 -27.718 1.00 31.02 721 LYS A CA 1
ATOM 5806 C C . LYS A 1 721 ? -18.265 -2.932 -27.139 1.00 31.02 721 LYS A C 1
ATOM 5808 O O . LYS A 1 721 ? -18.829 -3.566 -26.254 1.00 31.02 721 LYS A O 1
ATOM 5813 N N . GLU A 1 722 ? -17.077 -3.310 -27.595 1.00 37.31 722 GLU A N 1
ATOM 5814 C CA . GLU A 1 722 ? -16.347 -4.426 -26.962 1.00 37.31 722 GLU A CA 1
ATOM 5815 C C . GLU A 1 722 ? -14.888 -4.055 -26.669 1.00 37.31 722 GLU A C 1
ATOM 5817 O O . GLU A 1 722 ? -14.204 -3.464 -27.509 1.00 37.31 722 GLU A O 1
ATOM 5822 N N . ALA A 1 723 ? -14.443 -4.374 -25.446 1.00 41.44 723 ALA A N 1
ATOM 5823 C CA . ALA A 1 723 ? -13.036 -4.403 -25.048 1.00 41.44 723 ALA A CA 1
ATOM 5824 C C . ALA A 1 723 ? -12.255 -5.386 -25.949 1.00 41.44 723 ALA A C 1
ATOM 5826 O O . ALA A 1 723 ? -12.884 -6.234 -26.594 1.00 41.44 723 ALA A O 1
ATOM 5827 N N . PRO A 1 724 ? -10.914 -5.290 -26.043 1.00 44.22 724 PRO A N 1
ATOM 5828 C CA . PRO A 1 724 ? -10.115 -6.243 -26.811 1.00 44.22 724 PRO A CA 1
ATOM 5829 C C . PRO A 1 724 ? -10.471 -7.678 -26.399 1.00 44.22 724 PRO A C 1
ATOM 5831 O O . PRO A 1 724 ? -10.274 -8.075 -25.254 1.00 44.22 724 PRO A O 1
ATOM 5834 N N . LYS A 1 725 ? -11.048 -8.464 -27.316 1.00 43.97 725 LYS A N 1
ATOM 5835 C CA . LYS A 1 725 ? -11.327 -9.879 -27.054 1.00 43.97 725 LYS A CA 1
ATOM 5836 C C . LYS A 1 725 ? -9.993 -10.615 -27.075 1.00 43.97 725 LYS A C 1
ATOM 5838 O O . LYS A 1 725 ? -9.374 -10.742 -28.130 1.00 43.97 725 LYS A O 1
ATOM 5843 N N . ILE A 1 726 ? -9.548 -11.073 -25.907 1.00 48.97 726 ILE A N 1
ATOM 5844 C CA . ILE A 1 726 ? -8.364 -11.921 -25.782 1.00 48.97 726 ILE A CA 1
ATOM 5845 C C . ILE A 1 726 ? -8.700 -13.258 -26.445 1.00 48.97 726 ILE A C 1
ATOM 5847 O O . ILE A 1 726 ? -9.525 -14.026 -25.944 1.00 48.97 726 ILE A O 1
ATOM 5851 N N . LEU A 1 727 ? -8.077 -13.546 -27.585 1.00 41.22 727 LEU A N 1
ATOM 5852 C CA . LEU A 1 727 ? -8.156 -14.861 -28.208 1.00 41.22 727 LEU A CA 1
ATOM 5853 C C . LEU A 1 727 ? -7.143 -15.760 -27.485 1.00 41.22 727 LEU A C 1
ATOM 5855 O O . LEU A 1 727 ? -6.051 -16.025 -27.975 1.00 41.22 727 LEU A O 1
ATOM 5859 N N . ILE A 1 728 ? -7.478 -16.145 -26.246 1.00 43.94 728 ILE A N 1
ATOM 5860 C CA . ILE A 1 728 ? -6.610 -16.967 -25.399 1.00 43.94 728 ILE A CA 1
ATOM 5861 C C . ILE A 1 728 ? -6.441 -18.334 -26.074 1.00 43.94 728 ILE A C 1
ATOM 5863 O O . ILE A 1 728 ? -7.318 -19.196 -25.980 1.00 43.94 728 ILE A O 1
ATOM 5867 N N . LEU A 1 729 ? -5.286 -18.588 -26.690 1.00 42.53 729 LEU A N 1
ATOM 5868 C CA . LEU A 1 729 ? -4.807 -19.957 -26.863 1.00 42.53 729 LEU A CA 1
ATOM 5869 C C . LEU A 1 729 ? -4.347 -20.446 -25.484 1.00 42.53 729 LEU A C 1
ATOM 5871 O O . LEU A 1 729 ? -3.187 -20.313 -25.105 1.00 42.53 729 LEU A O 1
ATOM 5875 N N . LYS A 1 730 ? -5.288 -21.008 -24.713 1.00 42.34 730 LYS A N 1
ATOM 5876 C CA . LYS A 1 730 ? -5.101 -21.539 -23.344 1.00 42.34 730 LYS A CA 1
ATOM 5877 C C . LYS A 1 730 ? -4.041 -22.656 -23.228 1.00 42.34 730 LYS A C 1
ATOM 5879 O O . LYS A 1 730 ? -3.909 -23.235 -22.158 1.00 42.34 730 LYS A O 1
ATOM 5884 N N . SER A 1 731 ? -3.288 -22.989 -24.280 1.00 43.72 731 SER A N 1
ATOM 5885 C CA . SER A 1 731 ? -2.500 -24.225 -24.357 1.00 43.72 731 SER A CA 1
ATOM 5886 C C . SER A 1 731 ? -0.972 -24.076 -24.406 1.00 43.72 731 SER A C 1
ATOM 5888 O O . SER A 1 731 ? -0.313 -25.104 -24.516 1.00 43.72 731 SER A O 1
ATOM 5890 N N . LYS A 1 732 ? -0.376 -22.871 -24.331 1.00 54.59 732 LYS A N 1
ATOM 5891 C CA . LYS A 1 732 ? 1.104 -22.717 -24.401 1.00 54.59 732 LYS A CA 1
ATOM 5892 C C . LYS A 1 732 ? 1.746 -21.673 -23.479 1.00 54.59 732 LYS A C 1
ATOM 5894 O O . LYS A 1 732 ? 2.950 -21.437 -23.554 1.00 54.59 732 LYS A O 1
ATOM 5899 N N . VAL A 1 733 ? 0.985 -21.076 -22.565 1.00 53.94 733 VAL A N 1
ATOM 5900 C CA . VAL A 1 733 ? 1.505 -20.038 -21.656 1.00 53.94 733 VAL A CA 1
ATOM 5901 C C . VAL A 1 733 ? 2.668 -20.584 -20.812 1.00 53.94 733 VAL A C 1
ATOM 5903 O O . VAL A 1 733 ? 3.679 -19.905 -20.652 1.00 53.94 733 VAL A O 1
ATOM 5906 N N . ASP A 1 734 ? 2.617 -21.845 -20.367 1.00 55.97 734 ASP A N 1
ATOM 5907 C CA . ASP A 1 734 ? 3.691 -22.460 -19.569 1.00 55.97 734 ASP A CA 1
ATOM 5908 C C . ASP A 1 734 ? 5.044 -22.566 -20.290 1.00 55.97 734 ASP A C 1
ATOM 5910 O O . ASP A 1 734 ? 6.091 -22.385 -19.663 1.00 55.97 734 ASP A O 1
ATOM 5914 N N . GLN A 1 735 ? 5.014 -22.784 -21.606 1.00 59.03 735 GLN A N 1
ATOM 5915 C CA . GLN A 1 735 ? 6.195 -22.812 -22.470 1.00 59.03 735 GLN A CA 1
ATOM 5916 C C . GLN A 1 735 ? 6.762 -21.404 -22.689 1.00 59.03 735 GLN A C 1
ATOM 5918 O O . GLN A 1 735 ? 7.971 -21.214 -22.542 1.00 59.03 735 GLN A O 1
ATOM 5923 N N . LEU A 1 736 ? 5.884 -20.405 -22.892 1.00 58.66 736 LEU A N 1
ATOM 5924 C CA . LEU A 1 736 ? 6.254 -18.986 -22.979 1.00 58.66 736 LEU A CA 1
ATOM 5925 C C . LEU A 1 736 ? 7.133 -18.563 -21.811 1.00 58.66 736 LEU A C 1
ATOM 5927 O O . LEU A 1 736 ? 8.171 -17.971 -22.029 1.00 58.66 736 LEU A O 1
ATOM 5931 N N . TYR A 1 737 ? 6.801 -18.926 -20.582 1.00 60.22 737 TYR A N 1
ATOM 5932 C CA . TYR A 1 737 ? 7.569 -18.496 -19.411 1.00 60.22 737 TYR A CA 1
ATOM 5933 C C . TYR A 1 737 ? 8.924 -19.152 -19.224 1.00 60.22 737 TYR A C 1
ATOM 5935 O O . TYR A 1 737 ? 9.889 -18.468 -18.888 1.00 60.22 737 TYR A O 1
ATOM 5943 N N . LYS A 1 738 ? 9.005 -20.474 -19.413 1.00 65.19 738 LYS A N 1
ATOM 5944 C CA . LYS A 1 738 ? 10.297 -21.169 -19.369 1.00 65.19 738 LYS A CA 1
ATOM 5945 C C . LYS A 1 738 ? 11.233 -20.586 -20.420 1.00 65.19 738 LYS A C 1
ATOM 5947 O O . LYS A 1 738 ? 12.401 -20.355 -20.135 1.00 65.19 738 LYS A O 1
ATOM 5952 N N . TYR A 1 739 ? 10.689 -20.283 -21.595 1.00 64.50 739 TYR A N 1
ATOM 5953 C CA . TYR A 1 739 ? 11.412 -19.624 -22.667 1.00 64.50 739 TYR A CA 1
ATOM 5954 C C . TYR A 1 739 ? 11.755 -18.160 -22.336 1.00 64.50 739 TYR A C 1
ATOM 5956 O O . TYR A 1 739 ? 12.896 -17.748 -22.521 1.00 64.50 739 TYR A O 1
ATOM 5964 N N . LEU A 1 740 ? 10.810 -17.380 -21.792 1.00 64.81 740 LEU A N 1
ATOM 5965 C CA . LEU A 1 740 ? 11.012 -15.971 -21.446 1.00 64.81 740 LEU A CA 1
ATOM 5966 C C . LEU A 1 740 ? 12.097 -15.809 -20.374 1.00 64.81 740 LEU A C 1
ATOM 5968 O O . LEU A 1 740 ? 13.016 -15.018 -20.566 1.00 64.81 740 LEU A O 1
ATOM 5972 N N . ASN A 1 741 ? 12.042 -16.598 -19.295 1.00 68.31 741 ASN A N 1
ATOM 5973 C CA . ASN A 1 741 ? 13.085 -16.605 -18.266 1.00 68.31 741 ASN A CA 1
ATOM 5974 C C . ASN A 1 741 ? 14.429 -17.103 -18.818 1.00 68.31 741 ASN A C 1
ATOM 5976 O O . ASN A 1 741 ? 15.465 -16.598 -18.416 1.00 68.31 741 ASN A O 1
ATOM 5980 N N . ALA A 1 742 ? 14.444 -18.066 -19.746 1.00 69.25 742 ALA A N 1
ATOM 5981 C CA . ALA A 1 742 ? 15.695 -18.543 -20.339 1.00 69.25 742 ALA A CA 1
ATOM 5982 C C . ALA A 1 742 ? 16.342 -17.533 -21.306 1.00 69.25 742 ALA A C 1
ATOM 5984 O O . ALA A 1 742 ? 17.551 -17.582 -21.506 1.00 69.25 742 ALA A O 1
ATOM 5985 N N . LYS A 1 743 ? 15.553 -16.652 -21.938 1.00 70.75 743 LYS A N 1
ATOM 5986 C CA . LYS A 1 743 ? 16.018 -15.781 -23.034 1.00 70.75 743 LYS A CA 1
ATOM 5987 C C . LYS A 1 743 ? 16.123 -14.297 -22.674 1.00 70.75 743 LYS A C 1
ATOM 5989 O O . LYS A 1 743 ? 16.944 -13.600 -23.262 1.00 70.75 743 LYS A O 1
ATOM 5994 N N . PHE A 1 744 ? 15.297 -13.797 -21.756 1.00 78.81 744 PHE A N 1
ATOM 5995 C CA . PHE A 1 744 ? 15.201 -12.362 -21.443 1.00 78.81 744 PHE A CA 1
ATOM 5996 C C . PHE A 1 744 ? 15.664 -11.995 -20.032 1.00 78.81 744 PHE A C 1
ATOM 5998 O O . PHE A 1 744 ? 15.738 -10.801 -19.732 1.00 78.81 744 PHE A O 1
ATOM 6005 N N . LEU A 1 745 ? 15.976 -12.980 -19.186 1.00 82.50 745 LEU A N 1
ATOM 6006 C CA . LEU A 1 745 ? 16.584 -12.773 -17.874 1.00 82.50 745 LEU A CA 1
ATOM 6007 C C . LEU A 1 745 ? 18.079 -12.496 -18.047 1.00 82.50 745 LEU A C 1
ATOM 6009 O O . LEU A 1 745 ? 18.785 -13.335 -18.598 1.00 82.50 745 LEU A O 1
ATOM 6013 N N . ASP A 1 746 ? 18.536 -11.324 -17.607 1.00 81.88 746 ASP A N 1
ATOM 6014 C CA . ASP A 1 746 ? 19.926 -10.859 -17.707 1.00 81.88 746 ASP A CA 1
ATOM 6015 C C . ASP A 1 746 ? 20.592 -11.208 -19.043 1.00 81.88 746 ASP A C 1
ATOM 6017 O O . ASP A 1 746 ? 21.599 -11.918 -19.079 1.00 81.88 746 ASP A O 1
ATOM 6021 N N . PRO A 1 747 ? 20.033 -10.730 -20.172 1.00 80.62 747 PRO A N 1
ATOM 6022 C CA . PRO A 1 747 ? 20.570 -11.075 -21.470 1.00 80.62 747 PRO A CA 1
ATOM 6023 C C . PRO A 1 747 ? 22.003 -10.548 -21.560 1.00 80.62 747 PRO A C 1
ATOM 6025 O O . PRO A 1 747 ? 22.216 -9.332 -21.516 1.00 80.62 747 PRO A O 1
ATOM 6028 N N . ASP A 1 748 ? 22.975 -11.451 -21.714 1.00 82.75 748 ASP A N 1
ATOM 6029 C CA . ASP A 1 748 ? 24.345 -11.068 -22.042 1.00 82.75 748 ASP A CA 1
ATOM 6030 C C . ASP A 1 748 ? 24.337 -10.481 -23.449 1.00 82.75 748 ASP A C 1
ATOM 6032 O O . ASP A 1 748 ? 24.345 -11.196 -24.451 1.00 82.75 748 ASP A O 1
ATOM 6036 N N . VAL A 1 749 ? 24.227 -9.158 -23.526 1.00 84.19 749 VAL A N 1
ATOM 6037 C CA . VAL A 1 749 ? 24.076 -8.464 -24.802 1.00 84.19 749 VAL A CA 1
ATOM 6038 C C . VAL A 1 749 ? 25.292 -8.653 -25.701 1.00 84.19 749 VAL A C 1
ATOM 6040 O O . VAL A 1 749 ? 25.150 -8.570 -26.916 1.00 84.19 749 VAL A O 1
ATOM 6043 N N . GLU A 1 750 ? 26.466 -8.951 -25.140 1.00 85.31 750 GLU A N 1
ATOM 6044 C CA . GLU A 1 750 ? 27.705 -9.134 -25.896 1.00 85.31 750 GLU A CA 1
ATOM 6045 C C . GLU A 1 750 ? 27.733 -10.445 -26.694 1.00 85.31 750 GLU A C 1
ATOM 6047 O O . GLU A 1 750 ? 28.549 -10.588 -27.603 1.00 85.31 750 GLU A O 1
ATOM 6052 N N . GLN A 1 751 ? 26.816 -11.383 -26.442 1.00 86.94 751 GLN A N 1
ATOM 6053 C CA . GLN A 1 751 ? 26.694 -12.601 -27.249 1.00 86.94 751 GLN A CA 1
ATOM 6054 C C . GLN A 1 751 ? 25.983 -12.360 -28.594 1.00 86.94 751 GLN A C 1
ATOM 6056 O O . GLN A 1 751 ? 26.113 -13.162 -29.518 1.00 86.94 751 GLN A O 1
ATOM 6061 N N . TYR A 1 752 ? 25.229 -11.264 -28.721 1.00 89.62 752 TYR A N 1
ATOM 6062 C CA . TYR A 1 752 ? 24.390 -11.004 -29.888 1.00 89.62 752 TYR A CA 1
ATOM 6063 C C . TYR A 1 752 ? 25.141 -10.219 -30.963 1.00 89.62 752 TYR A C 1
ATOM 6065 O O . TYR A 1 752 ? 25.734 -9.170 -30.695 1.00 89.62 752 TYR A O 1
ATOM 6073 N N . GLU A 1 753 ? 25.039 -10.671 -32.216 1.00 89.69 753 GLU A N 1
ATOM 6074 C CA . GLU A 1 753 ? 25.751 -10.086 -33.361 1.00 89.69 753 GLU A CA 1
ATOM 6075 C C . GLU A 1 753 ? 25.539 -8.567 -33.472 1.00 89.69 753 GLU A C 1
ATOM 6077 O O . GLU A 1 753 ? 26.493 -7.808 -33.686 1.00 89.69 753 GLU A O 1
ATOM 6082 N N . ILE A 1 754 ? 24.292 -8.109 -33.295 1.00 89.50 754 ILE A N 1
ATOM 6083 C CA . ILE A 1 754 ? 23.942 -6.690 -33.425 1.00 89.50 754 ILE A CA 1
ATOM 6084 C C . ILE A 1 754 ? 24.659 -5.803 -32.400 1.00 89.50 754 ILE A C 1
ATOM 6086 O O . ILE A 1 754 ? 25.012 -4.667 -32.712 1.00 89.50 754 ILE A O 1
ATOM 6090 N N . PHE A 1 755 ? 24.940 -6.326 -31.207 1.00 90.38 755 PHE A N 1
ATOM 6091 C CA . PHE A 1 755 ? 25.669 -5.623 -30.152 1.00 90.38 755 PHE A CA 1
ATOM 6092 C C . PHE A 1 755 ? 27.189 -5.768 -30.294 1.00 90.38 755 PHE A C 1
ATOM 6094 O O . PHE A 1 755 ? 27.910 -4.801 -30.051 1.00 90.38 755 PHE A O 1
ATOM 6101 N N . GLN A 1 756 ? 27.696 -6.918 -30.746 1.00 89.56 756 GLN A N 1
ATOM 6102 C CA . GLN A 1 756 ? 29.132 -7.115 -30.999 1.00 89.56 756 GLN A CA 1
ATOM 6103 C C . GLN A 1 756 ? 29.674 -6.134 -32.041 1.00 89.56 756 GLN A C 1
ATOM 6105 O O . GLN A 1 756 ? 30.742 -5.555 -31.859 1.00 89.56 756 GLN A O 1
ATOM 6110 N N . LYS A 1 757 ? 28.913 -5.898 -33.116 1.00 87.12 757 LYS A N 1
ATOM 6111 C CA . LYS A 1 757 ? 29.289 -4.961 -34.190 1.00 87.12 757 LYS A CA 1
ATOM 6112 C C . LYS A 1 757 ? 28.908 -3.504 -33.892 1.00 87.12 757 LYS A C 1
ATOM 6114 O O . LYS A 1 757 ? 28.977 -2.662 -34.784 1.00 87.12 757 LYS A O 1
ATOM 6119 N N . THR A 1 758 ? 28.485 -3.199 -32.665 1.00 89.38 758 THR A N 1
ATOM 6120 C CA . THR A 1 758 ? 28.127 -1.845 -32.233 1.00 89.38 758 THR A CA 1
ATOM 6121 C C . THR A 1 758 ? 29.150 -1.324 -31.233 1.00 89.38 758 THR A C 1
ATOM 6123 O O . THR A 1 758 ? 29.362 -1.924 -30.179 1.00 89.38 758 THR A O 1
ATOM 6126 N N . ASP A 1 759 ? 29.746 -0.169 -31.533 1.00 90.44 759 ASP A N 1
ATOM 6127 C CA . ASP A 1 759 ? 30.661 0.503 -30.609 1.00 90.44 759 ASP A CA 1
ATOM 6128 C C . ASP A 1 759 ? 29.957 0.878 -29.298 1.00 90.44 759 ASP A C 1
ATOM 6130 O O . ASP A 1 759 ? 28.803 1.327 -29.295 1.00 90.44 759 ASP A O 1
ATOM 6134 N N . ALA A 1 760 ? 30.684 0.778 -28.185 1.00 91.62 760 ALA A N 1
ATOM 6135 C CA . ALA A 1 760 ? 30.222 1.311 -26.912 1.00 91.62 760 ALA A CA 1
ATOM 6136 C C . ALA A 1 760 ? 30.032 2.837 -26.989 1.00 91.62 760 ALA A C 1
ATOM 6138 O O . ALA A 1 760 ? 30.818 3.570 -27.596 1.00 91.62 760 ALA A O 1
ATOM 6139 N N . LEU A 1 761 ? 28.976 3.324 -26.344 1.00 91.25 761 LEU A N 1
ATOM 6140 C CA . LEU A 1 761 ? 28.720 4.744 -26.157 1.00 91.25 761 LEU A CA 1
ATOM 6141 C C . LEU A 1 761 ? 29.750 5.327 -25.178 1.00 91.25 761 LEU A C 1
ATOM 6143 O O . LEU A 1 761 ? 30.108 4.662 -24.202 1.00 91.25 761 LEU A O 1
ATOM 6147 N N . PRO A 1 762 ? 30.197 6.579 -25.382 1.00 92.81 762 PRO A N 1
ATOM 6148 C CA . PRO A 1 762 ? 31.173 7.229 -24.514 1.00 92.81 762 PRO A CA 1
ATOM 6149 C C . PRO A 1 762 ? 30.499 7.720 -23.221 1.00 92.81 762 PRO A C 1
ATOM 6151 O O . PRO A 1 762 ? 30.323 8.919 -23.001 1.00 92.81 762 PRO A O 1
ATOM 6154 N N . LEU A 1 763 ? 30.056 6.781 -22.384 1.00 93.31 763 LEU A N 1
ATOM 6155 C CA . LEU A 1 763 ? 29.444 7.068 -21.089 1.00 93.31 763 LEU A CA 1
ATOM 6156 C C . LEU A 1 763 ? 30.475 7.718 -20.154 1.00 93.31 763 LEU A C 1
ATOM 6158 O O . LEU A 1 763 ? 31.639 7.323 -20.123 1.00 93.31 763 LEU A O 1
ATOM 6162 N N . ASN A 1 764 ? 30.050 8.709 -19.373 1.00 92.44 764 ASN A N 1
ATOM 6163 C CA . ASN A 1 764 ? 30.903 9.300 -18.344 1.00 92.44 764 ASN A CA 1
ATOM 6164 C C . ASN A 1 764 ? 30.994 8.391 -17.103 1.00 92.44 764 ASN A C 1
ATOM 6166 O O . ASN A 1 764 ? 30.211 7.452 -16.950 1.00 92.44 764 ASN A O 1
ATOM 6170 N N . HIS A 1 765 ? 31.933 8.697 -16.203 1.00 94.69 765 HIS A N 1
ATOM 6171 C CA . HIS A 1 765 ? 32.196 7.883 -15.013 1.00 94.69 765 HIS A CA 1
ATOM 6172 C C . HIS A 1 765 ? 30.940 7.645 -14.158 1.00 94.69 765 HIS A C 1
ATOM 6174 O O . HIS A 1 765 ? 30.710 6.521 -13.724 1.00 94.69 765 HIS A O 1
ATOM 6180 N N . GLU A 1 766 ? 30.088 8.659 -13.956 1.00 95.69 766 GLU A N 1
ATOM 6181 C CA . GLU A 1 766 ? 28.864 8.484 -13.160 1.00 95.69 766 GLU A CA 1
ATOM 6182 C C . GLU A 1 766 ? 27.884 7.499 -13.813 1.00 95.69 766 GLU A C 1
ATOM 6184 O O . GLU A 1 766 ? 27.346 6.630 -13.133 1.00 95.69 766 GLU A O 1
ATOM 6189 N N . ARG A 1 767 ? 27.680 7.577 -15.137 1.00 96.19 767 ARG A N 1
ATOM 6190 C CA . ARG A 1 767 ? 26.797 6.640 -15.856 1.00 96.19 767 ARG A CA 1
ATOM 6191 C C . ARG A 1 767 ? 27.347 5.222 -15.876 1.00 96.19 767 ARG A C 1
ATOM 6193 O O . ARG A 1 767 ? 26.559 4.287 -15.789 1.00 96.19 767 ARG A O 1
ATOM 6200 N N . ILE A 1 768 ? 28.666 5.065 -15.978 1.00 96.88 768 ILE A N 1
ATOM 6201 C CA . ILE A 1 768 ? 29.323 3.756 -15.874 1.00 96.88 768 ILE A CA 1
ATOM 6202 C C . ILE A 1 768 ? 29.100 3.170 -14.476 1.00 96.88 768 ILE A C 1
ATOM 6204 O O . ILE A 1 768 ? 28.720 2.010 -14.372 1.00 96.88 768 ILE A O 1
ATOM 6208 N N . GLY A 1 769 ? 29.260 3.973 -13.418 1.00 97.31 769 GLY A N 1
ATOM 6209 C CA . GLY A 1 769 ? 28.975 3.553 -12.043 1.00 97.31 769 GLY A CA 1
ATOM 6210 C C . GLY A 1 769 ? 27.531 3.077 -11.867 1.00 97.31 769 GLY A C 1
ATOM 6211 O O . GLY A 1 769 ? 27.307 1.948 -11.443 1.00 97.31 769 GLY A O 1
ATOM 6212 N N . ILE A 1 770 ? 26.554 3.886 -12.298 1.00 97.75 770 ILE A N 1
ATOM 6213 C CA . ILE A 1 770 ? 25.127 3.524 -12.234 1.00 97.75 770 ILE A CA 1
ATOM 6214 C C . ILE A 1 770 ? 24.848 2.233 -13.016 1.00 97.75 770 ILE A C 1
ATOM 6216 O O . ILE A 1 770 ? 24.149 1.353 -12.520 1.00 97.75 770 ILE A O 1
ATOM 6220 N N . LEU A 1 771 ? 25.389 2.113 -14.234 1.00 97.12 771 LEU A N 1
ATOM 6221 C CA . LEU A 1 771 ? 25.217 0.934 -15.082 1.00 97.12 771 LEU A CA 1
ATOM 6222 C C . LEU A 1 771 ? 25.768 -0.327 -14.409 1.00 97.12 771 LEU A C 1
ATOM 6224 O O . LEU A 1 771 ? 25.081 -1.346 -14.374 1.00 97.12 771 LEU A O 1
ATOM 6228 N N . ASN A 1 772 ? 26.985 -0.248 -13.870 1.00 96.94 772 ASN A N 1
ATOM 6229 C CA . ASN A 1 772 ? 27.649 -1.365 -13.206 1.00 96.94 772 ASN A CA 1
ATOM 6230 C C . ASN A 1 772 ? 26.918 -1.780 -11.931 1.00 96.94 772 ASN A C 1
ATOM 6232 O O . ASN A 1 772 ? 26.796 -2.970 -11.672 1.00 96.94 772 ASN A O 1
ATOM 6236 N N . ASN A 1 773 ? 26.417 -0.820 -11.153 1.00 97.44 773 ASN A N 1
ATOM 6237 C CA . ASN A 1 773 ? 25.625 -1.110 -9.965 1.00 97.44 773 ASN A CA 1
ATOM 6238 C C . ASN A 1 773 ? 24.319 -1.805 -10.354 1.00 97.44 773 ASN A C 1
ATOM 6240 O O . ASN A 1 773 ? 24.070 -2.926 -9.934 1.00 97.44 773 ASN A O 1
ATOM 6244 N N . LEU A 1 774 ? 23.506 -1.202 -11.224 1.00 96.94 774 LEU A N 1
ATOM 6245 C CA . LEU A 1 774 ? 22.183 -1.746 -11.542 1.00 96.94 774 LEU A CA 1
ATOM 6246 C C . LEU A 1 774 ? 22.224 -3.096 -12.266 1.00 96.94 774 LEU A C 1
ATOM 6248 O O . LEU A 1 774 ? 21.311 -3.892 -12.071 1.00 96.94 774 LEU A O 1
ATOM 6252 N N . ASN A 1 775 ? 23.264 -3.379 -13.056 1.00 95.50 775 ASN A N 1
ATOM 6253 C CA . ASN A 1 775 ? 23.447 -4.687 -13.695 1.00 95.50 775 ASN A CA 1
ATOM 6254 C C . ASN A 1 775 ? 23.963 -5.786 -12.741 1.00 95.50 775 ASN A C 1
ATOM 6256 O O . ASN A 1 775 ? 24.096 -6.922 -13.180 1.00 95.50 775 ASN A O 1
ATOM 6260 N N . GLN A 1 776 ? 24.239 -5.489 -11.462 1.00 95.44 776 GLN A N 1
ATOM 6261 C CA . GLN A 1 776 ? 24.425 -6.534 -10.438 1.00 95.44 776 GLN A CA 1
ATOM 6262 C C . GLN A 1 776 ? 23.099 -7.192 -10.042 1.00 95.44 776 GLN A C 1
ATOM 6264 O O . GLN A 1 776 ? 23.097 -8.305 -9.526 1.00 95.44 776 GLN A O 1
ATOM 6269 N N . LEU A 1 777 ? 21.975 -6.505 -10.267 1.00 95.44 777 LEU A N 1
ATOM 6270 C CA . LEU A 1 777 ? 20.643 -7.052 -10.042 1.00 95.44 777 LEU A CA 1
ATOM 6271 C C . LEU A 1 777 ? 20.170 -7.813 -11.273 1.00 95.44 777 LEU A C 1
ATOM 6273 O O . LEU A 1 777 ? 20.493 -7.441 -12.398 1.00 95.44 777 LEU A O 1
ATOM 6277 N N . THR A 1 778 ? 19.304 -8.797 -11.047 1.00 93.94 778 THR A N 1
ATOM 6278 C CA . THR A 1 778 ? 18.687 -9.555 -12.133 1.00 93.94 778 THR A CA 1
ATOM 6279 C C . THR A 1 778 ? 17.466 -8.847 -12.714 1.00 93.94 778 THR A C 1
ATOM 6281 O O . THR A 1 778 ? 16.525 -8.521 -11.980 1.00 93.94 778 THR A O 1
ATOM 6284 N N . TRP A 1 779 ? 17.464 -8.639 -14.034 1.00 94.19 779 TRP A N 1
ATOM 6285 C CA . TRP A 1 779 ? 16.426 -7.961 -14.812 1.00 94.19 779 TRP A CA 1
ATOM 6286 C C . TRP A 1 779 ? 15.918 -8.818 -15.966 1.00 94.19 779 TRP A C 1
ATOM 6288 O O . TRP A 1 779 ? 16.683 -9.352 -16.761 1.00 94.19 779 TRP A O 1
ATOM 6298 N N . ASN A 1 780 ? 14.604 -8.822 -16.154 1.00 92.94 780 ASN A N 1
ATOM 6299 C CA . ASN A 1 780 ? 13.984 -9.246 -17.401 1.00 92.94 780 ASN A CA 1
ATOM 6300 C C . ASN A 1 780 ? 13.921 -8.046 -18.350 1.00 92.94 780 ASN A C 1
ATOM 6302 O O . ASN A 1 780 ? 13.175 -7.095 -18.095 1.00 92.94 780 ASN A O 1
ATOM 6306 N N . LYS A 1 781 ? 14.720 -8.053 -19.420 1.00 94.12 781 LYS A N 1
ATOM 6307 C CA . LYS A 1 781 ? 14.880 -6.890 -20.307 1.00 94.12 781 LYS A CA 1
ATOM 6308 C C . LYS A 1 781 ? 14.239 -7.139 -21.672 1.00 94.12 781 LYS A C 1
ATOM 6310 O O . LYS A 1 781 ? 14.699 -7.973 -22.446 1.00 94.12 781 LYS A O 1
ATOM 6315 N N . PHE A 1 782 ? 13.219 -6.353 -22.009 1.00 92.94 782 PHE A N 1
ATOM 6316 C CA . PHE A 1 782 ? 12.491 -6.434 -23.274 1.00 92.94 782 PHE A CA 1
ATOM 6317 C C . PHE A 1 782 ? 12.818 -5.247 -24.181 1.00 92.94 782 PHE A C 1
ATOM 6319 O O . PHE A 1 782 ? 12.500 -4.093 -23.883 1.00 92.94 782 PHE A O 1
ATOM 6326 N N . ALA A 1 783 ? 13.427 -5.549 -25.327 1.00 93.62 783 ALA A N 1
ATOM 6327 C CA . ALA A 1 783 ? 13.606 -4.609 -26.424 1.00 93.62 783 ALA A CA 1
ATOM 6328 C C . ALA A 1 783 ? 12.337 -4.626 -27.291 1.00 93.62 783 ALA A C 1
ATOM 6330 O O . ALA A 1 783 ? 12.081 -5.599 -27.999 1.00 93.62 783 ALA A O 1
ATOM 6331 N N . VAL A 1 784 ? 11.515 -3.579 -27.219 1.00 93.25 784 VAL A N 1
ATOM 6332 C CA . VAL A 1 784 ? 10.218 -3.517 -27.918 1.00 93.25 784 VAL A CA 1
ATOM 6333 C C . VAL A 1 784 ? 10.241 -2.535 -29.080 1.00 93.25 784 VAL A C 1
ATOM 6335 O O . VAL A 1 784 ? 10.984 -1.559 -29.064 1.00 93.25 784 VAL A O 1
ATOM 6338 N N . TYR A 1 785 ? 9.413 -2.772 -30.098 1.00 91.00 785 TYR A N 1
ATOM 6339 C CA . TYR A 1 785 ? 9.302 -1.900 -31.264 1.00 91.00 785 TYR A CA 1
ATOM 6340 C C . TYR A 1 785 ? 7.887 -1.351 -31.452 1.00 91.00 785 TYR A C 1
ATOM 6342 O O . TYR A 1 785 ? 7.053 -1.906 -32.179 1.00 91.00 785 TYR A O 1
ATOM 6350 N N . VAL A 1 786 ? 7.633 -0.196 -30.839 1.00 86.25 786 VAL A N 1
ATOM 6351 C CA . VAL A 1 786 ? 6.386 0.553 -31.014 1.00 86.25 786 VAL A CA 1
ATOM 6352 C C . VAL A 1 786 ? 6.604 1.658 -32.047 1.00 86.25 786 VAL A C 1
ATOM 6354 O O . VAL A 1 786 ? 7.003 2.772 -31.728 1.00 86.25 786 VAL A O 1
ATOM 6357 N N . ASN A 1 787 ? 6.362 1.340 -33.323 1.00 79.44 787 ASN A N 1
ATOM 6358 C CA . ASN A 1 787 ? 6.588 2.295 -34.415 1.00 79.44 787 ASN A CA 1
ATOM 6359 C C . ASN A 1 787 ? 5.453 3.324 -34.543 1.00 79.44 787 ASN A C 1
ATOM 6361 O O . ASN A 1 787 ? 4.469 3.069 -35.246 1.00 79.44 787 ASN A O 1
ATOM 6365 N N . VAL A 1 788 ? 5.590 4.454 -33.850 1.00 72.25 788 VAL A N 1
ATOM 6366 C CA . VAL A 1 788 ? 4.670 5.600 -33.881 1.00 72.25 788 VAL A CA 1
ATOM 6367 C C . VAL A 1 788 ? 5.458 6.906 -33.716 1.00 72.25 788 VAL A C 1
ATOM 6369 O O . VAL A 1 788 ? 6.587 6.891 -33.234 1.00 72.25 788 VAL A O 1
ATOM 6372 N N . LEU A 1 789 ? 4.866 8.047 -34.091 1.00 63.97 789 LEU A N 1
ATOM 6373 C CA . LEU A 1 789 ? 5.553 9.350 -34.047 1.00 63.97 789 LEU A CA 1
ATOM 6374 C C . LEU A 1 789 ? 6.045 9.728 -32.637 1.00 63.97 789 LEU A C 1
ATOM 6376 O O . LEU A 1 789 ? 7.160 10.237 -32.510 1.00 63.97 789 LEU A O 1
ATOM 6380 N N . ASN A 1 790 ? 5.221 9.458 -31.616 1.00 71.81 790 ASN A N 1
ATOM 6381 C CA . ASN A 1 790 ? 5.582 9.575 -30.204 1.00 71.81 790 ASN A CA 1
ATOM 6382 C C . ASN A 1 790 ? 5.643 8.181 -29.564 1.00 71.81 790 ASN A C 1
ATOM 6384 O O . ASN A 1 790 ? 4.665 7.689 -28.997 1.00 71.81 790 ASN A O 1
ATOM 6388 N N . ALA A 1 791 ? 6.768 7.495 -29.758 1.00 81.50 791 ALA A N 1
ATOM 6389 C CA . ALA A 1 791 ? 6.930 6.121 -29.298 1.00 81.50 791 ALA A CA 1
ATOM 6390 C C . ALA A 1 791 ? 7.196 6.009 -27.789 1.00 81.50 791 ALA A C 1
ATOM 6392 O O . ALA A 1 791 ? 6.979 4.936 -27.230 1.00 81.50 791 ALA A O 1
ATOM 6393 N N . HIS A 1 792 ? 7.583 7.123 -27.155 1.00 83.44 792 HIS A N 1
ATOM 6394 C CA . HIS A 1 792 ? 7.661 7.261 -25.704 1.00 83.44 792 HIS A CA 1
ATOM 6395 C C . HIS A 1 792 ? 6.281 6.991 -25.085 1.00 83.44 792 HIS A C 1
ATOM 6397 O O . HIS A 1 792 ? 6.110 6.009 -24.377 1.00 83.44 792 HIS A O 1
ATOM 6403 N N . ASP A 1 793 ? 5.245 7.717 -25.515 1.00 80.38 793 ASP A N 1
ATOM 6404 C CA . ASP A 1 793 ? 3.850 7.477 -25.097 1.00 80.38 793 ASP A CA 1
ATOM 6405 C C . ASP A 1 793 ? 3.296 6.131 -25.553 1.00 80.38 793 ASP A C 1
ATOM 6407 O O . ASP A 1 793 ? 2.401 5.536 -24.943 1.00 80.38 793 ASP A O 1
ATOM 6411 N N . GLY A 1 794 ? 3.748 5.706 -26.732 1.00 82.69 794 GLY A N 1
ATOM 6412 C CA . GLY A 1 794 ? 3.220 4.540 -27.412 1.00 82.69 794 GLY A CA 1
ATOM 6413 C C . GLY A 1 794 ? 3.435 3.261 -26.612 1.00 82.69 794 GLY A C 1
ATOM 6414 O O . GLY A 1 794 ? 2.572 2.389 -26.666 1.00 82.69 794 GLY A O 1
ATOM 6415 N N . ILE A 1 795 ? 4.544 3.152 -25.873 1.00 88.31 795 ILE A N 1
ATOM 6416 C CA . ILE A 1 795 ? 4.933 1.929 -25.153 1.00 88.31 795 ILE A CA 1
ATOM 6417 C C . ILE A 1 795 ? 3.989 1.576 -23.992 1.00 88.31 795 ILE A C 1
ATOM 6419 O O . ILE A 1 795 ? 3.795 0.400 -23.708 1.00 88.31 795 ILE A O 1
ATOM 6423 N N . ILE A 1 796 ? 3.380 2.594 -23.380 1.00 87.94 796 ILE A N 1
ATOM 6424 C CA . ILE A 1 796 ? 2.444 2.534 -22.244 1.00 87.94 796 ILE A CA 1
ATOM 6425 C C . ILE A 1 796 ? 0.982 2.654 -22.716 1.00 87.94 796 ILE A C 1
ATOM 6427 O O . ILE A 1 796 ? 0.042 2.552 -21.937 1.00 87.94 796 ILE A O 1
ATOM 6431 N N . ALA A 1 797 ? 0.746 2.862 -24.016 1.00 85.25 797 ALA A N 1
ATOM 6432 C CA . ALA A 1 797 ? -0.582 3.176 -24.534 1.00 85.25 797 ALA A CA 1
ATOM 6433 C C . ALA A 1 797 ? -1.232 4.373 -23.798 1.00 85.25 797 ALA A C 1
ATOM 6435 O O . ALA A 1 797 ? -2.443 4.364 -23.561 1.00 85.25 797 ALA A O 1
ATOM 6436 N N . ARG A 1 798 ? -0.446 5.434 -23.534 1.00 78.88 798 ARG A N 1
ATOM 6437 C CA . ARG A 1 798 ? -0.801 6.627 -22.729 1.00 78.88 798 ARG A CA 1
ATOM 6438 C C . ARG A 1 798 ? -2.173 7.240 -23.037 1.00 78.88 798 ARG A C 1
ATOM 6440 O O . ARG A 1 798 ? -2.859 7.724 -22.150 1.00 78.88 798 ARG A O 1
ATOM 6447 N N . LYS A 1 799 ? -2.627 7.186 -24.296 1.00 73.88 799 LYS A N 1
ATOM 6448 C CA . LYS A 1 799 ? -3.933 7.727 -24.738 1.00 73.88 799 LYS A CA 1
ATOM 6449 C C . LYS A 1 799 ? -5.133 6.829 -24.374 1.00 73.88 799 LYS A C 1
ATOM 6451 O O . LYS A 1 799 ? -6.241 7.057 -24.870 1.00 73.88 799 LYS A O 1
ATOM 6456 N N . GLY A 1 800 ? -4.917 5.803 -23.552 1.00 76.38 800 GLY A N 1
ATOM 6457 C CA . GLY A 1 800 ? -5.881 4.764 -23.199 1.00 76.38 800 GLY A CA 1
ATOM 6458 C C . GLY A 1 800 ? -6.022 3.685 -24.275 1.00 76.38 800 GLY A C 1
ATOM 6459 O O . GLY A 1 800 ? -5.683 3.891 -25.447 1.00 76.38 800 GLY A O 1
ATOM 6460 N N . LEU A 1 801 ? -6.590 2.535 -23.904 1.00 77.81 801 LEU A N 1
ATOM 6461 C CA . LEU A 1 801 ? -6.657 1.345 -24.766 1.00 77.81 801 LEU A CA 1
ATOM 6462 C C . LEU A 1 801 ? -7.474 1.561 -26.056 1.00 77.81 801 LEU A C 1
ATOM 6464 O O . LEU A 1 801 ? -7.241 0.918 -27.079 1.00 77.81 801 LEU A O 1
ATOM 6468 N N . LYS A 1 802 ? -8.399 2.530 -26.053 1.00 73.38 802 LYS A N 1
ATOM 6469 C CA . LYS A 1 802 ? -9.283 2.838 -27.195 1.00 73.38 802 LYS A CA 1
ATOM 6470 C C . LYS A 1 802 ? -8.621 3.697 -28.276 1.00 73.38 802 LYS A C 1
ATOM 6472 O O . LYS A 1 802 ? -8.912 3.526 -29.465 1.00 73.38 802 LYS A O 1
ATOM 6477 N N . LYS A 1 803 ? -7.769 4.649 -27.880 1.00 72.50 803 LYS A N 1
ATOM 6478 C CA . LYS A 1 803 ? -7.178 5.655 -28.786 1.00 72.50 803 LYS A CA 1
ATOM 6479 C C . LYS A 1 803 ? -5.725 5.351 -29.130 1.00 72.50 803 LYS A C 1
ATOM 6481 O O . LYS A 1 803 ? -5.278 5.734 -30.210 1.00 72.50 803 LYS A O 1
ATOM 6486 N N . SER A 1 804 ? -5.011 4.652 -28.253 1.00 78.62 804 SER A N 1
ATOM 6487 C CA . SER A 1 804 ? -3.620 4.263 -28.466 1.00 78.62 804 SER A CA 1
ATOM 6488 C C . SER A 1 804 ? -3.447 3.318 -29.654 1.00 78.62 804 SER A C 1
ATOM 6490 O O . SER A 1 804 ? -4.399 2.793 -30.245 1.00 78.62 804 SER A O 1
ATOM 6492 N N . THR A 1 805 ? -2.198 3.139 -30.072 1.00 81.12 805 THR A N 1
ATOM 6493 C CA . THR A 1 805 ? -1.890 2.293 -31.226 1.00 81.12 805 THR A CA 1
ATOM 6494 C C . THR A 1 805 ? -2.011 0.820 -30.872 1.00 81.12 805 THR A C 1
ATOM 6496 O O . THR A 1 805 ? -1.736 0.427 -29.743 1.00 81.12 805 THR A O 1
ATOM 6499 N N . VAL A 1 806 ? -2.404 -0.004 -31.848 1.00 79.44 806 VAL A N 1
ATOM 6500 C CA . VAL A 1 806 ? -2.601 -1.448 -31.628 1.00 79.44 806 VAL A CA 1
ATOM 6501 C C . VAL A 1 806 ? -1.326 -2.130 -31.112 1.00 79.44 806 VAL A C 1
ATOM 6503 O O . VAL A 1 806 ? -1.408 -3.008 -30.266 1.00 79.44 806 VAL A O 1
ATOM 6506 N N . LYS A 1 807 ? -0.145 -1.662 -31.544 1.00 83.00 807 LYS A N 1
ATOM 6507 C CA . LYS A 1 807 ? 1.162 -2.158 -31.080 1.00 83.00 807 LYS A CA 1
ATOM 6508 C C . LYS A 1 807 ? 1.447 -1.785 -29.626 1.00 83.00 807 LYS A C 1
ATOM 6510 O O . LYS A 1 807 ? 1.932 -2.623 -28.884 1.00 83.00 807 LYS A O 1
ATOM 6515 N N . GLY A 1 808 ? 1.143 -0.546 -29.232 1.00 85.50 808 GLY A N 1
ATOM 6516 C CA . GLY A 1 808 ? 1.286 -0.099 -27.846 1.00 85.50 808 GLY A CA 1
ATOM 6517 C C . GLY A 1 808 ? 0.373 -0.873 -26.902 1.00 85.50 808 GLY A C 1
ATOM 6518 O O . GLY A 1 808 ? 0.828 -1.403 -25.898 1.00 85.50 808 GLY A O 1
ATOM 6519 N N . VAL A 1 809 ? -0.898 -1.025 -27.286 1.00 84.75 809 VAL A N 1
ATOM 6520 C CA . VAL A 1 809 ? -1.875 -1.835 -26.543 1.00 84.75 809 VAL A CA 1
ATOM 6521 C C . VAL A 1 809 ? -1.391 -3.282 -26.407 1.00 84.75 809 VAL A C 1
ATOM 6523 O O . VAL A 1 809 ? -1.372 -3.804 -25.301 1.00 84.75 809 VAL A O 1
ATOM 6526 N N . ALA A 1 810 ? -0.912 -3.905 -27.490 1.00 85.19 810 ALA A N 1
ATOM 6527 C CA . ALA A 1 810 ? -0.352 -5.257 -27.440 1.00 85.19 810 ALA A CA 1
ATOM 6528 C C . ALA A 1 810 ? 0.834 -5.387 -26.465 1.00 85.19 810 ALA A C 1
ATOM 6530 O O . ALA A 1 810 ? 0.930 -6.387 -25.761 1.00 85.19 810 ALA A O 1
ATOM 6531 N N . THR A 1 811 ? 1.722 -4.387 -26.390 1.00 88.94 811 THR A N 1
ATOM 6532 C CA . THR A 1 811 ? 2.837 -4.371 -25.424 1.00 88.94 811 THR A CA 1
ATOM 6533 C C . THR A 1 811 ? 2.342 -4.334 -23.977 1.00 88.94 811 THR A C 1
ATOM 6535 O O . THR A 1 811 ? 2.851 -5.077 -23.142 1.00 88.94 811 THR A O 1
ATOM 6538 N N . VAL A 1 812 ? 1.341 -3.500 -23.677 1.00 88.38 812 VAL A N 1
ATOM 6539 C CA . VAL A 1 812 ? 0.783 -3.386 -22.321 1.00 88.38 812 VAL A CA 1
ATOM 6540 C C . VAL A 1 812 ? 0.040 -4.667 -21.921 1.00 88.38 812 VAL A C 1
ATOM 6542 O O . VAL A 1 812 ? 0.263 -5.166 -20.823 1.00 88.38 812 VAL A O 1
ATOM 6545 N N . TYR A 1 813 ? -0.759 -5.263 -22.816 1.00 84.56 813 TYR A N 1
ATOM 6546 C CA . TYR A 1 813 ? -1.413 -6.555 -22.553 1.00 84.56 813 TYR A CA 1
ATOM 6547 C C . TYR A 1 813 ? -0.414 -7.700 -22.386 1.00 84.56 813 TYR A C 1
ATOM 6549 O O . TYR A 1 813 ? -0.613 -8.538 -21.512 1.00 84.56 813 TYR A O 1
ATOM 6557 N N . PHE A 1 814 ? 0.683 -7.715 -23.148 1.00 85.88 814 PHE A N 1
ATOM 6558 C CA . PHE A 1 814 ? 1.764 -8.681 -22.940 1.00 85.88 814 PHE A CA 1
ATOM 6559 C C . PHE A 1 814 ? 2.347 -8.588 -21.530 1.00 85.88 814 PHE A C 1
ATOM 6561 O O . PHE A 1 814 ? 2.518 -9.604 -20.859 1.00 85.88 814 PHE A O 1
ATOM 6568 N N . TRP A 1 815 ? 2.594 -7.370 -21.048 1.00 88.88 815 TRP A N 1
ATOM 6569 C CA . TRP A 1 815 ? 2.999 -7.167 -19.663 1.00 88.88 815 TRP A CA 1
ATOM 6570 C C . TRP A 1 815 ? 1.912 -7.611 -18.668 1.00 88.88 815 TRP A C 1
ATOM 6572 O O . TRP A 1 815 ? 2.219 -8.316 -17.713 1.00 88.88 815 TRP A O 1
ATOM 6582 N N . GLY A 1 816 ? 0.641 -7.271 -18.895 1.00 84.81 816 GLY A N 1
ATOM 6583 C CA . GLY A 1 816 ? -0.459 -7.674 -18.013 1.00 84.81 816 GLY A CA 1
ATOM 6584 C C . GLY A 1 816 ? -0.650 -9.193 -17.923 1.00 84.81 816 GLY A C 1
ATOM 6585 O O . GLY A 1 816 ? -0.952 -9.713 -16.848 1.00 84.81 816 GLY A O 1
ATOM 6586 N N . GLU A 1 817 ? -0.449 -9.920 -19.025 1.00 79.75 817 GLU A N 1
ATOM 6587 C CA . GLU A 1 817 ? -0.443 -11.388 -19.048 1.00 79.75 817 GLU A CA 1
ATOM 6588 C C . GLU A 1 817 ? 0.745 -11.969 -18.278 1.00 79.75 817 GLU A C 1
ATOM 6590 O O . GLU A 1 817 ? 0.579 -12.970 -17.575 1.00 79.75 817 GLU A O 1
ATOM 6595 N N . LEU A 1 818 ? 1.911 -11.318 -18.365 1.00 81.06 818 LEU A N 1
ATOM 6596 C CA . LEU A 1 818 ? 3.081 -11.667 -17.569 1.00 81.06 818 LEU A CA 1
ATOM 6597 C C . LEU A 1 818 ? 2.724 -11.568 -16.069 1.00 81.06 818 LEU A C 1
ATOM 6599 O O . LEU A 1 818 ? 2.717 -12.547 -15.325 1.00 81.06 818 LEU A O 1
ATOM 6603 N N . ILE A 1 819 ? 2.282 -10.401 -15.611 1.00 82.81 819 ILE A N 1
ATOM 6604 C CA . ILE A 1 819 ? 1.958 -10.201 -14.191 1.00 82.81 819 ILE A CA 1
ATOM 6605 C C . ILE A 1 819 ? 0.881 -11.179 -13.688 1.00 82.81 819 ILE A C 1
ATOM 6607 O O . ILE A 1 819 ? 1.054 -11.782 -12.628 1.00 82.81 819 ILE A O 1
ATOM 6611 N N . ASN A 1 820 ? -0.191 -11.401 -14.458 1.00 78.06 820 ASN A N 1
ATOM 6612 C CA . ASN A 1 820 ? -1.265 -12.331 -14.089 1.00 78.06 820 ASN A CA 1
ATOM 6613 C C . ASN A 1 820 ? -0.754 -13.756 -13.822 1.00 78.06 820 ASN A C 1
ATOM 6615 O O . ASN A 1 820 ? -1.204 -14.437 -12.900 1.00 78.06 820 ASN A O 1
ATOM 6619 N N . ARG A 1 821 ? 0.189 -14.240 -14.633 1.00 73.44 821 ARG A N 1
ATOM 6620 C CA . ARG A 1 821 ? 0.679 -15.610 -14.490 1.00 73.44 821 ARG A CA 1
ATOM 6621 C C . ARG A 1 821 ? 1.666 -15.760 -13.333 1.00 73.44 821 ARG A C 1
ATOM 6623 O O . ARG A 1 821 ? 1.598 -16.773 -12.646 1.00 73.44 821 ARG A O 1
ATOM 6630 N N . GLU A 1 822 ? 2.503 -14.758 -13.066 1.00 76.38 822 GLU A N 1
ATOM 6631 C CA . GLU A 1 822 ? 3.358 -14.732 -11.864 1.00 76.38 822 GLU A CA 1
ATOM 6632 C C . GLU A 1 822 ? 2.529 -14.813 -10.574 1.00 76.38 822 GLU A C 1
ATOM 6634 O O . GLU A 1 822 ? 2.873 -15.529 -9.631 1.00 76.38 822 GLU A O 1
ATOM 6639 N N . ILE A 1 823 ? 1.386 -14.124 -10.560 1.00 72.75 823 ILE A N 1
ATOM 6640 C CA . ILE A 1 823 ? 0.425 -14.197 -9.458 1.00 72.75 823 ILE A CA 1
ATOM 6641 C C . ILE A 1 823 ? -0.114 -15.622 -9.329 1.00 72.75 823 ILE A C 1
ATOM 6643 O O . ILE A 1 823 ? -0.074 -16.191 -8.246 1.00 72.75 823 ILE A O 1
ATOM 6647 N N . ARG A 1 824 ? -0.550 -16.242 -10.434 1.00 67.81 824 ARG A N 1
ATOM 6648 C CA . ARG A 1 824 ? -1.095 -17.613 -10.436 1.00 67.81 824 ARG A CA 1
ATOM 6649 C C . ARG A 1 824 ? -0.085 -18.694 -10.040 1.00 67.81 824 ARG A C 1
ATOM 6651 O O . ARG A 1 824 ? -0.492 -19.688 -9.448 1.00 67.81 824 ARG A O 1
ATOM 6658 N N . GLU A 1 825 ? 1.195 -18.544 -10.382 1.00 63.53 825 GLU A N 1
ATOM 6659 C CA . GLU A 1 825 ? 2.244 -19.494 -9.977 1.00 63.53 825 GLU A CA 1
ATOM 6660 C C . GLU A 1 825 ? 2.580 -19.396 -8.494 1.00 63.53 825 GLU A C 1
ATOM 6662 O O . GLU A 1 825 ? 2.830 -20.424 -7.881 1.00 63.53 825 GLU A O 1
ATOM 6667 N N . SER A 1 826 ? 2.500 -18.204 -7.902 1.00 56.09 826 SER A N 1
ATOM 6668 C CA . SER A 1 826 ? 2.769 -17.997 -6.472 1.00 56.09 826 SER A CA 1
ATOM 6669 C C . SER A 1 826 ? 1.781 -18.735 -5.543 1.00 56.09 826 SER A C 1
ATOM 6671 O O . SER A 1 826 ? 2.017 -18.802 -4.341 1.00 56.09 826 SER A O 1
ATOM 6673 N N . TYR A 1 827 ? 0.680 -19.274 -6.089 1.00 49.12 827 TYR A N 1
ATOM 6674 C CA . TYR A 1 827 ? -0.335 -20.070 -5.379 1.00 49.12 827 TYR A CA 1
ATOM 6675 C C . TYR A 1 827 ? -0.200 -21.588 -5.536 1.00 49.12 827 TYR A C 1
ATOM 6677 O O . TYR A 1 827 ? -0.950 -22.323 -4.890 1.00 49.12 827 TYR A O 1
ATOM 6685 N N . LYS A 1 828 ? 0.669 -22.057 -6.436 1.00 36.72 828 LYS A N 1
ATOM 6686 C CA . LYS A 1 828 ? 0.963 -23.484 -6.612 1.00 36.72 828 LYS A CA 1
ATOM 6687 C C . LYS A 1 828 ? 2.151 -23.872 -5.751 1.00 36.72 828 LYS A C 1
ATOM 6689 O O . LYS A 1 828 ? 2.108 -25.004 -5.223 1.00 36.72 828 LYS A O 1
#